Protein 4XYM (pdb70)

Structure (mmCIF, N/CA/C/O backbone):
data_4XYM
#
_entry.id   4XYM
#
_cell.length_a   99.560
_cell.length_b   114.416
_cell.length_c   127.040
_cell.angle_alpha   90.00
_cell.angle_beta   90.00
_cell.angle_gamma   90.00
#
_symmetry.space_group_name_H-M   'P 21 21 21'
#
loop_
_entity.id
_entity.type
_entity.pdbx_description
1 polymer 'alpha subunit of Acyl-CoA synthetase (NDP forming)'
2 polymer 'beta subunit of Acyl-CoA synthetase (NDP forming)'
3 non-polymer 'CHLORIDE ION'
4 non-polymer 'MERCURY (II) ION'
5 non-polymer 'COENZYME A'
6 non-polymer 'PHOSPHOMETHYLPHOSPHONIC ACID ADENOSYL ESTER'
7 non-polymer 'CALCIUM ION'
8 non-polymer 'SODIUM ION'
9 water water
#
loop_
_atom_site.group_PDB
_atom_site.id
_atom_site.type_symbol
_atom_site.label_atom_id
_atom_site.label_alt_id
_atom_site.label_comp_id
_atom_site.label_asym_id
_atom_site.label_entity_id
_atom_site.label_seq_id
_atom_site.pdbx_PDB_ins_code
_atom_site.Cartn_x
_atom_site.Cartn_y
_atom_site.Cartn_z
_atom_site.occupancy
_atom_site.B_iso_or_equiv
_atom_site.auth_seq_id
_atom_site.auth_comp_id
_atom_site.auth_asym_id
_atom_site.auth_atom_id
_atom_site.pdbx_PDB_model_num
ATOM 1 N N . MET A 1 1 ? 49.677 15.066 110.231 1.00 71.20 1 MET A N 1
ATOM 2 C CA . MET A 1 1 ? 50.944 14.455 110.739 1.00 89.12 1 MET A CA 1
ATOM 3 C C . MET A 1 1 ? 51.660 13.677 109.610 1.00 77.15 1 MET A C 1
ATOM 4 O O . MET A 1 1 ? 51.107 13.494 108.516 1.00 66.09 1 MET A O 1
ATOM 20 N N . ASN A 1 2 ? 52.893 13.246 109.882 1.00 76.20 2 ASN A N 1
ATOM 21 C CA . ASN A 1 2 ? 53.730 12.562 108.898 1.00 74.25 2 ASN A CA 1
ATOM 22 C C . ASN A 1 2 ? 53.797 11.041 109.082 1.00 64.40 2 ASN A C 1
ATOM 23 O O . ASN A 1 2 ? 54.610 10.379 108.425 1.00 63.00 2 ASN A O 1
ATOM 34 N N . ASP A 1 3 ? 52.941 10.498 109.946 1.00 57.48 3 ASP A N 1
ATOM 35 C CA . ASP A 1 3 ? 52.901 9.062 110.191 1.00 47.67 3 ASP A CA 1
ATOM 36 C C . ASP A 1 3 ? 51.885 8.436 109.245 1.00 42.86 3 ASP A C 1
ATOM 37 O O . ASP A 1 3 ? 50.696 8.761 109.270 1.00 37.05 3 ASP A O 1
ATOM 46 N N . LEU A 1 4 ? 52.360 7.526 108.405 1.00 37.29 4 LEU A N 1
ATOM 47 C CA . LEU A 1 4 ? 51.529 6.944 107.355 1.00 34.49 4 LEU A CA 1
ATOM 48 C C . LEU A 1 4 ? 51.024 5.538 107.701 1.00 31.78 4 LEU A C 1
ATOM 49 O O . LEU A 1 4 ? 50.509 4.830 106.828 1.00 31.38 4 LEU A O 1
ATOM 65 N N . GLU A 1 5 ? 51.175 5.142 108.963 1.00 33.48 5 GLU A N 1
ATOM 66 C CA . GLU A 1 5 ? 50.798 3.796 109.392 1.00 31.78 5 GLU A CA 1
ATOM 67 C C . GLU A 1 5 ? 49.349 3.485 109.015 1.00 30.01 5 GLU A C 1
ATOM 68 O O . GLU A 1 5 ? 49.051 2.416 108.501 1.00 28.28 5 GLU A O 1
ATOM 80 N N . ARG A 1 6 ? 48.458 4.443 109.224 1.00 30.52 6 ARG A N 1
ATOM 81 C CA . ARG A 1 6 ? 47.042 4.208 108.983 1.00 33.75 6 ARG A CA 1
ATOM 82 C C . ARG A 1 6 ? 46.626 4.549 107.543 1.00 29.28 6 ARG A C 1
ATOM 83 O O . ARG A 1 6 ? 45.461 4.367 107.160 1.00 31.31 6 ARG A O 1
ATOM 104 N N . LEU A 1 7 ? 47.580 4.992 106.730 1.00 32.81 7 LEU A N 1
ATOM 105 C CA . LEU A 1 7 ? 47.344 5.069 105.293 1.00 30.50 7 LEU A CA 1
ATOM 106 C C . LEU A 1 7 ? 47.473 3.667 104.729 1.00 28.25 7 LEU A C 1
ATOM 107 O O . LEU A 1 7 ? 46.588 3.190 104.013 1.00 27.46 7 LEU A O 1
ATOM 123 N N . PHE A 1 8 ? 48.565 3.003 105.087 1.00 26.89 8 PHE A N 1
ATOM 124 C CA . PHE A 1 8 ? 48.887 1.688 104.542 1.00 28.74 8 PHE A CA 1
ATOM 125 C C . PHE A 1 8 ? 48.175 0.562 105.274 1.00 26.56 8 PHE A C 1
ATOM 126 O O . PHE A 1 8 ? 47.958 -0.510 104.690 1.00 23.97 8 PHE A O 1
ATOM 143 N N . ASN A 1 9 ? 47.803 0.818 106.529 1.00 25.62 9 ASN A N 1
ATOM 144 C CA . ASN A 1 9 ? 47.081 -0.149 107.362 1.00 30.68 9 ASN A CA 1
ATOM 145 C C . ASN A 1 9 ? 45.826 0.450 108.006 1.00 31.55 9 ASN A C 1
ATOM 146 O O . ASN A 1 9 ? 45.742 0.533 109.224 1.00 29.43 9 ASN A O 1
ATOM 157 N N . PRO A 1 10 ? 44.860 0.871 107.185 1.00 29.34 10 PRO A N 1
ATOM 158 C CA . PRO A 1 10 ? 43.622 1.477 107.677 1.00 30.11 10 PRO A CA 1
ATOM 159 C C . PRO A 1 10 ? 42.656 0.436 108.232 1.00 34.53 10 PRO A C 1
ATOM 160 O O . PRO A 1 10 ? 42.716 -0.724 107.817 1.00 33.52 10 PRO A O 1
ATOM 171 N N . SER A 1 11 ? 41.816 0.829 109.185 1.00 31.26 11 SER A N 1
ATOM 172 C CA . SER A 1 11 ? 40.732 -0.033 109.652 1.00 33.34 11 SER A CA 1
ATOM 173 C C . SER A 1 11 ? 39.497 0.158 108.779 1.00 33.35 11 SER A C 1
ATOM 174 O O . SER A 1 11 ? 38.676 -0.745 108.654 1.00 34.06 11 SER A O 1
ATOM 182 N N . ALA A 1 12 ? 39.391 1.334 108.165 1.00 33.72 12 ALA A N 1
ATOM 183 C CA . ALA A 1 12 ? 38.217 1.696 107.375 1.00 30.50 12 ALA A CA 1
ATOM 184 C C . ALA A 1 12 ? 38.586 2.560 106.182 1.00 28.76 12 ALA A C 1
ATOM 185 O O . ALA A 1 12 ? 39.221 3.601 106.328 1.00 25.94 12 ALA A O 1
ATOM 192 N N . ILE A 1 13 ? 38.129 2.137 105.012 1.00 30.35 13 ILE A N 1
ATOM 193 C CA . ILE A 1 13 ? 38.373 2.860 103.772 1.00 32.12 13 ILE A CA 1
ATOM 194 C C . ILE A 1 13 ? 37.043 3.180 103.122 1.00 28.08 13 ILE A C 1
ATOM 195 O O . ILE A 1 13 ? 36.167 2.326 103.054 1.00 30.20 13 ILE A O 1
ATOM 211 N N . ALA A 1 14 ? 36.900 4.418 102.661 1.00 30.58 14 ALA A N 1
ATOM 212 C CA . ALA A 1 14 ? 35.740 4.828 101.890 1.00 27.26 14 ALA A CA 1
ATOM 213 C C . ALA A 1 14 ? 36.154 4.948 100.420 1.00 35.72 14 ALA A C 1
ATOM 214 O O . ALA A 1 14 ? 37.291 5.319 100.119 1.00 31.21 14 ALA A O 1
ATOM 221 N N . VAL A 1 15 ? 35.252 4.579 99.517 1.00 32.56 15 VAL A N 1
ATOM 222 C CA . VAL A 1 15 ? 35.455 4.787 98.088 1.00 29.16 15 VAL A CA 1
ATOM 223 C C . VAL A 1 15 ? 34.372 5.733 97.592 1.00 35.81 15 VAL A C 1
ATOM 224 O O . VAL A 1 15 ? 33.211 5.352 97.484 1.00 31.85 15 VAL A O 1
ATOM 237 N N . VAL A 1 16 ? 34.752 6.976 97.334 1.00 35.30 16 VAL A N 1
ATOM 238 C CA . VAL A 1 16 ? 33.808 7.996 96.894 1.00 36.09 16 VAL A CA 1
ATOM 239 C C . VAL A 1 16 ? 33.797 8.028 95.364 1.00 33.85 16 VAL A C 1
ATOM 240 O O . VAL A 1 16 ? 34.811 8.285 94.739 1.00 35.84 16 VAL A O 1
ATOM 253 N N . GLY A 1 17 ? 32.666 7.701 94.758 1.00 32.63 17 GLY A N 1
ATOM 254 C CA . GLY A 1 17 ? 32.557 7.704 93.308 1.00 35.59 17 GLY A CA 1
ATOM 255 C C . GLY A 1 17 ? 32.346 6.331 92.690 1.00 33.93 17 GLY A C 1
ATOM 256 O O . GLY A 1 17 ? 32.286 6.192 91.468 1.00 33.16 17 GLY A O 1
ATOM 260 N N . ALA A 1 18 ? 32.228 5.307 93.526 1.00 29.10 18 ALA A N 1
ATOM 261 C CA . ALA A 1 18 ? 31.777 4.005 93.047 1.00 32.31 18 ALA A CA 1
ATOM 262 C C . ALA A 1 18 ? 30.334 4.159 92.563 1.00 32.25 18 ALA A C 1
ATOM 263 O O . ALA A 1 18 ? 29.638 5.081 92.978 1.00 36.54 18 ALA A O 1
ATOM 270 N N . SER A 1 19 ? 29.888 3.259 91.690 1.00 34.52 19 SER A N 1
ATOM 271 C CA . SER A 1 19 ? 28.585 3.397 91.031 1.00 37.36 19 SER A CA 1
ATOM 272 C C . SER A 1 19 ? 27.982 2.037 90.733 1.00 36.28 19 SER A C 1
ATOM 273 O O . SER A 1 19 ? 28.693 1.034 90.707 1.00 37.64 19 SER A O 1
ATOM 281 N N . LYS A 1 20 ? 26.669 2.007 90.501 1.00 37.43 20 LYS A N 1
ATOM 282 C CA . LYS A 1 20 ? 26.006 0.801 90.027 1.00 40.81 20 LYS A CA 1
ATOM 283 C C . LYS A 1 20 ? 26.583 0.440 88.660 1.00 40.00 20 LYS A C 1
ATOM 284 O O . LYS A 1 20 ? 26.568 -0.718 88.236 1.00 40.91 20 LYS A O 1
ATOM 303 N N . ASP A 1 21 ? 27.100 1.448 87.966 1.00 40.81 21 ASP A N 1
ATOM 304 C CA . ASP A 1 21 ? 27.763 1.242 86.688 1.00 37.69 21 ASP A CA 1
ATOM 305 C C . ASP A 1 21 ? 29.148 0.671 86.975 1.00 41.90 21 ASP A C 1
ATOM 306 O O . ASP A 1 21 ? 29.987 1.365 87.548 1.00 36.07 21 ASP A O 1
ATOM 315 N N . PRO A 1 22 ? 29.392 -0.596 86.595 1.00 42.77 22 PRO A N 1
ATOM 316 C CA . PRO A 1 22 ? 30.672 -1.204 86.977 1.00 43.90 22 PRO A CA 1
ATOM 317 C C . PRO A 1 22 ? 31.864 -0.749 86.121 1.00 42.57 22 PRO A C 1
ATOM 318 O O . PRO A 1 22 ? 33.001 -1.054 86.451 1.00 42.00 22 PRO A O 1
ATOM 329 N N . SER A 1 23 ? 31.622 -0.022 85.037 1.00 40.47 23 SER A N 1
ATOM 330 C CA . SER A 1 23 ? 32.724 0.378 84.173 1.00 42.28 23 SER A CA 1
ATOM 331 C C . SER A 1 23 ? 33.455 1.574 84.768 1.00 36.51 23 SER A C 1
ATOM 332 O O . SER A 1 23 ? 34.547 1.917 84.330 1.00 36.35 23 SER A O 1
ATOM 340 N N . LYS A 1 24 ? 32.833 2.249 85.728 1.00 38.92 24 LYS A N 1
ATOM 341 C CA . LYS A 1 24 ? 33.438 3.451 86.300 1.00 30.55 24 LYS A CA 1
ATOM 342 C C . LYS A 1 24 ? 34.614 3.128 87.236 1.00 37.60 24 LYS A C 1
ATOM 343 O O . LYS A 1 24 ? 34.687 2.053 87.850 1.00 31.36 24 LYS A O 1
ATOM 362 N N . ILE A 1 25 ? 35.540 4.070 87.319 1.00 28.28 25 ILE A N 1
ATOM 363 C CA . ILE A 1 25 ? 36.800 3.844 88.017 1.00 34.81 25 ILE A CA 1
ATOM 364 C C . ILE A 1 25 ? 36.571 3.604 89.512 1.00 30.90 25 ILE A C 1
ATOM 365 O O . ILE A 1 25 ? 37.221 2.742 90.094 1.00 31.66 25 ILE A O 1
ATOM 381 N N . GLY A 1 26 ? 35.658 4.359 90.117 1.00 31.94 26 GLY A N 1
ATOM 382 C CA . GLY A 1 26 ? 35.272 4.144 91.503 1.00 31.94 26 GLY A CA 1
ATOM 383 C C . GLY A 1 26 ? 34.831 2.707 91.737 1.00 31.34 26 GLY A C 1
ATOM 384 O O . GLY A 1 26 ? 35.162 2.094 92.747 1.00 32.51 26 GLY A O 1
ATOM 388 N N . SER A 1 27 ? 34.099 2.163 90.778 1.00 29.43 27 SER A N 1
ATOM 389 C CA . SER A 1 27 ? 33.614 0.796 90.861 1.00 33.80 27 SER A CA 1
ATOM 390 C C . SER A 1 27 ? 34.747 -0.210 90.691 1.00 32.15 27 SER A C 1
ATOM 391 O O . SER A 1 27 ? 34.783 -1.234 91.375 1.00 31.10 27 SER A O 1
ATOM 399 N N . GLN A 1 28 ? 35.672 0.084 89.782 1.00 30.56 28 GLN A N 1
ATOM 400 C CA . GLN A 1 28 ? 36.828 -0.779 89.569 1.00 33.50 28 GLN A CA 1
ATOM 401 C C . GLN A 1 28 ? 37.696 -0.855 90.830 1.00 32.94 28 GLN A C 1
ATOM 402 O O . GLN A 1 28 ? 38.216 -1.924 91.160 1.00 30.97 28 GLN A O 1
ATOM 416 N N . ILE A 1 29 ? 37.858 0.283 91.510 1.00 26.56 29 ILE A N 1
ATOM 417 C CA . ILE A 1 29 ? 38.646 0.334 92.745 1.00 30.45 29 ILE A CA 1
ATOM 418 C C . ILE A 1 29 ? 37.957 -0.465 93.841 1.00 27.66 29 ILE A C 1
ATOM 419 O O . ILE A 1 29 ? 38.607 -1.235 94.553 1.00 31.66 29 ILE A O 1
ATOM 435 N N . LEU A 1 30 ? 36.643 -0.286 93.973 1.00 32.47 30 LEU A N 1
ATOM 436 C CA . LEU A 1 30 ? 35.878 -1.042 94.963 1.00 30.29 30 LEU A CA 1
ATOM 437 C C . LEU A 1 30 ? 35.991 -2.549 94.721 1.00 31.42 30 LEU A C 1
ATOM 438 O O . LEU A 1 30 ? 36.133 -3.345 95.658 1.00 28.59 30 LEU A O 1
ATOM 454 N N . ARG A 1 31 ? 35.940 -2.936 93.453 1.00 29.13 31 ARG A N 1
ATOM 455 C CA . ARG A 1 31 ? 36.041 -4.340 93.091 1.00 32.81 31 ARG A CA 1
ATOM 456 C C . ARG A 1 31 ? 37.413 -4.905 93.500 1.00 33.12 31 ARG A C 1
ATOM 457 O O . ARG A 1 31 ? 37.511 -6.002 94.070 1.00 28.70 31 ARG A O 1
ATOM 478 N N . ASN A 1 32 ? 38.477 -4.163 93.206 1.00 30.61 32 ASN A N 1
ATOM 479 C CA . ASN A 1 32 ? 39.824 -4.594 93.579 1.00 25.91 32 ASN A CA 1
ATOM 480 C C . ASN A 1 32 ? 40.008 -4.710 95.099 1.00 30.18 32 ASN A C 1
ATOM 481 O O . ASN A 1 32 ? 40.633 -5.650 95.601 1.00 29.68 32 ASN A O 1
ATOM 492 N N . LEU A 1 33 ? 39.466 -3.754 95.835 1.00 30.76 33 LEU A N 1
ATOM 493 C CA . LEU A 1 33 ? 39.546 -3.793 97.290 1.00 31.19 33 LEU A CA 1
ATOM 494 C C . LEU A 1 33 ? 38.948 -5.083 97.835 1.00 31.00 33 LEU A C 1
ATOM 495 O O . LEU A 1 33 ? 39.548 -5.740 98.670 1.00 29.51 33 LEU A O 1
ATOM 511 N N . LEU A 1 34 ? 37.779 -5.460 97.332 1.00 29.57 34 LEU A N 1
ATOM 512 C CA . LEU A 1 34 ? 37.128 -6.690 97.777 1.00 31.46 34 LEU A CA 1
ATOM 513 C C . LEU A 1 34 ? 37.847 -7.939 97.260 1.00 32.04 34 LEU A C 1
ATOM 514 O O . LEU A 1 34 ? 38.062 -8.901 97.995 1.00 29.92 34 LEU A O 1
ATOM 530 N N . SER A 1 35 ? 38.235 -7.917 95.994 1.00 31.18 35 SER A N 1
ATOM 531 C CA . SER A 1 35 ? 38.863 -9.071 95.377 1.00 28.69 35 SER A CA 1
ATOM 532 C C . SER A 1 35 ? 40.183 -9.425 96.059 1.00 33.08 35 SER A C 1
ATOM 533 O O . SER A 1 35 ? 40.500 -10.592 96.263 1.00 28.63 35 SER A O 1
ATOM 541 N N . TYR A 1 36 ? 40.931 -8.399 96.444 1.00 28.65 36 TYR A N 1
ATOM 542 C CA . TYR A 1 36 ? 42.263 -8.605 96.977 1.00 28.73 36 TYR A CA 1
ATOM 543 C C . TYR A 1 36 ? 42.237 -8.987 98.463 1.00 30.60 36 TYR A C 1
ATOM 544 O O . TYR A 1 36 ? 43.248 -9.431 98.988 1.00 32.36 36 TYR A O 1
ATOM 562 N N . GLY A 1 37 ? 41.087 -8.835 99.122 1.00 33.02 37 GLY A N 1
ATOM 563 C CA . GLY A 1 37 ? 40.857 -9.452 100.424 1.00 31.30 37 GLY A CA 1
ATOM 564 C C . GLY A 1 37 ? 41.053 -8.549 101.619 1.00 29.75 37 GLY A C 1
ATOM 565 O O . GLY A 1 37 ? 41.474 -8.990 102.689 1.00 28.47 37 GLY A O 1
ATOM 569 N N . PHE A 1 38 ? 40.721 -7.275 101.462 1.00 27.66 38 PHE A N 1
ATOM 570 C CA . PHE A 1 38 ? 40.847 -6.336 102.568 1.00 27.81 38 PHE A CA 1
ATOM 571 C C . PHE A 1 38 ? 39.988 -6.800 103.763 1.00 33.39 38 PHE A C 1
ATOM 572 O O . PHE A 1 38 ? 38.840 -7.212 103.595 1.00 29.52 38 PHE A O 1
ATOM 589 N N . LYS A 1 39 ? 40.568 -6.752 104.961 1.00 31.79 39 LYS A N 1
ATOM 590 C CA . LYS A 1 39 ? 39.935 -7.327 106.156 1.00 35.94 39 LYS A CA 1
ATOM 591 C C . LYS A 1 39 ? 39.236 -6.304 107.028 1.00 32.88 39 LYS A C 1
ATOM 592 O O . LYS A 1 39 ? 38.474 -6.660 107.915 1.00 34.60 39 LYS A O 1
ATOM 611 N N . GLY A 1 40 ? 39.551 -5.035 106.809 1.00 34.70 40 GLY A N 1
ATOM 612 C CA . GLY A 1 40 ? 38.892 -3.946 107.498 1.00 31.04 40 GLY A CA 1
ATOM 613 C C . GLY A 1 40 ? 37.519 -3.684 106.899 1.00 29.14 40 GLY A C 1
ATOM 614 O O . GLY A 1 40 ? 36.949 -4.538 106.228 1.00 32.08 40 GLY A O 1
ATOM 618 N N . LYS A 1 41 ? 36.979 -2.506 107.179 1.00 29.14 41 LYS A N 1
ATOM 619 C CA . LYS A 1 41 ? 35.682 -2.115 106.675 1.00 33.78 41 LYS A CA 1
ATOM 620 C C . LYS A 1 41 ? 35.808 -1.233 105.441 1.00 34.05 41 LYS A C 1
ATOM 621 O O . LYS A 1 41 ? 36.679 -0.367 105.356 1.00 33.72 41 LYS A O 1
ATOM 640 N N . VAL A 1 42 ? 34.931 -1.483 104.480 1.00 29.62 42 VAL A N 1
ATOM 641 C CA . VAL A 1 42 ? 34.911 -0.755 103.219 1.00 33.54 42 VAL A CA 1
ATOM 642 C C . VAL A 1 42 ? 33.562 -0.061 103.113 1.00 33.49 42 VAL A C 1
ATOM 643 O O . VAL A 1 42 ? 32.532 -0.680 103.343 1.00 36.33 42 VAL A O 1
ATOM 656 N N . TYR A 1 43 ? 33.573 1.238 102.822 1.00 32.25 43 TYR A N 1
ATOM 657 C CA . TYR A 1 43 ? 32.345 2.026 102.747 1.00 31.57 43 TYR A CA 1
ATOM 658 C C . TYR A 1 43 ? 32.187 2.673 101.369 1.00 32.23 43 TYR A C 1
ATOM 659 O O . TYR A 1 43 ? 32.747 3.731 101.097 1.00 35.12 43 TYR A O 1
ATOM 677 N N . PRO A 1 44 ? 31.410 2.036 100.483 1.00 30.93 44 PRO A N 1
ATOM 678 C CA . PRO A 1 44 ? 31.103 2.730 99.233 1.00 32.43 44 PRO A CA 1
ATOM 679 C C . PRO A 1 44 ? 30.357 4.031 99.504 1.00 33.66 44 PRO A C 1
ATOM 680 O O . PRO A 1 44 ? 29.460 4.051 100.351 1.00 31.87 44 PRO A O 1
ATOM 691 N N . ILE A 1 45 ? 30.726 5.092 98.794 1.00 33.74 45 ILE A N 1
ATOM 692 C CA . ILE A 1 45 ? 30.045 6.376 98.915 1.00 33.54 45 ILE A CA 1
ATOM 693 C C . ILE A 1 45 ? 29.527 6.806 97.553 1.00 38.55 45 ILE A C 1
ATOM 694 O O . ILE A 1 45 ? 30.303 7.049 96.617 1.00 37.57 45 ILE A O 1
ATOM 710 N N . ASN A 1 46 ? 28.207 6.912 97.469 1.00 37.57 46 ASN A N 1
ATOM 711 C CA . ASN A 1 46 ? 27.510 7.227 96.234 1.00 39.79 46 ASN A CA 1
ATOM 712 C C . ASN A 1 46 ? 26.219 7.995 96.564 1.00 40.69 46 ASN A C 1
ATOM 713 O O . ASN A 1 46 ? 25.629 7.774 97.610 1.00 41.30 46 ASN A O 1
ATOM 724 N N . PRO A 1 47 ? 25.766 8.889 95.673 1.00 43.16 47 PRO A N 1
ATOM 725 C CA . PRO A 1 47 ? 24.632 9.731 96.081 1.00 42.46 47 PRO A CA 1
ATOM 726 C C . PRO A 1 47 ? 23.285 9.005 96.256 1.00 44.01 47 PRO A C 1
ATOM 727 O O . PRO A 1 47 ? 22.452 9.514 97.001 1.00 46.75 47 PRO A O 1
ATOM 738 N N . THR A 1 48 ? 23.076 7.855 95.614 1.00 44.64 48 THR A N 1
ATOM 739 C CA . THR A 1 48 ? 21.761 7.201 95.634 1.00 44.16 48 THR A CA 1
ATOM 740 C C . THR A 1 48 ? 21.772 5.714 95.975 1.00 49.04 48 THR A C 1
ATOM 741 O O . THR A 1 48 ? 20.800 5.186 96.520 1.00 46.91 48 THR A O 1
ATOM 752 N N . ALA A 1 49 ? 22.866 5.032 95.655 1.00 48.51 49 ALA A N 1
ATOM 753 C CA . ALA A 1 49 ? 22.933 3.585 95.835 1.00 43.38 49 ALA A CA 1
ATOM 754 C C . ALA A 1 49 ? 22.600 3.146 97.269 1.00 47.92 49 ALA A C 1
ATOM 755 O O . ALA A 1 49 ? 23.121 3.681 98.237 1.00 49.07 49 ALA A O 1
ATOM 762 N N . ASP A 1 50 ? 21.710 2.173 97.391 1.00 50.51 50 ASP A N 1
ATOM 763 C CA . ASP A 1 50 ? 21.427 1.562 98.681 1.00 52.92 50 ASP A CA 1
ATOM 764 C C . ASP A 1 50 ? 22.619 0.714 99.142 1.00 52.37 50 ASP A C 1
ATOM 765 O O . ASP A 1 50 ? 23.008 0.739 100.315 1.00 52.50 50 ASP A O 1
ATOM 774 N N . GLU A 1 51 ? 23.182 -0.030 98.200 1.00 48.09 51 GLU A N 1
ATOM 775 C CA . GLU A 1 51 ? 24.351 -0.860 98.438 1.00 44.08 51 GLU A CA 1
ATOM 776 C C . GLU A 1 51 ? 25.157 -0.983 97.155 1.00 45.77 51 GLU A C 1
ATOM 777 O O . GLU A 1 51 ? 24.614 -0.872 96.048 1.00 42.14 51 GLU A O 1
ATOM 789 N N . LEU A 1 52 ? 26.451 -1.234 97.314 1.00 44.31 52 LEU A N 1
ATOM 790 C CA . LEU A 1 52 ? 27.342 -1.489 96.190 1.00 37.75 52 LEU A CA 1
ATOM 791 C C . LEU A 1 52 ? 28.244 -2.657 96.539 1.00 36.02 52 LEU A C 1
ATOM 792 O O . LEU A 1 52 ? 28.851 -2.674 97.606 1.00 37.14 52 LEU A O 1
ATOM 808 N N . MET A 1 53 ? 28.316 -3.626 95.632 1.00 31.93 53 MET A N 1
ATOM 809 C CA . MET A 1 53 ? 29.073 -4.854 95.843 1.00 35.18 53 MET A CA 1
ATOM 810 C C . MET A 1 53 ? 28.726 -5.507 97.182 1.00 39.09 53 MET A C 1
ATOM 811 O O . MET A 1 53 ? 29.598 -6.002 97.905 1.00 37.58 53 MET A O 1
ATOM 825 N N . GLY A 1 54 ? 27.441 -5.486 97.509 1.00 40.47 54 GLY A N 1
ATOM 826 C CA . GLY A 1 54 ? 26.940 -6.167 98.685 1.00 44.92 54 GLY A CA 1
ATOM 827 C C . GLY A 1 54 ? 27.272 -5.449 99.973 1.00 40.12 54 GLY A C 1
ATOM 828 O O . GLY A 1 54 ? 27.145 -6.023 101.053 1.00 47.29 54 GLY A O 1
ATOM 832 N N . LEU A 1 55 ? 27.699 -4.195 99.863 1.00 37.05 55 LEU A N 1
ATOM 833 C CA . LEU A 1 55 ? 28.083 -3.420 101.038 1.00 39.37 55 LEU A CA 1
ATOM 834 C C . LEU A 1 55 ? 27.215 -2.186 101.148 1.00 39.52 55 LEU A C 1
ATOM 835 O O . LEU A 1 55 ? 26.996 -1.476 100.160 1.00 41.19 55 LEU A O 1
ATOM 851 N N . LYS A 1 56 ? 26.766 -1.902 102.367 1.00 39.61 56 LYS A N 1
ATOM 852 C CA . LYS A 1 56 ? 25.928 -0.741 102.623 1.00 38.27 56 LYS A CA 1
ATOM 853 C C . LYS A 1 56 ? 26.625 0.506 102.136 1.00 39.88 56 LYS A C 1
ATOM 854 O O . LYS A 1 56 ? 27.780 0.752 102.496 1.00 34.99 56 LYS A O 1
ATOM 873 N N . CYS A 1 57 ? 25.916 1.266 101.309 1.00 41.39 57 CYS A N 1
ATOM 874 C CA . CYS A 1 57 ? 26.434 2.499 100.740 1.00 43.80 57 CYS A CA 1
ATOM 875 C C . CYS A 1 57 ? 25.867 3.718 101.480 1.00 42.20 57 CYS A C 1
ATOM 876 O O . CYS A 1 57 ? 24.738 3.676 101.954 1.00 42.89 57 CYS A O 1
ATOM 884 N N . TYR A 1 58 ? 26.668 4.778 101.603 1.00 38.34 58 TYR A N 1
ATOM 885 C CA . TYR A 1 58 ? 26.246 6.031 102.250 1.00 40.57 58 TYR A CA 1
ATOM 886 C C . TYR A 1 58 ? 26.368 7.203 101.274 1.00 43.96 58 TYR A C 1
ATOM 887 O O . TYR A 1 58 ? 27.185 7.161 100.355 1.00 44.87 58 TYR A O 1
ATOM 905 N N . PRO A 1 59 ? 25.566 8.257 101.463 1.00 45.17 59 PRO A N 1
ATOM 906 C CA . PRO A 1 59 ? 25.666 9.403 100.550 1.00 43.88 59 PRO A CA 1
ATOM 907 C C . PRO A 1 59 ? 26.886 10.283 100.820 1.00 43.24 59 PRO A C 1
ATOM 908 O O . PRO A 1 59 ? 27.385 10.958 99.914 1.00 42.87 59 PRO A O 1
ATOM 919 N N . LYS A 1 60 ? 27.378 10.287 102.050 1.00 43.22 60 LYS A N 1
ATOM 920 C CA . LYS A 1 60 ? 28.605 11.024 102.345 1.00 39.59 60 LYS A CA 1
ATOM 921 C C . LYS A 1 60 ? 29.418 10.316 103.419 1.00 43.34 60 LYS A C 1
ATOM 922 O O . LYS A 1 60 ? 28.878 9.554 104.223 1.00 37.32 60 LYS A O 1
ATOM 941 N N . VAL A 1 61 ? 30.728 10.559 103.403 1.00 35.64 61 VAL A N 1
ATOM 942 C CA . VAL A 1 61 ? 31.621 9.911 104.353 1.00 37.47 61 VAL A CA 1
ATOM 943 C C . VAL A 1 61 ? 31.235 10.267 105.783 1.00 40.01 61 VAL A C 1
ATOM 944 O O . VAL A 1 61 ? 31.339 9.428 106.678 1.00 43.29 61 VAL A O 1
ATOM 957 N N . SER A 1 62 ? 30.761 11.489 106.004 1.00 42.77 62 SER A N 1
ATOM 958 C CA . SER A 1 62 ? 30.416 11.939 107.363 1.00 38.33 62 SER A CA 1
ATOM 959 C C . SER A 1 62 ? 29.212 11.198 107.954 1.00 39.67 62 SER A C 1
ATOM 960 O O . SER A 1 62 ? 28.978 11.270 109.156 1.00 39.56 62 SER A O 1
ATOM 968 N N . ASP A 1 63 ? 28.449 10.493 107.120 1.00 42.90 63 ASP A N 1
ATOM 969 C CA . ASP A 1 63 ? 27.320 9.710 107.621 1.00 42.77 63 ASP A CA 1
ATOM 970 C C . ASP A 1 63 ? 27.743 8.324 108.075 1.00 41.78 63 ASP A C 1
ATOM 971 O O . ASP A 1 63 ? 26.999 7.633 108.760 1.00 36.88 63 ASP A O 1
ATOM 980 N N . VAL A 1 64 ? 28.949 7.914 107.708 1.00 40.85 64 VAL A N 1
ATOM 981 C CA . VAL A 1 64 ? 29.416 6.587 108.078 1.00 37.55 64 VAL A CA 1
ATOM 982 C C . VAL A 1 64 ? 29.564 6.504 109.612 1.00 36.29 64 VAL A C 1
ATOM 983 O O . VAL A 1 64 ? 30.242 7.321 110.228 1.00 37.21 64 VAL A O 1
ATOM 996 N N . PRO A 1 65 ? 28.903 5.518 110.245 1.00 37.82 65 PRO A N 1
ATOM 997 C CA . PRO A 1 65 ? 29.042 5.363 111.693 1.00 38.82 65 PRO A CA 1
ATOM 998 C C . PRO A 1 65 ? 30.350 4.661 112.064 1.00 37.96 65 PRO A C 1
ATOM 999 O O . PRO A 1 65 ? 30.350 3.582 112.665 1.00 39.06 65 PRO A O 1
ATOM 1010 N N . ASP A 1 66 ? 31.465 5.277 111.693 1.00 40.21 66 ASP A N 1
ATOM 1011 C CA . ASP A 1 66 ? 32.773 4.671 111.898 1.00 38.71 66 ASP A CA 1
ATOM 1012 C C . ASP A 1 66 ? 33.791 5.776 111.685 1.00 33.84 66 ASP A C 1
ATOM 1013 O O . ASP A 1 66 ? 33.455 6.827 111.135 1.00 35.44 66 ASP A O 1
ATOM 1022 N N . LYS A 1 67 ? 35.025 5.562 112.135 1.00 32.49 67 LYS A N 1
ATOM 1023 C CA . LYS A 1 67 ? 36.106 6.497 111.855 1.00 34.58 67 LYS A CA 1
ATOM 1024 C C . LYS A 1 67 ? 36.761 5.991 110.590 1.00 35.46 67 LYS A C 1
ATOM 1025 O O . LYS A 1 67 ? 37.334 4.906 110.594 1.00 33.55 67 LYS A O 1
ATOM 1044 N N . VAL A 1 68 ? 36.671 6.773 109.521 1.00 34.73 68 VAL A N 1
ATOM 1045 C CA . VAL A 1 68 ? 37.271 6.414 108.244 1.00 31.67 68 VAL A CA 1
ATOM 1046 C C . VAL A 1 68 ? 38.704 6.924 108.187 1.00 32.50 68 VAL A C 1
ATOM 1047 O O . VAL A 1 68 ? 38.932 8.116 108.330 1.00 30.99 68 VAL A O 1
ATOM 1060 N N . ASP A 1 69 ? 39.665 6.025 107.965 1.00 31.12 69 ASP A N 1
ATOM 1061 C CA . ASP A 1 69 ? 41.072 6.415 107.903 1.00 35.14 69 ASP A CA 1
ATOM 1062 C C . ASP A 1 69 ? 41.429 7.075 106.578 1.00 32.64 69 ASP A C 1
ATOM 1063 O O . ASP A 1 69 ? 42.081 8.130 106.548 1.00 29.77 69 ASP A O 1
ATOM 1072 N N . VAL A 1 70 ? 40.988 6.428 105.503 1.00 30.48 70 VAL A N 1
ATOM 1073 C CA . VAL A 1 70 ? 41.348 6.779 104.143 1.00 29.08 70 VAL A CA 1
ATOM 1074 C C . VAL A 1 70 ? 40.093 6.911 103.285 1.00 29.79 70 VAL A C 1
ATOM 1075 O O . VAL A 1 70 ? 39.225 6.038 103.323 1.00 30.68 70 VAL A O 1
ATOM 1088 N N . ALA A 1 71 ? 39.995 8.004 102.536 1.00 28.58 71 ALA A N 1
ATOM 1089 C CA . ALA A 1 71 ? 38.954 8.161 101.522 1.00 28.07 71 ALA A CA 1
ATOM 1090 C C . ALA A 1 71 ? 39.595 8.174 100.146 1.00 29.29 71 ALA A C 1
ATOM 1091 O O . ALA A 1 71 ? 40.356 9.078 99.809 1.00 30.90 71 ALA A O 1
ATOM 1098 N N . VAL A 1 72 ? 39.285 7.155 99.359 1.00 30.97 72 VAL A N 1
ATOM 1099 C CA . VAL A 1 72 ? 39.707 7.101 97.968 1.00 32.65 72 VAL A CA 1
ATOM 1100 C C . VAL A 1 72 ? 38.678 7.845 97.146 1.00 30.06 72 VAL A C 1
ATOM 1101 O O . VAL A 1 72 ? 37.519 7.440 97.082 1.00 34.61 72 VAL A O 1
ATOM 1114 N N . ILE A 1 73 ? 39.104 8.941 96.534 1.00 33.41 73 ILE A N 1
ATOM 1115 C CA . ILE A 1 73 ? 38.184 9.858 95.869 1.00 33.70 73 ILE A CA 1
ATOM 1116 C C . ILE A 1 73 ? 38.261 9.750 94.354 1.00 31.48 73 ILE A C 1
ATOM 1117 O O . ILE A 1 73 ? 39.289 10.055 93.741 1.00 37.59 73 ILE A O 1
ATOM 1133 N N . SER A 1 74 ? 37.156 9.301 93.769 1.00 37.42 74 SER A N 1
ATOM 1134 C CA . SER A 1 74 ? 37.016 9.105 92.325 1.00 34.72 74 SER A CA 1
ATOM 1135 C C . SER A 1 74 ? 35.767 9.820 91.785 1.00 33.99 74 SER A C 1
ATOM 1136 O O . SER A 1 74 ? 34.868 9.176 91.243 1.00 38.43 74 SER A O 1
ATOM 1144 N N . VAL A 1 75 ? 35.729 11.141 91.943 1.00 36.24 75 VAL A N 1
ATOM 1145 C CA . VAL A 1 75 ? 34.680 11.980 91.360 1.00 37.58 75 VAL A CA 1
ATOM 1146 C C . VAL A 1 75 ? 35.343 13.056 90.494 1.00 39.64 75 VAL A C 1
ATOM 1147 O O . VAL A 1 75 ? 36.533 13.323 90.652 1.00 39.79 75 VAL A O 1
ATOM 1160 N N . PRO A 1 76 ? 34.586 13.678 89.574 1.00 39.58 76 PRO A N 1
ATOM 1161 C CA . PRO A 1 76 ? 35.194 14.719 88.737 1.00 39.03 76 PRO A CA 1
ATOM 1162 C C . PRO A 1 76 ? 35.777 15.874 89.556 1.00 37.74 76 PRO A C 1
ATOM 1163 O O . PRO A 1 76 ? 35.368 16.099 90.692 1.00 41.22 76 PRO A O 1
ATOM 1174 N N . SER A 1 77 ? 36.753 16.572 88.986 1.00 41.77 77 SER A N 1
ATOM 1175 C CA . SER A 1 77 ? 37.502 17.596 89.712 1.00 44.11 77 SER A CA 1
ATOM 1176 C C . SER A 1 77 ? 36.616 18.698 90.304 1.00 44.81 77 SER A C 1
ATOM 1177 O O . SER A 1 77 ? 36.981 19.282 91.327 1.00 44.76 77 SER A O 1
ATOM 1185 N N . ASP A 1 78 ? 35.506 19.004 89.630 1.00 41.78 78 ASP A N 1
ATOM 1186 C CA . ASP A 1 78 ? 34.550 20.011 90.096 1.00 46.19 78 ASP A CA 1
ATOM 1187 C C . ASP A 1 78 ? 33.710 19.510 91.278 1.00 46.65 78 ASP A C 1
ATOM 1188 O O . ASP A 1 78 ? 32.917 20.262 91.842 1.00 49.95 78 ASP A O 1
ATOM 1197 N N . LYS A 1 79 ? 33.879 18.239 91.638 1.00 45.46 79 LYS A N 1
ATOM 1198 C CA . LYS A 1 79 ? 33.194 17.661 92.794 1.00 40.69 79 LYS A CA 1
ATOM 1199 C C . LYS A 1 79 ? 34.162 17.344 93.927 1.00 42.79 79 LYS A C 1
ATOM 1200 O O . LYS A 1 79 ? 33.738 17.040 95.036 1.00 37.86 79 LYS A O 1
ATOM 1219 N N . VAL A 1 80 ? 35.463 17.448 93.670 1.00 43.04 80 VAL A N 1
ATOM 1220 C CA . VAL A 1 80 ? 36.450 17.016 94.655 1.00 41.11 80 VAL A CA 1
ATOM 1221 C C . VAL A 1 80 ? 36.473 17.862 95.935 1.00 43.51 80 VAL A C 1
ATOM 1222 O O . VAL A 1 80 ? 36.497 17.296 97.030 1.00 41.54 80 VAL A O 1
ATOM 1235 N N . LEU A 1 81 ? 36.493 19.189 95.815 1.00 42.49 81 LEU A N 1
ATOM 1236 C CA . LEU A 1 81 ? 36.635 20.048 97.001 1.00 39.48 81 LEU A CA 1
ATOM 1237 C C . LEU A 1 81 ? 35.509 19.851 98.013 1.00 44.73 81 LEU A C 1
ATOM 1238 O O . LEU A 1 81 ? 35.740 19.880 99.231 1.00 41.32 81 LEU A O 1
ATOM 1254 N N . GLY A 1 82 ? 34.297 19.633 97.507 1.00 42.58 82 GLY A N 1
ATOM 1255 C CA . GLY A 1 82 ? 33.156 19.369 98.362 1.00 42.77 82 GLY A CA 1
ATOM 1256 C C . GLY A 1 82 ? 33.372 18.093 99.151 1.00 42.43 82 GLY A C 1
ATOM 1257 O O . GLY A 1 82 ? 33.146 18.048 100.372 1.00 42.27 82 GLY A O 1
ATOM 1261 N N . VAL A 1 83 ? 33.819 17.051 98.451 1.00 41.94 83 VAL A N 1
ATOM 1262 C CA . VAL A 1 83 ? 34.081 15.776 99.097 1.00 42.02 83 VAL A CA 1
ATOM 1263 C C . VAL A 1 83 ? 35.168 15.927 100.150 1.00 37.94 83 VAL A C 1
ATOM 1264 O O . VAL A 1 83 ? 35.090 15.293 101.197 1.00 39.93 83 VAL A O 1
ATOM 1277 N N . ILE A 1 84 ? 36.175 16.751 99.869 1.00 39.21 84 ILE A N 1
ATOM 1278 C CA . ILE A 1 84 ? 37.257 17.003 100.828 1.00 37.24 84 ILE A CA 1
ATOM 1279 C C . ILE A 1 84 ? 36.702 17.602 102.110 1.00 42.68 84 ILE A C 1
ATOM 1280 O O . ILE A 1 84 ? 37.117 17.234 103.214 1.00 41.13 84 ILE A O 1
ATOM 1296 N N . ASP A 1 85 ? 35.768 18.538 101.960 1.00 44.43 85 ASP A N 1
ATOM 1297 C CA . ASP A 1 85 ? 35.159 19.199 103.113 1.00 45.30 85 ASP A CA 1
ATOM 1298 C C . ASP A 1 85 ? 34.381 18.202 103.976 1.00 38.67 85 ASP A C 1
ATOM 1299 O O . ASP A 1 85 ? 34.501 18.211 105.202 1.00 38.70 85 ASP A O 1
ATOM 1308 N N . ASP A 1 86 ? 33.593 17.338 103.345 1.00 37.02 86 ASP A N 1
ATOM 1309 C CA . ASP A 1 86 ? 32.850 16.334 104.098 1.00 42.26 86 ASP A CA 1
ATOM 1310 C C . ASP A 1 86 ? 33.810 15.363 104.790 1.00 43.23 86 ASP A C 1
ATOM 1311 O O . ASP A 1 86 ? 33.612 14.995 105.956 1.00 42.67 86 ASP A O 1
ATOM 1320 N N . CYS A 1 87 ? 34.839 14.936 104.063 1.00 41.55 87 CYS A N 1
ATOM 1321 C CA . CYS A 1 87 ? 35.872 14.075 104.636 1.00 39.24 87 CYS A CA 1
ATOM 1322 C C . CYS A 1 87 ? 36.506 14.743 105.857 1.00 39.39 87 CYS A C 1
ATOM 1323 O O . CYS A 1 87 ? 36.785 14.091 106.869 1.00 39.31 87 CYS A O 1
ATOM 1331 N N . GLY A 1 88 ? 36.733 16.045 105.758 1.00 37.64 88 GLY A N 1
ATOM 1332 C CA . GLY A 1 88 ? 37.234 16.806 106.881 1.00 38.79 88 GLY A CA 1
ATOM 1333 C C . GLY A 1 88 ? 36.310 16.720 108.081 1.00 39.36 88 GLY A C 1
ATOM 1334 O O . GLY A 1 88 ? 36.752 16.424 109.189 1.00 42.59 88 GLY A O 1
ATOM 1338 N N . LYS A 1 89 ? 35.022 16.975 107.867 1.00 43.67 89 LYS A N 1
ATOM 1339 C CA . LYS A 1 89 ? 34.038 16.865 108.944 1.00 42.70 89 LYS A CA 1
ATOM 1340 C C . LYS A 1 89 ? 34.074 15.482 109.602 1.00 39.47 89 LYS A C 1
ATOM 1341 O O . LYS A 1 89 ? 33.887 15.343 110.820 1.00 37.88 89 LYS A O 1
ATOM 1360 N N . ALA A 1 90 ? 34.282 14.461 108.778 1.00 34.71 90 ALA A N 1
ATOM 1361 C CA . ALA A 1 90 ? 34.280 13.083 109.239 1.00 37.39 90 ALA A CA 1
ATOM 1362 C C . ALA A 1 90 ? 35.597 12.697 109.903 1.00 38.58 90 ALA A C 1
ATOM 1363 O O . ALA A 1 90 ? 35.701 11.617 110.486 1.00 39.37 90 ALA A O 1
ATOM 1370 N N . GLY A 1 91 ? 36.592 13.578 109.814 1.00 39.99 91 GLY A N 1
ATOM 1371 C CA . GLY A 1 91 ? 37.891 13.340 110.421 1.00 37.66 91 GLY A CA 1
ATOM 1372 C C . GLY A 1 91 ? 38.795 12.393 109.637 1.00 36.78 91 GLY A C 1
ATOM 1373 O O . GLY A 1 91 ? 39.698 11.780 110.206 1.00 36.32 91 GLY A O 1
ATOM 1377 N N . VAL A 1 92 ? 38.602 12.263 108.330 1.00 34.40 92 VAL A N 1
ATOM 1378 C CA . VAL A 1 92 ? 39.434 11.303 107.609 1.00 35.97 92 VAL A CA 1
ATOM 1379 C C . VAL A 1 92 ? 40.857 11.844 107.569 1.00 34.30 92 VAL A C 1
ATOM 1380 O O . VAL A 1 92 ? 41.088 13.028 107.348 1.00 36.09 92 VAL A O 1
ATOM 1393 N N . LYS A 1 93 ? 41.813 10.960 107.777 1.00 33.00 93 LYS A N 1
ATOM 1394 C CA . LYS A 1 93 ? 43.204 11.390 107.848 1.00 37.10 93 LYS A CA 1
ATOM 1395 C C . LYS A 1 93 ? 43.879 11.476 106.486 1.00 26.57 93 LYS A C 1
ATOM 1396 O O . LYS A 1 93 ? 44.809 12.261 106.314 1.00 34.51 93 LYS A O 1
ATOM 1415 N N . PHE A 1 94 ? 43.419 10.687 105.518 1.00 29.50 94 PHE A N 1
ATOM 1416 C CA . PHE A 1 94 ? 44.052 10.660 104.190 1.00 33.77 94 PHE A CA 1
ATOM 1417 C C . PHE A 1 94 ? 43.054 10.694 103.042 1.00 34.06 94 PHE A C 1
ATOM 1418 O O . PHE A 1 94 ? 42.094 9.904 103.013 1.00 28.05 94 PHE A O 1
ATOM 1435 N N . ALA A 1 95 ? 43.275 11.631 102.120 1.00 31.99 95 ALA A N 1
ATOM 1436 C CA . ALA A 1 95 ? 42.534 11.695 100.863 1.00 29.70 95 ALA A CA 1
ATOM 1437 C C . ALA A 1 95 ? 43.398 11.183 99.714 1.00 30.43 95 ALA A C 1
ATOM 1438 O O . ALA A 1 95 ? 44.399 11.799 99.347 1.00 30.45 95 ALA A O 1
ATOM 1445 N N . VAL A 1 96 ? 43.004 10.046 99.161 1.00 27.01 96 VAL A N 1
ATOM 1446 C CA . VAL A 1 96 ? 43.671 9.460 98.014 1.00 30.34 96 VAL A CA 1
ATOM 1447 C C . VAL A 1 96 ? 42.885 9.893 96.776 1.00 29.18 96 VAL A C 1
ATOM 1448 O O . VAL A 1 96 ? 41.860 9.320 96.426 1.00 28.76 96 VAL A O 1
ATOM 1461 N N . VAL A 1 97 ? 43.359 10.940 96.121 1.00 33.56 97 VAL A N 1
ATOM 1462 C CA . VAL A 1 97 ? 42.574 11.586 95.069 1.00 32.20 97 VAL A CA 1
ATOM 1463 C C . VAL A 1 97 ? 42.933 11.060 93.682 1.00 31.91 97 VAL A C 1
ATOM 1464 O O . VAL A 1 97 ? 43.918 11.480 93.075 1.00 34.12 97 VAL A O 1
ATOM 1477 N N . ILE A 1 98 ? 42.124 10.128 93.190 1.00 31.08 98 ILE A N 1
ATOM 1478 C CA . ILE A 1 98 ? 42.336 9.559 91.858 1.00 31.16 98 ILE A CA 1
ATOM 1479 C C . ILE A 1 98 ? 42.275 10.643 90.803 1.00 35.61 98 ILE A C 1
ATOM 1480 O O . ILE A 1 98 ? 43.074 10.672 89.864 1.00 34.56 98 ILE A O 1
ATOM 1496 N N . THR A 1 99 ? 41.315 11.540 90.995 1.00 32.56 99 THR A N 1
ATOM 1497 C CA . THR A 1 99 ? 40.913 12.543 90.014 1.00 33.31 99 THR A CA 1
ATOM 1498 C C . THR A 1 99 ? 42.025 13.322 89.309 1.00 35.18 99 THR A C 1
ATOM 1499 O O . THR A 1 99 ? 42.902 13.899 89.956 1.00 33.76 99 THR A O 1
ATOM 1510 N N . SER A 1 100 ? 41.927 13.382 87.977 1.00 35.39 100 SER A N 1
ATOM 1511 C CA . SER A 1 100 ? 42.806 14.215 87.153 1.00 37.29 100 SER A CA 1
ATOM 1512 C C . SER A 1 100 ? 42.145 15.548 86.867 1.00 39.50 100 SER A C 1
ATOM 1513 O O . SER A 1 100 ? 40.952 15.709 87.103 1.00 40.23 100 SER A O 1
ATOM 1521 N N . GLY A 1 101 ? 42.915 16.497 86.342 1.00 39.11 101 GLY A N 1
ATOM 1522 C CA . GLY A 1 101 ? 42.363 17.777 85.938 1.00 44.89 101 GLY A CA 1
ATOM 1523 C C . GLY A 1 101 ? 42.817 18.889 86.857 1.00 44.82 101 GLY A C 1
ATOM 1524 O O . GLY A 1 101 ? 42.071 19.833 87.109 1.00 47.62 101 GLY A O 1
ATOM 1528 N N . PHE A 1 102 ? 44.032 18.752 87.380 1.00 42.12 102 PHE A N 1
ATOM 1529 C CA . PHE A 1 102 ? 44.619 19.748 88.268 1.00 44.37 102 PHE A CA 1
ATOM 1530 C C . PHE A 1 102 ? 45.857 20.376 87.615 1.00 47.20 102 PHE A C 1
ATOM 1531 O O . PHE A 1 102 ? 45.786 20.813 86.469 1.00 49.74 102 PHE A O 1
ATOM 1548 N N . LYS A 1 103 ? 46.983 20.412 88.323 1.00 46.21 103 LYS A N 1
ATOM 1549 C CA . LYS A 1 103 ? 48.162 21.133 87.847 1.00 51.05 103 LYS A CA 1
ATOM 1550 C C . LYS A 1 103 ? 48.680 20.591 86.522 1.00 48.61 103 LYS A C 1
ATOM 1551 O O . LYS A 1 103 ? 49.222 21.338 85.717 1.00 55.35 103 LYS A O 1
ATOM 1570 N N . GLU A 1 104 ? 48.497 19.295 86.287 1.00 50.04 104 GLU A N 1
ATOM 1571 C CA . GLU A 1 104 ? 49.080 18.661 85.107 1.00 54.17 104 GLU A CA 1
ATOM 1572 C C . GLU A 1 104 ? 48.438 19.179 83.825 1.00 50.16 104 GLU A C 1
ATOM 1573 O O . GLU A 1 104 ? 48.997 19.005 82.742 1.00 53.10 104 GLU A O 1
ATOM 1585 N N . VAL A 1 105 ? 47.268 19.799 83.956 1.00 48.42 105 VAL A N 1
ATOM 1586 C CA . VAL A 1 105 ? 46.586 20.434 82.827 1.00 50.68 105 VAL A CA 1
ATOM 1587 C C . VAL A 1 105 ? 46.473 21.959 83.017 1.00 51.43 105 VAL A C 1
ATOM 1588 O O . VAL A 1 105 ? 45.698 22.622 82.335 1.00 52.31 105 VAL A O 1
ATOM 1601 N N . GLY A 1 106 ? 47.243 22.511 83.948 1.00 49.71 106 GLY A N 1
ATOM 1602 C CA . GLY A 1 106 ? 47.349 23.953 84.080 1.00 52.51 106 GLY A CA 1
ATOM 1603 C C . GLY A 1 106 ? 46.536 24.568 85.199 1.00 55.86 106 GLY A C 1
ATOM 1604 O O . GLY A 1 106 ? 46.640 25.778 85.430 1.00 55.20 106 GLY A O 1
ATOM 1608 N N . ASN A 1 107 ? 45.744 23.759 85.908 1.00 56.12 107 ASN A N 1
ATOM 1609 C CA . ASN A 1 107 ? 44.939 24.284 87.006 1.00 50.34 107 ASN A CA 1
ATOM 1610 C C . ASN A 1 107 ? 45.662 24.183 88.346 1.00 54.95 107 ASN A C 1
ATOM 1611 O O . ASN A 1 107 ? 45.236 23.472 89.267 1.00 50.06 107 ASN A O 1
ATOM 1622 N N . GLU A 1 108 ? 46.745 24.939 88.449 1.00 59.10 108 GLU A N 1
ATOM 1623 C CA . GLU A 1 108 ? 47.558 24.977 89.655 1.00 60.14 108 GLU A CA 1
ATOM 1624 C C . GLU A 1 108 ? 46.733 25.444 90.846 1.00 56.14 108 GLU A C 1
ATOM 1625 O O . GLU A 1 108 ? 46.938 24.988 91.969 1.00 57.11 108 GLU A O 1
ATOM 1637 N N . GLU A 1 109 ? 45.804 26.358 90.592 1.00 58.49 109 GLU A N 1
ATOM 1638 C CA . GLU A 1 109 ? 45.037 26.989 91.658 1.00 61.30 109 GLU A CA 1
ATOM 1639 C C . GLU A 1 109 ? 44.103 26.000 92.330 1.00 53.89 109 GLU A C 1
ATOM 1640 O O . GLU A 1 109 ? 43.981 25.980 93.557 1.00 48.60 109 GLU A O 1
ATOM 1652 N N . LEU A 1 110 ? 43.451 25.169 91.524 1.00 50.88 110 LEU A N 1
ATOM 1653 C CA . LEU A 1 110 ? 42.533 24.178 92.064 1.00 49.15 110 LEU A CA 1
ATOM 1654 C C . LEU A 1 110 ? 43.306 23.181 92.929 1.00 50.88 110 LEU A C 1
ATOM 1655 O O . LEU A 1 110 ? 42.855 22.802 94.011 1.00 47.39 110 LEU A O 1
ATOM 1671 N N . GLU A 1 111 ? 44.484 22.783 92.449 1.00 50.72 111 GLU A N 1
ATOM 1672 C CA . GLU A 1 111 ? 45.348 21.855 93.178 1.00 48.58 111 GLU A CA 1
ATOM 1673 C C . GLU A 1 111 ? 45.851 22.428 94.510 1.00 46.71 111 GLU A C 1
ATOM 1674 O O . GLU A 1 111 ? 45.910 21.719 95.515 1.00 41.81 111 GLU A O 1
ATOM 1686 N N . GLU A 1 112 ? 46.230 23.700 94.522 1.00 47.72 112 GLU A N 1
ATOM 1687 C CA . GLU A 1 112 ? 46.714 24.321 95.755 1.00 48.57 112 GLU A CA 1
ATOM 1688 C C . GLU A 1 112 ? 45.577 24.484 96.760 1.00 49.75 112 GLU A C 1
ATOM 1689 O O . GLU A 1 112 ? 45.778 24.332 97.966 1.00 53.94 112 GLU A O 1
ATOM 1701 N N . GLU A 1 113 ? 44.377 24.763 96.262 1.00 46.75 113 GLU A N 1
ATOM 1702 C CA . GLU A 1 113 ? 43.207 24.876 97.125 1.00 50.29 113 GLU A CA 1
ATOM 1703 C C . GLU A 1 113 ? 42.873 23.525 97.755 1.00 48.30 113 GLU A C 1
ATOM 1704 O O . GLU A 1 113 ? 42.527 23.442 98.939 1.00 47.07 113 GLU A O 1
ATOM 1716 N N . LEU A 1 114 ? 42.969 22.478 96.943 1.00 46.97 114 LEU A N 1
ATOM 1717 C CA . LEU A 1 114 ? 42.763 21.113 97.402 1.00 43.20 114 LEU A CA 1
ATOM 1718 C C . LEU A 1 114 ? 43.592 20.824 98.639 1.00 42.41 114 LEU A C 1
ATOM 1719 O O . LEU A 1 114 ? 43.078 20.363 99.654 1.00 45.57 114 LEU A O 1
ATOM 1735 N N . VAL A 1 115 ? 44.886 21.108 98.546 1.00 44.62 115 VAL A N 1
ATOM 1736 C CA . VAL A 1 115 ? 45.802 20.809 99.633 1.00 43.18 115 VAL A CA 1
ATOM 1737 C C . VAL A 1 115 ? 45.519 21.690 100.851 1.00 46.84 115 VAL A C 1
ATOM 1738 O O . VAL A 1 115 ? 45.588 21.210 101.988 1.00 44.74 115 VAL A O 1
ATOM 1751 N N . ARG A 1 116 ? 45.222 22.970 100.618 1.00 49.37 116 ARG A N 1
ATOM 1752 C CA . ARG A 1 116 ? 44.945 23.908 101.714 1.00 48.04 116 ARG A CA 1
ATOM 1753 C C . ARG A 1 116 ? 43.766 23.458 102.559 1.00 42.48 116 ARG A C 1
ATOM 1754 O O . ARG A 1 116 ? 43.834 23.398 103.789 1.00 44.90 116 ARG A O 1
ATOM 1775 N N . ARG A 1 117 ? 42.685 23.114 101.874 1.00 45.29 117 ARG A N 1
ATOM 1776 C CA . ARG A 1 117 ? 41.486 22.640 102.534 1.00 45.91 117 ARG A CA 1
ATOM 1777 C C . ARG A 1 117 ? 41.751 21.349 103.288 1.00 43.55 117 ARG A C 1
ATOM 1778 O O . ARG A 1 117 ? 41.249 21.156 104.386 1.00 41.90 117 ARG A O 1
ATOM 1799 N N . ALA A 1 118 ? 42.501 20.437 102.680 1.00 42.63 118 ALA A N 1
ATOM 1800 C CA . ALA A 1 118 ? 42.800 19.175 103.347 1.00 45.22 118 ALA A CA 1
ATOM 1801 C C . ALA A 1 118 ? 43.598 19.416 104.620 1.00 38.71 118 ALA A C 1
ATOM 1802 O O . ALA A 1 118 ? 43.312 18.844 105.662 1.00 38.14 118 ALA A O 1
ATOM 1809 N N . HIS A 1 119 ? 44.623 20.252 104.522 1.00 44.86 119 HIS A N 1
ATOM 1810 C CA . HIS A 1 119 ? 45.476 20.544 105.662 1.00 38.55 119 HIS A CA 1
ATOM 1811 C C . HIS A 1 119 ? 44.694 21.237 106.769 1.00 43.44 119 HIS A C 1
ATOM 1812 O O . HIS A 1 119 ? 44.990 21.071 107.949 1.00 40.58 119 HIS A O 1
ATOM 1825 N N . SER A 1 120 ? 43.695 22.018 106.385 1.00 45.37 120 SER A N 1
ATOM 1826 C CA . SER A 1 120 ? 42.893 22.734 107.360 1.00 47.33 120 SER A CA 1
ATOM 1827 C C . SER A 1 120 ? 42.126 21.754 108.257 1.00 46.78 120 SER A C 1
ATOM 1828 O O . SER A 1 120 ? 41.680 22.134 109.333 1.00 45.45 120 SER A O 1
ATOM 1836 N N . TYR A 1 121 ? 41.967 20.504 107.819 1.00 47.34 121 TYR A N 1
ATOM 1837 C CA . TYR A 1 121 ? 41.317 19.480 108.648 1.00 43.10 121 TYR A CA 1
ATOM 1838 C C . TYR A 1 121 ? 42.296 18.444 109.219 1.00 40.27 121 TYR A C 1
ATOM 1839 O O . TYR A 1 121 ? 41.872 17.414 109.738 1.00 40.03 121 TYR A O 1
ATOM 1857 N N . GLY A 1 122 ? 43.596 18.700 109.125 1.00 44.18 122 GLY A N 1
ATOM 1858 C CA . GLY A 1 122 ? 44.579 17.728 109.579 1.00 40.18 122 GLY A CA 1
ATOM 1859 C C . GLY A 1 122 ? 44.626 16.502 108.675 1.00 41.08 122 GLY A C 1
ATOM 1860 O O . GLY A 1 122 ? 45.083 15.433 109.081 1.00 38.12 122 GLY A O 1
ATOM 1864 N N . MET A 1 123 ? 44.167 16.670 107.435 1.00 38.83 123 MET A N 1
ATOM 1865 C CA . MET A 1 123 ? 44.094 15.587 106.445 1.00 39.68 123 MET A CA 1
ATOM 1866 C C . MET A 1 123 ? 45.224 15.702 105.402 1.00 38.04 123 MET A C 1
ATOM 1867 O O . MET A 1 123 ? 45.515 16.799 104.931 1.00 42.32 123 MET A O 1
ATOM 1881 N N . ARG A 1 124 ? 45.867 14.588 105.048 1.00 36.70 124 ARG A N 1
ATOM 1882 C CA . ARG A 1 124 ? 46.931 14.607 104.038 1.00 32.97 124 ARG A CA 1
ATOM 1883 C C . ARG A 1 124 ? 46.399 14.148 102.686 1.00 33.15 124 ARG A C 1
ATOM 1884 O O . ARG A 1 124 ? 45.474 13.347 102.621 1.00 34.70 124 ARG A O 1
ATOM 1905 N N . VAL A 1 125 ? 47.021 14.633 101.611 1.00 36.30 125 VAL A N 1
ATOM 1906 C CA . VAL A 1 125 ? 46.621 14.277 100.254 1.00 35.48 125 VAL A CA 1
ATOM 1907 C C . VAL A 1 125 ? 47.674 13.421 99.552 1.00 33.59 125 VAL A C 1
ATOM 1908 O O . VAL A 1 125 ? 48.865 13.743 99.556 1.00 35.86 125 VAL A O 1
ATOM 1921 N N . LEU A 1 126 ? 47.221 12.315 98.974 1.00 26.63 126 LEU A N 1
ATOM 1922 C CA . LEU A 1 126 ? 48.025 11.560 98.020 1.00 31.25 126 LEU A CA 1
ATOM 1923 C C . LEU A 1 126 ? 47.490 11.891 96.627 1.00 29.96 126 LEU A C 1
ATOM 1924 O O . LEU A 1 126 ? 46.280 11.808 96.379 1.00 29.38 126 LEU A O 1
ATOM 1940 N N . GLY A 1 127 ? 48.387 12.276 95.731 1.00 33.19 127 GLY A N 1
ATOM 1941 C CA . GLY A 1 127 ? 48.001 12.691 94.398 1.00 29.76 127 GLY A CA 1
ATOM 1942 C C . GLY A 1 127 ? 47.964 14.210 94.265 1.00 30.83 127 GLY A C 1
ATOM 1943 O O . GLY A 1 127 ? 48.828 14.904 94.798 1.00 33.05 127 GLY A O 1
ATOM 1947 N N . PRO A 1 128 ? 46.977 14.748 93.525 1.00 30.16 128 PRO A N 1
ATOM 1948 C CA . PRO A 1 128 ? 45.929 14.031 92.793 1.00 32.31 128 PRO A CA 1
ATOM 1949 C C . PRO A 1 128 ? 46.469 13.417 91.489 1.00 29.76 128 PRO A C 1
ATOM 1950 O O . PRO A 1 128 ? 47.686 13.305 91.352 1.00 32.83 128 PRO A O 1
ATOM 1961 N N . ASN A 1 129 ? 45.586 12.978 90.596 1.00 30.51 129 ASN A N 1
ATOM 1962 C CA . ASN A 1 129 ? 45.975 12.421 89.291 1.00 31.25 129 ASN A CA 1
ATOM 1963 C C . ASN A 1 129 ? 46.804 11.142 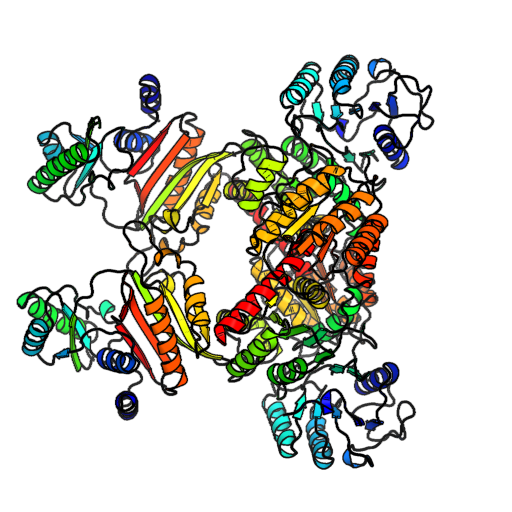89.483 1.00 34.21 129 ASN A C 1
ATOM 1964 O O . ASN A 1 129 ? 47.943 11.056 89.037 1.00 31.36 129 ASN A O 1
ATOM 1975 N N . ILE A 1 130 ? 46.217 10.151 90.155 1.00 29.55 130 ILE A N 1
ATOM 1976 C CA . ILE A 1 130 ? 46.912 8.906 90.479 1.00 31.66 130 ILE A CA 1
ATOM 1977 C C . ILE A 1 130 ? 46.015 7.707 90.212 1.00 31.46 130 ILE A C 1
ATOM 1978 O O . ILE A 1 130 ? 44.816 7.874 90.024 1.00 31.24 130 ILE A O 1
ATOM 1994 N N . PHE A 1 131 ? 46.578 6.500 90.232 1.00 27.62 131 PHE A N 1
ATOM 1995 C CA . PHE A 1 131 ? 45.758 5.304 90.059 1.00 29.28 131 PHE A CA 1
ATOM 1996 C C . PHE A 1 131 ? 45.534 4.538 91.370 1.00 28.66 131 PHE A C 1
ATOM 1997 O O . PHE A 1 131 ? 44.997 3.422 91.362 1.00 27.42 131 PHE A O 1
ATOM 2014 N N . GLY A 1 132 ? 45.934 5.155 92.481 1.00 26.72 132 GLY A N 1
ATOM 2015 C CA . GLY A 1 132 ? 45.673 4.623 93.812 1.00 24.02 132 GLY A CA 1
ATOM 2016 C C . GLY A 1 132 ? 46.918 4.019 94.432 1.00 27.48 132 GLY A C 1
ATOM 2017 O O . GLY A 1 132 ? 48.035 4.416 94.071 1.00 26.88 132 GLY A O 1
ATOM 2021 N N . TYR A 1 133 ? 46.731 3.040 95.319 1.00 22.31 133 TYR A N 1
ATOM 2022 C CA . TYR A 1 133 ? 47.861 2.407 95.974 1.00 24.99 133 TYR A CA 1
ATOM 2023 C C . TYR A 1 133 ? 47.495 1.008 96.457 1.00 28.75 133 TYR A C 1
ATOM 2024 O O . TYR A 1 133 ? 46.320 0.676 96.658 1.00 28.22 133 TYR A O 1
ATOM 2042 N N . LEU A 1 134 ? 48.527 0.206 96.658 1.00 25.73 134 LEU A N 1
ATOM 2043 C CA . LEU A 1 134 ? 48.374 -1.154 97.122 1.00 24.09 134 LEU A CA 1
ATOM 2044 C C . LEU A 1 134 ? 49.372 -1.408 98.230 1.00 25.72 134 LEU A C 1
ATOM 2045 O O . LEU A 1 134 ? 50.498 -0.902 98.222 1.00 29.34 134 LEU A O 1
ATOM 2061 N N . TYR A 1 135 ? 48.920 -2.156 99.227 1.00 25.64 135 TYR A N 1
ATOM 2062 C CA . TYR A 1 135 ? 49.774 -2.575 100.312 1.00 25.45 135 TYR A CA 1
ATOM 2063 C C . TYR A 1 135 ? 49.458 -4.017 100.651 1.00 25.26 135 TYR A C 1
ATOM 2064 O O . TYR A 1 135 ? 48.406 -4.327 101.226 1.00 28.09 135 TYR A O 1
ATOM 2082 N N . ALA A 1 136 ? 50.376 -4.896 100.265 1.00 27.29 136 ALA A N 1
ATOM 2083 C CA . ALA A 1 136 ? 50.160 -6.325 100.336 1.00 22.59 136 ALA A CA 1
ATOM 2084 C C . ALA A 1 136 ? 49.984 -6.831 101.767 1.00 27.62 136 ALA A C 1
ATOM 2085 O O . ALA A 1 136 ? 49.100 -7.658 102.007 1.00 28.30 136 ALA A O 1
ATOM 2092 N N . PRO A 1 137 ? 50.811 -6.351 102.723 1.00 27.51 137 PRO A N 1
ATOM 2093 C CA . PRO A 1 137 ? 50.654 -6.844 104.111 1.00 30.47 137 PRO A CA 1
ATOM 2094 C C . PRO A 1 137 ? 49.261 -6.594 104.690 1.00 32.49 137 PRO A C 1
ATOM 2095 O O . PRO A 1 137 ? 48.825 -7.323 105.575 1.00 26.86 137 PRO A O 1
ATOM 2106 N N . ALA A 1 138 ? 48.573 -5.580 104.179 1.00 30.54 138 ALA A N 1
ATOM 2107 C CA . ALA A 1 138 ? 47.226 -5.243 104.628 1.00 29.46 138 ALA A CA 1
ATOM 2108 C C . ALA A 1 138 ? 46.142 -5.757 103.674 1.00 30.91 138 ALA A C 1
ATOM 2109 O O . ALA A 1 138 ? 44.983 -5.368 103.795 1.00 30.55 138 ALA A O 1
ATOM 2116 N N . ARG A 1 139 ? 46.537 -6.595 102.713 1.00 22.43 139 ARG A N 1
ATOM 2117 C CA . ARG A 1 139 ? 45.648 -7.105 101.675 1.00 30.61 139 ARG A CA 1
ATOM 2118 C C . ARG A 1 139 ? 44.797 -5.969 101.132 1.00 27.99 139 ARG A C 1
ATOM 2119 O O . ARG A 1 139 ? 43.580 -6.067 101.056 1.00 26.52 139 ARG A O 1
ATOM 2140 N N . LEU A 1 140 ? 45.478 -4.882 100.795 1.00 28.26 140 LEU A N 1
ATOM 2141 C CA . LEU A 1 140 ? 44.850 -3.631 100.409 1.00 25.61 140 LEU A CA 1
ATOM 2142 C C . LEU A 1 140 ? 45.194 -3.267 98.966 1.00 27.78 140 LEU A C 1
ATOM 2143 O O . LEU A 1 140 ? 46.333 -2.853 98.689 1.00 27.47 140 LEU A O 1
ATOM 2159 N N . ASN A 1 141 ? 44.239 -3.459 98.058 1.00 26.91 141 ASN A N 1
ATOM 2160 C CA . ASN A 1 141 ? 44.380 -3.054 96.649 1.00 28.54 141 ASN A CA 1
ATOM 2161 C C . ASN A 1 141 ? 43.396 -1.929 96.318 1.00 26.89 141 ASN A C 1
ATOM 2162 O O . ASN A 1 141 ? 42.295 -2.169 95.825 1.00 28.87 141 ASN A O 1
ATOM 2173 N N . ALA A 1 142 ? 43.810 -0.700 96.592 1.00 27.06 142 ALA A N 1
ATOM 2174 C CA . ALA A 1 142 ? 43.005 0.473 96.310 1.00 26.70 142 ALA A CA 1
ATOM 2175 C C . ALA A 1 142 ? 43.473 1.119 95.010 1.00 26.28 142 ALA A C 1
ATOM 2176 O O . ALA A 1 142 ? 43.799 2.297 94.984 1.00 27.25 142 ALA A O 1
ATOM 2183 N N . THR A 1 143 ? 43.520 0.333 93.937 1.00 29.53 143 THR A N 1
ATOM 2184 C CA . THR A 1 143 ? 43.868 0.850 92.615 1.00 29.91 143 THR A CA 1
ATOM 2185 C C . THR A 1 143 ? 42.829 0.419 91.616 1.00 31.04 143 THR A C 1
ATOM 2186 O O . THR A 1 143 ? 41.969 -0.400 91.942 1.00 30.29 143 THR A O 1
ATOM 2197 N N . PHE A 1 144 ? 42.884 0.969 90.402 1.00 33.26 144 PHE A N 1
ATOM 2198 C CA . PHE A 1 144 ? 42.091 0.393 89.322 1.00 30.81 144 PHE A CA 1
ATOM 2199 C C . PHE A 1 144 ? 43.005 -0.321 88.324 1.00 37.47 144 PHE A C 1
ATOM 2200 O O . PHE A 1 144 ? 42.664 -0.481 87.144 1.00 31.71 144 PHE A O 1
ATOM 2217 N N . GLY A 1 145 ? 44.126 -0.811 88.848 1.00 30.36 145 GLY A N 1
ATOM 2218 C CA . GLY A 1 145 ? 45.068 -1.600 88.084 1.00 34.55 145 GLY A CA 1
ATOM 2219 C C . GLY A 1 145 ? 44.743 -3.077 88.188 1.00 27.59 145 GLY A C 1
ATOM 2220 O O . GLY A 1 145 ? 43.629 -3.451 88.535 1.00 31.69 145 GLY A O 1
ATOM 2224 N N . PRO A 1 146 ? 45.721 -3.927 87.888 1.00 31.10 146 PRO A N 1
ATOM 2225 C CA . PRO A 1 146 ? 45.487 -5.365 88.014 1.00 28.53 146 PRO A CA 1
ATOM 2226 C C . PRO A 1 146 ? 44.957 -5.714 89.412 1.00 29.35 146 PRO A C 1
ATOM 2227 O O . PRO A 1 146 ? 45.192 -4.971 90.361 1.00 32.56 146 PRO A O 1
ATOM 2238 N N . LYS A 1 147 ? 44.259 -6.832 89.526 1.00 28.55 147 LYS A N 1
ATOM 2239 C CA . LYS A 1 147 ? 43.585 -7.189 90.760 1.00 32.28 147 LYS A CA 1
ATOM 2240 C C . LYS A 1 147 ? 44.569 -7.772 91.776 1.00 33.88 147 LYS A C 1
ATOM 2241 O O . LYS A 1 147 ? 44.309 -7.773 92.971 1.00 29.10 147 LYS A O 1
ATOM 2260 N N . ASP A 1 148 ? 45.711 -8.249 91.300 1.00 29.62 148 ASP A N 1
ATOM 2261 C CA . ASP A 1 148 ? 46.623 -9.000 92.150 1.00 31.67 148 ASP A CA 1
ATOM 2262 C C . ASP A 1 148 ? 48.088 -8.694 91.820 1.00 37.23 148 ASP A C 1
ATOM 2263 O O . ASP A 1 148 ? 48.404 -8.269 90.707 1.00 34.27 148 ASP A O 1
ATOM 2272 N N . VAL A 1 149 ? 48.962 -8.897 92.804 1.00 32.87 149 VAL A N 1
ATOM 2273 C CA . VAL A 1 149 ? 50.399 -8.901 92.592 1.00 32.62 149 VAL A CA 1
ATOM 2274 C C . VAL A 1 149 ? 50.984 -10.078 93.347 1.00 33.49 149 VAL A C 1
ATOM 2275 O O . VAL A 1 149 ? 50.313 -10.701 94.173 1.00 30.17 149 VAL A O 1
ATOM 2288 N N . LEU A 1 150 ? 52.229 -10.405 93.031 1.00 28.68 150 LEU A N 1
ATOM 2289 C CA . LEU A 1 150 ? 52.962 -11.393 93.784 1.00 29.58 150 LEU A CA 1
ATOM 2290 C C . LEU A 1 150 ? 53.356 -10.708 95.076 1.00 29.81 150 LEU A C 1
ATOM 2291 O O . LEU A 1 150 ? 53.752 -9.548 95.066 1.00 26.98 150 LEU A O 1
ATOM 2307 N N . SER A 1 151 ? 53.265 -11.418 96.186 1.00 27.07 151 SER A N 1
ATOM 2308 C CA . SER A 1 151 ? 53.633 -10.835 97.473 1.00 31.08 151 SER A CA 1
ATOM 2309 C C . SER A 1 151 ? 55.139 -10.935 97.687 1.00 26.59 151 SER A C 1
ATOM 2310 O O . SER A 1 151 ? 55.760 -11.926 97.315 1.00 33.26 151 SER A O 1
ATOM 2318 N N . GLY A 1 152 ? 55.728 -9.898 98.271 1.00 28.43 152 GLY A N 1
ATOM 2319 C CA . GLY A 1 152 ? 57.153 -9.894 98.539 1.00 23.40 152 GLY A CA 1
ATOM 2320 C C . GLY A 1 152 ? 57.541 -8.622 99.251 1.00 25.59 152 GLY A C 1
ATOM 2321 O O . GLY A 1 152 ? 56.703 -8.032 99.912 1.00 28.02 152 GLY A O 1
ATOM 2325 N N . ASN A 1 153 ? 58.800 -8.203 99.119 1.00 25.91 153 ASN A N 1
ATOM 2326 C CA . ASN A 1 153 ? 59.335 -7.117 99.940 1.00 26.86 153 ASN A CA 1
ATOM 2327 C C . ASN A 1 153 ? 59.695 -5.855 99.163 1.00 26.78 153 ASN A C 1
ATOM 2328 O O . ASN A 1 153 ? 60.415 -5.005 99.676 1.00 25.81 153 ASN A O 1
ATOM 2339 N N . VAL A 1 154 ? 59.221 -5.741 97.921 1.00 26.87 154 VAL A N 1
ATOM 2340 C CA . VAL A 1 154 ? 59.544 -4.575 97.098 1.00 25.91 154 VAL A CA 1
ATOM 2341 C C . VAL A 1 154 ? 58.419 -3.547 97.100 1.00 20.70 154 VAL A C 1
ATOM 2342 O O . VAL A 1 154 ? 57.261 -3.858 96.760 1.00 25.02 154 VAL A O 1
ATOM 2355 N N . ALA A 1 155 ? 58.785 -2.322 97.453 1.00 21.95 155 ALA A N 1
ATOM 2356 C CA . ALA A 1 155 ? 57.892 -1.174 97.355 1.00 24.22 155 ALA A CA 1
ATOM 2357 C C . ALA A 1 155 ? 58.192 -0.372 96.083 1.00 24.33 155 ALA A C 1
ATOM 2358 O O . ALA A 1 155 ? 59.327 0.052 95.901 1.00 24.84 155 ALA A O 1
ATOM 2365 N N . PHE A 1 156 ? 57.170 -0.155 95.250 1.00 22.65 156 PHE A N 1
ATOM 2366 C CA . PHE A 1 156 ? 57.281 0.591 93.993 1.00 25.08 156 PHE A CA 1
ATOM 2367 C C . PHE A 1 156 ? 56.438 1.865 94.057 1.00 25.93 156 PHE A C 1
ATOM 2368 O O . PHE A 1 156 ? 55.215 1.824 94.219 1.00 29.05 156 PHE A O 1
ATOM 2385 N N . ILE A 1 157 ? 57.125 2.994 93.954 1.00 25.38 157 ILE A N 1
ATOM 2386 C CA . ILE A 1 157 ? 56.526 4.322 93.911 1.00 28.90 157 ILE A CA 1
ATOM 2387 C C . ILE A 1 157 ? 56.648 4.862 92.491 1.00 26.73 157 ILE A C 1
ATOM 2388 O O . ILE A 1 157 ? 57.736 4.785 91.911 1.00 25.06 157 ILE A O 1
ATOM 2404 N N . SER A 1 158 ? 55.557 5.376 91.926 1.00 26.70 158 SER A N 1
ATOM 2405 C CA . SER A 1 158 ? 55.571 5.880 90.543 1.00 23.46 158 SER A CA 1
ATOM 2406 C C . SER A 1 158 ? 54.944 7.258 90.386 1.00 26.37 158 SER A C 1
ATOM 2407 O O . SER A 1 158 ? 53.757 7.457 90.655 1.00 26.76 158 SER A O 1
ATOM 2415 N N . GLN A 1 159 ? 55.734 8.197 89.880 1.00 29.81 159 GLN A N 1
ATOM 2416 C CA . GLN A 1 159 ? 55.220 9.509 89.531 1.00 28.43 159 GLN A CA 1
ATOM 2417 C C . GLN A 1 159 ? 54.428 9.461 88.224 1.00 31.79 159 GLN A C 1
ATOM 2418 O O . GLN A 1 159 ? 53.637 10.357 87.960 1.00 31.34 159 GLN A O 1
ATOM 2432 N N . SER A 1 160 ? 54.630 8.412 87.428 1.00 27.61 160 SER A N 1
ATOM 2433 C CA . SER A 1 160 ? 53.913 8.245 86.164 1.00 30.65 160 SER A CA 1
ATOM 2434 C C . SER A 1 160 ? 52.674 7.364 86.310 1.00 29.72 160 SER A C 1
ATOM 2435 O O . SER A 1 160 ? 52.726 6.301 86.923 1.00 29.98 160 SER A O 1
ATOM 2443 N N . GLY A 1 161 ? 51.581 7.787 85.683 1.00 28.03 161 GLY A N 1
ATOM 2444 C CA . GLY A 1 161 ? 50.315 7.078 85.766 1.00 32.88 161 GLY A CA 1
ATOM 2445 C C . GLY A 1 161 ? 50.272 5.815 84.916 1.00 31.56 161 GLY A C 1
ATOM 2446 O O . GLY A 1 161 ? 50.257 4.710 85.464 1.00 26.88 161 GLY A O 1
ATOM 2450 N N . ALA A 1 162 ? 50.250 5.969 83.592 1.00 26.26 162 ALA A N 1
ATOM 2451 C CA . ALA A 1 162 ? 50.137 4.824 82.689 1.00 26.43 162 ALA A CA 1
ATOM 2452 C C . ALA A 1 162 ? 51.339 3.881 82.801 1.00 29.52 162 ALA A C 1
ATOM 2453 O O . ALA A 1 162 ? 51.178 2.662 82.884 1.00 29.56 162 ALA A O 1
ATOM 2460 N N . LEU A 1 163 ? 52.550 4.420 82.824 1.00 31.48 163 LEU A N 1
ATOM 2461 C CA . LEU A 1 163 ? 53.702 3.541 82.975 1.00 30.85 163 LEU A CA 1
ATOM 2462 C C . LEU A 1 163 ? 53.669 2.848 84.345 1.00 25.83 163 LEU A C 1
ATOM 2463 O O . LEU A 1 163 ? 53.923 1.651 84.436 1.00 24.10 163 LEU A O 1
ATOM 2479 N N . GLY A 1 164 ? 53.303 3.577 85.390 1.00 25.71 164 GLY A N 1
ATOM 2480 C CA . GLY A 1 164 ? 53.189 2.986 86.718 1.00 29.15 164 GLY A CA 1
ATOM 2481 C C . GLY A 1 164 ? 52.208 1.820 86.786 1.00 27.29 164 GLY A C 1
ATOM 2482 O O . GLY A 1 164 ? 52.518 0.740 87.309 1.00 24.13 164 GLY A O 1
ATOM 2486 N N . ILE A 1 165 ? 51.021 2.013 86.232 1.00 23.35 165 ILE A N 1
ATOM 2487 C CA . ILE A 1 165 ? 50.004 0.999 86.357 1.00 27.82 165 ILE A CA 1
ATOM 2488 C C . ILE A 1 165 ? 50.382 -0.191 85.474 1.00 27.07 165 ILE A C 1
ATOM 2489 O O . ILE A 1 165 ? 50.138 -1.327 85.835 1.00 26.68 165 ILE A O 1
ATOM 2505 N N . ALA A 1 166 ? 51.024 0.073 84.340 1.00 26.51 166 ALA A N 1
ATOM 2506 C CA . ALA A 1 166 ? 51.541 -0.997 83.483 1.00 25.90 166 ALA A CA 1
ATOM 2507 C C . ALA A 1 166 ? 52.666 -1.792 84.172 1.00 27.84 166 ALA A C 1
ATOM 2508 O O . ALA A 1 166 ? 52.731 -3.020 84.083 1.00 24.56 166 ALA A O 1
ATOM 2515 N N . LEU A 1 167 ? 53.550 -1.091 84.865 1.00 24.20 167 LEU A N 1
ATOM 2516 C CA . LEU A 1 167 ? 54.679 -1.757 85.511 1.00 29.46 167 LEU A CA 1
ATOM 2517 C C . LEU A 1 167 ? 54.178 -2.619 86.657 1.00 30.70 167 LEU A C 1
ATOM 2518 O O . LEU A 1 167 ? 54.769 -3.673 86.955 1.00 28.24 167 LEU A O 1
ATOM 2534 N N . MET A 1 168 ? 53.068 -2.193 87.264 1.00 26.94 168 MET A N 1
ATOM 2535 C CA . MET A 1 168 ? 52.402 -3.000 88.284 1.00 27.82 168 MET A CA 1
ATOM 2536 C C . MET A 1 168 ? 52.097 -4.392 87.715 1.00 28.75 168 MET A C 1
ATOM 2537 O O . MET A 1 168 ? 52.355 -5.420 88.348 1.00 23.76 168 MET A O 1
ATOM 2551 N N . GLY A 1 169 ? 51.577 -4.431 86.498 1.00 27.31 169 GLY A N 1
ATOM 2552 C CA . GLY A 1 169 ? 51.323 -5.699 85.842 1.00 28.69 169 GLY A CA 1
ATOM 2553 C C . GLY A 1 169 ? 52.605 -6.440 85.511 1.00 26.76 169 GLY A C 1
ATOM 2554 O O . GLY A 1 169 ? 52.678 -7.667 85.616 1.00 28.68 169 GLY A O 1
ATOM 2558 N N . TYR A 1 170 ? 53.613 -5.694 85.087 1.00 25.67 170 TYR A N 1
ATOM 2559 C CA . TYR A 1 170 ? 54.874 -6.285 84.660 1.00 24.97 170 TYR A CA 1
ATOM 2560 C C . TYR A 1 170 ? 55.615 -6.976 85.809 1.00 27.19 170 TYR A C 1
ATOM 2561 O O . TYR A 1 170 ? 56.402 -7.896 85.559 1.00 22.50 170 TYR A O 1
ATOM 2579 N N . THR A 1 171 ? 55.369 -6.546 87.052 1.00 26.86 171 THR A N 1
ATOM 2580 C CA . THR A 1 171 ? 56.029 -7.189 88.194 1.00 27.46 171 THR A CA 1
ATOM 2581 C C . THR A 1 171 ? 55.668 -8.669 88.224 1.00 27.80 171 THR A C 1
ATOM 2582 O O . THR A 1 171 ? 56.506 -9.498 88.558 1.00 26.16 171 THR A O 1
ATOM 2593 N N . VAL A 1 172 ? 54.442 -9.004 87.820 1.00 27.96 172 VAL A N 1
ATOM 2594 C CA . VAL A 1 172 ? 54.005 -10.398 87.835 1.00 29.45 172 VAL A CA 1
ATOM 2595 C C . VAL A 1 172 ? 54.786 -11.221 86.823 1.00 28.17 172 VAL A C 1
ATOM 2596 O O . VAL A 1 172 ? 55.274 -12.300 87.133 1.00 29.45 172 VAL A O 1
ATOM 2609 N N . VAL A 1 173 ? 54.926 -10.690 85.618 1.00 29.04 173 VAL A N 1
ATOM 2610 C CA . VAL A 1 173 ? 55.646 -11.377 84.554 1.00 29.15 173 VAL A CA 1
ATOM 2611 C C . VAL A 1 173 ? 57.114 -11.566 84.920 1.00 29.18 173 VAL A C 1
ATOM 2612 O O . VAL A 1 173 ? 57.696 -12.594 84.595 1.00 27.03 173 VAL A O 1
ATOM 2625 N N . GLU A 1 174 ? 57.689 -10.594 85.617 1.00 26.47 174 GLU A N 1
ATOM 2626 C CA . GLU A 1 174 ? 59.087 -10.676 86.020 1.00 29.40 174 GLU A CA 1
ATOM 2627 C C . GLU A 1 174 ? 59.292 -11.318 87.406 1.00 30.15 174 GLU A C 1
ATOM 2628 O O . GLU A 1 174 ? 60.404 -11.314 87.929 1.00 29.68 174 GLU A O 1
ATOM 2640 N N . ASN A 1 175 ? 58.226 -11.879 87.968 1.00 25.66 175 ASN A N 1
ATOM 2641 C CA . ASN A 1 175 ? 58.266 -12.609 89.239 1.00 30.62 175 ASN A CA 1
ATOM 2642 C C . ASN A 1 175 ? 58.755 -11.770 90.419 1.00 27.31 175 ASN A C 1
ATOM 2643 O O . ASN A 1 175 ? 59.377 -12.278 91.349 1.00 30.20 175 ASN A O 1
ATOM 2654 N N . ILE A 1 176 ? 58.471 -10.473 90.387 1.00 28.53 176 ILE A N 1
ATOM 2655 C CA . ILE A 1 176 ? 58.906 -9.595 91.458 1.00 26.78 176 ILE A CA 1
ATOM 2656 C C . ILE A 1 176 ? 57.839 -9.489 92.556 1.00 27.38 176 ILE A C 1
ATOM 2657 O O . ILE A 1 176 ? 56.716 -9.049 92.319 1.00 29.17 176 ILE A O 1
ATOM 2673 N N . GLY A 1 177 ? 58.216 -9.915 93.759 1.00 27.26 177 GLY A N 1
ATOM 2674 C CA . GLY A 1 177 ? 57.330 -9.884 94.900 1.00 26.95 177 GLY A CA 1
ATOM 2675 C C . GLY A 1 177 ? 57.249 -8.486 95.466 1.00 27.72 177 GLY A C 1
ATOM 2676 O O . GLY A 1 177 ? 58.259 -7.864 95.784 1.00 28.43 177 GLY A O 1
ATOM 2680 N N . ILE A 1 178 ? 56.018 -8.029 95.637 1.00 29.13 178 ILE A N 1
ATOM 2681 C CA . ILE A 1 178 ? 55.702 -6.646 95.945 1.00 26.14 178 ILE A CA 1
ATOM 2682 C C . ILE A 1 178 ? 55.121 -6.518 97.341 1.00 30.71 178 ILE A C 1
ATOM 2683 O O . ILE A 1 178 ? 54.256 -7.303 97.728 1.00 29.38 178 ILE A O 1
ATOM 2699 N N . SER A 1 179 ? 55.607 -5.535 98.093 1.00 26.65 179 SER A N 1
ATOM 2700 C CA . SER A 1 179 ? 54.972 -5.148 99.334 1.00 28.54 179 SER A CA 1
ATOM 2701 C C . SER A 1 179 ? 54.026 -3.976 99.090 1.00 27.52 179 SER A C 1
ATOM 2702 O O . SER A 1 179 ? 52.999 -3.873 99.749 1.00 23.61 179 SER A O 1
ATOM 2710 N N . SER A 1 180 ? 54.371 -3.087 98.152 1.00 24.51 180 SER A N 1
ATOM 2711 C CA . SER A 1 180 ? 53.536 -1.921 97.905 1.00 25.51 180 SER A CA 1
ATOM 2712 C C . SER A 1 180 ? 53.636 -1.347 96.492 1.00 25.41 180 SER A C 1
ATOM 2713 O O . SER A 1 180 ? 54.693 -1.382 95.867 1.00 25.53 180 SER A O 1
ATOM 2721 N N . ILE A 1 181 ? 52.514 -0.823 96.004 1.00 25.09 181 ILE A N 1
ATOM 2722 C CA . ILE A 1 181 ? 52.482 -0.001 94.789 1.00 23.38 181 ILE A CA 1
ATOM 2723 C C . ILE A 1 181 ? 51.928 1.340 95.216 1.00 24.42 181 ILE A C 1
ATOM 2724 O O . ILE A 1 181 ? 50.839 1.387 95.788 1.00 26.06 181 ILE A O 1
ATOM 2740 N N . VAL A 1 182 ? 52.642 2.430 94.954 1.00 23.75 182 VAL A N 1
ATOM 2741 C CA . VAL A 1 182 ? 52.104 3.751 95.262 1.00 23.30 182 VAL A CA 1
ATOM 2742 C C . VAL A 1 182 ? 52.208 4.688 94.069 1.00 28.23 182 VAL A C 1
ATOM 2743 O O . VAL A 1 182 ? 53.301 5.054 93.633 1.00 24.50 182 VAL A O 1
ATOM 2756 N N . SER A 1 183 ? 51.044 5.055 93.539 1.00 25.64 183 SER A N 1
ATOM 2757 C CA . SER A 1 183 ? 50.935 6.103 92.541 1.00 25.78 183 SER A CA 1
ATOM 2758 C C . SER A 1 183 ? 50.949 7.470 93.233 1.00 27.62 183 SER A C 1
ATOM 2759 O O . SER A 1 183 ? 50.115 7.726 94.091 1.00 29.42 183 SER A O 1
ATOM 2767 N N . VAL A 1 184 ? 51.908 8.330 92.895 1.00 24.08 184 VAL A N 1
ATOM 2768 C CA . VAL A 1 184 ? 52.040 9.616 93.580 1.00 28.18 184 VAL A CA 1
ATOM 2769 C C . VAL A 1 184 ? 51.676 10.786 92.677 1.00 26.81 184 VAL A C 1
ATOM 2770 O O . VAL A 1 184 ? 51.486 11.892 93.169 1.00 29.14 184 VAL A O 1
ATOM 2783 N N . GLY A 1 185 ? 51.568 10.536 91.369 1.00 30.35 185 GLY A N 1
ATOM 2784 C CA . GLY A 1 185 ? 51.039 11.515 90.428 1.00 30.87 185 GLY A CA 1
ATOM 2785 C C . GLY A 1 185 ? 51.616 12.914 90.574 1.00 29.94 185 GLY A C 1
ATOM 2786 O O . GLY A 1 185 ? 52.831 13.102 90.507 1.00 29.85 185 GLY A O 1
ATOM 2790 N N . ASN A 1 186 ? 50.743 13.891 90.810 1.00 31.72 186 ASN A N 1
ATOM 2791 C CA . ASN A 1 186 ? 51.153 15.291 90.887 1.00 35.14 186 ASN A CA 1
ATOM 2792 C C . ASN A 1 186 ? 51.934 15.667 92.145 1.00 32.87 186 ASN A C 1
ATOM 2793 O O . ASN A 1 186 ? 52.558 16.722 92.190 1.00 37.12 186 ASN A O 1
ATOM 2804 N N . LYS A 1 187 ? 51.961 14.794 93.149 1.00 36.66 187 LYS A N 1
ATOM 2805 C CA . LYS A 1 187 ? 52.747 15.063 94.369 1.00 35.04 187 LYS A CA 1
ATOM 2806 C C . LYS A 1 187 ? 52.461 16.428 94.992 1.00 39.33 187 LYS A C 1
ATOM 2807 O O . LYS A 1 187 ? 53.389 17.154 95.382 1.00 38.84 187 LYS A O 1
ATOM 2826 N N . ALA A 1 188 ? 51.187 16.774 95.113 1.00 35.10 188 ALA A N 1
ATOM 2827 C CA . ALA A 1 188 ? 50.811 18.077 95.645 1.00 33.99 188 ALA A CA 1
ATOM 2828 C C . ALA A 1 188 ? 51.049 18.179 97.160 1.00 38.56 188 ALA A C 1
ATOM 2829 O O . ALA A 1 188 ? 51.242 19.276 97.679 1.00 39.52 188 ALA A O 1
ATOM 2836 N N . ASP A 1 189 ? 51.044 17.039 97.855 1.00 36.74 189 ASP A N 1
ATOM 2837 C CA . ASP A 1 189 ? 51.246 16.996 99.307 1.00 36.71 189 ASP A CA 1
ATOM 2838 C C . ASP A 1 189 ? 52.212 15.852 99.654 1.00 35.15 189 ASP A C 1
ATOM 2839 O O . ASP A 1 189 ? 53.431 16.038 99.629 1.00 36.18 189 ASP A O 1
ATOM 2848 N N . LEU A 1 190 ? 51.697 14.662 99.955 1.00 30.95 190 LEU A N 1
ATOM 2849 C CA . LEU A 1 190 ? 52.582 13.528 100.225 1.00 30.26 190 LEU A CA 1
ATOM 2850 C C . LEU A 1 190 ? 53.508 13.264 99.031 1.00 32.01 190 LEU A C 1
ATOM 2851 O O . LEU A 1 190 ? 53.045 13.208 97.894 1.00 31.62 190 LEU A O 1
ATOM 2867 N N . ASP A 1 191 ? 54.804 13.084 99.292 1.00 31.72 191 ASP A N 1
ATOM 2868 C CA . ASP A 1 191 ? 55.764 12.846 98.206 1.00 34.85 191 ASP A CA 1
ATOM 2869 C C . ASP A 1 191 ? 56.741 11.707 98.517 1.00 32.64 191 ASP A C 1
ATOM 2870 O O . ASP A 1 191 ? 56.538 10.942 99.455 1.00 29.17 191 ASP A O 1
ATOM 2879 N N . ASP A 1 192 ? 57.794 11.596 97.713 1.00 28.24 192 ASP A N 1
ATOM 2880 C CA . ASP A 1 192 ? 58.762 10.515 97.860 1.00 31.06 192 ASP A CA 1
ATOM 2881 C C . ASP A 1 192 ? 59.414 10.483 99.237 1.00 30.97 192 ASP A C 1
ATOM 2882 O O . ASP A 1 192 ? 59.734 9.417 99.754 1.00 29.31 192 ASP A O 1
ATOM 2891 N N . VAL A 1 193 ? 59.636 11.655 99.808 1.00 29.47 193 VAL A N 1
ATOM 2892 C CA . VAL A 1 193 ? 60.300 11.753 101.099 1.00 33.38 193 VAL A CA 1
ATOM 2893 C C . VAL A 1 193 ? 59.428 11.151 102.204 1.00 28.70 193 VAL A C 1
ATOM 2894 O O . VAL A 1 193 ? 59.914 10.379 103.030 1.00 34.43 193 VAL A O 1
ATOM 2907 N N . ASP A 1 194 ? 58.142 11.492 102.198 1.00 28.56 194 ASP A N 1
ATOM 2908 C CA . ASP A 1 194 ? 57.197 10.956 103.177 1.00 30.93 194 ASP A CA 1
ATOM 2909 C C . ASP A 1 194 ? 57.141 9.450 103.045 1.00 31.45 194 ASP A C 1
ATOM 2910 O O . ASP A 1 194 ? 57.184 8.728 104.036 1.00 26.56 194 ASP A O 1
ATOM 2919 N N . LEU A 1 195 ? 57.085 8.977 101.804 1.00 29.24 195 LEU A N 1
ATOM 2920 C CA . LEU A 1 195 ? 56.968 7.547 101.565 1.00 30.03 195 LEU A CA 1
ATOM 2921 C C . LEU A 1 195 ? 58.256 6.803 101.942 1.00 28.22 195 LEU A C 1
ATOM 2922 O O . LEU A 1 195 ? 58.200 5.691 102.465 1.00 28.08 195 LEU A O 1
ATOM 2938 N N . LEU A 1 196 ? 59.413 7.404 101.691 1.00 26.61 196 LEU A N 1
ATOM 2939 C CA . LEU A 1 196 ? 60.667 6.771 102.076 1.00 30.22 196 LEU A CA 1
ATOM 2940 C C . LEU A 1 196 ? 60.751 6.625 103.607 1.00 29.62 196 LEU A C 1
ATOM 2941 O O . LEU A 1 196 ? 61.220 5.611 104.117 1.00 26.95 196 LEU A O 1
ATOM 2957 N N . ASP A 1 197 ? 60.280 7.632 104.335 1.00 32.01 197 ASP A N 1
ATOM 2958 C CA . ASP A 1 197 ? 60.236 7.550 105.800 1.00 33.22 197 ASP A CA 1
ATOM 2959 C C . ASP A 1 197 ? 59.382 6.366 106.276 1.00 34.36 197 ASP A C 1
ATOM 2960 O O . ASP A 1 197 ? 59.753 5.680 107.224 1.00 37.21 197 ASP A O 1
ATOM 2969 N N . PHE A 1 198 ? 58.247 6.116 105.616 1.00 29.01 198 PHE A N 1
ATOM 2970 C CA . PHE A 1 198 ? 57.414 4.982 105.993 1.00 27.12 198 PHE A CA 1
ATOM 2971 C C . PHE A 1 198 ? 58.045 3.632 105.651 1.00 29.17 198 PHE A C 1
ATOM 2972 O O . PHE A 1 198 ? 57.980 2.708 106.461 1.00 25.09 198 PHE A O 1
ATOM 2989 N N . PHE A 1 199 ? 58.605 3.496 104.449 1.00 25.23 199 PHE A N 1
ATOM 2990 C CA . PHE A 1 199 ? 59.134 2.199 104.018 1.00 23.17 199 PHE A CA 1
ATOM 2991 C C . PHE A 1 199 ? 60.428 1.872 104.765 1.00 24.10 199 PHE A C 1
ATOM 2992 O O . PHE A 1 199 ? 60.767 0.709 104.940 1.00 26.69 199 PHE A O 1
ATOM 3009 N N . ASP A 1 200 ? 61.110 2.904 105.243 1.00 25.62 200 ASP A N 1
ATOM 3010 C CA . ASP A 1 200 ? 62.265 2.754 106.141 1.00 31.99 200 ASP A CA 1
ATOM 3011 C C . ASP A 1 200 ? 61.900 1.940 107.387 1.00 30.26 200 ASP A C 1
ATOM 3012 O O . ASP A 1 200 ? 62.598 0.991 107.756 1.00 34.79 200 ASP A O 1
ATOM 3021 N N . LYS A 1 201 ? 60.791 2.314 108.016 1.00 32.39 201 LYS A N 1
ATOM 3022 C CA . LYS A 1 201 ? 60.291 1.656 109.229 1.00 32.15 201 LYS A CA 1
ATOM 3023 C C . LYS A 1 201 ? 59.564 0.340 108.939 1.00 34.91 201 LYS A C 1
ATOM 3024 O O . LYS A 1 201 ? 59.351 -0.472 109.835 1.00 34.36 201 LYS A O 1
ATOM 3043 N N . ASP A 1 202 ? 59.110 0.160 107.703 1.00 32.21 202 ASP A N 1
ATOM 3044 C CA . ASP A 1 202 ? 58.296 -0.991 107.351 1.00 28.09 202 ASP A CA 1
ATOM 3045 C C . ASP A 1 202 ? 59.105 -2.293 107.257 1.00 28.29 202 ASP A C 1
ATOM 3046 O O . ASP A 1 202 ? 59.841 -2.476 106.289 1.00 27.87 202 ASP A O 1
ATOM 3055 N N . PRO A 1 203 ? 58.931 -3.224 108.220 1.00 26.64 203 PRO A N 1
ATOM 3056 C CA . PRO A 1 203 ? 59.638 -4.510 108.146 1.00 29.17 203 PRO A CA 1
ATOM 3057 C C . PRO A 1 203 ? 59.262 -5.380 106.951 1.00 27.59 203 PRO A C 1
ATOM 3058 O O . PRO A 1 203 ? 60.015 -6.287 106.608 1.00 23.57 203 PRO A O 1
ATOM 3069 N N . ASN A 1 204 ? 58.116 -5.110 106.334 1.00 23.00 204 ASN A N 1
ATOM 3070 C CA . ASN A 1 204 ? 57.679 -5.870 105.161 1.00 28.24 204 ASN A CA 1
ATOM 3071 C C . ASN A 1 204 ? 58.395 -5.432 103.877 1.00 26.79 204 ASN A C 1
ATOM 3072 O O . ASN A 1 204 ? 58.336 -6.110 102.859 1.00 27.97 204 ASN A O 1
ATOM 3083 N N . THR A 1 205 ? 59.073 -4.293 103.920 1.00 27.88 205 THR A N 1
ATOM 3084 C CA . THR A 1 205 ? 59.674 -3.728 102.707 1.00 25.15 205 THR A CA 1
ATOM 3085 C C . THR A 1 205 ? 61.187 -3.803 102.801 1.00 22.74 205 THR A C 1
ATOM 3086 O O . THR A 1 205 ? 61.775 -3.302 103.746 1.00 24.03 205 THR A O 1
ATOM 3097 N N . GLY A 1 206 ? 61.815 -4.430 101.811 1.00 25.77 206 GLY A N 1
ATOM 3098 C CA . GLY A 1 206 ? 63.271 -4.569 101.806 1.00 29.95 206 GLY A CA 1
ATOM 3099 C C . GLY A 1 206 ? 63.952 -3.808 100.674 1.00 28.99 206 GLY A C 1
ATOM 3100 O O . GLY A 1 206 ? 65.151 -3.534 100.740 1.00 25.80 206 GLY A O 1
ATOM 3104 N N . VAL A 1 207 ? 63.185 -3.430 99.658 1.00 24.57 207 VAL A N 1
ATOM 3105 C CA . VAL A 1 207 ? 63.727 -2.707 98.524 1.00 23.24 207 VAL A CA 1
ATOM 3106 C C . VAL A 1 207 ? 62.719 -1.676 98.073 1.00 25.34 207 VAL A C 1
ATOM 3107 O O . VAL A 1 207 ? 61.514 -1.946 98.055 1.00 24.24 207 VAL A O 1
ATOM 3120 N N . ILE A 1 208 ? 63.205 -0.487 97.739 1.00 25.33 208 ILE A N 1
ATOM 3121 C CA . ILE A 1 208 ? 62.337 0.560 97.212 1.00 24.12 208 ILE A CA 1
ATOM 3122 C C . ILE A 1 208 ? 62.797 0.968 95.821 1.00 25.95 208 ILE A C 1
ATOM 3123 O O . ILE A 1 208 ? 63.966 1.288 95.611 1.00 25.25 208 ILE A O 1
ATOM 3139 N N . MET A 1 209 ? 61.857 0.922 94.882 1.00 24.13 209 MET A N 1
ATOM 3140 C CA . MET A 1 209 ? 62.083 1.333 93.503 1.00 28.04 209 MET A CA 1
ATOM 3141 C C . MET A 1 209 ? 61.155 2.487 93.192 1.00 29.44 209 MET A C 1
ATOM 3142 O O . MET A 1 209 ? 59.963 2.435 93.504 1.00 30.44 209 MET A O 1
ATOM 3156 N N . ILE A 1 210 ? 61.700 3.536 92.590 1.00 27.52 210 ILE A N 1
ATOM 3157 C CA . ILE A 1 210 ? 60.946 4.760 92.329 1.00 25.45 210 ILE A CA 1
ATOM 3158 C C . ILE A 1 210 ? 61.061 5.178 90.864 1.00 28.69 210 ILE A C 1
ATOM 3159 O O . ILE A 1 210 ? 62.166 5.336 90.353 1.00 24.46 210 ILE A O 1
ATOM 3175 N N . TYR A 1 211 ? 59.927 5.366 90.202 1.00 26.13 211 TYR A N 1
ATOM 3176 C CA . TYR A 1 211 ? 59.914 6.068 88.922 1.00 26.60 211 TYR A CA 1
ATOM 3177 C C . TYR A 1 211 ? 59.717 7.551 89.220 1.00 28.08 211 TYR A C 1
ATOM 3178 O O . TYR A 1 211 ? 58.643 7.973 89.673 1.00 30.02 211 TYR A O 1
ATOM 3196 N N . LEU A 1 212 ? 60.761 8.330 88.954 1.00 28.45 212 LEU A N 1
ATOM 3197 C CA . LEU A 1 212 ? 60.839 9.722 89.373 1.00 29.74 212 LEU A CA 1
ATOM 3198 C C . LEU A 1 212 ? 61.052 10.664 88.201 1.00 33.02 212 LEU A C 1
ATOM 3199 O O . LEU A 1 212 ? 62.062 10.556 87.496 1.00 34.54 212 LEU A O 1
ATOM 3215 N N . GLU A 1 213 ? 60.116 11.595 88.014 1.00 33.72 213 GLU A N 1
ATOM 3216 C CA . GLU A 1 213 ? 60.252 12.650 87.005 1.00 38.98 213 GLU A CA 1
ATOM 3217 C C . GLU A 1 213 ? 60.979 13.836 87.636 1.00 37.02 213 GLU A C 1
ATOM 3218 O O . GLU A 1 213 ? 61.969 14.324 87.099 1.00 41.83 213 GLU A O 1
ATOM 3230 N N . GLY A 1 214 ? 60.537 14.238 88.819 1.00 38.51 214 GLY A N 1
ATOM 3231 C CA . GLY A 1 214 ? 61.219 15.287 89.557 1.00 37.80 214 GLY A CA 1
ATOM 3232 C C . GLY A 1 214 ? 60.640 15.455 90.947 1.00 36.27 214 GLY A C 1
ATOM 3233 O O . GLY A 1 214 ? 59.599 14.890 91.264 1.00 33.18 214 GLY A O 1
ATOM 3237 N N . ILE A 1 215 ? 61.337 16.213 91.782 1.00 35.12 215 ILE A N 1
ATOM 3238 C CA . ILE A 1 215 ? 60.826 16.570 93.092 1.00 38.74 215 ILE A CA 1
ATOM 3239 C C . ILE A 1 215 ? 60.578 18.070 93.141 1.00 37.20 215 ILE A C 1
ATOM 3240 O O . ILE A 1 215 ? 61.042 18.813 92.280 1.00 37.51 215 ILE A O 1
ATOM 3256 N N . ALA A 1 216 ? 59.873 18.509 94.174 1.00 35.44 216 ALA A N 1
ATOM 3257 C CA . ALA A 1 216 ? 59.460 19.896 94.287 1.00 37.24 216 ALA A CA 1
ATOM 3258 C C . ALA A 1 216 ? 60.610 20.827 94.666 1.00 39.47 216 ALA A C 1
ATOM 3259 O O . ALA A 1 216 ? 61.514 20.434 95.411 1.00 42.45 216 ALA A O 1
ATOM 3266 N N . PRO A 1 217 ? 60.559 22.085 94.199 1.00 42.12 217 PRO A N 1
ATOM 3267 C CA . PRO A 1 217 ? 61.532 23.074 94.680 1.00 40.08 217 PRO A CA 1
ATOM 3268 C C . PRO A 1 217 ? 61.630 23.095 96.208 1.00 39.39 217 PRO A C 1
ATOM 3269 O O . PRO A 1 217 ? 60.610 23.017 96.891 1.00 37.14 217 PRO A O 1
ATOM 3280 N N . GLY A 1 218 ? 62.847 23.188 96.728 1.00 33.21 218 GLY A N 1
ATOM 3281 C CA . GLY A 1 218 ? 63.068 23.269 98.162 1.00 40.55 218 GLY A CA 1
ATOM 3282 C C . GLY A 1 218 ? 62.976 21.948 98.910 1.00 41.81 218 GLY A C 1
ATOM 3283 O O . GLY A 1 218 ? 63.116 21.924 100.138 1.00 39.54 218 GLY A O 1
ATOM 3287 N N . ARG A 1 219 ? 62.752 20.859 98.178 1.00 37.30 219 ARG A N 1
ATOM 3288 C CA . ARG A 1 219 ? 62.510 19.557 98.787 1.00 33.51 219 ARG A CA 1
ATOM 3289 C C . ARG A 1 219 ? 63.710 18.624 98.713 1.00 35.64 219 ARG A C 1
ATOM 3290 O O . ARG A 1 219 ? 63.754 17.611 99.410 1.00 33.71 219 ARG A O 1
ATOM 3311 N N . GLY A 1 220 ? 64.687 18.981 97.886 1.00 34.84 220 GLY A N 1
ATOM 3312 C CA . GLY A 1 220 ? 65.834 18.129 97.611 1.00 34.71 220 GLY A CA 1
ATOM 3313 C C . GLY A 1 220 ? 66.769 17.858 98.762 1.00 31.33 220 GLY A C 1
ATOM 3314 O O . GLY A 1 220 ? 67.304 16.757 98.873 1.00 30.67 220 GLY A O 1
ATOM 3318 N N . ARG A 1 221 ? 66.977 18.850 99.615 1.00 33.27 221 ARG A N 1
ATOM 3319 C CA . ARG A 1 221 ? 67.887 18.690 100.726 1.00 35.47 221 ARG A CA 1
ATOM 3320 C C . ARG A 1 221 ? 67.341 17.630 101.673 1.00 35.63 221 ARG A C 1
ATOM 3321 O O . ARG A 1 221 ? 68.059 16.736 102.107 1.00 32.68 221 ARG A O 1
ATOM 3342 N N . MET A 1 222 ? 66.055 17.725 101.974 1.00 33.40 222 MET A N 1
ATOM 3343 C CA . MET A 1 222 ? 65.409 16.742 102.826 1.00 33.63 222 MET A CA 1
ATOM 3344 C C . MET A 1 222 ? 65.363 15.370 102.142 1.00 37.19 222 MET A C 1
ATOM 3345 O O . MET A 1 222 ? 65.476 14.333 102.809 1.00 31.27 222 MET A O 1
ATOM 3359 N N . PHE A 1 223 ? 65.186 15.361 100.821 1.00 29.14 223 PHE A N 1
ATOM 3360 C CA . PHE A 1 223 ? 65.219 14.109 100.064 1.00 30.32 223 PHE A CA 1
ATOM 3361 C C . PHE A 1 223 ? 66.539 13.394 100.301 1.00 35.14 223 PHE A C 1
ATOM 3362 O O . PHE A 1 223 ? 66.565 12.187 100.598 1.00 30.67 223 PHE A O 1
ATOM 3379 N N . ILE A 1 224 ? 67.640 14.133 100.173 1.00 32.65 224 ILE A N 1
ATOM 3380 C CA . ILE A 1 224 ? 68.954 13.548 100.411 1.00 32.82 224 ILE A CA 1
ATOM 3381 C C . ILE A 1 224 ? 69.094 13.088 101.874 1.00 31.38 224 ILE A C 1
ATOM 3382 O O . ILE A 1 224 ? 69.642 12.026 102.128 1.00 29.67 224 ILE A O 1
ATOM 3398 N N . ASP A 1 225 ? 68.639 13.885 102.836 1.00 34.16 225 ASP A N 1
ATOM 3399 C CA . ASP A 1 225 ? 68.800 13.506 104.258 1.00 34.57 225 ASP A CA 1
ATOM 3400 C C . ASP A 1 225 ? 68.077 12.193 104.593 1.00 34.92 225 ASP A C 1
ATOM 3401 O O . ASP A 1 225 ? 68.587 11.375 105.369 1.00 40.21 225 ASP A O 1
ATOM 3410 N N . VAL A 1 226 ? 66.859 12.035 104.080 1.00 28.20 226 VAL A N 1
ATOM 3411 C CA . VAL A 1 226 ? 66.078 10.833 104.343 1.00 35.00 226 VAL A CA 1
ATOM 3412 C C . VAL A 1 226 ? 66.587 9.633 103.539 1.00 29.65 226 VAL A C 1
ATOM 3413 O O . VAL A 1 226 ? 66.854 8.572 104.104 1.00 32.06 226 VAL A O 1
ATOM 3426 N N . ALA A 1 227 ? 66.748 9.818 102.235 1.00 29.45 227 ALA A N 1
ATOM 3427 C CA . ALA A 1 227 ? 67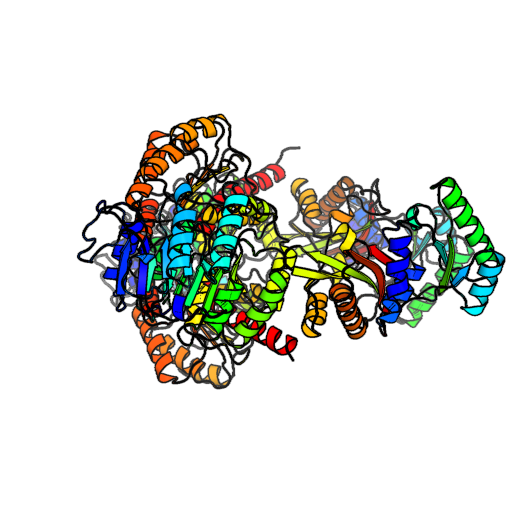.186 8.741 101.352 1.00 31.51 227 ALA A CA 1
ATOM 3428 C C . ALA A 1 227 ? 68.532 8.156 101.776 1.00 28.36 227 ALA A C 1
ATOM 3429 O O . ALA A 1 227 ? 68.724 6.944 101.719 1.00 27.23 227 ALA A O 1
ATOM 3436 N N . SER A 1 228 ? 69.473 9.013 102.162 1.00 26.26 228 SER A N 1
ATOM 3437 C CA . SER A 1 228 ? 70.803 8.537 102.515 1.00 27.91 228 SER A CA 1
ATOM 3438 C C . SER A 1 228 ? 70.732 7.623 103.735 1.00 29.91 228 SER A C 1
ATOM 3439 O O . SER A 1 228 ? 71.352 6.559 103.767 1.00 30.66 228 SER A O 1
ATOM 3447 N N . ARG A 1 229 ? 69.922 7.987 104.719 1.00 32.59 229 ARG A N 1
ATOM 3448 C CA . ARG A 1 229 ? 69.826 7.122 105.884 1.00 35.92 229 ARG A CA 1
ATOM 3449 C C . ARG A 1 229 ? 69.022 5.848 105.585 1.00 29.56 229 ARG A C 1
ATOM 3450 O O . ARG A 1 229 ? 69.402 4.774 106.056 1.00 26.94 229 ARG A O 1
ATOM 3471 N N . VAL A 1 230 ? 67.957 5.939 104.785 1.00 27.87 230 VAL A N 1
ATOM 3472 C CA . VAL A 1 230 ? 67.270 4.722 104.349 1.00 28.41 230 VAL A CA 1
ATOM 3473 C C . VAL A 1 230 ? 68.242 3.755 103.672 1.00 28.12 230 VAL A C 1
ATOM 3474 O O . VAL A 1 230 ? 68.207 2.545 103.916 1.00 26.26 230 VAL A O 1
ATOM 3487 N N . SER A 1 231 ? 69.104 4.302 102.825 1.00 25.93 231 SER A N 1
ATOM 3488 C CA . SER A 1 231 ? 70.045 3.522 102.038 1.00 30.19 231 SER A CA 1
ATOM 3489 C C . SER A 1 231 ? 71.032 2.751 102.873 1.00 28.15 231 SER A C 1
ATOM 3490 O O . SER A 1 231 ? 71.569 1.752 102.413 1.00 24.15 231 SER A O 1
ATOM 3498 N N . LEU A 1 232 ? 71.263 3.190 104.111 1.00 28.33 232 LEU A N 1
ATOM 3499 C CA . LEU A 1 232 ? 72.124 2.422 104.991 1.00 27.07 232 LEU A CA 1
ATOM 3500 C C . LEU A 1 232 ? 71.554 1.018 105.227 1.00 28.18 232 LEU A C 1
ATOM 3501 O O . LEU A 1 232 ? 72.309 0.071 105.469 1.00 27.87 232 LEU A O 1
ATOM 3517 N N . ARG A 1 233 ? 70.233 0.874 105.137 1.00 27.05 233 ARG A N 1
ATOM 3518 C CA . ARG A 1 233 ? 69.602 -0.408 105.436 1.00 29.66 233 ARG A CA 1
ATOM 3519 C C . ARG A 1 233 ? 68.819 -1.026 104.272 1.00 30.59 233 ARG A C 1
ATOM 3520 O O . ARG A 1 233 ? 68.723 -2.250 104.171 1.00 28.89 233 ARG A O 1
ATOM 3541 N N . LYS A 1 234 ? 68.282 -0.201 103.381 1.00 25.77 234 LYS A N 1
ATOM 3542 C CA . LYS A 1 234 ? 67.498 -0.726 102.262 1.00 23.79 234 LYS A CA 1
ATOM 3543 C C . LYS A 1 234 ? 67.883 -0.046 100.956 1.00 25.39 234 LYS A C 1
ATOM 3544 O O . LYS A 1 234 ? 67.929 1.181 100.894 1.00 21.88 234 LYS A O 1
ATOM 3563 N N . PRO A 1 235 ? 68.149 -0.837 99.909 1.00 22.60 235 PRO A N 1
ATOM 3564 C CA . PRO A 1 235 ? 68.506 -0.222 98.624 1.00 25.37 235 PRO A CA 1
ATOM 3565 C C . PRO A 1 235 ? 67.345 0.531 97.974 1.00 24.95 235 PRO A C 1
ATOM 3566 O O . PRO A 1 235 ? 66.195 0.098 98.016 1.00 25.97 235 PRO A O 1
ATOM 3577 N N . ILE A 1 236 ? 67.665 1.694 97.429 1.00 28.71 236 ILE A N 1
ATOM 3578 C CA . ILE A 1 236 ? 66.726 2.488 96.666 1.00 26.32 236 ILE A CA 1
ATOM 3579 C C . ILE A 1 236 ? 67.221 2.540 95.212 1.00 26.51 236 ILE A C 1
ATOM 3580 O O . ILE A 1 236 ? 68.362 2.926 94.958 1.00 25.95 236 ILE A O 1
ATOM 3596 N N . ILE A 1 237 ? 66.352 2.138 94.294 1.00 24.83 237 ILE A N 1
ATOM 3597 C CA . ILE A 1 237 ? 66.591 2.198 92.852 1.00 25.10 237 ILE A CA 1
ATOM 3598 C C . ILE A 1 237 ? 65.686 3.257 92.244 1.00 28.56 237 ILE A C 1
ATOM 3599 O O . ILE A 1 237 ? 64.473 3.204 92.421 1.00 30.21 237 ILE A O 1
ATOM 3615 N N . VAL A 1 238 ? 66.265 4.236 91.557 1.00 25.37 238 VAL A N 1
ATOM 3616 C CA . VAL A 1 238 ? 65.468 5.257 90.880 1.00 25.91 238 VAL A CA 1
ATOM 3617 C C . VAL A 1 238 ? 65.554 5.105 89.365 1.00 30.19 238 VAL A C 1
ATOM 3618 O O . VAL A 1 238 ? 66.638 5.032 88.794 1.00 28.15 238 VAL A O 1
ATOM 3631 N N . ILE A 1 239 ? 64.398 5.007 88.722 1.00 31.28 239 ILE A N 1
ATOM 3632 C CA . ILE A 1 239 ? 64.305 5.201 87.287 1.00 29.12 239 ILE A CA 1
ATOM 3633 C C . ILE A 1 239 ? 64.106 6.695 87.094 1.00 31.68 239 ILE A C 1
ATOM 3634 O O . ILE A 1 239 ? 63.052 7.239 87.436 1.00 27.54 239 ILE A O 1
ATOM 3650 N N . LYS A 1 240 ? 65.149 7.379 86.630 1.00 28.22 240 LYS A N 1
ATOM 3651 C CA . LYS A 1 240 ? 65.065 8.820 86.439 1.00 29.42 240 LYS A CA 1
ATOM 3652 C C . LYS A 1 240 ? 64.531 9.147 85.052 1.00 31.19 240 LYS A C 1
ATOM 3653 O O . LYS A 1 240 ? 65.108 8.758 84.018 1.00 36.03 240 LYS A O 1
ATOM 3672 N N . ALA A 1 241 ? 63.428 9.879 85.041 1.00 32.48 241 ALA A N 1
ATOM 3673 C CA . ALA A 1 241 ? 62.814 10.340 83.803 1.00 35.63 241 ALA A CA 1
ATOM 3674 C C . ALA A 1 241 ? 63.406 11.696 83.453 1.00 36.59 241 ALA A C 1
ATOM 3675 O O . ALA A 1 241 ? 63.433 12.600 84.292 1.00 32.54 241 ALA A O 1
ATOM 3682 N N . GLY A 1 242 ? 63.946 11.809 82.246 1.00 32.81 242 GLY A N 1
ATOM 3683 C CA . GLY A 1 242 ? 64.594 13.028 81.808 1.00 30.48 242 GLY A CA 1
ATOM 3684 C C . GLY A 1 242 ? 66.023 13.023 82.281 1.00 37.22 242 GLY A C 1
ATOM 3685 O O . GLY A 1 242 ? 66.527 14.016 82.807 1.00 38.70 242 GLY A O 1
ATOM 3689 N N . ARG A 1 243 ? 66.689 11.897 82.083 1.00 36.00 243 ARG A N 1
ATOM 3690 C CA . ARG A 1 243 ? 68.080 11.767 82.496 1.00 36.32 243 ARG A CA 1
ATOM 3691 C C . ARG A 1 243 ? 69.039 12.345 81.448 1.00 37.73 243 ARG A C 1
ATOM 3692 O O . ARG A 1 243 ? 70.251 12.394 81.672 1.00 40.40 243 ARG A O 1
ATOM 3713 N N . THR A 1 244 ? 68.498 12.779 80.313 1.00 36.07 244 THR A N 1
ATOM 3714 C CA . THR A 1 244 ? 69.301 13.440 79.279 1.00 38.96 244 THR A CA 1
ATOM 3715 C C . THR A 1 244 ? 68.806 14.866 79.181 1.00 39.32 244 THR A C 1
ATOM 3716 O O . THR A 1 244 ? 67.704 15.167 79.632 1.00 41.59 244 THR A O 1
ATOM 3727 N N . GLU A 1 245 ? 69.611 15.748 78.603 1.00 46.08 245 GLU A N 1
ATOM 3728 C CA . GLU A 1 245 ? 69.193 17.133 78.426 1.00 45.68 245 GLU A CA 1
ATOM 3729 C C . GLU A 1 245 ? 67.905 17.216 77.630 1.00 44.77 245 GLU A C 1
ATOM 3730 O O . GLU A 1 245 ? 66.990 17.937 78.015 1.00 50.05 245 GLU A O 1
ATOM 3742 N N . VAL A 1 246 ? 67.820 16.470 76.532 1.00 48.64 246 VAL A N 1
ATOM 3743 C CA . VAL A 1 246 ? 66.629 16.516 75.686 1.00 45.81 246 VAL A CA 1
ATOM 3744 C C . VAL A 1 246 ? 65.432 15.869 76.389 1.00 47.93 246 VAL A C 1
ATOM 3745 O O . VAL A 1 246 ? 64.302 16.317 76.237 1.00 48.41 246 VAL A O 1
ATOM 3758 N N . GLY A 1 247 ? 65.676 14.821 77.169 1.00 42.24 247 GLY A N 1
ATOM 3759 C CA . GLY A 1 247 ? 64.598 14.203 77.911 1.00 41.66 247 GLY A CA 1
ATOM 3760 C C . GLY A 1 247 ? 64.078 15.125 78.992 1.00 48.06 247 GLY A C 1
ATOM 3761 O O . GLY A 1 247 ? 62.877 15.185 79.234 1.00 47.31 247 GLY A O 1
ATOM 3765 N N . ALA A 1 248 ? 64.985 15.845 79.649 1.00 48.39 248 ALA A N 1
ATOM 3766 C CA . ALA A 1 248 ? 64.602 16.765 80.714 1.00 51.76 248 ALA A CA 1
ATOM 3767 C C . ALA A 1 248 ? 63.850 17.962 80.133 1.00 60.57 248 ALA A C 1
ATOM 3768 O O . ALA A 1 248 ? 62.854 18.390 80.701 1.00 66.10 248 ALA A O 1
ATOM 3775 N N . ARG A 1 249 ? 64.323 18.491 79.003 1.00 58.58 249 ARG A N 1
ATOM 3776 C CA . ARG A 1 249 ? 63.615 19.572 78.310 1.00 65.21 249 ARG A CA 1
ATOM 3777 C C . ARG A 1 249 ? 62.202 19.118 77.932 1.00 67.12 249 ARG A C 1
ATOM 3778 O O . ARG A 1 249 ? 61.219 19.764 78.287 1.00 71.78 249 ARG A O 1
ATOM 3799 N N . ALA A 1 250 ? 62.105 17.984 77.244 1.00 60.55 250 ALA A N 1
ATOM 3800 C CA . ALA A 1 250 ? 60.812 17.423 76.862 1.00 66.91 250 ALA A CA 1
ATOM 3801 C C . ALA A 1 250 ? 59.915 17.213 78.086 1.00 70.89 250 ALA A C 1
ATOM 3802 O O . ALA A 1 250 ? 58.823 17.777 78.181 1.00 76.29 250 ALA A O 1
ATOM 3809 N N . ALA A 1 251 ? 60.385 16.384 79.016 1.00 72.06 251 ALA A N 1
ATOM 3810 C CA . ALA A 1 251 ? 59.659 16.080 80.255 1.00 76.07 251 ALA A CA 1
ATOM 3811 C C . ALA A 1 251 ? 59.210 17.342 80.989 1.00 83.66 251 ALA A C 1
ATOM 3812 O O . ALA A 1 251 ? 58.205 17.319 81.699 1.00 89.65 251 ALA A O 1
ATOM 3819 N N . ALA A 1 252 ? 59.954 18.436 80.830 1.00 81.32 252 ALA A N 1
ATOM 3820 C CA . ALA A 1 252 ? 59.579 19.694 81.466 1.00 86.24 252 ALA A CA 1
ATOM 3821 C C . ALA A 1 252 ? 58.169 20.063 81.021 1.00 96.29 252 ALA A C 1
ATOM 3822 O O . ALA A 1 252 ? 57.386 20.595 81.795 1.00 103.57 252 ALA A O 1
ATOM 3829 N N . SER A 1 253 ? 57.855 19.761 79.766 1.00 99.06 253 SER A N 1
ATOM 3830 C CA . SER A 1 253 ? 56.559 20.088 79.175 1.00 99.81 253 SER A CA 1
ATOM 3831 C C . SER A 1 253 ? 55.482 19.042 79.500 1.00 101.34 253 SER A C 1
ATOM 3832 O O . SER A 1 253 ? 54.298 19.271 79.256 1.00 103.48 253 SER A O 1
ATOM 3840 N N . HIS A 1 254 ? 55.896 17.894 80.033 1.00 102.21 254 HIS A N 1
ATOM 3841 C CA . HIS A 1 254 ? 54.960 16.829 80.404 1.00 105.65 254 HIS A CA 1
ATOM 3842 C C . HIS A 1 254 ? 53.977 17.286 81.492 1.00 115.49 254 HIS A C 1
ATOM 3843 O O . HIS A 1 254 ? 52.805 16.899 81.478 1.00 115.78 254 HIS A O 1
ATOM 3856 N N . THR A 1 255 ? 54.464 18.102 82.428 1.00 117.43 255 THR A N 1
ATOM 3857 C CA . THR A 1 255 ? 53.625 18.730 83.460 1.00 117.03 255 THR A CA 1
ATOM 3858 C C . THR A 1 255 ? 53.761 20.263 83.464 1.00 114.79 255 THR A C 1
ATOM 3859 O O . THR A 1 255 ? 53.128 20.939 84.277 1.00 104.64 255 THR A O 1
ATOM 3870 N N . GLY A 1 256 ? 54.604 20.800 82.581 1.00 114.43 256 GLY A N 1
ATOM 3871 C CA . GLY A 1 256 ? 54.754 22.242 82.443 1.00 107.91 256 GLY A CA 1
ATOM 3872 C C . GLY A 1 256 ? 55.580 22.905 83.533 1.00 114.76 256 GLY A C 1
ATOM 3873 O O . GLY A 1 256 ? 55.151 23.890 84.132 1.00 114.50 256 GLY A O 1
ATOM 3877 N N . SER A 1 257 ? 56.773 22.365 83.773 1.00 115.98 257 SER A N 1
ATOM 3878 C CA . SER A 1 257 ? 57.686 22.848 84.809 1.00 111.76 257 SER A CA 1
ATOM 3879 C C . SER A 1 257 ? 59.002 23.340 84.202 1.00 107.78 257 SER A C 1
ATOM 3880 O O . SER A 1 257 ? 59.165 23.358 82.979 1.00 110.11 257 SER A O 1
ATOM 3888 N N . ILE A 1 258 ? 59.930 23.759 85.060 1.00 103.69 258 ILE A N 1
ATOM 3889 C CA . ILE A 1 258 ? 61.286 24.081 84.620 1.00 102.92 258 ILE A CA 1
ATOM 3890 C C . ILE A 1 258 ? 62.096 22.790 84.588 1.00 96.98 258 ILE A C 1
ATOM 3891 O O . ILE A 1 258 ? 61.954 21.925 85.456 1.00 90.55 258 ILE A O 1
ATOM 3907 N N . ALA A 1 259 ? 62.972 22.662 83.599 1.00 91.96 259 ALA A N 1
ATOM 3908 C CA . ALA A 1 259 ? 63.775 21.455 83.489 1.00 83.29 259 ALA A CA 1
ATOM 3909 C C . ALA A 1 259 ? 64.719 21.368 84.681 1.00 75.84 259 ALA A C 1
ATOM 3910 O O . ALA A 1 259 ? 65.429 22.329 84.980 1.00 74.07 259 ALA A O 1
ATOM 3917 N N . GLY A 1 260 ? 64.712 20.228 85.371 1.00 69.49 260 GLY A N 1
ATOM 3918 C CA . GLY A 1 260 ? 65.629 20.022 86.482 1.00 60.23 260 GLY A CA 1
ATOM 3919 C C . GLY A 1 260 ? 67.025 19.688 85.982 1.00 53.48 260 GLY A C 1
ATOM 3920 O O . GLY A 1 260 ? 67.203 19.063 84.935 1.00 53.74 260 GLY A O 1
ATOM 3924 N N . SER A 1 261 ? 68.037 20.066 86.753 1.00 46.29 261 SER A N 1
ATOM 3925 C CA . SER A 1 261 ? 69.413 19.814 86.341 1.00 44.77 261 SER A CA 1
ATOM 3926 C C . SER A 1 261 ? 69.737 18.330 86.343 1.00 38.05 261 SER A C 1
ATOM 3927 O O . SER A 1 261 ? 69.710 17.681 87.388 1.00 36.39 261 SER A O 1
ATOM 3935 N N . VAL A 1 262 ? 70.048 17.805 85.163 1.00 38.82 262 VAL A N 1
ATOM 3936 C CA . VAL A 1 262 ? 70.444 16.415 85.028 1.00 35.67 262 VAL A CA 1
ATOM 3937 C C . VAL A 1 262 ? 71.606 16.087 85.950 1.00 36.48 262 VAL A C 1
ATOM 3938 O O . VAL A 1 262 ? 71.541 15.142 86.729 1.00 35.09 262 VAL A O 1
ATOM 3951 N N . ALA A 1 263 ? 72.671 16.867 85.854 1.00 35.50 263 ALA A N 1
ATOM 3952 C CA . ALA A 1 263 ? 73.894 16.561 86.571 1.00 32.45 263 ALA A CA 1
ATOM 3953 C C . ALA A 1 263 ? 73.708 16.642 88.091 1.00 28.47 263 ALA A C 1
ATOM 3954 O O . ALA A 1 263 ? 74.267 15.839 88.828 1.00 30.28 263 ALA A O 1
ATOM 3961 N N . ILE A 1 264 ? 72.910 17.588 88.563 1.00 29.56 264 ILE A N 1
ATOM 3962 C CA . ILE A 1 264 ? 72.737 17.765 90.006 1.00 31.29 264 ILE A CA 1
ATOM 3963 C C . ILE A 1 264 ? 71.827 16.688 90.600 1.00 34.33 264 ILE A C 1
ATOM 3964 O O . ILE A 1 264 ? 72.069 16.236 91.725 1.00 29.99 264 ILE A O 1
ATOM 3980 N N . TYR A 1 265 ? 70.810 16.245 89.857 1.00 33.57 265 TYR A N 1
ATOM 3981 C CA . TYR A 1 265 ? 70.037 15.088 90.300 1.00 32.11 265 TYR A CA 1
ATOM 3982 C C . TYR A 1 265 ? 70.940 13.872 90.481 1.00 32.38 265 TYR A C 1
ATOM 3983 O O . TYR A 1 265 ? 70.824 13.159 91.487 1.00 30.20 265 TYR A O 1
ATOM 4001 N N . GLU A 1 266 ? 71.843 13.644 89.528 1.00 26.16 266 GLU A N 1
ATOM 4002 C CA . GLU A 1 266 ? 72.726 12.481 89.588 1.00 28.72 266 GLU A CA 1
ATOM 4003 C C . GLU A 1 266 ? 73.641 12.523 90.821 1.00 29.45 266 GLU A C 1
ATOM 4004 O O . GLU A 1 266 ? 73.854 11.513 91.490 1.00 32.02 266 GLU A O 1
ATOM 4016 N N . SER A 1 267 ? 74.165 13.703 91.133 1.00 25.86 267 SER A N 1
ATOM 4017 C CA . SER A 1 267 ? 74.966 13.884 92.336 1.00 30.95 267 SER A CA 1
ATOM 4018 C C . SER A 1 267 ? 74.143 13.682 93.591 1.00 27.29 267 SER A C 1
ATOM 4019 O O . SER A 1 267 ? 74.619 13.074 94.552 1.00 29.77 267 SER A O 1
ATOM 4027 N N . ALA A 1 268 ? 72.921 14.200 93.601 1.00 24.89 268 ALA A N 1
ATOM 4028 C CA . ALA A 1 268 ? 72.045 14.017 94.757 1.00 28.60 268 ALA A CA 1
ATOM 4029 C C . ALA A 1 268 ? 71.795 12.533 95.003 1.00 26.78 268 ALA A C 1
ATOM 4030 O O . ALA A 1 268 ? 71.783 12.083 96.145 1.00 26.42 268 ALA A O 1
ATOM 4037 N N . PHE A 1 269 ? 71.606 11.769 93.928 1.00 25.66 269 PHE A N 1
ATOM 4038 C CA . PHE A 1 269 ? 71.386 10.334 94.055 1.00 29.19 269 PHE A CA 1
ATOM 4039 C C . PHE A 1 269 ? 72.639 9.655 94.595 1.00 28.28 269 PHE A C 1
ATOM 4040 O O . PHE A 1 269 ? 72.551 8.747 95.423 1.00 30.63 269 PHE A O 1
ATOM 4057 N N . LYS A 1 270 ? 73.804 10.082 94.118 1.00 28.45 270 LYS A N 1
ATOM 4058 C CA . LYS A 1 270 ? 75.061 9.531 94.607 1.00 29.45 270 LYS A CA 1
ATOM 4059 C C . LYS A 1 270 ? 75.246 9.834 96.112 1.00 26.61 270 LYS A C 1
ATOM 4060 O O . LYS A 1 270 ? 75.583 8.947 96.904 1.00 27.90 270 LYS A O 1
ATOM 4079 N N . GLN A 1 271 ? 74.995 11.076 96.514 1.00 30.91 271 GLN A N 1
ATOM 4080 C CA . GLN A 1 271 ? 75.090 11.464 97.929 1.00 34.27 271 GLN A CA 1
ATOM 4081 C C . GLN A 1 271 ? 74.023 10.769 98.788 1.00 32.66 271 GLN A C 1
ATOM 4082 O O . GLN A 1 271 ? 74.142 10.733 100.011 1.00 31.57 271 GLN A O 1
ATOM 4096 N N . SER A 1 272 ? 72.975 10.247 98.144 1.00 29.66 272 SER A N 1
ATOM 4097 C CA . SER A 1 272 ? 71.890 9.531 98.826 1.00 30.94 272 SER A CA 1
ATOM 4098 C C . SER A 1 272 ? 72.084 8.010 98.844 1.00 28.98 272 SER A C 1
ATOM 4099 O O . SER A 1 272 ? 71.271 7.298 99.426 1.00 28.29 272 SER A O 1
ATOM 4107 N N . GLY A 1 273 ? 73.131 7.512 98.186 1.00 26.60 273 GLY A N 1
ATOM 4108 C CA . GLY A 1 273 ? 73.341 6.080 98.077 1.00 27.46 273 GLY A CA 1
ATOM 4109 C C . GLY A 1 273 ? 72.389 5.371 97.114 1.00 29.62 273 GLY A C 1
ATOM 4110 O O . GLY A 1 273 ? 72.311 4.142 97.093 1.00 26.34 273 GLY A O 1
ATOM 4114 N N . ILE A 1 274 ? 71.678 6.150 96.306 1.00 23.47 274 ILE A N 1
ATOM 4115 C CA . ILE A 1 274 ? 70.675 5.633 95.375 1.00 24.45 274 ILE A CA 1
ATOM 4116 C C . ILE A 1 274 ? 71.285 5.079 94.093 1.00 24.74 274 ILE A C 1
ATOM 4117 O O . ILE A 1 274 ? 72.231 5.652 93.542 1.00 25.82 274 ILE A O 1
ATOM 4133 N N . LEU A 1 275 ? 70.741 3.966 93.617 1.00 25.86 275 LEU A N 1
ATOM 4134 C CA . LEU A 1 275 ? 71.134 3.413 92.327 1.00 26.17 275 LEU A CA 1
ATOM 4135 C C . LEU A 1 275 ? 70.219 3.954 91.247 1.00 27.30 275 LEU A C 1
ATOM 4136 O O . LEU A 1 275 ? 69.003 3.810 91.322 1.00 30.27 275 LEU A O 1
ATOM 4152 N N . MET A 1 276 ? 70.800 4.595 90.249 1.00 27.02 276 MET A N 1
ATOM 4153 C CA . MET A 1 276 ? 70.014 5.111 89.141 1.00 28.71 276 MET A CA 1
ATOM 4154 C C . MET A 1 276 ? 69.974 4.130 87.982 1.00 28.45 276 MET A C 1
ATOM 4155 O O . MET A 1 276 ? 71.010 3.760 87.433 1.00 27.91 276 MET A O 1
ATOM 4169 N N . ALA A 1 277 ? 68.765 3.706 87.630 1.00 25.12 277 ALA A N 1
ATOM 4170 C CA . ALA A 1 277 ? 68.537 2.831 86.494 1.00 25.91 277 ALA A CA 1
ATOM 4171 C C . ALA A 1 277 ? 68.152 3.656 85.264 1.00 28.37 277 ALA A C 1
ATOM 4172 O O . ALA A 1 277 ? 67.352 4.587 85.362 1.00 25.83 277 ALA A O 1
ATOM 4179 N N . LYS A 1 278 ? 68.749 3.309 84.128 1.00 26.42 278 LYS A N 1
ATOM 4180 C CA . LYS A 1 278 ? 68.520 4.012 82.866 1.00 31.72 278 LYS A CA 1
ATOM 4181 C C . LYS A 1 278 ? 67.419 3.360 82.041 1.00 30.58 278 LYS A C 1
ATOM 4182 O O . LYS A 1 278 ? 67.061 3.848 80.977 1.00 31.44 278 LYS A O 1
ATOM 4201 N N . SER A 1 279 ? 66.891 2.250 82.539 1.00 27.89 279 SER A N 1
ATOM 4202 C CA . SER A 1 279 ? 65.816 1.546 81.858 1.00 28.99 279 SER A CA 1
ATOM 4203 C C . SER A 1 279 ? 64.980 0.731 82.831 1.00 27.72 279 SER A C 1
ATOM 4204 O O . SER A 1 279 ? 65.436 0.351 83.930 1.00 29.33 279 SER A O 1
ATOM 4212 N N . VAL A 1 280 ? 63.761 0.442 82.401 1.00 23.65 280 VAL A N 1
ATOM 4213 C CA . VAL A 1 280 ? 62.868 -0.428 83.129 1.00 27.73 280 VAL A CA 1
ATOM 4214 C C . VAL A 1 280 ? 63.503 -1.778 83.377 1.00 26.50 280 VAL A C 1
ATOM 4215 O O . VAL A 1 280 ? 63.422 -2.312 84.473 1.00 24.97 280 VAL A O 1
ATOM 4228 N N . GLU A 1 281 ? 64.112 -2.338 82.349 1.00 22.01 281 GLU A N 1
ATOM 4229 C CA . GLU A 1 281 ? 64.648 -3.683 82.449 1.00 23.93 281 GLU A CA 1
ATOM 4230 C C . GLU A 1 281 ? 65.784 -3.788 83.478 1.00 26.08 281 GLU A C 1
ATOM 4231 O O . GLU A 1 281 ? 65.863 -4.779 84.222 1.00 26.17 281 GLU A O 1
ATOM 4243 N N . ASP A 1 282 ? 66.692 -2.815 83.463 1.00 22.96 282 ASP A N 1
ATOM 4244 C CA . ASP A 1 282 ? 67.747 -2.738 84.462 1.00 24.77 282 ASP A CA 1
ATOM 4245 C C . ASP A 1 282 ? 67.135 -2.599 85.864 1.00 25.86 282 ASP A C 1
ATOM 4246 O O . ASP A 1 282 ? 67.546 -3.284 86.798 1.00 26.19 282 ASP A O 1
ATOM 4255 N N . ALA A 1 283 ? 66.183 -1.684 86.015 1.00 26.27 283 ALA A N 1
ATOM 4256 C CA . ALA A 1 283 ? 65.563 -1.474 87.315 1.00 24.45 283 ALA A CA 1
ATOM 4257 C C . ALA A 1 283 ? 64.991 -2.781 87.826 1.00 24.85 283 ALA A C 1
ATOM 4258 O O . ALA A 1 283 ? 65.164 -3.108 88.982 1.00 21.67 283 ALA A O 1
ATOM 4265 N N . PHE A 1 284 ? 64.307 -3.524 86.964 1.00 27.74 284 PHE A N 1
ATOM 4266 C CA . PHE A 1 284 ? 63.673 -4.755 87.400 1.00 27.56 284 PHE A CA 1
ATOM 4267 C C . PHE A 1 284 ? 64.709 -5.842 87.647 1.00 24.68 284 PHE A C 1
ATOM 4268 O O . PHE A 1 284 ? 64.594 -6.575 88.623 1.00 30.06 284 PHE A O 1
ATOM 4285 N N . ASP A 1 285 ? 65.719 -5.939 86.778 1.00 25.30 285 ASP A N 1
ATOM 4286 C CA . ASP A 1 285 ? 66.784 -6.923 86.949 1.00 25.15 285 ASP A CA 1
ATOM 4287 C C . ASP A 1 285 ? 67.527 -6.710 88.268 1.00 24.97 285 ASP A C 1
ATOM 4288 O O . ASP A 1 285 ? 67.836 -7.677 88.964 1.00 23.27 285 ASP A O 1
ATOM 4297 N N . TRP A 1 286 ? 67.833 -5.454 88.594 1.00 22.70 286 TRP A N 1
ATOM 4298 C CA . TRP A 1 286 ? 68.537 -5.155 89.829 1.00 25.95 286 TRP A CA 1
ATOM 4299 C C . TRP A 1 286 ? 67.638 -5.405 91.038 1.00 25.37 286 TRP A C 1
ATOM 4300 O O . TRP A 1 286 ? 68.076 -5.972 92.035 1.00 26.52 286 TRP A O 1
ATOM 4321 N N . THR A 1 287 ? 66.382 -4.970 90.936 1.00 25.34 287 THR A N 1
ATOM 4322 C CA . THR A 1 287 ? 65.434 -5.072 92.041 1.00 28.84 287 THR A CA 1
ATOM 4323 C C . THR A 1 287 ? 65.314 -6.516 92.479 1.00 28.17 287 THR A C 1
ATOM 4324 O O . THR A 1 287 ? 65.333 -6.822 93.671 1.00 25.90 287 THR A O 1
ATOM 4335 N N . LYS A 1 288 ? 65.208 -7.393 91.492 1.00 26.85 288 LYS A N 1
ATOM 4336 C CA . LYS A 1 288 ? 65.128 -8.822 91.715 1.00 26.24 288 LYS A CA 1
ATOM 4337 C C . LYS A 1 288 ? 66.340 -9.342 92.502 1.00 28.23 288 LYS A C 1
ATOM 4338 O O . LYS A 1 288 ? 66.193 -10.065 93.504 1.00 23.79 288 LYS A O 1
ATOM 4357 N N . ALA A 1 289 ? 67.541 -8.987 92.051 1.00 23.78 289 ALA A N 1
ATOM 4358 C CA . ALA A 1 289 ? 68.759 -9.448 92.720 1.00 26.84 289 ALA A CA 1
ATOM 4359 C C . ALA A 1 289 ? 68.854 -8.912 94.166 1.00 25.85 289 ALA A C 1
ATOM 4360 O O . ALA A 1 289 ? 69.199 -9.641 95.091 1.00 26.45 289 ALA A O 1
ATOM 4367 N N . LEU A 1 290 ? 68.525 -7.639 94.354 1.00 27.21 290 LEU A N 1
ATOM 4368 C CA . LEU A 1 290 ? 68.616 -6.990 95.664 1.00 26.58 290 LEU A CA 1
ATOM 4369 C C . LEU A 1 290 ? 67.515 -7.473 96.596 1.00 28.75 290 LEU A C 1
ATOM 4370 O O . LEU A 1 290 ? 67.629 -7.415 97.817 1.00 25.71 290 LEU A O 1
ATOM 4386 N N . SER A 1 291 ? 66.420 -7.925 96.009 1.00 27.34 291 SER A N 1
ATOM 4387 C CA . SER A 1 291 ? 65.283 -8.368 96.780 1.00 26.96 291 SER A CA 1
ATOM 4388 C C . SER A 1 291 ? 65.537 -9.738 97.389 1.00 31.20 291 SER A C 1
ATOM 4389 O O . SER A 1 291 ? 65.092 -10.013 98.514 1.00 26.30 291 SER A O 1
ATOM 4397 N N . TRP A 1 292 ? 66.297 -10.560 96.663 1.00 25.62 292 TRP A N 1
ATOM 4398 C CA . TRP A 1 292 ? 66.437 -11.977 96.975 1.00 28.04 292 TRP A CA 1
ATOM 4399 C C . TRP A 1 292 ? 67.823 -12.390 97.484 1.00 26.73 292 TRP A C 1
ATOM 4400 O O . TRP A 1 292 ? 68.086 -13.580 97.638 1.00 30.66 292 TRP A O 1
ATOM 4421 N N . ASN A 1 293 ? 68.701 -11.424 97.713 1.00 27.26 293 ASN A N 1
ATOM 4422 C CA . ASN A 1 293 ? 70.081 -11.724 98.114 1.00 28.58 293 ASN A CA 1
ATOM 4423 C C . ASN A 1 293 ? 70.575 -10.768 99.164 1.00 28.98 293 ASN A C 1
ATOM 4424 O O . ASN A 1 293 ? 70.220 -9.591 99.139 1.00 31.46 293 ASN A O 1
ATOM 4435 N N . PRO A 1 294 ? 71.420 -11.265 100.078 1.00 29.58 294 PRO A N 1
ATOM 4436 C CA . PRO A 1 294 ? 72.136 -10.348 100.953 1.00 31.01 294 PRO A CA 1
ATOM 4437 C C . PRO A 1 294 ? 73.231 -9.663 100.161 1.00 32.35 294 PRO A C 1
ATOM 4438 O O . PRO A 1 294 ? 73.576 -10.122 99.058 1.00 27.92 294 PRO A O 1
ATOM 4449 N N . ILE A 1 295 ? 73.778 -8.592 100.715 1.00 31.44 295 ILE A N 1
ATOM 4450 C CA . ILE A 1 295 ? 74.864 -7.876 100.073 1.00 39.04 295 ILE A CA 1
ATOM 4451 C C . ILE A 1 295 ? 76.146 -8.687 100.253 1.00 36.56 295 ILE A C 1
ATOM 4452 O O . ILE A 1 295 ? 76.371 -9.267 101.327 1.00 34.73 295 ILE A O 1
ATOM 4468 N N . PRO A 1 296 ? 77.000 -8.711 99.223 1.00 31.18 296 PRO A N 1
ATOM 4469 C CA . PRO A 1 296 ? 78.247 -9.461 99.381 1.00 29.83 296 PRO A CA 1
ATOM 4470 C C . PRO A 1 296 ? 79.114 -8.905 100.508 1.00 33.68 296 PRO A C 1
ATOM 4471 O O . PRO A 1 296 ? 79.217 -7.684 100.691 1.00 22.99 296 PRO A O 1
ATOM 4482 N N . GLU A 1 297 ? 79.751 -9.813 101.234 1.00 30.74 297 GLU A N 1
ATOM 4483 C CA . GLU A 1 297 ? 80.560 -9.435 102.384 1.00 34.72 297 GLU A CA 1
ATOM 4484 C C . GLU A 1 297 ? 81.977 -9.054 101.973 1.00 35.51 297 GLU A C 1
ATOM 4485 O O . GLU A 1 297 ? 82.732 -8.516 102.775 1.00 35.43 297 GLU A O 1
ATOM 4497 N N . GLY A 1 298 ? 82.336 -9.338 100.727 1.00 31.33 298 GLY A N 1
ATOM 4498 C CA . GLY A 1 298 ? 83.627 -8.929 100.206 1.00 28.84 298 GLY A CA 1
ATOM 4499 C C . GLY A 1 298 ? 83.650 -8.956 98.694 1.00 32.30 298 GLY A C 1
ATOM 4500 O O . GLY A 1 298 ? 82.614 -9.111 98.049 1.00 26.10 298 GLY A O 1
ATOM 4504 N N . GLU A 1 299 ? 84.846 -8.848 98.138 1.00 27.69 299 GLU A N 1
ATOM 4505 C CA . GLU A 1 299 ? 85.041 -8.693 96.708 1.00 31.12 299 GLU A CA 1
ATOM 4506 C C . GLU A 1 299 ? 85.367 -10.018 96.020 1.00 30.28 299 GLU A C 1
ATOM 4507 O O . GLU A 1 299 ? 85.621 -10.043 94.828 1.00 28.39 299 GLU A O 1
ATOM 4519 N N . ARG A 1 300 ? 85.337 -11.133 96.743 1.00 28.30 300 ARG A N 1
ATOM 4520 C CA . ARG A 1 300 ? 85.671 -12.422 96.126 1.00 28.76 300 ARG A CA 1
ATOM 4521 C C . ARG A 1 300 ? 84.509 -13.007 95.312 1.00 27.19 300 ARG A C 1
ATOM 4522 O O . ARG A 1 300 ? 83.839 -13.971 95.726 1.00 26.63 300 ARG A O 1
ATOM 4543 N N . LEU A 1 301 ? 84.305 -12.427 94.127 1.00 28.13 301 LEU A N 1
ATOM 4544 C CA . LEU A 1 301 ? 83.257 -12.855 93.219 1.00 24.16 301 LEU A CA 1
ATOM 4545 C C . LEU A 1 301 ? 83.766 -13.938 92.264 1.00 27.04 301 LEU A C 1
ATOM 4546 O O . LEU A 1 301 ? 84.794 -13.783 91.592 1.00 23.86 301 LEU A O 1
ATOM 4562 N N . ILE A 1 302 ? 83.042 -15.049 92.220 1.00 27.73 302 ILE A N 1
ATOM 4563 C CA . ILE A 1 302 ? 83.354 -16.159 91.321 1.00 25.46 302 ILE A CA 1
ATOM 4564 C C . ILE A 1 302 ? 82.293 -16.272 90.234 1.00 30.16 302 ILE A C 1
ATOM 4565 O O . ILE A 1 302 ? 81.088 -16.195 90.521 1.00 27.20 302 ILE A O 1
ATOM 4581 N N . VAL A 1 303 ? 82.751 -16.472 89.000 1.00 27.71 303 VAL A N 1
ATOM 4582 C CA . VAL A 1 303 ? 81.868 -16.781 87.882 1.00 30.39 303 VAL A CA 1
ATOM 4583 C C . VAL A 1 303 ? 82.133 -18.219 87.446 1.00 28.24 303 VAL A C 1
ATOM 4584 O O . VAL A 1 303 ? 83.274 -18.623 87.264 1.00 29.54 303 VAL A O 1
ATOM 4597 N N . LEU A 1 304 ? 81.062 -18.988 87.324 1.00 25.66 304 LEU A N 1
ATOM 4598 C CA . LEU A 1 304 ? 81.126 -20.387 86.923 1.00 26.85 304 LEU A CA 1
ATOM 4599 C C . LEU A 1 304 ? 80.443 -20.525 85.573 1.00 27.90 304 LEU A C 1
ATOM 4600 O O . LEU A 1 304 ? 79.344 -20.012 85.403 1.00 30.01 304 LEU A O 1
ATOM 4616 N N . THR A 1 305 ? 81.109 -21.142 84.600 1.00 30.12 305 THR A N 1
ATOM 4617 C CA . THR A 1 305 ? 80.569 -21.182 83.236 1.00 33.29 305 THR A CA 1
ATOM 4618 C C . THR A 1 305 ? 80.941 -22.441 82.457 1.00 31.36 305 THR A C 1
ATOM 4619 O O . THR A 1 305 ? 82.032 -22.979 82.651 1.00 31.54 305 THR A O 1
ATOM 4630 N N . ASN A 1 306 ? 80.052 -22.904 81.568 1.00 29.44 306 ASN A N 1
ATOM 4631 C CA . ASN A 1 306 ? 80.434 -23.953 80.618 1.00 35.08 306 ASN A CA 1
ATOM 4632 C C . ASN A 1 306 ? 80.841 -23.277 79.289 1.00 34.80 306 ASN A C 1
ATOM 4633 O O . ASN A 1 306 ? 80.043 -22.624 78.635 1.00 40.35 306 ASN A O 1
ATOM 4644 N N . GLY A 1 307 ? 82.112 -23.369 78.925 1.00 39.04 307 GLY A N 1
ATOM 4645 C CA . GLY A 1 307 ? 82.589 -22.703 77.717 1.00 38.60 307 GLY A CA 1
ATOM 4646 C C . GLY A 1 307 ? 82.901 -21.226 77.956 1.00 39.64 307 GLY A C 1
ATOM 4647 O O . GLY A 1 307 ? 82.178 -20.530 78.676 1.00 43.83 307 GLY A O 1
ATOM 4651 N N . GLY A 1 308 ? 83.966 -20.747 77.322 1.00 38.06 308 GLY A N 1
ATOM 4652 C CA . GLY A 1 308 ? 84.481 -19.402 77.522 1.00 39.51 308 GLY A CA 1
ATOM 4653 C C . GLY A 1 308 ? 83.651 -18.215 77.068 1.00 36.87 308 GLY A C 1
ATOM 4654 O O . GLY A 1 308 ? 83.747 -17.129 77.650 1.00 32.62 308 GLY A O 1
ATOM 4658 N N . GLY A 1 309 ? 82.852 -18.395 76.023 1.00 31.34 309 GLY A N 1
ATOM 4659 C CA . GLY A 1 309 ? 82.107 -17.292 75.443 1.00 32.64 309 GLY A CA 1
ATOM 4660 C C . GLY A 1 309 ? 81.227 -16.510 76.405 1.00 32.48 309 GLY A C 1
ATOM 4661 O O . GLY A 1 309 ? 81.347 -15.282 76.500 1.00 31.32 309 GLY A O 1
ATOM 4665 N N . ALA A 1 310 ? 80.337 -17.211 77.101 1.00 30.07 310 ALA A N 1
ATOM 4666 C CA . ALA A 1 310 ? 79.475 -16.588 78.093 1.00 32.76 310 ALA A CA 1
ATOM 4667 C C . ALA A 1 310 ? 80.334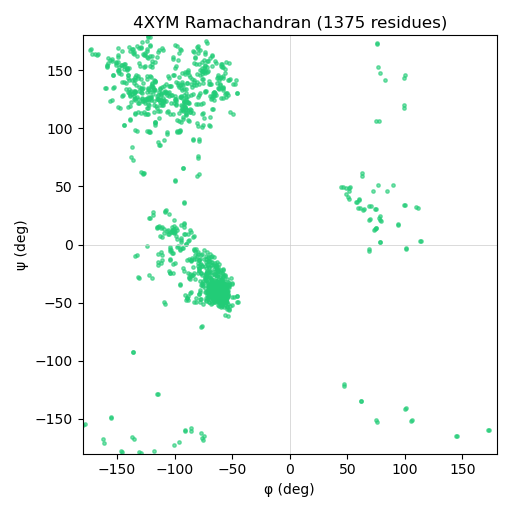 -15.924 79.173 1.00 26.47 310 ALA A C 1
ATOM 4668 O O . ALA A 1 310 ? 80.015 -14.834 79.654 1.00 28.50 310 ALA A O 1
ATOM 4675 N N . GLY A 1 311 ? 81.434 -16.580 79.531 1.00 30.33 311 GLY A N 1
ATOM 4676 C CA . GLY A 1 311 ? 82.361 -16.062 80.526 1.00 28.53 311 GLY A CA 1
ATOM 4677 C C . GLY A 1 311 ? 82.997 -14.735 80.130 1.00 30.49 311 GLY A C 1
ATOM 4678 O O . GLY A 1 311 ? 83.218 -13.863 80.977 1.00 27.15 311 GLY A O 1
ATOM 4682 N N . VAL A 1 312 ? 83.329 -14.590 78.848 1.00 29.04 312 VAL A N 1
ATOM 4683 C CA . VAL A 1 312 ? 83.926 -13.352 78.332 1.00 26.28 312 VAL A CA 1
ATOM 4684 C C . VAL A 1 312 ? 82.892 -12.228 78.325 1.00 24.26 312 VAL A C 1
ATOM 4685 O O . VAL A 1 312 ? 83.198 -11.077 78.676 1.00 26.71 312 VAL A O 1
ATOM 4698 N N . GLN A 1 313 ? 81.673 -12.553 77.905 1.00 26.16 313 GLN A N 1
ATOM 4699 C CA . GLN A 1 313 ? 80.573 -11.590 77.953 1.00 27.43 313 GLN A CA 1
ATOM 4700 C C . GLN A 1 313 ? 80.382 -11.101 79.396 1.00 27.35 313 GLN A C 1
ATOM 4701 O O . GLN A 1 313 ? 80.165 -9.910 79.637 1.00 23.18 313 GLN A O 1
ATOM 4715 N N . SER A 1 314 ? 80.486 -12.032 80.342 1.00 24.18 314 SER A N 1
ATOM 4716 C CA . SER A 1 314 ? 80.345 -11.711 81.766 1.00 26.48 314 SER A CA 1
ATOM 4717 C C . SER A 1 314 ? 81.464 -10.787 82.220 1.00 25.35 314 SER A C 1
ATOM 4718 O O . SER A 1 314 ? 81.209 -9.787 82.884 1.00 24.49 314 SER A O 1
ATOM 4726 N N . THR A 1 315 ? 82.699 -11.125 81.845 1.00 26.93 315 THR A N 1
ATOM 4727 C CA . THR A 1 315 ? 83.868 -10.354 82.239 1.00 26.60 315 THR A CA 1
ATOM 4728 C C . THR A 1 315 ? 83.791 -8.919 81.737 1.00 30.15 315 THR A C 1
ATOM 4729 O O . THR A 1 315 ? 83.986 -7.967 82.505 1.00 24.85 315 THR A O 1
ATOM 4740 N N . ASP A 1 316 ? 83.465 -8.765 80.455 1.00 26.49 316 ASP A N 1
ATOM 4741 C CA . ASP A 1 316 ? 83.284 -7.450 79.842 1.00 27.83 316 ASP A CA 1
ATOM 4742 C C . ASP A 1 316 ? 82.181 -6.659 80.552 1.00 27.68 316 ASP A C 1
ATOM 4743 O O . ASP A 1 316 ? 82.338 -5.472 80.832 1.00 26.44 316 ASP A O 1
ATOM 4752 N N . THR A 1 317 ? 81.048 -7.301 80.809 1.00 23.29 317 THR A N 1
ATOM 4753 C CA . THR A 1 317 ? 79.946 -6.619 81.461 1.00 27.95 317 THR A CA 1
ATOM 4754 C C . THR A 1 317 ? 80.345 -6.201 82.899 1.00 26.00 317 THR A C 1
ATOM 4755 O O . THR A 1 317 ? 80.061 -5.086 83.312 1.00 28.42 317 THR A O 1
ATOM 4766 N N . PHE A 1 318 ? 80.985 -7.083 83.657 1.00 26.44 318 PHE A N 1
ATOM 4767 C CA . PHE A 1 318 ? 81.419 -6.725 85.017 1.00 27.41 318 PHE A CA 1
ATOM 4768 C C . PHE A 1 318 ? 82.390 -5.548 84.957 1.00 28.86 318 PHE A C 1
ATOM 4769 O O . PHE A 1 318 ? 82.248 -4.590 85.723 1.00 28.60 318 PHE A O 1
ATOM 4786 N N . ALA A 1 319 ? 83.344 -5.604 84.020 1.00 26.20 319 ALA A N 1
ATOM 4787 C CA . ALA A 1 319 ? 84.303 -4.513 83.836 1.00 29.45 319 ALA A CA 1
ATOM 4788 C C . ALA A 1 319 ? 83.624 -3.164 83.555 1.00 25.47 319 ALA A C 1
ATOM 4789 O O . ALA A 1 319 ? 84.045 -2.149 84.091 1.00 29.17 319 ALA A O 1
ATOM 4796 N N . ASP A 1 320 ? 82.596 -3.151 82.707 1.00 23.16 320 ASP A N 1
ATOM 4797 C CA . ASP A 1 320 ? 81.826 -1.935 82.428 1.00 26.93 320 ASP A CA 1
ATOM 4798 C C . ASP A 1 320 ? 81.194 -1.377 83.708 1.00 30.68 320 ASP A C 1
ATOM 4799 O O . ASP A 1 320 ? 80.858 -0.203 83.776 1.00 31.57 320 ASP A O 1
ATOM 4808 N N . ASN A 1 321 ? 81.029 -2.233 84.710 1.00 28.68 321 ASN A N 1
ATOM 4809 C CA . ASN A 1 321 ? 80.465 -1.827 85.988 1.00 30.80 321 ASN A CA 1
ATOM 4810 C C . ASN A 1 321 ? 81.554 -1.663 87.046 1.00 29.92 321 ASN A C 1
ATOM 4811 O O . ASN A 1 321 ? 81.269 -1.551 88.237 1.00 36.04 321 ASN A O 1
ATOM 4822 N N . GLY A 1 322 ? 82.807 -1.667 86.603 1.00 27.59 322 GLY A N 1
ATOM 4823 C CA . GLY A 1 322 ? 83.938 -1.462 87.482 1.00 35.55 322 GLY A CA 1
ATOM 4824 C C . GLY A 1 322 ? 84.142 -2.614 88.440 1.00 30.41 322 GLY A C 1
ATOM 4825 O O . GLY A 1 322 ? 84.547 -2.417 89.575 1.00 33.88 322 GLY A O 1
ATOM 4829 N N . ILE A 1 323 ? 83.832 -3.818 87.983 1.00 32.74 323 ILE A N 1
ATOM 4830 C CA . ILE A 1 323 ? 84.032 -5.024 88.776 1.00 31.57 323 ILE A CA 1
ATOM 4831 C C . ILE A 1 323 ? 85.020 -5.900 88.041 1.00 34.49 323 ILE A C 1
ATOM 4832 O O . ILE A 1 323 ? 84.823 -6.231 86.865 1.00 27.23 323 ILE A O 1
ATOM 4848 N N . TYR A 1 324 ? 86.102 -6.250 88.725 1.00 28.20 324 TYR A N 1
ATOM 4849 C CA . TYR A 1 324 ? 87.166 -7.030 88.124 1.00 31.54 324 TYR A CA 1
ATOM 4850 C C . TYR A 1 324 ? 87.347 -8.351 88.853 1.00 38.68 324 TYR A C 1
ATOM 4851 O O . TYR A 1 324 ? 87.311 -8.412 90.085 1.00 34.91 324 TYR A O 1
ATOM 4869 N N . LEU A 1 325 ? 87.492 -9.425 88.084 1.00 29.82 325 LEU A N 1
ATOM 4870 C CA . LEU A 1 325 ? 87.576 -10.748 88.681 1.00 31.52 325 LEU A CA 1
ATOM 4871 C C . LEU A 1 325 ? 89.016 -11.073 89.039 1.00 36.21 325 LEU A C 1
ATOM 4872 O O . LEU A 1 325 ? 89.942 -10.651 88.337 1.00 37.90 325 LEU A O 1
ATOM 4888 N N . SER A 1 326 ? 89.197 -11.818 90.130 1.00 33.95 326 SER A N 1
ATOM 4889 C CA . SER A 1 326 ? 90.517 -12.267 90.550 1.00 31.68 326 SER A CA 1
ATOM 4890 C C . SER A 1 326 ? 90.550 -13.770 90.509 1.00 35.64 326 SER A C 1
ATOM 4891 O O . SER A 1 326 ? 89.499 -14.412 90.570 1.00 30.00 326 SER A O 1
ATOM 4899 N N . LYS A 1 327 ? 91.754 -14.323 90.388 1.00 28.71 327 LYS A N 1
ATOM 4900 C CA . LYS A 1 327 ? 91.928 -15.759 90.336 1.00 31.09 327 LYS A CA 1
ATOM 4901 C C . LYS A 1 327 ? 91.224 -16.374 91.567 1.00 29.10 327 LYS A C 1
ATOM 4902 O O . LYS A 1 327 ? 91.280 -15.805 92.656 1.00 25.93 327 LYS A O 1
ATOM 4921 N N . PRO A 1 328 ? 90.567 -17.531 91.398 1.00 28.51 328 PRO A N 1
ATOM 4922 C CA . PRO A 1 328 ? 89.874 -18.152 92.529 1.00 26.61 328 PRO A CA 1
ATOM 4923 C C . PRO A 1 328 ? 90.840 -18.687 93.570 1.00 33.10 328 PRO A C 1
ATOM 4924 O O . PRO A 1 328 ? 92.007 -18.907 93.263 1.00 25.68 328 PRO A O 1
ATOM 4935 N N . PRO A 1 329 ? 90.362 -18.903 94.799 1.00 30.76 329 PRO A N 1
ATOM 4936 C CA . PRO A 1 329 ? 91.254 -19.490 95.810 1.00 30.86 329 PRO A CA 1
ATOM 4937 C C . PRO A 1 329 ? 91.724 -20.898 95.392 1.00 32.09 329 PRO A C 1
ATOM 4938 O O . PRO A 1 329 ? 91.006 -21.624 94.689 1.00 28.35 329 PRO A O 1
ATOM 4949 N N . GLU A 1 330 ? 92.954 -21.251 95.751 1.00 32.31 330 GLU A N 1
ATOM 4950 C CA . GLU A 1 330 ? 93.496 -22.558 95.382 1.00 32.08 330 GLU A CA 1
ATOM 4951 C C . GLU A 1 330 ? 92.658 -23.701 95.957 1.00 31.09 330 GLU A C 1
ATOM 4952 O O . GLU A 1 330 ? 92.544 -24.756 95.338 1.00 34.15 330 GLU A O 1
ATOM 4964 N N . SER A 1 331 ? 92.062 -23.483 97.124 1.00 27.97 331 SER A N 1
ATOM 4965 C CA . SER A 1 331 ? 91.240 -24.515 97.765 1.00 33.47 331 SER A CA 1
ATOM 4966 C C . SER A 1 331 ? 90.034 -24.850 96.896 1.00 35.69 331 SER A C 1
ATOM 4967 O O . SER A 1 331 ? 89.676 -26.022 96.741 1.00 32.91 331 SER A O 1
ATOM 4975 N N . LEU A 1 332 ? 89.446 -23.825 96.278 1.00 35.27 332 LEU A N 1
ATOM 4976 C CA . LEU A 1 332 ? 88.330 -24.035 95.362 1.00 34.17 332 LEU A CA 1
ATOM 4977 C C . LEU A 1 332 ? 88.780 -24.731 94.083 1.00 33.30 332 LEU A C 1
ATOM 4978 O O . LEU A 1 332 ? 88.073 -25.588 93.548 1.00 32.72 332 LEU A O 1
ATOM 4994 N N . ILE A 1 333 ? 89.931 -24.317 93.566 1.00 34.15 333 ILE A N 1
ATOM 4995 C CA . ILE A 1 333 ? 90.457 -24.916 92.356 1.00 35.03 333 ILE A CA 1
ATOM 4996 C C . ILE A 1 333 ? 90.668 -26.413 92.556 1.00 34.15 333 ILE A C 1
ATOM 4997 O O . ILE A 1 333 ? 90.277 -27.212 91.708 1.00 38.63 333 ILE A O 1
ATOM 5013 N N . GLN A 1 334 ? 91.271 -26.802 93.671 1.00 35.17 334 GLN A N 1
ATOM 5014 C CA . GLN A 1 334 ? 91.517 -28.224 93.918 1.00 40.67 334 GLN A CA 1
ATOM 5015 C C . GLN A 1 334 ? 90.221 -29.002 94.059 1.00 39.79 334 GLN A C 1
ATOM 5016 O O . GLN A 1 334 ? 90.090 -30.110 93.530 1.00 41.79 334 GLN A O 1
ATOM 5030 N N . GLU A 1 335 ? 89.265 -28.428 94.779 1.00 38.90 335 GLU A N 1
ATOM 5031 C CA . GLU A 1 335 ? 87.967 -29.067 94.932 1.00 39.69 335 GLU A CA 1
ATOM 5032 C C . GLU A 1 335 ? 87.340 -29.334 93.549 1.00 40.86 335 GLU A C 1
ATOM 5033 O O . GLU A 1 335 ? 86.897 -30.446 93.260 1.00 41.34 335 GLU A O 1
ATOM 5045 N N . ILE A 1 336 ? 87.350 -28.338 92.669 1.00 36.74 336 ILE A N 1
ATOM 5046 C CA . ILE A 1 336 ? 86.699 -28.498 91.370 1.00 38.17 336 ILE A CA 1
ATOM 5047 C C . ILE A 1 336 ? 87.499 -29.405 90.428 1.00 37.25 336 ILE A C 1
ATOM 5048 O O . ILE A 1 336 ? 86.929 -30.079 89.560 1.00 36.83 336 ILE A O 1
ATOM 5064 N N . LYS A 1 337 ? 88.810 -29.441 90.618 1.00 38.86 337 LYS A N 1
ATOM 5065 C CA . LYS A 1 337 ? 89.664 -30.294 89.812 1.00 47.36 337 LYS A CA 1
ATOM 5066 C C . LYS A 1 337 ? 89.424 -31.768 90.138 1.00 46.52 337 LYS A C 1
ATOM 5067 O O . LYS A 1 337 ? 89.913 -32.641 89.426 1.00 45.59 337 LYS A O 1
ATOM 5086 N N . LYS A 1 338 ? 88.641 -32.044 91.182 1.00 44.73 338 LYS A N 1
ATOM 5087 C CA . LYS A 1 338 ? 88.284 -33.426 91.492 1.00 44.05 338 LYS A CA 1
ATOM 5088 C C . LYS A 1 338 ? 87.327 -34.039 90.461 1.00 47.19 338 LYS A C 1
ATOM 5089 O O . LYS A 1 338 ? 87.209 -35.260 90.399 1.00 50.43 338 LYS A O 1
ATOM 5108 N N . PHE A 1 339 ? 86.637 -33.212 89.674 1.00 44.81 339 PHE A N 1
ATOM 5109 C CA . PHE A 1 339 ? 85.710 -33.727 88.653 1.00 44.61 339 PHE A CA 1
ATOM 5110 C C . PHE A 1 339 ? 85.832 -33.042 87.299 1.00 45.36 339 PHE A C 1
ATOM 5111 O O . PHE A 1 339 ? 85.236 -33.493 86.324 1.00 51.99 339 PHE A O 1
ATOM 5128 N N . VAL A 1 340 ? 86.588 -31.954 87.231 1.00 44.50 340 VAL A N 1
ATOM 5129 C CA . VAL A 1 340 ? 86.735 -31.213 85.982 1.00 46.31 340 VAL A CA 1
ATOM 5130 C C . VAL A 1 340 ? 88.014 -31.645 85.245 1.00 50.41 340 VAL A C 1
ATOM 5131 O O . VAL A 1 340 ? 89.028 -31.915 85.888 1.00 53.15 340 VAL A O 1
ATOM 5144 N N . PRO A 1 341 ? 87.986 -31.686 83.895 1.00 53.84 341 PRO A N 1
ATOM 5145 C CA . PRO A 1 341 ? 89.199 -32.057 83.159 1.00 58.40 341 PRO A CA 1
ATOM 5146 C C . PRO A 1 341 ? 90.310 -31.009 83.274 1.00 63.93 341 PRO A C 1
ATOM 5147 O O . PRO A 1 341 ? 90.042 -29.859 83.624 1.00 60.77 341 PRO A O 1
ATOM 5158 N N . PRO A 1 342 ? 91.551 -31.401 82.955 1.00 74.60 342 PRO A N 1
ATOM 5159 C CA . PRO A 1 342 ? 92.716 -30.517 83.078 1.00 72.09 342 PRO A CA 1
ATOM 5160 C C . PRO A 1 342 ? 92.708 -29.393 82.041 1.00 70.96 342 PRO A C 1
ATOM 5161 O O . PRO A 1 342 ? 93.465 -28.433 82.182 1.00 66.94 342 PRO A O 1
ATOM 5172 N N . PHE A 1 343 ? 91.857 -29.518 81.021 1.00 75.23 343 PHE A N 1
ATOM 5173 C CA . PHE A 1 343 ? 91.761 -28.516 79.961 1.00 76.91 343 PHE A CA 1
ATOM 5174 C C . PHE A 1 343 ? 90.760 -27.423 80.330 1.00 68.24 343 PHE A C 1
ATOM 5175 O O . PHE A 1 343 ? 90.410 -26.581 79.505 1.00 72.84 343 PHE A O 1
ATOM 5192 N N . ALA A 1 344 ? 90.305 -27.440 81.575 1.00 65.81 344 ALA A N 1
ATOM 5193 C CA . ALA A 1 344 ? 89.428 -26.400 82.089 1.00 57.22 344 ALA A CA 1
ATOM 5194 C C . ALA A 1 344 ? 90.236 -25.169 82.499 1.00 51.58 344 ALA A C 1
ATOM 5195 O O . ALA A 1 344 ? 91.379 -25.296 82.943 1.00 57.97 344 ALA A O 1
ATOM 5202 N N . SER A 1 345 ? 89.648 -23.986 82.330 1.00 47.17 345 SER A N 1
ATOM 5203 C CA . SER A 1 345 ? 90.286 -22.735 82.745 1.00 40.91 345 SER A CA 1
ATOM 5204 C C . SER A 1 345 ? 89.826 -22.362 84.144 1.00 39.19 345 SER A C 1
ATOM 5205 O O . SER A 1 345 ? 88.628 -22.375 84.425 1.00 37.04 345 SER A O 1
ATOM 5213 N N . PHE A 1 346 ? 90.777 -22.003 85.002 1.00 39.01 346 PHE A N 1
ATOM 5214 C CA . PHE A 1 346 ? 90.485 -21.598 86.373 1.00 37.69 346 PHE A CA 1
ATOM 5215 C C . PHE A 1 346 ? 90.927 -20.167 86.617 1.00 40.44 346 PHE A C 1
ATOM 5216 O O . PHE A 1 346 ? 91.283 -19.813 87.739 1.00 39.80 346 PHE A O 1
ATOM 5233 N N . ALA A 1 347 ? 90.939 -19.351 85.569 1.00 34.57 347 ALA A N 1
ATOM 5234 C CA . ALA A 1 347 ? 91.378 -17.964 85.693 1.00 33.49 347 ALA A CA 1
ATOM 5235 C C . ALA A 1 347 ? 90.366 -17.089 86.442 1.00 37.51 347 ALA A C 1
ATOM 5236 O O . ALA A 1 347 ? 90.742 -16.060 87.034 1.00 34.69 347 ALA A O 1
ATOM 5243 N N . ASN A 1 348 ? 89.110 -17.547 86.448 1.00 29.24 348 ASN A N 1
ATOM 5244 C CA . ASN A 1 348 ? 87.923 -16.776 86.835 1.00 29.75 348 ASN A CA 1
ATOM 5245 C C . ASN A 1 348 ? 87.532 -15.832 85.678 1.00 31.31 348 ASN A C 1
ATOM 5246 O O . ASN A 1 348 ? 88.156 -14.794 85.469 1.00 34.87 348 ASN A O 1
ATOM 5257 N N . PRO A 1 349 ? 86.454 -16.152 84.960 1.00 21.35 349 PRO A N 1
ATOM 5258 C CA . PRO A 1 349 ? 85.508 -17.246 85.219 1.00 29.53 349 PRO A CA 1
ATOM 5259 C C . PRO A 1 349 ? 86.140 -18.643 85.248 1.00 28.21 349 PRO A C 1
ATOM 5260 O O . PRO A 1 349 ? 87.186 -18.885 84.652 1.00 29.12 349 PRO A O 1
ATOM 5271 N N . ILE A 1 350 ? 85.508 -19.541 85.993 1.00 26.47 350 ILE A N 1
ATOM 5272 C CA . ILE A 1 350 ? 85.897 -20.943 86.019 1.00 27.93 350 ILE A CA 1
ATOM 5273 C C . ILE A 1 350 ? 85.111 -21.652 84.924 1.00 32.37 350 ILE A C 1
ATOM 5274 O O . ILE A 1 350 ? 83.871 -21.685 84.937 1.00 28.85 350 ILE A O 1
ATOM 5290 N N . ASP A 1 351 ? 85.845 -22.173 83.949 1.00 33.06 351 ASP A N 1
ATOM 5291 C CA . ASP A 1 351 ? 85.249 -22.825 82.787 1.00 30.29 351 ASP A CA 1
ATOM 5292 C C . ASP A 1 351 ? 85.230 -24.314 83.053 1.00 31.01 351 ASP A C 1
ATOM 5293 O O . ASP A 1 351 ? 86.267 -24.950 83.020 1.00 36.09 351 ASP A O 1
ATOM 5302 N N . ILE A 1 352 ? 84.056 -24.870 83.329 1.00 33.80 352 ILE A N 1
ATOM 5303 C CA . ILE A 1 352 ? 83.946 -26.300 83.567 1.00 30.64 352 ILE A CA 1
ATOM 5304 C C . ILE A 1 352 ? 83.766 -27.088 82.269 1.00 37.34 352 ILE A C 1
ATOM 5305 O O . ILE A 1 352 ? 83.471 -28.277 82.319 1.00 37.14 352 ILE A O 1
ATOM 5321 N N . THR A 1 353 ? 83.989 -26.404 81.142 1.00 34.36 353 THR A N 1
ATOM 5322 C CA . THR A 1 353 ? 83.942 -26.918 79.758 1.00 37.17 353 THR A CA 1
ATOM 5323 C C . THR A 1 353 ? 82.516 -27.062 79.247 1.00 39.42 353 THR A C 1
ATOM 5324 O O . THR A 1 353 ? 81.576 -27.348 79.999 1.00 32.47 353 THR A O 1
ATOM 5335 N N . GLY A 1 354 ? 82.378 -26.857 77.940 1.00 35.00 354 GLY A N 1
ATOM 5336 C CA . GLY A 1 354 ? 81.080 -26.716 77.330 1.00 35.97 354 GLY A CA 1
ATOM 5337 C C . GLY A 1 354 ? 80.211 -27.940 77.404 1.00 41.32 354 GLY A C 1
ATOM 5338 O O . GLY A 1 354 ? 78.994 -27.823 77.346 1.00 45.74 354 GLY A O 1
ATOM 5342 N N . MET A 1 355 ? 80.833 -29.105 77.503 1.00 38.85 355 MET A N 1
ATOM 5343 C CA . MET A 1 355 ? 80.107 -30.362 77.537 1.00 46.04 355 MET A CA 1
ATOM 5344 C C . MET A 1 355 ? 79.979 -30.903 78.961 1.00 41.62 355 MET A C 1
ATOM 5345 O O . MET A 1 355 ? 79.745 -32.087 79.166 1.00 46.82 355 MET A O 1
ATOM 5359 N N . ALA A 1 356 ? 80.113 -30.036 79.956 1.00 39.88 356 ALA A N 1
ATOM 5360 C CA . ALA A 1 356 ? 79.924 -30.466 81.335 1.00 38.78 356 ALA A CA 1
ATOM 5361 C C . ALA A 1 356 ? 78.507 -31.055 81.524 1.00 37.62 356 ALA A C 1
ATOM 5362 O O . ALA A 1 356 ? 77.535 -30.530 81.001 1.00 37.63 356 ALA A O 1
ATOM 5369 N N . PRO A 1 357 ? 78.385 -32.192 82.228 1.00 36.56 357 PRO A N 1
ATOM 5370 C CA . PRO A 1 357 ? 77.030 -32.691 82.520 1.00 35.63 357 PRO A CA 1
ATOM 5371 C C . PRO A 1 357 ? 76.320 -31.948 83.666 1.00 36.68 357 PRO A C 1
ATOM 5372 O O . PRO A 1 357 ? 76.964 -31.162 84.379 1.00 34.08 357 PRO A O 1
ATOM 5383 N N . ASP A 1 358 ? 75.011 -32.180 83.809 1.00 30.92 358 ASP A N 1
ATOM 5384 C CA . ASP A 1 358 ? 74.206 -31.526 84.847 1.00 34.34 358 ASP A CA 1
ATOM 5385 C C . ASP A 1 358 ? 74.900 -31.543 86.199 1.00 37.21 358 ASP A C 1
ATOM 5386 O O . ASP A 1 358 ? 74.917 -30.540 86.919 1.00 34.96 358 ASP A O 1
ATOM 5395 N N . ASP A 1 359 ? 75.451 -32.703 86.534 1.00 35.84 359 ASP A N 1
ATOM 5396 C CA . ASP A 1 359 ? 75.997 -32.963 87.859 1.00 40.93 359 ASP A CA 1
ATOM 5397 C C . ASP A 1 359 ? 77.085 -31.960 88.255 1.00 40.51 359 ASP A C 1
ATOM 5398 O O . ASP A 1 359 ? 77.196 -31.576 89.428 1.00 36.09 359 ASP A O 1
ATOM 5407 N N . TRP A 1 360 ? 77.875 -31.521 87.285 1.00 32.91 360 TRP A N 1
ATOM 5408 C CA . TRP A 1 360 ? 78.994 -30.636 87.598 1.00 33.96 360 TRP A CA 1
ATOM 5409 C C . TRP A 1 360 ? 78.491 -29.260 88.007 1.00 36.30 360 TRP A C 1
ATOM 5410 O O . TRP A 1 360 ? 79.186 -28.545 88.711 1.00 32.70 360 TRP A O 1
ATOM 5431 N N . TYR A 1 361 ? 77.285 -28.893 87.581 1.00 37.10 361 TYR A N 1
ATOM 5432 C CA . TYR A 1 361 ? 76.712 -27.616 87.996 1.00 37.73 361 TYR A CA 1
ATOM 5433 C C . TYR A 1 361 ? 76.364 -27.635 89.464 1.00 37.64 361 TYR A C 1
ATOM 5434 O O . TYR A 1 361 ? 76.609 -26.659 90.177 1.00 34.03 361 TYR A O 1
ATOM 5452 N N . TYR A 1 362 ? 75.808 -28.754 89.917 1.00 40.79 362 TYR A N 1
ATOM 5453 C CA . TYR A 1 362 ? 75.549 -28.965 91.337 1.00 29.47 362 TYR A CA 1
ATOM 5454 C C . TYR A 1 362 ? 76.842 -28.903 92.153 1.00 35.27 362 TYR A C 1
ATOM 5455 O O . TYR A 1 362 ? 76.943 -28.131 93.110 1.00 32.94 362 TYR A O 1
ATOM 5473 N N . MET A 1 363 ? 77.827 -29.707 91.760 1.00 36.01 363 MET A N 1
ATOM 5474 C CA . MET A 1 363 ? 79.098 -29.805 92.486 1.00 36.27 363 MET A CA 1
ATOM 5475 C C . MET A 1 363 ? 79.932 -28.516 92.463 1.00 34.12 363 MET A C 1
ATOM 5476 O O . MET A 1 363 ? 80.570 -28.162 93.457 1.00 34.98 363 MET A O 1
ATOM 5490 N N . GLY A 1 364 ? 79.973 -27.839 91.319 1.00 33.41 364 GLY A N 1
ATOM 5491 C CA . GLY A 1 364 ? 80.718 -26.597 91.209 1.00 32.97 364 GLY A CA 1
ATOM 5492 C C . GLY A 1 364 ? 80.090 -25.492 92.043 1.00 30.92 364 GLY A C 1
ATOM 5493 O O . GLY A 1 364 ? 80.776 -24.763 92.766 1.00 30.99 364 GLY A O 1
ATOM 5497 N N . THR A 1 365 ? 78.773 -25.369 91.951 1.00 29.18 365 THR A N 1
ATOM 5498 C CA . THR A 1 365 ? 78.069 -24.345 92.703 1.00 31.87 365 THR A CA 1
ATOM 5499 C C . THR A 1 365 ? 78.237 -24.577 94.204 1.00 29.65 365 THR A C 1
ATOM 5500 O O . THR A 1 365 ? 78.505 -23.641 94.950 1.00 30.10 365 THR A O 1
ATOM 5511 N N . LEU A 1 366 ? 78.115 -25.830 94.626 1.00 29.70 366 LEU A N 1
ATOM 5512 C CA . LEU A 1 366 ? 78.230 -26.187 96.036 1.00 32.62 366 LEU A CA 1
ATOM 5513 C C . LEU A 1 366 ? 79.637 -25.896 96.557 1.00 31.90 366 LEU A C 1
ATOM 5514 O O . LEU A 1 366 ? 79.805 -25.323 97.635 1.00 28.76 366 LEU A O 1
ATOM 5530 N N . ALA A 1 367 ? 80.643 -26.302 95.788 1.00 30.94 367 ALA A N 1
ATOM 5531 C CA . ALA A 1 367 ? 82.028 -26.073 96.169 1.00 28.20 367 ALA A CA 1
ATOM 5532 C C . ALA A 1 367 ? 82.293 -24.571 96.322 1.00 28.70 367 ALA A C 1
ATOM 5533 O O . ALA A 1 367 ? 82.855 -24.131 97.322 1.00 28.38 367 ALA A O 1
ATOM 5540 N N . ALA A 1 368 ? 81.843 -23.779 95.351 1.00 31.20 368 ALA A N 1
ATOM 5541 C CA . ALA A 1 368 ? 82.023 -22.329 95.416 1.00 28.07 368 ALA A CA 1
ATOM 5542 C C . ALA A 1 368 ? 81.329 -21.718 96.639 1.00 26.92 368 ALA A C 1
ATOM 5543 O O . ALA A 1 368 ? 81.953 -20.991 97.416 1.00 29.02 368 ALA A O 1
ATOM 5550 N N . LEU A 1 369 ? 80.049 -22.027 96.832 1.00 28.45 369 LEU A N 1
ATOM 5551 C CA . LEU A 1 369 ? 79.296 -21.407 97.918 1.00 30.01 369 LEU A CA 1
ATOM 5552 C C . LEU A 1 369 ? 79.857 -21.783 99.285 1.00 31.65 369 LEU A C 1
ATOM 5553 O O . LEU A 1 369 ? 79.851 -20.967 100.199 1.00 28.81 369 LEU A O 1
ATOM 5569 N N . LYS A 1 370 ? 80.367 -23.004 99.407 1.00 32.06 370 LYS A N 1
ATOM 5570 C CA . LYS A 1 370 ? 80.885 -23.489 100.686 1.00 37.01 370 LYS A CA 1
ATOM 5571 C C . LYS A 1 370 ? 82.275 -22.937 100.981 1.00 35.17 370 LYS A C 1
ATOM 5572 O O . LYS A 1 370 ? 82.709 -22.897 102.128 1.00 34.97 370 LYS A O 1
ATOM 5591 N N . ASN A 1 371 ? 82.991 -22.523 99.947 1.00 32.29 371 ASN A N 1
ATOM 5592 C CA . ASN A 1 371 ? 84.345 -22.025 100.156 1.00 32.86 371 ASN A CA 1
ATOM 5593 C C . ASN A 1 371 ? 84.358 -20.714 100.967 1.00 34.11 371 ASN A C 1
ATOM 5594 O O . ASN A 1 371 ? 83.588 -19.798 100.689 1.00 27.78 371 ASN A O 1
ATOM 5605 N N . PRO A 1 372 ? 85.205 -20.634 102.014 1.00 33.61 372 PRO A N 1
ATOM 5606 C CA . PRO A 1 372 ? 85.221 -19.438 102.870 1.00 33.01 372 PRO A CA 1
ATOM 5607 C C . PRO A 1 372 ? 85.805 -18.171 102.234 1.00 29.35 372 PRO A C 1
ATOM 5608 O O . PRO A 1 372 ? 85.619 -17.083 102.783 1.00 29.34 372 PRO A O 1
ATOM 5619 N N . ASP A 1 373 ? 86.502 -18.306 101.114 1.00 31.23 373 ASP A N 1
ATOM 5620 C CA . ASP A 1 373 ? 87.092 -17.166 100.419 1.00 30.22 373 ASP A CA 1
ATOM 5621 C C . ASP A 1 373 ? 86.342 -16.861 99.127 1.00 31.80 373 ASP A C 1
ATOM 5622 O O . ASP A 1 373 ? 86.927 -16.372 98.159 1.00 32.06 373 ASP A O 1
ATOM 5631 N N . VAL A 1 374 ? 85.059 -17.210 99.111 1.00 29.17 374 VAL A N 1
ATOM 5632 C CA . VAL A 1 374 ? 84.153 -16.860 98.030 1.00 29.92 374 VAL A CA 1
ATOM 5633 C C . VAL A 1 374 ? 83.002 -16.073 98.632 1.00 28.50 374 VAL A C 1
ATOM 5634 O O . VAL A 1 374 ? 82.323 -16.562 99.522 1.00 29.57 374 VAL A O 1
ATOM 5647 N N . ASP A 1 375 ? 82.755 -14.872 98.125 1.00 30.03 375 ASP A N 1
ATOM 5648 C CA . ASP A 1 375 ? 81.718 -14.000 98.694 1.00 26.40 375 ASP A CA 1
ATOM 5649 C C . ASP A 1 375 ? 80.428 -13.996 97.885 1.00 27.02 375 ASP A C 1
ATOM 5650 O O . ASP A 1 375 ? 79.343 -13.706 98.406 1.00 28.09 375 ASP A O 1
ATOM 5659 N N . ALA A 1 376 ? 80.545 -14.317 96.606 1.00 25.64 376 ALA A N 1
ATOM 5660 C CA . ALA A 1 376 ? 79.413 -14.210 95.690 1.00 24.19 376 ALA A CA 1
ATOM 5661 C C . ALA A 1 376 ? 79.648 -15.092 94.474 1.00 24.71 376 ALA A C 1
ATOM 5662 O O . ALA A 1 376 ? 80.797 -15.349 94.096 1.00 23.73 376 ALA A O 1
ATOM 5669 N N . LEU A 1 377 ? 78.562 -15.525 93.846 1.00 28.77 377 LEU A N 1
ATOM 5670 C CA . LEU A 1 377 ? 78.634 -16.449 92.717 1.00 26.37 377 LEU A CA 1
ATOM 5671 C C . LEU A 1 377 ? 77.662 -16.084 91.596 1.00 28.49 377 LEU A C 1
ATOM 5672 O O . LEU A 1 377 ? 76.473 -15.883 91.828 1.00 25.65 377 LEU A O 1
ATOM 5688 N N . THR A 1 378 ? 78.183 -15.991 90.380 1.00 28.06 378 THR A N 1
ATOM 5689 C CA . THR A 1 378 ? 77.340 -15.899 89.198 1.00 26.47 378 THR A CA 1
ATOM 5690 C C . THR A 1 378 ? 77.531 -17.190 88.407 1.00 23.72 378 THR A C 1
ATOM 5691 O O . THR A 1 378 ? 78.647 -17.577 88.096 1.00 24.49 378 THR A O 1
ATOM 5702 N N . VAL A 1 379 ? 76.436 -17.889 88.161 1.00 23.57 379 VAL A N 1
ATOM 5703 C CA . VAL A 1 379 ? 76.476 -19.134 87.423 1.00 20.30 379 VAL A CA 1
ATOM 5704 C C . VAL A 1 379 ? 75.900 -18.923 86.025 1.00 25.90 379 VAL A C 1
ATOM 5705 O O . VAL A 1 379 ? 74.799 -18.397 85.882 1.00 25.51 379 VAL A O 1
ATOM 5718 N N . LEU A 1 380 ? 76.656 -19.349 85.020 1.00 26.87 380 LEU A N 1
ATOM 5719 C CA . LEU A 1 380 ? 76.290 -19.181 83.622 1.00 23.98 380 LEU A CA 1
ATOM 5720 C C . LEU A 1 380 ? 76.196 -20.549 82.971 1.00 29.64 380 LEU A C 1
ATOM 5721 O O . LEU A 1 380 ? 77.071 -21.406 83.153 1.00 34.14 380 LEU A O 1
ATOM 5737 N N . TYR A 1 381 ? 75.156 -20.737 82.177 1.00 29.83 381 TYR A N 1
ATOM 5738 C CA . TYR A 1 381 ? 74.856 -22.027 81.593 1.00 27.01 381 TYR A CA 1
ATOM 5739 C C . TYR A 1 381 ? 74.431 -21.861 80.167 1.00 29.03 381 TYR A C 1
ATOM 5740 O O . TYR A 1 381 ? 73.430 -21.194 79.916 1.00 26.86 381 TYR A O 1
ATOM 5758 N N . CYS A 1 382 ? 75.196 -22.473 79.260 1.00 27.88 382 CYS A N 1
ATOM 5759 C CA . CYS A 1 382 ? 74.824 -22.600 77.857 1.00 25.20 382 CYS A CA 1
ATOM 5760 C C . CYS A 1 382 ? 74.237 -23.962 77.549 1.00 28.63 382 CYS A C 1
ATOM 5761 O O . CYS A 1 382 ? 74.901 -24.973 77.717 1.00 28.66 382 CYS A O 1
ATOM 5769 N N . GLN A 1 383 ? 72.999 -23.984 77.057 1.00 28.87 383 GLN A N 1
ATOM 5770 C CA . GLN A 1 383 ? 72.326 -25.239 76.774 1.00 32.34 383 GLN A CA 1
ATOM 5771 C C . GLN A 1 383 ? 72.993 -25.962 75.617 1.00 31.90 383 GLN A C 1
ATOM 5772 O O . GLN A 1 383 ? 73.211 -25.384 74.550 1.00 31.66 383 GLN A O 1
ATOM 5786 N N . THR A 1 384 ? 73.360 -27.214 75.865 1.00 32.59 384 THR A N 1
ATOM 5787 C CA . THR A 1 384 ? 73.774 -28.137 74.816 1.00 36.36 384 THR A CA 1
ATOM 5788 C C . THR A 1 384 ? 73.000 -29.429 75.014 1.00 39.43 384 THR A C 1
ATOM 5789 O O . THR A 1 384 ? 72.154 -29.526 75.922 1.00 39.31 384 THR A O 1
ATOM 5800 N N . ALA A 1 385 ? 73.277 -30.415 74.161 1.00 35.50 385 ALA A N 1
ATOM 5801 C CA . ALA A 1 385 ? 72.531 -31.671 74.174 1.00 39.86 385 ALA A CA 1
ATOM 5802 C C . ALA A 1 385 ? 72.944 -32.613 75.311 1.00 34.44 385 ALA A C 1
ATOM 5803 O O . ALA A 1 385 ? 72.193 -33.529 75.648 1.00 39.92 385 ALA A O 1
ATOM 5810 N N . VAL A 1 386 ? 74.108 -32.382 75.917 1.00 36.11 386 VAL A N 1
ATOM 5811 C CA . VAL A 1 386 ? 74.572 -33.254 77.004 1.00 36.94 386 VAL A CA 1
ATOM 5812 C C . VAL A 1 386 ? 73.953 -32.898 78.357 1.00 37.68 386 VAL A C 1
ATOM 5813 O O . VAL A 1 386 ? 74.119 -33.640 79.321 1.00 41.76 386 VAL A O 1
ATOM 5826 N N . THR A 1 387 ? 73.240 -31.776 78.429 1.00 35.63 387 THR A N 1
ATOM 5827 C CA . THR A 1 387 ? 72.585 -31.356 79.670 1.00 36.23 387 THR A CA 1
ATOM 5828 C C . THR A 1 387 ? 71.087 -31.208 79.513 1.00 35.18 387 THR A C 1
ATOM 5829 O O . THR A 1 387 ? 70.560 -31.216 78.409 1.00 33.96 387 THR A O 1
ATOM 5840 N N . THR A 1 388 ? 70.418 -31.017 80.639 1.00 32.91 388 THR A N 1
ATOM 5841 C CA . THR A 1 388 ? 69.041 -30.574 80.646 1.00 35.88 388 THR A CA 1
ATOM 5842 C C . THR A 1 388 ? 69.001 -29.274 81.440 1.00 35.22 388 THR A C 1
ATOM 5843 O O . THR A 1 388 ? 69.601 -29.193 82.522 1.00 31.42 388 THR A O 1
ATOM 5854 N N . PRO A 1 389 ? 68.352 -28.237 80.881 1.00 34.16 389 PRO A N 1
ATOM 5855 C CA . PRO A 1 389 ? 68.266 -26.970 81.611 1.00 32.75 389 PRO A CA 1
ATOM 5856 C C . PRO A 1 389 ? 67.620 -27.131 82.996 1.00 39.45 389 PRO A C 1
ATOM 5857 O O . PRO A 1 389 ? 68.091 -26.525 83.964 1.00 30.34 389 PRO A O 1
ATOM 5868 N N . ILE A 1 390 ? 66.558 -27.930 83.093 1.00 37.60 390 ILE A N 1
ATOM 5869 C CA . ILE A 1 390 ? 65.861 -28.064 84.363 1.00 36.32 390 ILE A CA 1
ATOM 5870 C C . ILE A 1 390 ? 66.729 -28.823 85.360 1.00 36.03 390 ILE A C 1
ATOM 5871 O O . ILE A 1 390 ? 66.741 -28.494 86.548 1.00 40.02 390 ILE A O 1
ATOM 5887 N N . GLY A 1 391 ? 67.484 -29.803 84.869 1.00 38.00 391 GLY A N 1
ATOM 5888 C CA . GLY A 1 391 ? 68.427 -30.534 85.701 1.00 39.95 391 GLY A CA 1
ATOM 5889 C C . GLY A 1 391 ? 69.505 -29.619 86.268 1.00 40.89 391 GLY A C 1
ATOM 5890 O O . GLY A 1 391 ? 69.845 -29.685 87.454 1.00 34.36 391 GLY A O 1
ATOM 5894 N N . VAL A 1 392 ? 70.047 -28.753 85.419 1.00 36.36 392 VAL A N 1
ATOM 5895 C CA . VAL A 1 392 ? 71.015 -27.766 85.876 1.00 33.21 392 VAL A CA 1
ATOM 5896 C C . VAL A 1 392 ? 70.407 -26.820 86.913 1.00 32.14 392 VAL A C 1
ATOM 5897 O O . VAL A 1 392 ? 71.027 -26.518 87.937 1.00 31.07 392 VAL A O 1
ATOM 5910 N N . ALA A 1 393 ? 69.192 -26.354 86.640 1.00 31.38 393 ALA A N 1
ATOM 5911 C CA . ALA A 1 393 ? 68.517 -25.425 87.537 1.00 34.38 393 ALA A CA 1
ATOM 5912 C C . ALA A 1 393 ? 68.318 -26.037 88.926 1.00 35.23 393 ALA A C 1
ATOM 5913 O O . ALA A 1 393 ? 68.565 -25.395 89.944 1.00 34.59 393 ALA A O 1
ATOM 5920 N N . LYS A 1 394 ? 67.881 -27.291 88.950 1.00 36.39 394 LYS A N 1
ATOM 5921 C CA . LYS A 1 394 ? 67.650 -28.006 90.197 1.00 38.32 394 LYS A CA 1
ATOM 5922 C C . LYS A 1 394 ? 68.962 -28.286 90.914 1.00 33.31 394 LYS A C 1
ATOM 5923 O O . LYS A 1 394 ? 69.012 -28.290 92.138 1.00 34.74 394 LYS A O 1
ATOM 5942 N N . GLY A 1 395 ? 70.031 -28.514 90.152 1.00 31.88 395 GLY A N 1
ATOM 5943 C CA . GLY A 1 395 ? 71.358 -28.679 90.734 1.00 32.75 395 GLY A CA 1
ATOM 5944 C C . GLY A 1 395 ? 71.808 -27.434 91.492 1.00 33.03 395 GLY A C 1
ATOM 5945 O O . GLY A 1 395 ? 72.426 -27.507 92.576 1.00 30.31 395 GLY A O 1
ATOM 5949 N N . ILE A 1 396 ? 71.456 -26.280 90.941 1.00 29.68 396 ILE A N 1
ATOM 5950 C CA . ILE A 1 396 ? 71.801 -25.004 91.558 1.00 28.48 396 ILE A CA 1
ATOM 5951 C C . ILE A 1 396 ? 70.984 -24.790 92.832 1.00 31.56 396 ILE A C 1
ATOM 5952 O O . ILE A 1 396 ? 71.534 -24.392 93.866 1.00 31.46 396 ILE A O 1
ATOM 5968 N N . VAL A 1 397 ? 69.679 -25.054 92.750 1.00 32.52 397 VAL A N 1
ATOM 5969 C CA . VAL A 1 397 ? 68.794 -24.982 93.915 1.00 35.11 397 VAL A CA 1
ATOM 5970 C C . VAL A 1 397 ? 69.337 -25.846 95.050 1.00 36.50 397 VAL A C 1
ATOM 5971 O O . VAL A 1 397 ? 69.497 -25.390 96.184 1.00 35.24 397 VAL A O 1
ATOM 5984 N N . ASP A 1 398 ? 69.649 -27.096 94.732 1.00 32.08 398 ASP A N 1
ATOM 5985 C CA . ASP A 1 398 ? 70.119 -28.036 95.743 1.00 37.23 398 ASP A CA 1
ATOM 5986 C C . ASP A 1 398 ? 71.451 -27.605 96.339 1.00 38.30 398 ASP A C 1
ATOM 5987 O O . ASP A 1 398 ? 71.662 -27.740 97.537 1.00 34.53 398 ASP A O 1
ATOM 5996 N N . ALA A 1 399 ? 72.334 -27.068 95.507 1.00 31.05 399 ALA A N 1
ATOM 5997 C CA . ALA A 1 399 ? 73.620 -26.590 95.972 1.00 35.07 399 ALA A CA 1
ATOM 5998 C C . ALA A 1 399 ? 73.449 -25.433 96.956 1.00 36.59 399 ALA A C 1
ATOM 5999 O O . ALA A 1 399 ? 74.125 -25.380 97.984 1.00 30.28 399 ALA A O 1
ATOM 6006 N N . ILE A 1 400 ? 72.535 -24.517 96.641 1.00 32.54 400 ILE A N 1
ATOM 6007 C CA . ILE A 1 400 ? 72.297 -23.350 97.484 1.00 34.85 400 ILE A CA 1
ATOM 6008 C C . ILE A 1 400 ? 71.737 -23.775 98.847 1.00 35.51 400 ILE A C 1
ATOM 6009 O O . ILE A 1 400 ? 72.037 -23.155 99.870 1.00 36.97 400 ILE A O 1
ATOM 6025 N N . LYS A 1 401 ? 70.901 -24.808 98.829 1.00 35.02 401 LYS A N 1
ATOM 6026 C CA . LYS A 1 401 ? 70.271 -25.344 100.032 1.00 38.50 401 LYS A CA 1
ATOM 6027 C C . LYS A 1 401 ? 71.311 -26.047 100.908 1.00 39.79 401 LYS A C 1
ATOM 6028 O O . LYS A 1 401 ? 71.424 -25.784 102.100 1.00 40.63 401 LYS A O 1
ATOM 6047 N N . GLU A 1 402 ? 72.098 -26.921 100.293 1.00 39.45 402 GLU A N 1
ATOM 6048 C CA . GLU A 1 402 ? 73.076 -27.702 101.032 1.00 44.04 402 GLU A CA 1
ATOM 6049 C C . GLU A 1 402 ? 74.213 -26.843 101.570 1.00 49.00 402 GLU A C 1
ATOM 6050 O O . GLU A 1 402 ? 74.752 -27.131 102.645 1.00 45.98 402 GLU A O 1
ATOM 6062 N N . ALA A 1 403 ? 74.586 -25.797 100.832 1.00 41.65 403 ALA A N 1
ATOM 6063 C CA . ALA A 1 403 ? 75.601 -24.868 101.319 1.00 40.39 403 ALA A CA 1
ATOM 6064 C C . ALA A 1 403 ? 75.089 -24.246 102.605 1.00 46.92 403 ALA A C 1
ATOM 6065 O O . ALA A 1 403 ? 75.863 -23.941 103.511 1.00 45.80 403 ALA A O 1
ATOM 6072 N N . GLY A 1 404 ? 73.770 -24.066 102.670 1.00 46.76 404 GLY A N 1
ATOM 6073 C CA . GLY A 1 404 ? 73.119 -23.657 103.902 1.00 56.59 404 GLY A CA 1
ATOM 6074 C C . GLY A 1 404 ? 73.423 -22.238 104.346 1.00 56.52 404 GLY A C 1
ATOM 6075 O O . GLY A 1 404 ? 72.867 -21.764 105.338 1.00 58.37 404 GLY A O 1
ATOM 6079 N N . ASN A 1 405 ? 74.300 -21.555 103.618 1.00 48.59 405 ASN A N 1
ATOM 6080 C CA . ASN A 1 405 ? 74.653 -20.187 103.962 1.00 44.27 405 ASN A CA 1
ATOM 6081 C C . ASN A 1 405 ? 73.817 -19.231 103.128 1.00 45.60 405 ASN A C 1
ATOM 6082 O O . ASN A 1 405 ? 72.860 -19.632 102.449 1.00 43.87 405 ASN A O 1
ATOM 6093 N N . SER A 1 406 ? 74.175 -17.960 103.189 1.00 37.04 406 SER A N 1
ATOM 6094 C CA . SER A 1 406 ? 73.507 -16.973 102.388 1.00 45.79 406 SER A CA 1
ATOM 6095 C C . SER A 1 406 ? 74.574 -16.117 101.724 1.00 46.50 406 SER A C 1
ATOM 6096 O O . SER A 1 406 ? 75.157 -15.194 102.325 1.00 48.67 406 SER A O 1
ATOM 6104 N N . LYS A 1 407 ? 74.852 -16.468 100.478 1.00 31.35 407 LYS A N 1
ATOM 6105 C CA . LYS A 1 407 ? 75.786 -15.712 99.670 1.00 31.32 407 LYS A CA 1
ATOM 6106 C C . LYS A 1 407 ? 75.029 -15.313 98.426 1.00 26.29 407 LYS A C 1
ATOM 6107 O O . LYS A 1 407 ? 74.217 -16.096 97.924 1.00 28.54 407 LYS A O 1
ATOM 6126 N N . PRO A 1 408 ? 75.279 -14.098 97.928 1.00 26.02 408 PRO A N 1
ATOM 6127 C CA . PRO A 1 408 ? 74.561 -13.683 96.721 1.00 29.40 408 PRO A CA 1
ATOM 6128 C C . PRO A 1 408 ? 74.857 -14.584 95.526 1.00 29.40 408 PRO A C 1
ATOM 6129 O O . PRO A 1 408 ? 76.007 -14.974 95.276 1.00 27.29 408 PRO A O 1
ATOM 6140 N N . VAL A 1 409 ? 73.796 -14.955 94.821 1.00 25.93 409 VAL A N 1
ATOM 6141 C CA . VAL A 1 409 ? 73.947 -15.714 93.594 1.00 24.45 409 VAL A CA 1
ATOM 6142 C C . VAL A 1 409 ? 73.065 -15.126 92.498 1.00 27.42 409 VAL A C 1
ATOM 6143 O O . VAL A 1 409 ? 71.922 -14.729 92.751 1.00 24.12 409 VAL A O 1
ATOM 6156 N N . THR A 1 410 ? 73.608 -15.031 91.285 1.00 24.09 410 THR A N 1
ATOM 6157 C CA . THR A 1 410 ? 72.781 -14.754 90.121 1.00 22.97 410 THR A CA 1
ATOM 6158 C C . THR A 1 410 ? 73.042 -15.839 89.093 1.00 28.03 410 THR A C 1
ATOM 6159 O O . THR A 1 410 ? 74.100 -16.472 89.099 1.00 24.77 410 THR A O 1
ATOM 6170 N N . VAL A 1 411 ? 72.048 -16.081 88.243 1.00 22.73 411 VAL A N 1
ATOM 6171 C CA . VAL A 1 411 ? 72.135 -17.137 87.256 1.00 23.60 411 VAL A CA 1
ATOM 6172 C C . VAL A 1 411 ? 71.791 -16.618 85.854 1.00 24.51 411 VAL A C 1
ATOM 6173 O O . VAL A 1 411 ? 70.850 -15.864 85.664 1.00 25.25 411 VAL A O 1
ATOM 6186 N N . GLY A 1 412 ? 72.609 -17.004 84.889 1.00 23.16 412 GLY A N 1
ATOM 6187 C CA . GLY A 1 412 ? 72.345 -16.735 83.493 1.00 27.96 412 GLY A CA 1
ATOM 6188 C C . GLY A 1 412 ? 72.212 -18.053 82.774 1.00 22.42 412 GLY A C 1
ATOM 6189 O O . GLY A 1 412 ? 73.032 -18.954 82.975 1.00 27.60 412 GLY A O 1
ATOM 6193 N N . MET A 1 413 ? 71.175 -18.157 81.946 1.00 27.31 413 MET A N 1
ATOM 6194 C CA . MET A 1 413 ? 70.930 -19.331 81.129 1.00 28.00 413 MET A CA 1
ATOM 6195 C C . MET A 1 413 ? 70.580 -18.920 79.697 1.00 28.07 413 MET A C 1
ATOM 6196 O O . MET A 1 413 ? 69.693 -18.093 79.490 1.00 28.79 413 MET A O 1
ATOM 6210 N N . VAL A 1 414 ? 71.311 -19.473 78.740 1.00 26.35 414 VAL A N 1
ATOM 6211 C CA . VAL A 1 414 ? 71.066 -19.222 77.322 1.00 25.28 414 VAL A CA 1
ATOM 6212 C C . VAL A 1 414 ? 70.609 -20.499 76.640 1.00 28.26 414 VAL A C 1
ATOM 6213 O O . VAL A 1 414 ? 71.286 -21.522 76.721 1.00 23.43 414 VAL A O 1
ATOM 6226 N N . GLY A 1 415 ? 69.457 -20.442 75.978 1.00 29.07 415 GLY A N 1
ATOM 6227 C CA . GLY A 1 415 ? 69.013 -21.556 75.165 1.00 27.19 415 GLY A CA 1
ATOM 6228 C C . GLY A 1 415 ? 67.604 -21.404 74.644 1.00 26.32 415 GLY A C 1
ATOM 6229 O O . GLY A 1 415 ? 67.075 -20.295 74.554 1.00 25.48 415 GLY A O 1
ATOM 6233 N N . GLY A 1 416 ? 67.011 -22.533 74.271 1.00 30.34 416 GLY A N 1
ATOM 6234 C CA . GLY A 1 416 ? 65.694 -22.563 73.660 1.00 26.07 416 GLY A CA 1
ATOM 6235 C C . GLY A 1 416 ? 64.574 -22.577 74.701 1.00 31.56 416 GLY A C 1
ATOM 6236 O O . GLY A 1 416 ? 64.790 -22.155 75.843 1.00 28.67 416 GLY A O 1
ATOM 6240 N N . PRO A 1 417 ? 63.374 -23.056 74.307 1.00 32.98 417 PRO A N 1
ATOM 6241 C CA . PRO A 1 417 ? 62.190 -23.065 75.179 1.00 28.58 417 PRO A CA 1
ATOM 6242 C C . PRO A 1 417 ? 62.424 -23.725 76.544 1.00 34.67 417 PRO A C 1
ATOM 6243 O O . PRO A 1 417 ? 61.861 -23.251 77.542 1.00 30.36 417 PRO A O 1
ATOM 6254 N N . GLU A 1 418 ? 63.249 -24.769 76.592 1.00 35.04 418 GLU A N 1
ATOM 6255 C CA . GLU A 1 418 ? 63.551 -25.443 77.857 1.00 35.58 418 GLU A CA 1
ATOM 6256 C C . GLU A 1 418 ? 64.321 -24.521 78.809 1.00 34.74 418 GLU A C 1
ATOM 6257 O O . GLU A 1 418 ? 64.099 -24.544 80.016 1.00 37.33 418 GLU A O 1
ATOM 6269 N N . VAL A 1 419 ? 65.211 -23.690 78.274 1.00 35.44 419 VAL A N 1
ATOM 6270 C CA . VAL A 1 419 ? 65.899 -22.717 79.111 1.00 33.95 419 VAL A CA 1
ATOM 6271 C C . VAL A 1 419 ? 64.929 -21.640 79.611 1.00 32.22 419 VAL A C 1
ATOM 6272 O O . VAL A 1 419 ? 65.024 -21.194 80.759 1.00 29.27 419 VAL A O 1
ATOM 6285 N N . ALA A 1 420 ? 64.022 -21.190 78.756 1.00 31.63 420 ALA A N 1
ATOM 6286 C CA . ALA A 1 420 ? 63.039 -20.209 79.194 1.00 31.54 420 ALA A CA 1
ATOM 6287 C C . ALA A 1 420 ? 62.275 -20.764 80.407 1.00 35.71 420 ALA A C 1
ATOM 6288 O O . ALA A 1 420 ? 61.983 -20.049 81.387 1.00 29.95 420 ALA A O 1
ATOM 6295 N N . GLU A 1 421 ? 61.980 -22.061 80.349 1.00 31.77 421 GLU A N 1
ATOM 6296 C CA . GLU A 1 421 ? 61.268 -22.745 81.426 1.00 35.26 421 GLU A CA 1
ATOM 6297 C C . GLU A 1 421 ? 62.108 -22.848 82.707 1.00 30.88 421 GLU A C 1
ATOM 6298 O O . GLU A 1 421 ? 61.611 -22.639 83.807 1.00 30.61 421 GLU A O 1
ATOM 6310 N N . ALA A 1 422 ? 63.389 -23.156 82.545 1.00 28.12 422 ALA A N 1
ATOM 6311 C CA . ALA A 1 422 ? 64.286 -23.320 83.680 1.00 30.11 422 ALA A CA 1
ATOM 6312 C C . ALA A 1 422 ? 64.510 -21.995 84.399 1.00 29.86 422 ALA A C 1
ATOM 6313 O O . ALA A 1 422 ? 64.524 -21.946 85.627 1.00 30.41 422 ALA A O 1
ATOM 6320 N N . VAL A 1 423 ? 64.659 -20.926 83.623 1.00 27.48 423 VAL A N 1
ATOM 6321 C CA . VAL A 1 423 ? 64.820 -19.586 84.167 1.00 30.06 423 VAL A CA 1
ATOM 6322 C C . VAL A 1 423 ? 63.576 -19.168 84.954 1.00 29.59 423 VAL A C 1
ATOM 6323 O O . VAL A 1 423 ? 63.696 -18.602 86.048 1.00 26.32 423 VAL A O 1
ATOM 6336 N N . SER A 1 424 ? 62.393 -19.468 84.413 1.00 25.60 424 SER A N 1
ATOM 6337 C CA . SER A 1 424 ? 61.127 -19.194 85.104 1.00 29.17 424 SER A CA 1
ATOM 6338 C C . SER A 1 424 ? 61.043 -19.956 86.432 1.00 29.82 424 SER A C 1
ATOM 6339 O O . SER A 1 424 ? 60.652 -19.406 87.467 1.00 31.50 424 SER A O 1
ATOM 6347 N N . PHE A 1 425 ? 61.422 -21.225 86.373 1.00 29.81 425 PHE A N 1
ATOM 6348 C CA . PHE A 1 425 ? 61.477 -22.100 87.537 1.00 30.59 425 PHE A CA 1
ATOM 6349 C C . PHE A 1 425 ? 62.378 -21.506 88.627 1.00 34.02 425 PHE A C 1
ATOM 6350 O O . PHE A 1 425 ? 61.999 -21.418 89.797 1.00 32.55 425 PHE A O 1
ATOM 6367 N N . LEU A 1 426 ? 63.572 -21.073 88.236 1.00 32.60 426 LEU A N 1
ATOM 6368 C CA . LEU A 1 426 ? 64.490 -20.475 89.192 1.00 28.57 426 LEU A CA 1
ATOM 6369 C C . LEU A 1 426 ? 63.921 -19.194 89.797 1.00 27.55 426 LEU A C 1
ATOM 6370 O O . LEU A 1 426 ? 64.003 -18.986 91.005 1.00 26.57 426 LEU A O 1
ATOM 6386 N N . ASN A 1 427 ? 63.340 -18.333 88.970 1.00 28.01 427 ASN A N 1
ATOM 6387 C CA . ASN A 1 427 ? 62.824 -17.065 89.471 1.00 27.53 427 ASN A CA 1
ATOM 6388 C C . ASN A 1 427 ? 61.627 -17.282 90.403 1.00 30.29 427 ASN A C 1
ATOM 6389 O O . ASN A 1 427 ? 61.407 -16.517 91.325 1.00 31.01 427 ASN A O 1
ATOM 6400 N N . LYS A 1 428 ? 60.862 -18.332 90.166 1.00 29.79 428 LYS A N 1
ATOM 6401 C CA . LYS A 1 428 ? 59.729 -18.625 91.018 1.00 34.87 428 LYS A CA 1
ATOM 6402 C C . LYS A 1 428 ? 60.194 -19.167 92.370 1.00 30.27 428 LYS A C 1
ATOM 6403 O O . LYS A 1 428 ? 59.428 -19.189 93.318 1.00 34.25 428 LYS A O 1
ATOM 6422 N N . GLN A 1 429 ? 61.456 -19.572 92.461 1.00 31.81 429 GLN A N 1
ATOM 6423 C CA . GLN A 1 429 ? 62.041 -19.934 93.750 1.00 31.71 429 GLN A CA 1
ATOM 6424 C C . GLN A 1 429 ? 62.912 -18.827 94.350 1.00 30.41 429 GLN A C 1
ATOM 6425 O O . GLN A 1 429 ? 63.677 -19.078 95.272 1.00 31.34 429 GLN A O 1
ATOM 6439 N N . ARG A 1 430 ? 62.770 -17.614 93.821 1.00 26.62 430 ARG A N 1
ATOM 6440 C CA . ARG A 1 430 ? 63.481 -16.425 94.297 1.00 27.66 430 ARG A CA 1
ATOM 6441 C C . ARG A 1 430 ? 64.972 -16.626 94.171 1.00 27.44 430 ARG A C 1
ATOM 6442 O O . ARG A 1 430 ? 65.753 -16.212 95.033 1.00 29.01 430 ARG A O 1
ATOM 6463 N N . ILE A 1 431 ? 65.358 -17.264 93.075 1.00 27.24 431 ILE A N 1
ATOM 6464 C CA . ILE A 1 431 ? 66.743 -17.272 92.637 1.00 28.54 431 ILE A CA 1
ATOM 6465 C C . ILE A 1 431 ? 66.825 -16.424 91.370 1.00 28.38 431 ILE A C 1
ATOM 6466 O O . ILE A 1 431 ? 66.162 -16.696 90.359 1.00 28.37 431 ILE A O 1
ATOM 6482 N N . ALA A 1 432 ? 67.633 -15.374 91.440 1.00 31.40 432 ALA A N 1
ATOM 6483 C CA . ALA A 1 432 ? 67.672 -14.366 90.384 1.00 30.32 432 ALA A CA 1
ATOM 6484 C C . ALA A 1 432 ? 68.278 -14.938 89.109 1.00 29.30 432 ALA A C 1
ATOM 6485 O O . ALA A 1 432 ? 69.512 -15.090 89.004 1.00 28.02 432 ALA A O 1
ATOM 6492 N N . ALA A 1 433 ? 67.404 -15.260 88.151 1.00 23.26 433 ALA A N 1
ATOM 6493 C CA . ALA A 1 433 ? 67.823 -15.883 86.902 1.00 26.23 433 ALA A CA 1
ATOM 6494 C C . ALA A 1 433 ? 67.423 -15.047 85.681 1.00 27.62 433 ALA A C 1
ATOM 6495 O O . ALA A 1 433 ? 66.376 -14.417 85.654 1.00 22.41 433 ALA A O 1
ATOM 6502 N N . TYR A 1 434 ? 68.285 -15.059 84.664 1.00 24.87 434 TYR A N 1
ATOM 6503 C CA . TYR A 1 434 ? 68.154 -14.197 83.495 1.00 26.09 434 TYR A CA 1
ATOM 6504 C C . TYR A 1 434 ? 68.558 -14.964 82.242 1.00 25.45 434 TYR A C 1
ATOM 6505 O O . TYR A 1 434 ? 69.387 -15.879 82.316 1.00 23.81 434 TYR A O 1
ATOM 6523 N N . PRO A 1 435 ? 67.993 -14.586 81.079 1.00 25.09 435 PRO A N 1
ATOM 6524 C CA . PRO A 1 435 ? 68.219 -15.323 79.834 1.00 29.61 435 PRO A CA 1
ATOM 6525 C C . PRO A 1 435 ? 69.483 -14.957 79.068 1.00 26.25 435 PRO A C 1
ATOM 6526 O O . PRO A 1 435 ? 69.660 -15.436 77.951 1.00 27.51 435 PRO A O 1
ATOM 6537 N N . THR A 1 436 ? 70.339 -14.117 79.638 1.00 28.97 436 THR A N 1
ATOM 6538 C CA . THR A 1 436 ? 71.641 -13.854 79.041 1.00 26.62 436 THR A CA 1
ATOM 6539 C C . THR A 1 436 ? 72.693 -13.658 80.130 1.00 27.78 436 THR A C 1
ATOM 6540 O O . THR A 1 436 ? 72.367 -13.237 81.256 1.00 24.08 436 THR A O 1
ATOM 6551 N N . PRO A 1 437 ? 73.961 -13.945 79.794 1.00 25.26 437 PRO A N 1
ATOM 6552 C CA . PRO A 1 437 ? 75.047 -13.805 80.763 1.00 25.27 437 PRO A CA 1
ATOM 6553 C C . PRO A 1 437 ? 75.273 -12.356 81.189 1.00 27.62 437 PRO A C 1
ATOM 6554 O O . PRO A 1 437 ? 75.642 -12.132 82.335 1.00 24.06 437 PRO A O 1
ATOM 6565 N N . GLU A 1 438 ? 75.064 -11.397 80.290 1.00 23.61 438 GLU A N 1
ATOM 6566 C CA . GLU A 1 438 ? 75.235 -9.986 80.616 1.00 24.27 438 GLU A CA 1
ATOM 6567 C C . GLU A 1 438 ? 74.197 -9.483 81.629 1.00 23.27 438 GLU A C 1
ATOM 6568 O O . GLU A 1 438 ? 74.502 -8.644 82.483 1.00 24.59 438 GLU A O 1
ATOM 6580 N N . ARG A 1 439 ? 72.960 -9.948 81.507 1.00 18.40 439 ARG A N 1
ATOM 6581 C CA . ARG A 1 439 ? 71.927 -9.537 82.447 1.00 28.62 439 ARG A CA 1
ATOM 6582 C C . ARG A 1 439 ? 72.169 -10.178 83.828 1.00 24.98 439 ARG A C 1
ATOM 6583 O O . ARG A 1 439 ? 71.928 -9.548 84.855 1.00 29.42 439 ARG A O 1
ATOM 6604 N N . ALA A 1 440 ? 72.661 -11.412 83.849 1.00 24.80 440 ALA A N 1
ATOM 6605 C CA . ALA A 1 440 ? 73.004 -12.064 85.106 1.00 26.92 440 ALA A CA 1
ATOM 6606 C C . ALA A 1 440 ? 74.149 -11.320 85.758 1.00 26.32 440 ALA A C 1
ATOM 6607 O O . ALA A 1 440 ? 74.168 -11.124 86.981 1.00 22.71 440 ALA A O 1
ATOM 6614 N N . SER A 1 441 ? 75.091 -10.864 84.942 1.00 22.14 441 SER A N 1
ATOM 6615 C CA . SER A 1 441 ? 76.249 -10.150 85.465 1.00 24.53 441 SER A CA 1
ATOM 6616 C C . SER A 1 441 ? 75.893 -8.729 85.879 1.00 24.96 441 SER A C 1
ATOM 6617 O O . SER A 1 441 ? 76.432 -8.213 86.853 1.00 27.97 441 SER A O 1
ATOM 6625 N N . SER A 1 442 ? 74.994 -8.076 85.155 1.00 23.04 442 SER A N 1
ATOM 6626 C CA . SER A 1 442 ? 74.580 -6.737 85.561 1.00 25.39 442 SER A CA 1
ATOM 6627 C C . SER A 1 442 ? 73.800 -6.787 86.854 1.00 23.99 442 SER A C 1
ATOM 6628 O O . SER A 1 442 ? 73.876 -5.863 87.651 1.00 23.84 442 SER A O 1
ATOM 6636 N N . ALA A 1 443 ? 73.046 -7.860 87.038 1.00 25.63 443 ALA A N 1
ATOM 6637 C CA . ALA A 1 443 ? 72.251 -8.027 88.248 1.00 26.97 443 ALA A CA 1
ATOM 6638 C C . ALA A 1 443 ? 73.163 -8.224 89.450 1.00 23.16 443 ALA A C 1
ATOM 6639 O O . ALA A 1 443 ? 72.950 -7.590 90.475 1.00 22.29 443 ALA A O 1
ATOM 6646 N N . MET A 1 444 ? 74.186 -9.075 89.317 1.00 23.66 444 MET A N 1
ATOM 6647 C CA . MET A 1 444 ? 75.198 -9.216 90.369 1.00 23.70 444 MET A CA 1
ATOM 6648 C C . MET A 1 444 ? 75.933 -7.899 90.604 1.00 29.22 444 MET A C 1
ATOM 6649 O O . MET A 1 444 ? 76.246 -7.557 91.757 1.00 23.17 444 MET A O 1
ATOM 6663 N N . SER A 1 445 ? 76.209 -7.160 89.529 1.00 25.19 445 SER A N 1
ATOM 6664 C CA . SER A 1 445 ? 76.851 -5.852 89.655 1.00 22.28 445 SER A CA 1
ATOM 6665 C C . SER A 1 445 ? 76.011 -4.902 90.503 1.00 26.68 445 SER A C 1
ATOM 6666 O O . SER A 1 445 ? 76.576 -4.052 91.179 1.00 23.76 445 SER A O 1
ATOM 6674 N N . ALA A 1 446 ? 74.678 -5.002 90.451 1.00 20.13 446 ALA A N 1
ATOM 6675 C CA . ALA A 1 446 ? 73.852 -4.109 91.278 1.00 26.58 446 ALA A CA 1
ATOM 6676 C C . ALA A 1 446 ? 74.058 -4.385 92.758 1.00 23.87 446 ALA A C 1
ATOM 6677 O O . ALA A 1 446 ? 74.002 -3.480 93.563 1.00 23.12 446 ALA A O 1
ATOM 6684 N N . LEU A 1 447 ? 74.302 -5.635 93.123 1.00 24.26 447 LEU A N 1
ATOM 6685 C CA . LEU A 1 447 ? 74.568 -5.939 94.527 1.00 25.82 447 LEU A CA 1
ATOM 6686 C C . LEU A 1 447 ? 75.830 -5.212 94.982 1.00 23.76 447 LEU A C 1
ATOM 6687 O O . LEU A 1 447 ? 75.844 -4.557 96.037 1.00 23.99 447 LEU A O 1
ATOM 6703 N N . TYR A 1 448 ? 76.874 -5.258 94.154 1.00 22.02 448 TYR A N 1
ATOM 6704 C CA . TYR A 1 448 ? 78.122 -4.576 94.484 1.00 20.20 448 TYR A CA 1
ATOM 6705 C C . TYR A 1 448 ? 77.970 -3.056 94.418 1.00 26.94 448 TYR A C 1
ATOM 6706 O O . TYR A 1 448 ? 78.538 -2.330 95.248 1.00 24.13 448 TYR A O 1
ATOM 6724 N N . ALA A 1 449 ? 77.190 -2.572 93.452 1.00 22.16 449 ALA A N 1
ATOM 6725 C CA . ALA A 1 449 ? 76.941 -1.139 93.324 1.00 23.27 449 ALA A CA 1
ATOM 6726 C C . ALA A 1 449 ? 76.216 -0.611 94.576 1.00 26.89 449 ALA A C 1
ATOM 6727 O O . ALA A 1 449 ? 76.447 0.507 95.025 1.00 26.54 449 ALA A O 1
ATOM 6734 N N . TYR A 1 450 ? 75.320 -1.412 95.134 1.00 27.26 450 TYR A N 1
ATOM 6735 C CA . TYR A 1 450 ? 74.626 -0.981 96.344 1.00 27.75 450 TYR A CA 1
ATOM 6736 C C . TYR A 1 450 ? 75.585 -0.962 97.532 1.00 28.34 450 TYR A C 1
ATOM 6737 O O . TYR A 1 450 ? 75.556 -0.016 98.319 1.00 28.43 450 TYR A O 1
ATOM 6755 N N . ALA A 1 451 ? 76.447 -1.975 97.650 1.00 25.39 451 ALA A N 1
ATOM 6756 C CA . ALA A 1 451 ? 77.484 -1.981 98.697 1.00 29.74 451 ALA A CA 1
ATOM 6757 C C . ALA A 1 451 ? 78.348 -0.724 98.608 1.00 28.49 451 ALA A C 1
ATOM 6758 O O . ALA A 1 451 ? 78.624 -0.071 99.616 1.00 25.05 451 ALA A O 1
ATOM 6765 N N . ARG A 1 452 ? 78.735 -0.355 97.390 1.00 26.43 452 ARG A N 1
ATOM 6766 C CA . ARG A 1 452 ? 79.563 0.825 97.183 1.00 29.51 452 ARG A CA 1
ATOM 6767 C C . ARG A 1 452 ? 78.809 2.116 97.461 1.00 31.08 452 ARG A C 1
ATOM 6768 O O . ARG A 1 452 ? 79.365 3.063 98.031 1.00 31.30 452 ARG A O 1
ATOM 6789 N N . ALA A 1 453 ? 77.530 2.145 97.108 1.00 28.86 453 ALA A N 1
ATOM 6790 C CA . ALA A 1 453 ? 76.719 3.320 97.358 1.00 30.98 453 ALA A CA 1
ATOM 6791 C C . ALA A 1 453 ? 76.588 3.554 98.866 1.00 29.59 453 ALA A C 1
ATOM 6792 O O . ALA A 1 453 ? 76.711 4.690 99.348 1.00 27.73 453 ALA A O 1
ATOM 6799 N N . ARG A 1 454 ? 76.360 2.465 99.596 1.00 26.85 454 ARG A N 1
ATOM 6800 C CA . ARG A 1 454 ? 76.237 2.504 101.045 1.00 30.84 454 ARG A CA 1
ATOM 6801 C C . ARG A 1 454 ? 77.543 2.992 101.680 1.00 36.88 454 ARG A C 1
ATOM 6802 O O . ARG A 1 454 ? 77.529 3.811 102.607 1.00 33.07 454 ARG A O 1
ATOM 6823 N N . SER A 1 455 ? 78.667 2.517 101.149 1.00 30.85 455 SER A N 1
ATOM 6824 C CA . SER A 1 455 ? 79.981 2.920 101.638 1.00 31.28 455 SER A CA 1
ATOM 6825 C C . SER A 1 455 ? 80.209 4.427 101.425 1.00 33.80 455 SER A C 1
ATOM 6826 O O . SER A 1 455 ? 80.788 5.103 102.280 1.00 30.24 455 SER A O 1
ATOM 6834 N N . TYR A 1 456 ? 79.739 4.956 100.298 1.00 30.56 456 TYR A N 1
ATOM 6835 C CA . TYR A 1 456 ? 79.809 6.396 100.043 1.00 28.80 456 TYR A CA 1
ATOM 6836 C C . TYR A 1 456 ? 79.100 7.195 101.150 1.00 29.39 456 TYR A C 1
ATOM 6837 O O . TYR A 1 456 ? 79.627 8.199 101.662 1.00 27.14 456 TYR A O 1
ATOM 6855 N N . VAL A 1 457 ? 77.892 6.765 101.494 1.00 25.03 457 VAL A N 1
ATOM 6856 C CA . VAL A 1 457 ? 77.092 7.473 102.477 1.00 28.81 457 VAL A CA 1
ATOM 6857 C C . VAL A 1 457 ? 77.740 7.359 103.856 1.00 26.64 457 VAL A C 1
ATOM 6858 O O . VAL A 1 457 ? 77.810 8.344 104.585 1.00 27.52 457 VAL A O 1
ATOM 6871 N N . MET A 1 458 ? 78.229 6.166 104.191 1.00 27.85 458 MET A N 1
ATOM 6872 C CA . MET A 1 458 ? 78.904 5.939 105.474 1.00 32.41 458 MET A CA 1
ATOM 6873 C C . MET A 1 458 ? 80.143 6.817 105.594 1.00 35.19 458 MET A C 1
ATOM 6874 O O . MET A 1 458 ? 80.370 7.442 106.634 1.00 31.87 458 MET A O 1
ATOM 6888 N N . LYS A 1 459 ? 80.936 6.885 104.524 1.00 25.89 459 LYS A N 1
ATOM 6889 C CA . LYS A 1 459 ? 82.124 7.726 104.519 1.00 30.66 459 LYS A CA 1
ATOM 6890 C C . LYS A 1 459 ? 81.689 9.165 104.720 1.00 29.52 459 LYS A C 1
ATOM 6891 O O . LYS A 1 459 ? 82.295 9.906 105.475 1.00 32.97 459 LYS A O 1
ATOM 6910 N N . SER A 1 460 ? 80.605 9.537 104.060 1.00 26.84 460 SER A N 1
ATOM 6911 C CA . SER A 1 460 ? 80.068 10.883 104.174 1.00 28.98 460 SER A CA 1
ATOM 6912 C C . SER A 1 460 ? 79.603 11.181 105.613 1.00 32.59 460 SER A C 1
ATOM 6913 O O . SER A 1 460 ? 79.646 12.321 106.055 1.00 30.86 460 SER A O 1
ATOM 6921 N N . LEU A 1 461 ? 79.142 10.154 106.326 1.00 32.01 461 LEU A N 1
ATOM 6922 C CA . LEU A 1 461 ? 78.638 10.320 107.699 1.00 33.70 461 LEU A CA 1
ATOM 6923 C C . LEU A 1 461 ? 79.682 10.048 108.786 1.00 38.97 461 LEU A C 1
ATOM 6924 O O . LEU A 1 461 ? 79.361 10.147 109.980 1.00 41.01 461 LEU A O 1
ATOM 6940 N N . ALA A 1 462 ? 80.914 9.744 108.377 1.00 36.20 462 ALA A N 1
ATOM 6941 C CA . ALA A 1 462 ? 81.973 9.355 109.311 1.00 39.79 462 ALA A CA 1
ATOM 6942 C C . ALA A 1 462 ? 82.256 10.436 110.340 1.00 45.57 462 ALA A C 1
ATOM 6943 O O . ALA A 1 462 ? 82.543 11.587 110.000 1.00 48.70 462 ALA A O 1
ATOM 6950 N N . VAL A 1 463 ? 82.189 10.043 111.609 1.00 45.93 463 VAL A N 1
ATOM 6951 C CA . VAL A 1 463 ? 82.440 10.955 112.717 1.00 50.82 463 VAL A CA 1
ATOM 6952 C C . VAL A 1 463 ? 83.889 11.436 112.748 1.00 54.12 463 VAL A C 1
ATOM 6953 O O . VAL A 1 463 ? 84.820 10.634 112.677 1.00 56.31 463 VAL A O 1
ATOM 6966 N N . ARG A 1 464 ? 84.059 12.749 112.883 1.00 57.29 464 ARG A N 1
ATOM 6967 C CA . ARG A 1 464 ? 85.379 13.380 112.962 1.00 66.39 464 ARG A CA 1
ATOM 6968 C C . ARG A 1 464 ? 85.883 13.515 114.400 1.00 67.87 464 ARG A C 1
ATOM 6969 O O . ARG A 1 464 ? 87.059 13.807 114.631 1.00 72.40 464 ARG A O 1
ATOM 6991 N N . SER B 2 2 ? 80.644 35.300 108.435 1.00 60.35 2 SER B N 1
ATOM 6992 C CA . SER B 2 2 ? 81.917 36.010 108.380 1.00 71.48 2 SER B CA 1
ATOM 6993 C C . SER B 2 2 ? 81.802 37.273 107.519 1.00 78.55 2 SER B C 1
ATOM 6994 O O . SER B 2 2 ? 81.842 37.183 106.293 1.00 72.82 2 SER B O 1
ATOM 7001 N N . SER B 2 3 ? 81.793 38.444 108.159 1.00 70.05 3 SER B N 1
ATOM 7002 C CA . SER B 2 3 ? 81.649 39.725 107.453 1.00 71.63 3 SER B CA 1
ATOM 7003 C C . SER B 2 3 ? 80.428 39.714 106.543 1.00 60.49 3 SER B C 1
ATOM 7004 O O . SER B 2 3 ? 80.516 40.070 105.365 1.00 53.80 3 SER B O 1
ATOM 7012 N N . ARG B 2 4 ? 79.297 39.298 107.106 1.00 61.06 4 ARG B N 1
ATOM 7013 C CA . ARG B 2 4 ? 78.015 39.374 106.421 1.00 58.24 4 ARG B CA 1
ATOM 7014 C C . ARG B 2 4 ? 77.720 40.815 106.031 1.00 55.02 4 ARG B C 1
ATOM 7015 O O . ARG B 2 4 ? 76.941 41.069 105.106 1.00 50.11 4 ARG B O 1
ATOM 7036 N N . ASP B 2 5 ? 78.377 41.746 106.721 1.00 53.10 5 ASP B N 1
ATOM 7037 C CA . ASP B 2 5 ? 78.182 43.169 106.505 1.00 52.12 5 ASP B CA 1
ATOM 7038 C C . ASP B 2 5 ? 78.339 43.567 105.042 1.00 49.55 5 ASP B C 1
ATOM 7039 O O . ASP B 2 5 ? 77.598 44.425 104.572 1.00 49.36 5 ASP B O 1
ATOM 7048 N N . LEU B 2 6 ? 79.267 42.947 104.313 1.00 49.62 6 LEU B N 1
ATOM 7049 C CA . LEU B 2 6 ? 79.416 43.262 102.886 1.00 50.69 6 LEU B CA 1
ATOM 7050 C C . LEU B 2 6 ? 78.160 42.919 102.105 1.00 44.06 6 LEU B C 1
ATOM 7051 O O . LEU B 2 6 ? 77.710 43.709 101.276 1.00 42.23 6 LEU B O 1
ATOM 7067 N N . LEU B 2 7 ? 77.572 41.759 102.391 1.00 47.20 7 LEU B N 1
ATOM 7068 C CA . LEU B 2 7 ? 76.328 41.358 101.730 1.00 48.03 7 LEU B CA 1
ATOM 7069 C C . LEU B 2 7 ? 75.176 42.289 102.098 1.00 42.42 7 LEU B C 1
ATOM 7070 O O . LEU B 2 7 ? 74.400 42.701 101.232 1.00 44.35 7 LEU B O 1
ATOM 7086 N N . LEU B 2 8 ? 75.070 42.622 103.380 1.00 44.26 8 LEU B N 1
ATOM 7087 C CA . LEU B 2 8 ? 74.021 43.528 103.828 1.00 47.68 8 LEU B CA 1
ATOM 7088 C C . LEU B 2 8 ? 74.177 44.909 103.182 1.00 45.01 8 LEU B C 1
ATOM 7089 O O . LEU B 2 8 ? 73.192 45.489 102.744 1.00 45.28 8 LEU B O 1
ATOM 7105 N N . LYS B 2 9 ? 75.407 45.418 103.110 1.00 47.13 9 LYS B N 1
ATOM 7106 C CA . LYS B 2 9 ? 75.673 46.726 102.505 1.00 49.57 9 LYS B CA 1
ATOM 7107 C C . LYS B 2 9 ? 75.309 46.736 101.018 1.00 47.36 9 LYS B C 1
ATOM 7108 O O . LYS B 2 9 ? 74.706 47.696 100.520 1.00 44.86 9 LYS B O 1
ATOM 7112 N N . ALA B 2 10 ? 75.666 45.667 100.311 1.00 40.34 10 ALA B N 1
ATOM 7113 C CA . ALA B 2 10 ? 75.345 45.563 98.895 1.00 37.68 10 ALA B CA 1
ATOM 7114 C C . ALA B 2 10 ? 73.830 45.588 98.675 1.00 45.57 10 ALA B C 1
ATOM 7115 O O . ALA B 2 10 ? 73.345 46.250 97.763 1.00 40.96 10 ALA B O 1
ATOM 7122 N N . LYS B 2 11 ? 73.083 44.867 99.504 1.00 45.88 11 LYS B N 1
ATOM 7123 C CA . LYS B 2 11 ? 71.623 44.867 99.377 1.00 54.96 11 LYS B CA 1
ATOM 7124 C C . LYS B 2 11 ? 71.043 46.234 99.690 1.00 49.27 11 LYS B C 1
ATOM 7125 O O . LYS B 2 11 ? 70.236 46.763 98.932 1.00 51.29 11 LYS B O 1
ATOM 7144 N N . GLU B 2 12 ? 71.480 46.806 100.804 1.00 49.61 12 GLU B N 1
ATOM 7145 C CA . GLU B 2 12 ? 71.045 48.132 101.221 1.00 60.38 12 GLU B CA 1
ATOM 7146 C C . GLU B 2 12 ? 71.254 49.169 100.119 1.00 55.81 12 GLU B C 1
ATOM 7147 O O . GLU B 2 12 ? 70.495 50.133 100.019 1.00 57.77 12 GLU B O 1
ATOM 7159 N N . ASN B 2 13 ? 72.295 48.976 99.311 1.00 52.50 13 ASN B N 1
ATOM 7160 C CA . ASN B 2 13 ? 72.632 49.912 98.240 1.00 47.38 13 ASN B CA 1
ATOM 7161 C C . ASN B 2 13 ? 72.156 49.456 96.862 1.00 42.77 13 ASN B C 1
ATOM 7162 O O . ASN B 2 13 ? 72.518 50.046 95.843 1.00 41.62 13 ASN B O 1
ATOM 7173 N N . GLY B 2 14 ? 71.333 48.416 96.835 1.00 43.07 14 GLY B N 1
ATOM 7174 C CA . GLY B 2 14 ? 70.725 47.966 95.600 1.00 40.12 14 GLY B CA 1
ATOM 7175 C C . GLY B 2 14 ? 71.704 47.442 94.560 1.00 43.06 14 GLY B C 1
ATOM 7176 O O . GLY B 2 14 ? 71.476 47.585 93.372 1.00 41.11 14 GLY B O 1
ATOM 7180 N N . ARG B 2 15 ? 72.810 46.863 95.014 1.00 44.49 15 ARG B N 1
ATOM 7181 C CA . ARG B 2 15 ? 73.727 46.153 94.129 1.00 50.14 15 ARG B CA 1
ATOM 7182 C C . ARG B 2 15 ? 73.330 44.683 94.076 1.00 46.52 15 ARG B C 1
ATOM 7183 O O . ARG B 2 15 ? 72.833 44.140 95.063 1.00 49.79 15 ARG B O 1
ATOM 7204 N N . LYS B 2 16 ? 73.536 44.048 92.927 1.00 50.17 16 LYS B N 1
ATOM 7205 C CA . LYS B 2 16 ? 73.185 42.637 92.749 1.00 51.37 16 LYS B CA 1
ATOM 7206 C C . LYS B 2 16 ? 74.411 41.749 92.657 1.00 48.25 16 LYS B C 1
ATOM 7207 O O . LYS B 2 16 ? 74.318 40.590 92.241 1.00 47.69 16 LYS B O 1
ATOM 7226 N N . SER B 2 17 ? 75.561 42.307 93.019 1.00 46.26 17 SER B N 1
ATOM 7227 C CA . SER B 2 17 ? 76.806 41.555 93.035 1.00 45.58 17 SER B CA 1
ATOM 7228 C C . SER B 2 17 ? 77.858 42.197 93.934 1.00 48.34 17 SER B C 1
ATOM 7229 O O . SER B 2 17 ? 77.858 43.416 94.152 1.00 47.65 17 SER B O 1
ATOM 7237 N N . LEU B 2 18 ? 78.756 41.361 94.443 1.00 40.88 18 LEU B N 1
ATOM 7238 C CA . LEU B 2 18 ? 79.988 41.832 95.045 1.00 39.73 18 LEU B CA 1
ATOM 7239 C C . LEU B 2 18 ? 81.048 41.935 93.954 1.00 41.38 18 LEU B C 1
ATOM 7240 O O . LEU B 2 18 ? 81.136 41.074 93.079 1.00 42.74 18 LEU B O 1
ATOM 7256 N N . LEU B 2 19 ? 81.835 43.003 94.007 1.00 42.42 19 LEU B N 1
ATOM 7257 C CA . LEU B 2 19 ? 82.928 43.206 93.070 1.00 45.37 19 LEU B CA 1
ATOM 7258 C C . LEU B 2 19 ? 84.152 42.457 93.545 1.00 39.21 19 LEU B C 1
ATOM 7259 O O . LEU B 2 19 ? 84.200 42.023 94.695 1.00 38.32 19 LEU B O 1
ATOM 7275 N N . GLU B 2 20 ? 85.136 42.321 92.659 1.00 40.79 20 GLU B N 1
ATOM 7276 C CA . GLU B 2 20 ? 86.280 41.445 92.907 1.00 39.90 20 GLU B CA 1
ATOM 7277 C C . GLU B 2 20 ? 86.879 41.601 94.310 1.00 36.93 20 GLU B C 1
ATOM 7278 O O . GLU B 2 20 ? 87.106 40.602 94.995 1.00 34.90 20 GLU B O 1
ATOM 7290 N N . HIS B 2 21 ? 87.150 42.833 94.741 1.00 39.40 21 HIS B N 1
ATOM 7291 C CA . HIS B 2 21 ? 87.784 43.023 96.055 1.00 41.32 21 HIS B CA 1
ATOM 7292 C C . HIS B 2 21 ? 86.849 42.654 97.210 1.00 35.16 21 HIS B C 1
ATOM 7293 O O . HIS B 2 21 ? 87.262 42.007 98.166 1.00 37.37 21 HIS B O 1
ATOM 7306 N N . GLU B 2 22 ? 85.575 43.005 97.102 1.00 40.12 22 GLU B N 1
ATOM 7307 C CA . GLU B 2 22 ? 84.612 42.609 98.131 1.00 42.90 22 GLU B CA 1
ATOM 7308 C C . GLU B 2 22 ? 84.418 41.085 98.149 1.00 37.02 22 GLU B C 1
ATOM 7309 O O . GLU B 2 22 ? 84.370 40.478 99.210 1.00 35.19 22 GLU B O 1
ATOM 7321 N N . ALA B 2 23 ? 84.322 40.469 96.972 1.00 33.70 23 ALA B N 1
ATOM 7322 C CA . ALA B 2 23 ? 84.147 39.029 96.882 1.00 30.90 23 ALA B CA 1
ATOM 7323 C C . ALA B 2 23 ? 85.340 38.303 97.483 1.00 32.62 23 ALA B C 1
ATOM 7324 O O . ALA B 2 23 ? 85.174 37.338 98.233 1.00 29.70 23 ALA B O 1
ATOM 7331 N N . LYS B 2 24 ? 86.546 38.756 97.138 1.00 31.86 24 LYS B N 1
ATOM 7332 C CA . LYS B 2 24 ? 87.752 38.156 97.688 1.00 37.36 24 LYS B CA 1
ATOM 7333 C C . LYS B 2 24 ? 87.818 38.339 99.204 1.00 33.12 24 LYS B C 1
ATOM 7334 O O . LYS B 2 24 ? 88.116 37.383 99.925 1.00 30.36 24 LYS B O 1
ATOM 7353 N N . TYR B 2 25 ? 87.506 39.537 99.695 1.00 34.62 25 TYR B N 1
ATOM 7354 C CA . TYR B 2 25 ? 87.481 39.744 101.146 1.00 40.90 25 TYR B CA 1
ATOM 7355 C C . TYR B 2 25 ? 86.483 38.777 101.788 1.00 37.90 25 TYR B C 1
ATOM 7356 O O . TYR B 2 25 ? 86.782 38.106 102.780 1.00 37.92 25 TYR B O 1
ATOM 7374 N N . PHE B 2 26 ? 85.298 38.689 101.191 1.00 42.31 26 PHE B N 1
ATOM 7375 C CA . PHE B 2 26 ? 84.246 37.848 101.737 1.00 34.12 26 PHE B CA 1
ATOM 7376 C C . PHE B 2 26 ? 84.665 36.392 101.828 1.00 36.65 26 PHE B C 1
ATOM 7377 O O . PHE B 2 26 ? 84.516 35.795 102.879 1.00 32.79 26 PHE B O 1
ATOM 7394 N N . ILE B 2 27 ? 85.177 35.803 100.747 1.00 36.44 27 ILE B N 1
ATOM 7395 C CA . ILE B 2 27 ? 85.529 34.381 100.806 1.00 32.90 27 ILE B CA 1
ATOM 7396 C C . ILE B 2 27 ? 86.789 34.164 101.655 1.00 35.79 27 ILE B C 1
ATOM 7397 O O . ILE B 2 27 ? 86.985 33.097 102.261 1.00 30.21 27 ILE B O 1
ATOM 7413 N N . SER B 2 28 ? 87.650 35.173 101.703 1.00 33.64 28 SER B N 1
ATOM 7414 C CA . SER B 2 28 ? 88.828 35.101 102.554 1.00 36.82 28 SER B CA 1
ATOM 7415 C C . SER B 2 28 ? 88.424 34.941 104.019 1.00 40.99 28 SER B C 1
ATOM 7416 O O . SER B 2 28 ? 89.066 34.213 104.763 1.00 37.62 28 SER B O 1
ATOM 7424 N N . SER B 2 29 ? 87.333 35.592 104.415 1.00 38.81 29 SER B N 1
ATOM 7425 C CA . SER B 2 29 ? 86.878 35.501 105.798 1.00 42.76 29 SER B CA 1
ATOM 7426 C C . SER B 2 29 ? 86.327 34.114 106.087 1.00 47.11 29 SER B C 1
ATOM 7427 O O . SER B 2 29 ? 86.135 33.751 107.248 1.00 45.16 29 SER B O 1
ATOM 7435 N N . TYR B 2 30 ? 86.121 33.321 105.034 1.00 38.90 30 TYR B N 1
ATOM 7436 C CA . TYR B 2 30 ? 85.693 31.938 105.194 1.00 33.83 30 TYR B CA 1
ATOM 7437 C C . TYR B 2 30 ? 86.872 30.976 105.124 1.00 39.02 30 TYR B C 1
ATOM 7438 O O . TYR B 2 30 ? 86.707 29.777 105.304 1.00 41.18 30 TYR B O 1
ATOM 7456 N N . GLY B 2 31 ? 88.075 31.506 104.914 1.00 37.23 31 GLY B N 1
ATOM 7457 C CA . GLY B 2 31 ? 89.275 30.688 104.945 1.00 38.50 31 GLY B CA 1
ATOM 7458 C C . GLY B 2 31 ? 89.713 30.179 103.582 1.00 32.15 31 GLY B C 1
ATOM 7459 O O . GLY B 2 31 ? 90.497 29.242 103.487 1.00 35.47 31 GLY B O 1
ATOM 7463 N N . ILE B 2 32 ? 89.198 30.796 102.527 1.00 35.77 32 ILE B N 1
ATOM 7464 C CA . ILE B 2 32 ? 89.661 30.495 101.182 1.00 35.57 32 ILE B CA 1
ATOM 7465 C C . ILE B 2 32 ? 90.793 31.467 100.817 1.00 32.21 32 ILE B C 1
ATOM 7466 O O . ILE B 2 32 ? 90.599 32.683 100.835 1.00 33.54 32 ILE B O 1
ATOM 7482 N N . PRO B 2 33 ? 91.982 30.945 100.472 1.00 31.49 33 PRO B N 1
ATOM 7483 C CA . PRO B 2 33 ? 93.088 31.874 100.194 1.00 31.22 33 PRO B CA 1
ATOM 7484 C C . PRO B 2 33 ? 92.852 32.719 98.960 1.00 32.46 33 PRO B C 1
ATOM 7485 O O . PRO B 2 33 ? 92.566 32.181 97.890 1.00 35.64 33 PRO B O 1
ATOM 7496 N N . VAL B 2 34 ? 93.000 34.030 99.093 1.00 32.16 34 VAL B N 1
ATOM 7497 C CA . VAL B 2 34 ? 92.847 34.940 97.958 1.00 34.84 34 VAL B CA 1
ATOM 7498 C C . VAL B 2 34 ? 94.130 35.739 97.749 1.00 36.92 34 VAL B C 1
ATOM 7499 O O . VAL B 2 34 ? 95.064 35.608 98.519 1.00 35.70 34 VAL B O 1
ATOM 7512 N N . THR B 2 35 ? 94.158 36.594 96.733 1.00 36.78 35 THR B N 1
ATOM 7513 C CA . THR B 2 35 ? 95.289 37.487 96.541 1.00 40.69 35 THR B CA 1
ATOM 7514 C C . THR B 2 35 ? 95.234 38.649 97.535 1.00 46.27 35 THR B C 1
ATOM 7515 O O . THR B 2 35 ? 94.160 39.139 97.882 1.00 46.16 35 THR B O 1
ATOM 7526 N N . ASN B 2 36 ? 96.395 39.156 97.934 1.00 44.50 36 ASN B N 1
ATOM 7527 C CA . ASN B 2 36 ? 96.437 40.426 98.642 1.00 44.01 36 ASN B CA 1
ATOM 7528 C C . ASN B 2 36 ? 95.922 41.496 97.692 1.00 43.03 36 ASN B C 1
ATOM 7529 O O . ASN B 2 36 ? 96.273 41.466 96.510 1.00 40.33 36 ASN B O 1
ATOM 7540 N N . ILE B 2 37 ? 95.116 42.437 98.190 1.00 43.49 37 ILE B N 1
ATOM 7541 C CA . ILE B 2 37 ? 94.554 43.483 97.326 1.00 41.72 37 ILE B CA 1
ATOM 7542 C C . ILE B 2 37 ? 94.466 44.897 97.924 1.00 43.14 37 ILE B C 1
ATOM 7543 O O . ILE B 2 37 ? 94.370 45.085 99.137 1.00 46.16 37 ILE B O 1
ATOM 7559 N N . ARG B 2 38 ? 94.533 45.878 97.031 1.00 42.65 38 ARG B N 1
ATOM 7560 C CA . ARG B 2 38 ? 94.423 47.305 97.345 1.00 48.08 38 ARG B CA 1
ATOM 7561 C C . ARG B 2 38 ? 93.592 48.033 96.291 1.00 43.43 38 ARG B C 1
ATOM 7562 O O . ARG B 2 38 ? 93.839 47.870 95.099 1.00 44.64 38 ARG B O 1
ATOM 7583 N N . LEU B 2 39 ? 92.607 48.819 96.711 1.00 42.82 39 LEU B N 1
ATOM 7584 C CA . LEU B 2 39 ? 91.818 49.599 95.753 1.00 44.52 39 LEU B CA 1
ATOM 7585 C C . LEU B 2 39 ? 92.422 50.997 95.574 1.00 46.42 39 LEU B C 1
ATOM 7586 O O . LEU B 2 39 ? 92.354 51.841 96.475 1.00 50.19 39 LEU B O 1
ATOM 7602 N N . ALA B 2 40 ? 93.037 51.224 94.417 1.00 43.50 40 ALA B N 1
ATOM 7603 C CA . ALA B 2 40 ? 93.676 52.503 94.117 1.00 48.75 40 ALA B CA 1
ATOM 7604 C C . ALA B 2 40 ? 92.718 53.452 93.398 1.00 52.02 40 ALA B C 1
ATOM 7605 O O . ALA B 2 40 ? 92.117 53.100 92.380 1.00 52.38 40 ALA B O 1
ATOM 7612 N N . LYS B 2 41 ? 92.611 54.665 93.928 1.00 53.86 41 LYS B N 1
ATOM 7613 C CA . LYS B 2 41 ? 91.743 55.701 93.377 1.00 53.60 41 LYS B CA 1
ATOM 7614 C C . LYS B 2 41 ? 92.491 56.579 92.393 1.00 52.89 41 LYS B C 1
ATOM 7615 O O . LYS B 2 41 ? 91.884 57.271 91.577 1.00 57.20 41 LYS B O 1
ATOM 7634 N N . SER B 2 42 ? 93.814 56.564 92.503 1.00 52.30 42 SER B N 1
ATOM 7635 C CA . SER B 2 42 ? 94.685 57.362 91.653 1.00 53.71 42 SER B CA 1
ATOM 7636 C C . SER B 2 42 ? 95.857 56.524 91.163 1.00 53.61 42 SER B C 1
ATOM 7637 O O . SER B 2 42 ? 96.158 55.461 91.715 1.00 53.19 42 SER B O 1
ATOM 7645 N N . GLU B 2 43 ? 96.526 57.016 90.132 1.00 51.26 43 GLU B N 1
ATOM 7646 C CA . GLU B 2 43 ? 97.744 56.390 89.647 1.00 50.64 43 GLU B CA 1
ATOM 7647 C C . GLU B 2 43 ? 98.805 56.349 90.740 1.00 51.70 43 GLU B C 1
ATOM 7648 O O . GLU B 2 43 ? 99.600 55.412 90.814 1.00 51.83 43 GLU B O 1
ATOM 7660 N N . GLU B 2 44 ? 98.807 57.362 91.600 1.00 53.56 44 GLU B N 1
ATOM 7661 C CA . GLU B 2 44 ? 99.789 57.438 92.679 1.00 51.38 44 GLU B CA 1
ATOM 7662 C C . GLU B 2 44 ? 99.539 56.377 93.739 1.00 52.20 44 GLU B C 1
ATOM 7663 O O . GLU B 2 44 ? 100.479 55.737 94.228 1.00 47.77 44 GLU B O 1
ATOM 7675 N N . GLU B 2 45 ? 98.275 56.203 94.113 1.00 46.79 45 GLU B N 1
ATOM 7676 C CA . GLU B 2 45 ? 97.920 55.154 95.054 1.00 47.63 45 GLU B CA 1
ATOM 7677 C C . GLU B 2 45 ? 98.259 53.784 94.466 1.00 43.66 45 GLU B C 1
ATOM 7678 O O . GLU B 2 45 ? 98.693 52.892 95.183 1.00 45.74 45 GLU B O 1
ATOM 7690 N N . ALA B 2 46 ? 98.047 53.615 93.163 1.00 46.19 46 ALA B N 1
ATOM 7691 C CA . ALA B 2 46 ? 98.387 52.363 92.497 1.00 47.19 46 ALA B CA 1
ATOM 7692 C C . ALA B 2 46 ? 99.878 52.067 92.653 1.00 46.95 46 ALA B C 1
ATOM 7693 O O . ALA B 2 46 ? 100.259 50.960 93.011 1.00 40.58 46 ALA B O 1
ATOM 7700 N N . VAL B 2 47 ? 100.721 53.055 92.373 1.00 46.40 47 VAL B N 1
ATOM 7701 C CA . VAL B 2 47 ? 102.158 52.879 92.556 1.00 45.89 47 VAL B CA 1
ATOM 7702 C C . VAL B 2 47 ? 102.508 52.502 93.999 1.00 47.98 47 VAL B C 1
ATOM 7703 O O . VAL B 2 47 ? 103.240 51.534 94.241 1.00 50.67 47 VAL B O 1
ATOM 7716 N N . ASN B 2 48 ? 101.972 53.254 94.955 1.00 50.71 48 ASN B N 1
ATOM 7717 C CA . ASN B 2 48 ? 102.291 53.037 96.364 1.00 51.44 48 ASN B CA 1
ATOM 7718 C C . ASN B 2 48 ? 101.804 51.667 96.840 1.00 51.89 48 ASN B C 1
ATOM 7719 O O . ASN B 2 48 ? 102.523 50.932 97.532 1.00 47.16 48 ASN B O 1
ATOM 7730 N N . PHE B 2 49 ? 100.581 51.323 96.458 1.00 48.92 49 PHE B N 1
ATOM 7731 C CA . PHE B 2 49 ? 100.019 50.024 96.799 1.00 48.97 49 PHE B CA 1
ATOM 7732 C C . PHE B 2 49 ? 100.849 48.900 96.194 1.00 43.20 49 PHE B C 1
ATOM 7733 O O . PHE B 2 49 ? 101.011 47.847 96.811 1.00 44.18 49 PHE B O 1
ATOM 7750 N N . SER B 2 50 ? 101.362 49.116 94.987 1.00 43.03 50 SER B N 1
ATOM 7751 C CA . SER B 2 50 ? 102.193 48.106 94.336 1.00 43.96 50 SER B CA 1
ATOM 7752 C C . SER B 2 50 ? 103.454 47.821 95.161 1.00 46.83 50 SER B C 1
ATOM 7753 O O . SER B 2 50 ? 103.838 46.661 95.324 1.00 41.50 50 SER B O 1
ATOM 7761 N N . ARG B 2 51 ? 104.081 48.866 95.699 1.00 49.13 51 ARG B N 1
ATOM 7762 C CA . ARG B 2 51 ? 105.266 48.675 96.543 1.00 48.93 51 ARG B CA 1
ATOM 7763 C C . ARG B 2 51 ? 104.903 47.934 97.815 1.00 45.15 51 ARG B C 1
ATOM 7764 O O . ARG B 2 51 ? 105.625 47.046 98.264 1.00 47.53 51 ARG B O 1
ATOM 7785 N N . GLU B 2 52 ? 103.744 48.262 98.366 1.00 44.39 52 GLU B N 1
ATOM 7786 C CA . GLU B 2 52 ? 103.287 47.626 99.585 1.00 49.25 52 GLU B CA 1
ATOM 7787 C C . GLU B 2 52 ? 103.081 46.120 99.340 1.00 48.40 52 GLU B C 1
ATOM 7788 O O . GLU B 2 52 ? 103.517 45.275 100.126 1.00 43.38 52 GLU B O 1
ATOM 7800 N N . ILE B 2 53 ? 102.427 45.794 98.231 1.00 45.65 53 ILE B N 1
ATOM 7801 C CA . ILE B 2 53 ? 102.165 44.407 97.864 1.00 41.02 53 ILE B CA 1
ATOM 7802 C C . ILE B 2 53 ? 103.448 43.653 97.498 1.00 38.71 53 ILE B C 1
ATOM 7803 O O . ILE B 2 53 ? 103.601 42.483 97.852 1.00 39.33 53 ILE B O 1
ATOM 7819 N N . GLY B 2 54 ? 104.357 44.331 96.794 1.00 37.39 54 GLY B N 1
ATOM 7820 C CA . GLY B 2 54 ? 105.581 43.725 96.292 1.00 40.02 54 GLY B CA 1
ATOM 7821 C C . GLY B 2 54 ? 105.444 43.353 94.825 1.00 36.17 54 GLY B C 1
ATOM 7822 O O . GLY B 2 54 ? 104.379 42.919 94.393 1.00 32.54 54 GLY B O 1
ATOM 7826 N N . PHE B 2 55 ? 106.523 43.514 94.065 1.00 36.12 55 PHE B N 1
ATOM 7827 C CA . PHE B 2 55 ? 106.506 43.236 92.631 1.00 34.57 55 PHE B CA 1
ATOM 7828 C C . PHE B 2 55 ? 106.840 41.771 92.333 1.00 33.66 55 PHE B C 1
ATOM 7829 O O . PHE B 2 55 ? 107.571 41.137 93.087 1.00 35.84 55 PHE B O 1
ATOM 7846 N N . PRO B 2 56 ? 106.300 41.223 91.226 1.00 29.05 56 PRO B N 1
ATOM 7847 C CA . PRO B 2 56 ? 105.449 41.892 90.243 1.00 33.92 56 PRO B CA 1
ATOM 7848 C C . PRO B 2 56 ? 103.991 41.945 90.710 1.00 32.67 56 PRO B C 1
ATOM 7849 O O . PRO B 2 56 ? 103.605 41.162 91.573 1.00 30.72 56 PRO B O 1
ATOM 7860 N N . VAL B 2 57 ? 103.194 42.840 90.139 1.00 29.74 57 VAL B N 1
ATOM 7861 C CA . VAL B 2 57 ? 101.800 42.970 90.531 1.00 31.92 57 VAL B CA 1
ATOM 7862 C C . VAL B 2 57 ? 100.871 42.815 89.341 1.00 31.37 57 VAL B C 1
ATOM 7863 O O . VAL B 2 57 ? 101.311 42.654 88.202 1.00 30.41 57 VAL B O 1
ATOM 7876 N N . VAL B 2 58 ? 99.580 42.830 89.644 1.00 32.84 58 VAL B N 1
ATOM 7877 C CA . VAL B 2 58 ? 98.532 42.801 88.640 1.00 30.80 58 VAL B CA 1
ATOM 7878 C C . VAL B 2 58 ? 97.587 43.958 88.920 1.00 32.08 58 VAL B C 1
ATOM 7879 O O . VAL B 2 58 ? 97.260 44.220 90.087 1.00 34.42 58 VAL B O 1
ATOM 7892 N N . LEU B 2 59 ? 97.146 44.631 87.857 1.00 34.75 59 LEU B N 1
ATOM 7893 C CA . LEU B 2 59 ? 96.145 45.702 87.954 1.00 36.35 59 LEU B CA 1
ATOM 7894 C C . LEU B 2 59 ? 94.884 45.317 87.182 1.00 36.32 59 LEU B C 1
ATOM 7895 O O . LEU B 2 59 ? 94.957 44.759 86.079 1.00 34.31 59 LEU B O 1
ATOM 7911 N N . LYS B 2 60 ? 93.728 45.632 87.761 1.00 33.37 60 LYS B N 1
ATOM 7912 C CA . LYS B 2 60 ? 92.435 45.323 87.160 1.00 36.92 60 LYS B CA 1
ATOM 7913 C C . LYS B 2 60 ? 91.444 46.462 87.369 1.00 38.18 60 LYS B C 1
ATOM 7914 O O . LYS B 2 60 ? 91.422 47.104 88.418 1.00 37.38 60 LYS B O 1
ATOM 7933 N N . ILE B 2 61 ? 90.614 46.705 86.366 1.00 41.50 61 ILE B N 1
ATOM 7934 C CA . ILE B 2 61 ? 89.489 47.622 86.513 1.00 42.45 61 ILE B CA 1
ATOM 7935 C C . ILE B 2 61 ? 88.512 47.123 87.581 1.00 40.51 61 ILE B C 1
ATOM 7936 O O . ILE B 2 61 ? 88.307 45.917 87.734 1.00 42.47 61 ILE B O 1
ATOM 7952 N N . VAL B 2 62 ? 87.922 48.057 88.325 1.00 39.36 62 VAL B N 1
ATOM 7953 C CA . VAL B 2 62 ? 86.833 47.747 89.253 1.00 45.14 62 VAL B CA 1
ATOM 7954 C C . VAL B 2 62 ? 85.642 48.616 88.857 1.00 51.19 62 VAL B C 1
ATOM 7955 O O . VAL B 2 62 ? 85.690 49.847 88.966 1.00 48.98 62 VAL B O 1
ATOM 7968 N N . SER B 2 63 ? 84.595 47.967 88.355 1.00 52.53 63 SER B N 1
ATOM 7969 C CA . SER B 2 63 ? 83.420 48.665 87.856 1.00 51.96 63 SER B CA 1
ATOM 7970 C C . SER B 2 63 ? 82.221 47.724 87.802 1.00 53.19 63 SER B C 1
ATOM 7971 O O . SER B 2 63 ? 82.352 46.582 87.341 1.00 50.03 63 SER B O 1
ATOM 7979 N N . PRO B 2 64 ? 81.049 48.188 88.282 1.00 57.40 64 PRO B N 1
ATOM 7980 C CA . PRO B 2 64 ? 79.813 47.404 88.159 1.00 57.08 64 PRO B CA 1
ATOM 7981 C C . PRO B 2 64 ? 79.460 47.051 86.712 1.00 49.50 64 PRO B C 1
ATOM 7982 O O . PRO B 2 64 ? 78.912 45.984 86.467 1.00 51.67 64 PRO B O 1
ATOM 7993 N N . GLN B 2 65 ? 79.805 47.916 85.764 1.00 55.13 65 GLN B N 1
ATOM 7994 C CA . GLN B 2 65 ? 79.428 47.701 84.365 1.00 55.68 65 GLN B CA 1
ATOM 7995 C C . GLN B 2 65 ? 80.443 46.843 83.604 1.00 56.75 65 GLN B C 1
ATOM 7996 O O . GLN B 2 65 ? 80.317 46.643 82.393 1.00 54.75 65 GLN B O 1
ATOM 8010 N N . VAL B 2 66 ? 81.460 46.360 84.310 1.00 52.11 66 VAL B N 1
ATOM 8011 C CA . VAL B 2 66 ? 82.477 45.515 83.704 1.00 50.90 66 VAL B CA 1
ATOM 8012 C C . VAL B 2 66 ? 82.563 44.198 84.455 1.00 51.51 66 VAL B C 1
ATOM 8013 O O . VAL B 2 66 ? 83.222 44.118 85.490 1.00 43.80 66 VAL B O 1
ATOM 8026 N N . VAL B 2 67 ? 81.898 43.174 83.934 1.00 47.22 67 VAL B N 1
ATOM 8027 C CA . VAL B 2 67 ? 81.959 41.848 84.530 1.00 49.78 67 VAL B CA 1
ATOM 8028 C C . VAL B 2 67 ? 83.108 41.060 83.900 1.00 45.71 67 VAL B C 1
ATOM 8029 O O . VAL B 2 67 ? 83.855 40.383 84.605 1.00 47.73 67 VAL B O 1
ATOM 8042 N N . HIS B 2 68 ? 83.243 41.155 82.579 1.00 44.91 68 HIS B N 1
ATOM 8043 C CA . HIS B 2 68 ? 84.328 40.493 81.857 1.00 46.47 68 HIS B CA 1
ATOM 8044 C C . HIS B 2 68 ? 85.452 41.498 81.597 1.00 40.75 68 HIS B C 1
ATOM 8045 O O . HIS B 2 68 ? 85.417 42.265 80.639 1.00 39.80 68 HIS B O 1
ATOM 8058 N N . LYS B 2 69 ? 86.459 41.477 82.460 1.00 39.67 69 LYS B N 1
ATOM 8059 C CA . LYS B 2 69 ? 87.470 42.526 82.476 1.00 40.02 69 LYS B CA 1
ATOM 8060 C C . LYS B 2 69 ? 88.502 42.375 81.365 1.00 38.44 69 LYS B C 1
ATOM 8061 O O . LYS B 2 69 ? 88.895 43.363 80.759 1.00 38.00 69 LYS B O 1
ATOM 8080 N N . SER B 2 70 ? 88.940 41.151 81.092 1.00 39.54 70 SER B N 1
ATOM 8081 C CA . SER B 2 70 ? 89.907 40.921 80.018 1.00 40.43 70 SER B CA 1
ATOM 8082 C C . SER B 2 70 ? 89.356 41.339 78.653 1.00 38.02 70 SER B C 1
ATOM 8083 O O . SER B 2 70 ? 90.062 41.943 77.850 1.00 41.12 70 SER B O 1
ATOM 8091 N N . ASP B 2 71 ? 88.093 41.017 78.399 1.00 39.31 71 ASP B N 1
ATOM 8092 C CA . ASP B 2 71 ? 87.487 41.270 77.092 1.00 40.95 71 ASP B CA 1
ATOM 8093 C C . ASP B 2 71 ? 87.508 42.746 76.706 1.00 43.66 71 ASP B C 1
ATOM 8094 O O . ASP B 2 71 ? 87.475 43.070 75.521 1.00 46.73 71 ASP B O 1
ATOM 8103 N N . VAL B 2 72 ? 87.570 43.634 77.698 1.00 40.91 72 VAL B N 1
ATOM 8104 C CA . VAL B 2 72 ? 87.581 45.075 77.436 1.00 44.38 72 VAL B CA 1
ATOM 8105 C C . VAL B 2 72 ? 88.922 45.719 77.765 1.00 41.10 72 VAL B C 1
ATOM 8106 O O . VAL B 2 72 ? 89.009 46.936 77.848 1.00 41.54 72 VAL B O 1
ATOM 8119 N N . GLY B 2 73 ? 89.961 44.905 77.938 1.00 41.83 73 GLY B N 1
ATOM 8120 C CA . GLY B 2 73 ? 91.301 45.415 78.183 1.00 40.66 73 GLY B CA 1
ATOM 8121 C C . GLY B 2 73 ? 91.515 45.969 79.582 1.00 38.61 73 GLY B C 1
ATOM 8122 O O . GLY B 2 73 ? 92.330 46.870 79.794 1.00 47.02 73 GLY B O 1
ATOM 8126 N N . GLY B 2 74 ? 90.802 45.409 80.552 1.00 39.93 74 GLY B N 1
ATOM 8127 C CA . GLY B 2 74 ? 90.848 45.896 81.918 1.00 39.20 74 GLY B CA 1
ATOM 8128 C C . GLY B 2 74 ? 91.734 45.101 82.865 1.00 40.52 74 GLY B C 1
ATOM 8129 O O . GLY B 2 74 ? 91.645 45.291 84.077 1.00 35.74 74 GLY B O 1
ATOM 8133 N N . VAL B 2 75 ? 92.580 44.217 82.326 1.00 35.49 75 VAL B N 1
ATOM 8134 C CA . VAL B 2 75 ? 93.484 43.411 83.153 1.00 38.47 75 VAL B CA 1
ATOM 8135 C C . VAL B 2 75 ? 94.917 43.424 82.636 1.00 39.26 75 VAL B C 1
ATOM 8136 O O . VAL B 2 75 ? 95.169 43.064 81.495 1.00 37.42 75 VAL B O 1
ATOM 8149 N N . LYS B 2 76 ? 95.853 43.791 83.512 1.00 40.83 76 LYS B N 1
ATOM 8150 C CA . LYS B 2 76 ? 97.276 43.819 83.181 1.00 35.71 76 LYS B CA 1
ATOM 8151 C C . LYS B 2 76 ? 98.066 43.035 84.210 1.00 36.07 76 LYS B C 1
ATOM 8152 O O . LYS B 2 76 ? 97.991 43.325 85.406 1.00 32.33 76 LYS B O 1
ATOM 8171 N N . VAL B 2 77 ? 98.817 42.037 83.746 1.00 33.60 77 VAL B N 1
ATOM 8172 C CA . VAL B 2 77 ? 99.541 41.153 84.652 1.00 37.13 77 VAL B CA 1
ATOM 8173 C C . VAL B 2 77 ? 101.048 41.370 84.572 1.00 34.34 77 VAL B C 1
ATOM 8174 O O . VAL B 2 77 ? 101.537 42.020 83.656 1.00 30.20 77 VAL B O 1
ATOM 8187 N N . ASN B 2 78 ? 101.758 40.804 85.543 1.00 35.49 78 ASN B N 1
ATOM 8188 C CA . ASN B 2 78 ? 103.218 40.809 85.578 1.00 35.69 78 ASN B CA 1
ATOM 8189 C C . ASN B 2 78 ? 103.846 42.201 85.397 1.00 37.40 78 ASN B C 1
ATOM 8190 O O . ASN B 2 78 ? 104.729 42.406 84.569 1.00 33.00 78 ASN B O 1
ATOM 8201 N N . LEU B 2 79 ? 103.334 43.163 86.149 1.00 39.00 79 LEU B N 1
ATOM 8202 C CA . LEU B 2 79 ? 103.890 44.509 86.170 1.00 37.80 79 LEU B CA 1
ATOM 8203 C C . LEU B 2 79 ? 105.022 44.563 87.205 1.00 37.36 79 LEU B C 1
ATOM 8204 O O . LEU B 2 79 ? 104.794 44.413 88.415 1.00 33.47 79 LEU B O 1
ATOM 8220 N N . ARG B 2 80 ? 106.240 44.769 86.717 1.00 32.35 80 ARG B N 1
ATOM 8221 C CA . ARG B 2 80 ? 107.440 44.486 87.495 1.00 36.59 80 ARG B CA 1
ATOM 8222 C C . ARG B 2 80 ? 108.135 45.708 88.077 1.00 36.21 80 ARG B C 1
ATOM 8223 O O . ARG B 2 80 ? 109.102 45.565 88.827 1.00 38.49 80 ARG B O 1
ATOM 8244 N N . SER B 2 81 ? 107.648 46.897 87.742 1.00 37.87 81 SER B N 1
ATOM 8245 C CA . SER B 2 81 ? 108.264 48.136 88.203 1.00 42.95 81 SER B CA 1
ATOM 8246 C C . SER B 2 81 ? 107.231 49.242 88.375 1.00 42.06 81 SER B C 1
ATOM 8247 O O . SER B 2 81 ? 106.090 49.106 87.928 1.00 40.68 81 SER B O 1
ATOM 8255 N N . GLU B 2 82 ? 107.640 50.341 89.003 1.00 43.84 82 GLU B N 1
ATOM 8256 C CA . GLU B 2 82 ? 106.782 51.517 89.117 1.00 45.79 82 GLU B CA 1
ATOM 8257 C C . GLU B 2 82 ? 106.331 51.988 87.736 1.00 45.73 82 GLU B C 1
ATOM 8258 O O . GLU B 2 82 ? 105.148 52.253 87.524 1.00 38.92 82 GLU B O 1
ATOM 8270 N N . GLU B 2 83 ? 107.271 52.116 86.807 1.00 41.71 83 GLU B N 1
ATOM 8271 C CA . GLU B 2 83 ? 106.931 52.632 85.490 1.00 50.03 83 GLU B CA 1
ATOM 8272 C C . GLU B 2 83 ? 105.952 51.722 84.757 1.00 46.80 83 GLU B C 1
ATOM 8273 O O . GLU B 2 83 ? 105.078 52.206 84.037 1.00 46.95 83 GLU B O 1
ATOM 8285 N N . GLU B 2 84 ? 106.085 50.411 84.934 1.00 43.38 84 GLU B N 1
ATOM 8286 C CA . GLU B 2 84 ? 105.164 49.489 84.274 1.00 47.10 84 GLU B CA 1
ATOM 8287 C C . GLU B 2 84 ? 103.769 49.600 84.889 1.00 37.75 84 GLU B C 1
ATOM 8288 O O . GLU B 2 84 ? 102.770 49.485 84.187 1.00 41.00 84 GLU B O 1
ATOM 8300 N N . VAL B 2 85 ? 103.710 49.834 86.198 1.00 42.00 85 VAL B N 1
ATOM 8301 C CA . VAL B 2 85 ? 102.435 50.039 86.882 1.00 43.79 85 VAL B CA 1
ATOM 8302 C C . VAL B 2 85 ? 101.726 51.283 86.358 1.00 43.44 85 VAL B C 1
ATOM 8303 O O . VAL B 2 85 ? 100.520 51.248 86.093 1.00 44.83 85 VAL B O 1
ATOM 8316 N N . ARG B 2 86 ? 102.465 52.382 86.226 1.00 44.08 86 ARG B N 1
ATOM 8317 C CA . ARG B 2 86 ? 101.893 53.632 85.708 1.00 47.80 86 ARG B CA 1
ATOM 8318 C C . ARG B 2 86 ? 101.368 53.463 84.282 1.00 46.53 86 ARG B C 1
ATOM 8319 O O . ARG B 2 86 ? 100.262 53.912 83.946 1.00 47.59 86 ARG B O 1
ATOM 8340 N N . LYS B 2 87 ? 102.170 52.810 83.451 1.00 40.93 87 LYS B N 1
ATOM 8341 C CA . LYS B 2 87 ? 101.791 52.531 82.074 1.00 46.44 87 LYS B CA 1
ATOM 8342 C C . LYS B 2 87 ? 100.496 51.717 82.034 1.00 44.92 87 LYS B C 1
ATOM 8343 O O . LYS B 2 87 ? 99.545 52.080 81.342 1.00 45.15 87 LYS B O 1
ATOM 8353 N N . ALA B 2 88 ? 100.458 50.634 82.801 1.00 43.63 88 ALA B N 1
ATOM 8354 C CA . ALA B 2 88 ? 99.284 49.758 82.843 1.00 46.85 88 ALA B CA 1
ATOM 8355 C C . ALA B 2 88 ? 98.041 50.486 83.337 1.00 43.32 88 ALA B C 1
ATOM 8356 O O . ALA B 2 88 ? 96.955 50.290 82.804 1.00 42.92 88 ALA B O 1
ATOM 8363 N N . TYR B 2 89 ? 98.215 51.294 84.377 1.00 42.47 89 TYR B N 1
ATOM 8364 C CA . TYR B 2 89 ? 97.126 52.064 84.964 1.00 45.86 89 TYR B CA 1
ATOM 8365 C C . TYR B 2 89 ? 96.415 52.873 83.884 1.00 50.69 89 TYR B C 1
ATOM 8366 O O . TYR B 2 89 ? 95.191 52.761 83.696 1.00 48.32 89 TYR B O 1
ATOM 8384 N N . ARG B 2 90 ? 97.189 53.678 83.165 1.00 46.05 90 ARG B N 1
ATOM 8385 C CA . ARG B 2 90 ? 96.601 54.551 82.165 1.00 49.01 90 ARG B CA 1
ATOM 8386 C C . ARG B 2 90 ? 95.985 53.744 81.029 1.00 46.61 90 ARG B C 1
ATOM 8387 O O . ARG B 2 90 ? 94.932 54.108 80.509 1.00 51.16 90 ARG B O 1
ATOM 8408 N N . GLU B 2 91 ? 96.631 52.645 80.655 1.00 47.39 91 GLU B N 1
ATOM 8409 C CA . GLU B 2 91 ? 96.129 51.793 79.574 1.00 47.48 91 GLU B CA 1
ATOM 8410 C C . GLU B 2 91 ? 94.761 51.203 79.897 1.00 45.17 91 GLU B C 1
ATOM 8411 O O . GLU B 2 91 ? 93.886 51.142 79.034 1.00 44.70 91 GLU B O 1
ATOM 8423 N N . ILE B 2 92 ? 94.584 50.755 81.136 1.00 44.30 92 ILE B N 1
ATOM 8424 C CA . ILE B 2 92 ? 93.309 50.179 81.559 1.00 47.29 92 ILE B CA 1
ATOM 8425 C C . ILE B 2 92 ? 92.207 51.230 81.530 1.00 47.84 92 ILE B C 1
ATOM 8426 O O . ILE B 2 92 ? 91.124 50.980 81.003 1.00 44.09 92 ILE B O 1
ATOM 8442 N N . ILE B 2 93 ? 92.471 52.383 82.137 1.00 45.99 93 ILE B N 1
ATOM 8443 C CA . ILE B 2 93 ? 91.479 53.447 82.188 1.00 48.51 93 ILE B CA 1
ATOM 8444 C C . ILE B 2 93 ? 91.026 53.834 80.778 1.00 51.98 93 ILE B C 1
ATOM 8445 O O . ILE B 2 93 ? 89.831 54.004 80.529 1.00 50.49 93 ILE B O 1
ATOM 8461 N N . GLU B 2 94 ? 91.979 53.987 79.865 1.00 50.58 94 GLU B N 1
ATOM 8462 C CA . GLU B 2 94 ? 91.648 54.338 78.489 1.00 52.35 94 GLU B CA 1
ATOM 8463 C C . GLU B 2 94 ? 90.870 53.232 77.798 1.00 53.03 94 GLU B C 1
ATOM 8464 O O . GLU B 2 94 ? 89.999 53.503 76.979 1.00 56.53 94 GLU B O 1
ATOM 8476 N N . ASN B 2 95 ? 91.234 51.982 78.073 1.00 53.27 95 ASN B N 1
ATOM 8477 C CA . ASN B 2 95 ? 90.548 50.844 77.464 1.00 55.03 95 ASN B CA 1
ATOM 8478 C C . ASN B 2 95 ? 89.091 50.789 77.899 1.00 51.14 95 ASN B C 1
ATOM 8479 O O . ASN B 2 95 ? 88.192 50.554 77.089 1.00 53.19 95 ASN B O 1
ATOM 8490 N N . VAL B 2 96 ? 88.860 51.026 79.185 1.00 48.88 96 VAL B N 1
ATOM 8491 C CA . VAL B 2 96 ? 87.509 50.953 79.717 1.00 56.04 96 VAL B CA 1
ATOM 8492 C C . VAL B 2 96 ? 86.666 52.150 79.258 1.00 55.19 96 VAL B C 1
ATOM 8493 O O . VAL B 2 96 ? 85.541 51.964 78.827 1.00 52.48 96 VAL B O 1
ATOM 8506 N N . LYS B 2 97 ? 87.198 53.366 79.333 1.00 57.27 97 LYS B N 1
ATOM 8507 C CA . LYS B 2 97 ? 86.469 54.535 78.817 1.00 62.73 97 LYS B CA 1
ATOM 8508 C C . LYS B 2 97 ? 86.087 54.380 77.340 1.00 59.86 97 LYS B C 1
ATOM 8509 O O . LYS B 2 97 ? 85.051 54.889 76.909 1.00 61.31 97 LYS B O 1
ATOM 8528 N N . ARG B 2 98 ? 86.938 53.720 76.562 1.00 57.81 98 ARG B N 1
ATOM 8529 C CA . ARG B 2 98 ? 86.673 53.530 75.139 1.00 61.39 98 ARG B CA 1
ATOM 8530 C C . ARG B 2 98 ? 85.675 52.398 74.873 1.00 60.42 98 ARG B C 1
ATOM 8531 O O . ARG B 2 98 ? 84.800 52.527 74.015 1.00 59.10 98 ARG B O 1
ATOM 8552 N N . ASN B 2 99 ? 85.826 51.284 75.586 1.00 55.34 99 ASN B N 1
ATOM 8553 C CA . ASN B 2 99 ? 85.008 50.096 75.334 1.00 57.13 99 ASN B CA 1
ATOM 8554 C C . ASN B 2 99 ? 83.695 50.088 76.112 1.00 56.06 99 ASN B C 1
ATOM 8555 O O . ASN B 2 99 ? 82.710 49.491 75.682 1.00 57.82 99 ASN B O 1
ATOM 8566 N N . VAL B 2 100 ? 83.702 50.749 77.263 1.00 54.38 100 VAL B N 1
ATOM 8567 C CA . VAL B 2 100 ? 82.541 50.848 78.143 1.00 58.56 100 VAL B CA 1
ATOM 8568 C C . VAL B 2 100 ? 82.429 52.299 78.621 1.00 59.58 100 VAL B C 1
ATOM 8569 O O . VAL B 2 100 ? 82.741 52.607 79.781 1.00 56.21 100 VAL B O 1
ATOM 8582 N N . PRO B 2 101 ? 82.014 53.201 77.710 1.00 62.39 101 PRO B N 1
ATOM 8583 C CA . PRO B 2 101 ? 81.927 54.638 77.994 1.00 61.40 101 PRO B CA 1
ATOM 8584 C C . PRO B 2 101 ? 81.176 54.947 79.281 1.00 64.01 101 PRO B C 1
ATOM 8585 O O . PRO B 2 101 ? 81.641 55.750 80.095 1.00 63.83 101 PRO B O 1
ATOM 8596 N N . ASN B 2 102 ? 80.036 54.294 79.469 1.00 62.28 102 ASN B N 1
ATOM 8597 C CA . ASN B 2 102 ? 79.163 54.615 80.586 1.00 68.29 102 ASN B CA 1
ATOM 8598 C C . ASN B 2 102 ? 79.471 53.767 81.814 1.00 66.50 102 ASN B C 1
ATOM 8599 O O . ASN B 2 102 ? 78.562 53.385 82.557 1.00 64.88 102 ASN B O 1
ATOM 8610 N N . ALA B 2 103 ? 80.755 53.482 82.029 1.00 67.05 103 ALA B N 1
ATOM 8611 C CA . ALA B 2 103 ? 81.177 52.652 83.160 1.00 62.28 103 ALA B CA 1
ATOM 8612 C C . ALA B 2 103 ? 81.584 53.488 84.370 1.00 62.94 103 ALA B C 1
ATOM 8613 O O . ALA B 2 103 ? 82.440 54.367 84.285 1.00 60.26 103 ALA B O 1
ATOM 8620 N N . GLU B 2 104 ? 80.984 53.181 85.516 1.00 61.90 104 GLU B N 1
ATOM 8621 C CA . GLU B 2 104 ? 81.355 53.811 86.777 1.00 64.17 104 GLU B CA 1
ATOM 8622 C C . GLU B 2 104 ? 82.666 53.242 87.295 1.00 59.57 104 GLU B C 1
ATOM 8623 O O . GLU B 2 104 ? 82.703 52.147 87.856 1.00 57.95 104 GLU B O 1
ATOM 8635 N N . ILE B 2 105 ? 83.749 53.996 87.138 1.00 56.40 105 ILE B N 1
ATOM 8636 C CA . ILE B 2 105 ? 85.052 53.509 87.572 1.00 55.05 105 ILE B CA 1
ATOM 8637 C C . ILE B 2 105 ? 85.213 53.683 89.089 1.00 54.79 105 ILE B C 1
ATOM 8638 O O . ILE B 2 105 ? 85.494 54.782 89.573 1.00 59.14 105 ILE B O 1
ATOM 8654 N N . GLU B 2 106 ? 85.044 52.598 89.841 1.00 48.36 106 GLU B N 1
ATOM 8655 C CA . GLU B 2 106 ? 85.229 52.656 91.284 1.00 53.06 106 GLU B CA 1
ATOM 8656 C C . GLU B 2 106 ? 86.710 52.746 91.645 1.00 57.94 106 GLU B C 1
ATOM 8657 O O . GLU B 2 106 ? 87.061 53.130 92.764 1.00 55.54 106 GLU B O 1
ATOM 8669 N N . GLY B 2 107 ? 87.574 52.383 90.696 1.00 58.67 107 GLY B N 1
ATOM 8670 C CA . GLY B 2 107 ? 89.011 52.416 90.911 1.00 54.84 107 GLY B CA 1
ATOM 8671 C C . GLY B 2 107 ? 89.742 51.298 90.191 1.00 50.19 107 GLY B C 1
ATOM 8672 O O . GLY B 2 107 ? 89.191 50.658 89.292 1.00 47.99 107 GLY B O 1
ATOM 8676 N N . ILE B 2 108 ? 90.995 51.086 90.586 1.00 50.09 108 ILE B N 1
ATOM 8677 C CA . ILE B 2 108 ? 91.855 50.061 90.002 1.00 46.61 108 ILE B CA 1
ATOM 8678 C C . ILE B 2 108 ? 92.373 49.175 91.120 1.00 42.08 108 ILE B C 1
ATOM 8679 O O . ILE B 2 108 ? 92.971 49.662 92.080 1.00 43.88 108 ILE B O 1
ATOM 8695 N N . LEU B 2 109 ? 92.119 47.879 91.009 1.00 39.48 109 LEU B N 1
ATOM 8696 C CA . LEU B 2 109 ? 92.544 46.930 92.021 1.00 36.16 109 LEU B CA 1
ATOM 8697 C C . LEU B 2 109 ? 93.983 46.484 91.764 1.00 41.56 109 LEU B C 1
ATOM 8698 O O . LEU B 2 109 ? 94.333 46.065 90.658 1.00 40.39 109 LEU B O 1
ATOM 8714 N N . VAL B 2 110 ? 94.805 46.580 92.802 1.00 42.12 110 VAL B N 1
ATOM 8715 C CA . VAL B 2 110 ? 96.198 46.169 92.747 1.00 39.55 110 VAL B CA 1
ATOM 8716 C C . VAL B 2 110 ? 96.311 44.896 93.560 1.00 37.99 110 VAL B C 1
ATOM 8717 O O . VAL B 2 110 ? 95.791 44.823 94.672 1.00 34.92 110 VAL B O 1
ATOM 8730 N N . GLN B 2 111 ? 96.959 43.880 93.001 1.00 31.88 111 GLN B N 1
ATOM 8731 C CA . GLN B 2 111 ? 97.060 42.603 93.681 1.00 32.57 111 GLN B CA 1
ATOM 8732 C C . GLN B 2 111 ? 98.346 41.897 93.320 1.00 32.12 111 GLN B C 1
ATOM 8733 O O . GLN B 2 111 ? 98.930 42.155 92.273 1.00 33.60 111 GLN B O 1
ATOM 8747 N N . GLU B 2 112 ? 98.775 40.993 94.194 1.00 33.83 112 GLU B N 1
ATOM 8748 C CA . GLU B 2 112 ? 99.980 40.222 93.940 1.00 33.93 112 GLU B CA 1
ATOM 8749 C C . GLU B 2 112 ? 99.843 39.455 92.634 1.00 36.46 112 GLU B C 1
ATOM 8750 O O . GLU B 2 112 ? 98.738 39.158 92.190 1.00 33.72 112 GLU B O 1
ATOM 8762 N N . PHE B 2 113 ? 100.973 39.180 92.002 1.00 38.25 113 PHE B N 1
ATOM 8763 C CA . PHE B 2 113 ? 101.008 38.372 90.796 1.00 35.92 113 PHE B CA 1
ATOM 8764 C C . PHE B 2 113 ? 101.185 36.912 91.168 1.00 35.56 113 PHE B C 1
ATOM 8765 O O . PHE B 2 113 ? 102.208 36.549 91.750 1.00 40.55 113 PHE B O 1
ATOM 8782 N N . ALA B 2 114 ? 100.165 36.103 90.920 1.00 31.94 114 ALA B N 1
ATOM 8783 C CA . ALA B 2 114 ? 100.256 34.687 91.213 1.00 32.23 114 ALA B CA 1
ATOM 8784 C C . ALA B 2 114 ? 101.048 33.997 90.090 1.00 34.15 114 ALA B C 1
ATOM 8785 O O . ALA B 2 114 ? 100.728 34.172 88.917 1.00 30.97 114 ALA B O 1
ATOM 8792 N N . PRO B 2 115 ? 102.093 33.234 90.436 1.00 29.65 115 PRO B N 1
ATOM 8793 C CA . PRO B 2 115 ? 102.855 32.566 89.371 1.00 39.22 115 PRO B CA 1
ATOM 8794 C C . PRO B 2 115 ? 102.058 31.418 88.735 1.00 37.49 115 PRO B C 1
ATOM 8795 O O . PRO B 2 115 ? 101.111 30.937 89.356 1.00 33.98 115 PRO B O 1
ATOM 8806 N N . PRO B 2 116 ? 102.411 31.024 87.504 1.00 41.32 116 PRO B N 1
ATOM 8807 C CA . PRO B 2 116 ? 101.714 29.922 86.834 1.00 38.20 116 PRO B CA 1
ATOM 8808 C C . PRO B 2 116 ? 101.643 28.624 87.664 1.00 37.74 116 PRO B C 1
ATOM 8809 O O . PRO B 2 116 ? 102.567 28.231 88.375 1.00 31.43 116 PRO B O 1
ATOM 8820 N N . GLY B 2 117 ? 100.500 27.956 87.567 1.00 34.97 117 GLY B N 1
ATOM 8821 C CA . GLY B 2 117 ? 100.292 26.660 88.199 1.00 34.27 117 GLY B CA 1
ATOM 8822 C C . GLY B 2 117 ? 99.198 25.941 87.427 1.00 36.23 117 GLY B C 1
ATOM 8823 O O . GLY B 2 117 ? 99.038 26.162 86.228 1.00 34.71 117 GLY B O 1
ATOM 8827 N N . VAL B 2 118 ? 98.411 25.121 88.111 1.00 36.28 118 VAL B N 1
ATOM 8828 C CA . VAL B 2 118 ? 97.278 24.466 87.468 1.00 32.98 118 VAL B CA 1
ATOM 8829 C C . VAL B 2 118 ? 96.002 25.226 87.796 1.00 35.22 118 VAL B C 1
ATOM 8830 O O . VAL B 2 118 ? 95.629 25.341 88.963 1.00 30.77 118 VAL B O 1
ATOM 8843 N N . GLU B 2 119 ? 95.326 25.725 86.766 1.00 26.83 119 GLU B N 1
ATOM 8844 C CA . GLU B 2 119 ? 94.130 26.536 86.970 1.00 32.29 119 GLU B CA 1
ATOM 8845 C C . GLU B 2 119 ? 92.895 25.665 87.210 1.00 31.28 119 GLU B C 1
ATOM 8846 O O . GLU B 2 119 ? 92.717 24.628 86.556 1.00 30.05 119 GLU B O 1
ATOM 8858 N N . LEU B 2 120 ? 92.074 26.083 88.178 1.00 31.25 120 LEU B N 1
ATOM 8859 C CA . LEU B 2 120 ? 90.810 25.426 88.504 1.00 31.34 120 LEU B CA 1
ATOM 8860 C C . LEU B 2 120 ? 89.673 26.418 88.509 1.00 26.82 120 LEU B C 1
ATOM 8861 O O . LEU B 2 120 ? 89.881 27.621 88.637 1.00 27.94 120 LEU B O 1
ATOM 8877 N N . ILE B 2 121 ? 88.463 25.881 88.461 1.00 28.23 121 ILE B N 1
ATOM 8878 C CA . ILE B 2 121 ? 87.255 26.654 88.662 1.00 29.51 121 ILE B CA 1
ATOM 8879 C C . ILE B 2 121 ? 86.491 26.042 89.821 1.00 31.00 121 ILE B C 1
ATOM 8880 O O . ILE B 2 121 ? 86.350 24.819 89.902 1.00 31.40 121 ILE B O 1
ATOM 8896 N N . ILE B 2 122 ? 86.049 26.908 90.732 1.00 31.17 122 ILE B N 1
ATOM 8897 C CA . ILE B 2 122 ? 85.180 26.527 91.844 1.00 33.59 122 ILE B CA 1
ATOM 8898 C C . ILE B 2 122 ? 83.949 27.414 91.802 1.00 29.47 122 ILE B C 1
ATOM 8899 O O . ILE B 2 122 ? 84.034 28.639 91.808 1.00 31.86 122 ILE B O 1
ATOM 8915 N N . GLY B 2 123 ? 82.791 26.779 91.766 1.00 28.48 123 GLY B N 1
ATOM 8916 C CA . GLY B 2 123 ? 81.547 27.500 91.622 1.00 32.27 123 GLY B CA 1
ATOM 8917 C C . GLY B 2 123 ? 80.544 27.151 92.696 1.00 29.20 123 GLY B C 1
ATOM 8918 O O . GLY B 2 123 ? 80.657 26.149 93.407 1.00 31.58 123 GLY B O 1
ATOM 8922 N N . LEU B 2 124 ? 79.559 28.023 92.801 1.00 33.77 124 LEU B N 1
ATOM 8923 C CA . LEU B 2 124 ? 78.417 27.842 93.663 1.00 32.10 124 LEU B CA 1
ATOM 8924 C C . LEU B 2 124 ? 77.193 28.311 92.916 1.00 32.53 124 LEU B C 1
ATOM 8925 O O . LEU B 2 124 ? 77.202 29.347 92.255 1.00 31.36 124 LEU B O 1
ATOM 8941 N N . LEU B 2 125 ? 76.149 27.502 92.966 1.00 32.98 125 LEU B N 1
ATOM 8942 C CA . LEU B 2 125 ? 74.874 27.900 92.405 1.00 32.01 125 LEU B CA 1
ATOM 8943 C C . LEU B 2 125 ? 73.762 27.454 93.338 1.00 33.63 125 LEU B C 1
ATOM 8944 O O . LEU B 2 125 ? 73.971 26.648 94.245 1.00 29.94 125 LEU B O 1
ATOM 8960 N N . ARG B 2 126 ? 72.573 27.978 93.109 1.00 32.49 126 ARG B N 1
ATOM 8961 C CA . ARG B 2 126 ? 71.429 27.612 93.923 1.00 35.58 126 ARG B CA 1
ATOM 8962 C C . ARG B 2 126 ? 70.461 26.854 93.033 1.00 35.88 126 ARG B C 1
ATOM 8963 O O . ARG B 2 126 ? 69.836 27.425 92.141 1.00 42.20 126 ARG B O 1
ATOM 8984 N N . ASP B 2 127 ? 70.357 25.554 93.270 1.00 34.68 127 ASP B N 1
ATOM 8985 C CA . ASP B 2 127 ? 69.468 24.715 92.493 1.00 36.65 127 ASP B CA 1
ATOM 8986 C C . ASP B 2 127 ? 68.057 24.772 93.088 1.00 36.16 127 ASP B C 1
ATOM 8987 O O . ASP B 2 127 ? 67.916 24.647 94.297 1.00 37.81 127 ASP B O 1
ATOM 8996 N N . PRO B 2 128 ? 67.019 24.910 92.240 1.00 34.90 128 PRO B N 1
ATOM 8997 C CA . PRO B 2 128 ? 65.640 24.987 92.752 1.00 35.81 128 PRO B CA 1
ATOM 8998 C C . PRO B 2 128 ? 65.273 23.818 93.664 1.00 36.80 128 PRO B C 1
ATOM 8999 O O . PRO B 2 128 ? 64.627 24.025 94.695 1.00 37.49 128 PRO B O 1
ATOM 9010 N N . GLN B 2 129 ? 65.700 22.607 93.315 1.00 36.53 129 GLN B N 1
ATOM 9011 C CA . GLN B 2 129 ? 65.378 21.439 94.127 1.00 36.31 129 GLN B CA 1
ATOM 9012 C C . GLN B 2 129 ? 66.323 21.264 95.312 1.00 36.18 129 GLN B C 1
ATOM 9013 O O . GLN B 2 129 ? 65.883 21.110 96.435 1.00 31.51 129 GLN B O 1
ATOM 9027 N N . PHE B 2 130 ? 67.625 21.320 95.058 1.00 31.95 130 PHE B N 1
ATOM 9028 C CA . PHE B 2 130 ? 68.597 20.833 96.021 1.00 35.85 130 PHE B CA 1
ATOM 9029 C C . PHE B 2 130 ? 69.321 21.932 96.785 1.00 32.97 130 PHE B C 1
ATOM 9030 O O . PHE B 2 130 ? 70.066 21.645 97.710 1.00 32.78 130 PHE B O 1
ATOM 9047 N N . GLY B 2 131 ? 69.047 23.184 96.431 1.00 33.32 131 GLY B N 1
ATOM 9048 C CA . GLY B 2 131 ? 69.625 24.326 97.114 1.00 31.43 131 GLY B CA 1
ATOM 9049 C C . GLY B 2 131 ? 71.085 24.556 96.741 1.00 37.97 131 GLY B C 1
ATOM 9050 O O . GLY B 2 131 ? 71.516 24.162 95.644 1.00 31.70 131 GLY B O 1
ATOM 9054 N N . PRO B 2 132 ? 71.866 25.171 97.655 1.00 33.51 132 PRO B N 1
ATOM 9055 C CA . PRO B 2 132 ? 73.271 25.452 97.346 1.00 32.38 132 PRO B CA 1
ATOM 9056 C C . PRO B 2 132 ? 74.036 24.211 96.896 1.00 31.85 132 PRO B C 1
ATOM 9057 O O . PRO B 2 132 ? 74.012 23.180 97.562 1.00 33.89 132 PRO B O 1
ATOM 9068 N N . THR B 2 133 ? 74.712 24.333 95.758 1.00 28.22 133 THR B N 1
ATOM 9069 C CA . THR B 2 133 ? 75.427 23.230 95.135 1.00 27.61 133 THR B CA 1
ATOM 9070 C C . THR B 2 133 ? 76.801 23.732 94.706 1.00 29.54 133 THR B C 1
ATOM 9071 O O . THR B 2 133 ? 76.921 24.802 94.094 1.00 29.65 133 THR B O 1
ATOM 9082 N N . VAL B 2 134 ? 77.833 22.964 95.043 1.00 28.49 134 VAL B N 1
ATOM 9083 C CA . VAL B 2 134 ? 79.198 23.320 94.714 1.00 29.16 134 VAL B CA 1
ATOM 9084 C C . VAL B 2 134 ? 79.592 22.680 93.382 1.00 31.36 134 VAL B C 1
ATOM 9085 O O . VAL B 2 134 ? 79.272 21.510 93.138 1.00 31.38 134 VAL B O 1
ATOM 9098 N N . MET B 2 135 ? 80.284 23.452 92.540 1.00 26.18 135 MET B N 1
ATOM 9099 C CA . MET B 2 135 ? 80.768 22.983 91.233 1.00 27.94 135 MET B CA 1
ATOM 9100 C C . MET B 2 135 ? 82.299 23.023 91.195 1.00 30.68 135 MET B C 1
ATOM 9101 O O . MET B 2 135 ? 82.920 23.949 91.747 1.00 27.10 135 MET B O 1
ATOM 9115 N N . PHE B 2 136 ? 82.894 22.002 90.573 1.00 29.38 136 PHE B N 1
ATOM 9116 C CA . PHE B 2 136 ? 84.343 21.922 90.384 1.00 29.43 136 PHE B CA 1
ATOM 9117 C C . PHE B 2 136 ? 84.735 21.505 88.971 1.00 34.17 136 PHE B C 1
ATOM 9118 O O . PHE B 2 136 ? 84.097 20.644 88.372 1.00 29.96 136 PHE B O 1
ATOM 9135 N N . GLY B 2 137 ? 85.832 22.072 88.476 1.00 27.42 137 GLY B N 1
ATOM 9136 C CA . GLY B 2 137 ? 86.383 21.674 87.200 1.00 35.27 137 GLY B CA 1
ATOM 9137 C C . GLY B 2 137 ? 87.761 22.263 86.987 1.00 35.01 137 GLY B C 1
ATOM 9138 O O . GLY B 2 137 ? 88.167 23.189 87.687 1.00 32.92 137 GLY B O 1
ATOM 9142 N N . LEU B 2 138 ? 88.494 21.711 86.031 1.00 32.99 138 LEU B N 1
ATOM 9143 C CA . LEU B 2 138 ? 89.754 22.297 85.632 1.00 32.97 138 LEU B CA 1
ATOM 9144 C C . LEU B 2 138 ? 89.477 23.567 84.831 1.00 31.03 138 LEU B C 1
ATOM 9145 O O . LEU B 2 138 ? 88.422 23.710 84.201 1.00 32.57 138 LEU B O 1
ATOM 9161 N N . GLY B 2 139 ? 90.432 24.489 84.864 1.00 31.57 139 GLY B N 1
ATOM 9162 C CA . GLY B 2 139 ? 90.248 25.799 84.278 1.00 31.85 139 GLY B CA 1
ATOM 9163 C C . GLY B 2 139 ? 90.239 25.811 82.765 1.00 34.88 139 GLY B C 1
ATOM 9164 O O . GLY B 2 139 ? 90.494 24.788 82.102 1.00 31.11 139 GLY B O 1
ATOM 9168 N N . GLY B 2 140 ? 89.935 26.989 82.226 1.00 34.27 140 GLY B N 1
ATOM 9169 C CA . GLY B 2 140 ? 89.994 27.236 80.802 1.00 36.12 140 GLY B CA 1
ATOM 9170 C C . GLY B 2 140 ? 89.035 26.369 80.020 1.00 36.83 140 GLY B C 1
ATOM 9171 O O . GLY B 2 140 ? 87.867 26.201 80.397 1.00 33.53 140 GLY B O 1
ATOM 9175 N N . VAL B 2 141 ? 89.546 25.801 78.935 1.00 39.13 141 VAL B N 1
ATOM 9176 C CA . VAL B 2 141 ? 88.719 25.050 77.997 1.00 35.99 141 VAL B CA 1
ATOM 9177 C C . VAL B 2 141 ? 87.996 23.882 78.670 1.00 38.04 141 VAL B C 1
ATOM 9178 O O . VAL B 2 141 ? 86.905 23.501 78.233 1.00 33.35 141 VAL B O 1
ATOM 9191 N N . PHE B 2 142 ? 88.564 23.351 79.755 1.00 35.47 142 PHE B N 1
ATOM 9192 C CA . PHE B 2 142 ? 88.024 22.120 80.321 1.00 34.97 142 PHE B CA 1
ATOM 9193 C C . PHE B 2 142 ? 86.605 22.303 80.858 1.00 32.64 142 PHE B C 1
ATOM 9194 O O . PHE B 2 142 ? 85.753 21.463 80.594 1.00 31.93 142 PHE B O 1
ATOM 9211 N N . VAL B 2 143 ? 86.324 23.414 81.540 1.00 32.34 143 VAL B N 1
ATOM 9212 C CA . VAL B 2 143 ? 84.943 23.746 81.915 1.00 34.71 143 VAL B CA 1
ATOM 9213 C C . VAL B 2 143 ? 84.234 24.545 80.828 1.00 36.49 143 VAL B C 1
ATOM 9214 O O . VAL B 2 143 ? 83.078 24.265 80.500 1.00 36.13 143 VAL B O 1
ATOM 9227 N N . GLU B 2 144 ? 84.915 25.541 80.275 1.00 34.88 144 GLU B N 1
ATOM 9228 C CA . GLU B 2 144 ? 84.263 26.497 79.386 1.00 40.05 144 GLU B CA 1
ATOM 9229 C C . GLU B 2 144 ? 83.906 25.918 78.015 1.00 39.30 144 GLU B C 1
ATOM 9230 O O . GLU B 2 144 ? 82.937 26.357 77.391 1.00 42.03 144 GLU B O 1
ATOM 9242 N N . LEU B 2 145 ? 84.694 24.959 77.538 1.00 36.63 145 LEU B N 1
ATOM 9243 C CA . LEU B 2 145 ? 84.473 24.382 76.218 1.00 33.57 145 LEU B CA 1
ATOM 9244 C C . LEU B 2 145 ? 83.959 22.956 76.315 1.00 35.78 145 LEU B C 1
ATOM 9245 O O . LEU B 2 145 ? 82.980 22.594 75.665 1.00 40.66 145 LEU B O 1
ATOM 9261 N N . PHE B 2 146 ? 84.635 22.136 77.114 1.00 35.61 146 PHE B N 1
ATOM 9262 C CA . PHE B 2 146 ? 84.271 20.728 77.247 1.00 33.04 146 PHE B CA 1
ATOM 9263 C C . PHE B 2 146 ? 83.208 20.474 78.317 1.00 37.86 146 PHE B C 1
ATOM 9264 O O . PHE B 2 146 ? 82.656 19.377 78.386 1.00 35.29 146 PHE B O 1
ATOM 9281 N N . ARG B 2 147 ? 82.940 21.474 79.159 1.00 35.78 147 ARG B N 1
ATOM 9282 C CA . ARG B 2 147 ? 81.912 21.347 80.191 1.00 37.09 147 ARG B CA 1
ATOM 9283 C C . ARG B 2 147 ? 82.186 20.153 81.120 1.00 36.13 147 ARG B C 1
ATOM 9284 O O . ARG B 2 147 ? 81.278 19.472 81.577 1.00 36.20 147 ARG B O 1
ATOM 9305 N N . ASP B 2 148 ? 83.457 19.915 81.415 1.00 34.42 148 ASP B N 1
ATOM 9306 C CA . ASP B 2 148 ? 83.848 18.841 82.313 1.00 30.92 148 ASP B CA 1
ATOM 9307 C C . ASP B 2 148 ? 83.743 19.339 83.759 1.00 35.18 148 ASP B C 1
ATOM 9308 O O . ASP B 2 148 ? 84.706 19.872 84.304 1.00 34.40 148 ASP B O 1
ATOM 9317 N N . VAL B 2 149 ? 82.578 19.168 84.374 1.00 32.95 149 VAL B N 1
ATOM 9318 C CA . VAL B 2 149 ? 82.358 19.667 85.733 1.00 30.54 149 VAL B CA 1
ATOM 9319 C C . VAL B 2 149 ? 81.782 18.578 86.617 1.00 32.48 149 VAL B C 1
ATOM 9320 O O . VAL B 2 149 ? 81.117 17.678 86.127 1.00 29.48 149 VAL B O 1
ATOM 9333 N N . SER B 2 150 ? 82.030 18.676 87.919 1.00 33.34 150 SER B N 1
ATOM 9334 C CA . SER B 2 150 ? 81.356 17.827 88.901 1.00 30.35 150 SER B CA 1
ATOM 9335 C C . SER B 2 150 ? 80.564 18.712 89.870 1.00 31.70 150 SER B C 1
ATOM 9336 O O . SER B 2 150 ? 80.893 19.895 90.045 1.00 30.21 150 SER B O 1
ATOM 9344 N N . PHE B 2 151 ? 79.522 18.135 90.476 1.00 30.57 151 PHE B N 1
ATOM 9345 C CA . PHE B 2 151 ? 78.635 18.836 91.395 1.00 27.35 151 PHE B CA 1
ATOM 9346 C C . PHE B 2 151 ? 78.423 18.033 92.687 1.00 30.36 151 PHE B C 1
ATOM 9347 O O . PHE B 2 151 ? 78.344 16.806 92.678 1.00 23.80 151 PHE B O 1
ATOM 9364 N N . ARG B 2 152 ? 78.326 18.741 93.799 1.00 29.82 152 ARG B N 1
ATOM 9365 C CA . ARG B 2 152 ? 77.885 18.119 95.043 1.00 29.22 152 ARG B CA 1
ATOM 9366 C C . ARG B 2 152 ? 77.016 19.114 95.762 1.00 27.64 152 ARG B C 1
ATOM 9367 O O . ARG B 2 152 ? 77.350 20.296 95.836 1.00 28.74 152 ARG B O 1
ATOM 9388 N N . VAL B 2 153 ? 75.879 18.635 96.247 1.00 26.81 153 VAL B N 1
ATOM 9389 C CA . VAL B 2 153 ? 74.945 19.447 96.991 1.00 29.94 153 VAL B CA 1
ATOM 9390 C C . VAL B 2 153 ? 75.515 19.712 98.385 1.00 27.28 153 VAL B C 1
ATOM 9391 O O . VAL B 2 153 ? 75.968 18.793 99.064 1.00 24.85 153 VAL B O 1
ATOM 9404 N N . ALA B 2 154 ? 75.486 20.976 98.794 1.00 31.61 154 ALA B N 1
ATOM 9405 C CA . ALA B 2 154 ? 76.085 21.406 100.051 1.00 28.03 154 ALA B CA 1
ATOM 9406 C C . ALA B 2 154 ? 75.137 21.168 101.217 1.00 32.01 154 ALA B C 1
ATOM 9407 O O . ALA B 2 154 ? 73.936 21.111 101.013 1.00 30.17 154 ALA B O 1
ATOM 9414 N N . PRO B 2 155 ? 75.672 21.043 102.445 1.00 34.02 155 PRO B N 1
ATOM 9415 C CA . PRO B 2 155 ? 77.101 21.086 102.780 1.00 27.92 155 PRO B CA 1
ATOM 9416 C C . PRO B 2 155 ? 77.852 19.855 102.317 1.00 30.38 155 PRO B C 1
ATOM 9417 O O . PRO B 2 155 ? 77.277 18.772 102.287 1.00 34.45 155 PRO B O 1
ATOM 9428 N N . LEU B 2 156 ? 79.131 20.030 101.984 1.00 34.18 156 LEU B N 1
ATOM 9429 C CA . LEU B 2 156 ? 79.977 18.925 101.547 1.00 30.78 156 LEU B CA 1
ATOM 9430 C C . LEU B 2 156 ? 80.687 18.261 102.712 1.00 34.74 156 LEU B C 1
ATOM 9431 O O . LEU B 2 156 ? 81.269 18.925 103.558 1.00 35.02 156 LEU B O 1
ATOM 9447 N N . SER B 2 157 ? 80.657 16.938 102.721 1.00 35.65 157 SER B N 1
ATOM 9448 C CA . SER B 2 157 ? 81.537 16.152 103.560 1.00 37.05 157 SER B CA 1
ATOM 9449 C C . SER B 2 157 ? 82.906 16.077 102.892 1.00 38.96 157 SER B C 1
ATOM 9450 O O . SER B 2 157 ? 83.055 16.483 101.731 1.00 36.82 157 SER B O 1
ATOM 9458 N N . GLU B 2 158 ? 83.902 15.553 103.605 1.00 33.08 158 GLU B N 1
ATOM 9459 C CA . GLU B 2 158 ? 85.215 15.318 103.012 1.00 41.51 158 GLU B CA 1
ATOM 9460 C C . GLU B 2 158 ? 85.113 14.306 101.872 1.00 37.99 158 GLU B C 1
ATOM 9461 O O . GLU B 2 158 ? 85.815 14.414 100.868 1.00 36.47 158 GLU B O 1
ATOM 9473 N N . GLN B 2 159 ? 84.238 13.321 102.045 1.00 33.42 159 GLN B N 1
ATOM 9474 C CA . GLN B 2 159 ? 83.992 12.319 101.025 1.00 38.15 159 GLN B CA 1
ATOM 9475 C C . GLN B 2 159 ? 83.435 12.946 99.748 1.00 28.86 159 GLN B C 1
ATOM 9476 O O . GLN B 2 159 ? 83.780 12.533 98.661 1.00 33.05 159 GLN B O 1
ATOM 9490 N N . ASP B 2 160 ? 82.525 13.907 99.892 1.00 36.79 160 ASP B N 1
ATOM 9491 C CA . ASP B 2 160 ? 81.967 14.617 98.743 1.00 32.54 160 ASP B CA 1
ATOM 9492 C C . ASP B 2 160 ? 83.050 15.388 97.992 1.00 38.29 160 ASP B C 1
ATOM 9493 O O . ASP B 2 160 ? 83.161 15.299 96.768 1.00 30.62 160 ASP B O 1
ATOM 9502 N N . ALA B 2 161 ? 83.842 16.148 98.742 1.00 36.75 161 ALA B N 1
ATOM 9503 C CA . ALA B 2 161 ? 84.859 16.997 98.148 1.00 35.92 161 ALA B CA 1
ATOM 9504 C C . ALA B 2 161 ? 85.900 16.161 97.409 1.00 37.89 161 ALA B C 1
ATOM 9505 O O . ALA B 2 161 ? 86.208 16.424 96.236 1.00 37.25 161 ALA B O 1
ATOM 9512 N N . GLU B 2 162 ? 86.409 15.127 98.067 1.00 34.81 162 GLU B N 1
ATOM 9513 C CA . GLU B 2 162 ? 87.447 14.309 97.458 1.00 37.10 162 GLU B CA 1
ATOM 9514 C C . GLU B 2 162 ? 86.956 13.598 96.196 1.00 38.39 162 GLU B C 1
ATOM 9515 O O . GLU B 2 162 ? 87.642 13.599 95.168 1.00 33.03 162 GLU B O 1
ATOM 9527 N N . SER B 2 163 ? 85.772 12.993 96.273 1.00 37.54 163 SER B N 1
ATOM 9528 C CA . SER B 2 163 ? 85.238 12.223 95.150 1.00 29.96 163 SER B CA 1
ATOM 9529 C C . SER B 2 163 ? 84.879 13.137 93.974 1.00 33.80 163 SER B C 1
ATOM 9530 O O . SER B 2 163 ? 85.055 12.764 92.808 1.00 37.77 163 SER B O 1
ATOM 9538 N N . MET B 2 164 ? 84.384 14.341 94.253 1.00 31.77 164 MET B N 1
ATOM 9539 C CA . MET B 2 164 ? 84.001 15.226 93.149 1.00 31.80 164 MET B CA 1
ATOM 9540 C C . MET B 2 164 ? 85.241 15.729 92.389 1.00 31.53 164 MET B C 1
ATOM 9541 O O . MET B 2 164 ? 85.172 16.011 91.187 1.00 32.82 164 MET B O 1
ATOM 9555 N N . ILE B 2 165 ? 86.373 15.826 93.072 1.00 27.86 165 ILE B N 1
ATOM 9556 C CA . ILE B 2 165 ? 87.633 16.143 92.388 1.00 34.50 165 ILE B CA 1
ATOM 9557 C C . ILE B 2 165 ? 88.071 14.983 91.488 1.00 34.51 165 ILE B C 1
ATOM 9558 O O . ILE B 2 165 ? 88.376 15.176 90.300 1.00 33.65 165 ILE B O 1
ATOM 9574 N N . LYS B 2 166 ? 88.104 13.783 92.064 1.00 31.05 166 LYS B N 1
ATOM 9575 C CA . LYS B 2 166 ? 88.555 12.595 91.348 1.00 35.21 166 LYS B CA 1
ATOM 9576 C C . LYS B 2 166 ? 87.633 12.261 90.184 1.00 35.37 166 LYS B C 1
ATOM 9577 O O . LYS B 2 166 ? 88.029 11.594 89.230 1.00 37.70 166 LYS B O 1
ATOM 9596 N N . GLU B 2 167 ? 86.422 12.802 90.228 1.00 35.11 167 GLU B N 1
ATOM 9597 C CA . GLU B 2 167 ? 85.382 12.449 89.271 1.00 37.73 167 GLU B CA 1
ATOM 9598 C C . GLU B 2 167 ? 85.568 13.068 87.894 1.00 32.65 167 GLU B C 1
ATOM 9599 O O . GLU B 2 167 ? 85.157 12.468 86.903 1.00 31.48 167 GLU B O 1
ATOM 9611 N N . VAL B 2 168 ? 86.151 14.261 87.817 1.00 33.84 168 VAL B N 1
ATOM 9612 C CA . VAL B 2 168 ? 86.180 14.970 86.533 1.00 29.79 168 VAL B CA 1
ATOM 9613 C C . VAL B 2 168 ? 87.187 14.347 85.582 1.00 36.16 168 VAL B C 1
ATOM 9614 O O . VAL B 2 168 ? 88.217 13.819 86.002 1.00 32.83 168 VAL B O 1
ATOM 9627 N N . LYS B 2 169 ? 86.886 14.430 84.290 1.00 32.04 169 LYS B N 1
ATOM 9628 C CA . LYS B 2 169 ? 87.695 13.772 83.275 1.00 36.69 169 LYS B CA 1
ATOM 9629 C C . LYS B 2 169 ? 89.125 14.316 83.183 1.00 37.03 169 LYS B C 1
ATOM 9630 O O . LYS B 2 169 ? 90.046 13.575 82.856 1.00 39.32 169 LYS B O 1
ATOM 9649 N N . ALA B 2 170 ? 89.321 15.590 83.520 1.00 31.50 170 ALA B N 1
ATOM 9650 C CA . ALA B 2 170 ? 90.653 16.200 83.462 1.00 38.47 170 ALA B CA 1
ATOM 9651 C C . ALA B 2 170 ? 91.412 16.085 84.798 1.00 32.78 170 ALA B C 1
ATOM 9652 O O . ALA B 2 170 ? 92.372 16.829 85.043 1.00 32.94 170 ALA B O 1
ATOM 9659 N N . TYR B 2 171 ? 90.970 15.160 85.649 1.00 34.73 171 TYR B N 1
ATOM 9660 C CA . TYR B 2 171 ? 91.516 15.013 86.997 1.00 35.94 171 TYR B CA 1
ATOM 9661 C C . TYR B 2 171 ? 93.029 14.847 87.004 1.00 35.15 171 TYR B C 1
ATOM 9662 O O . TYR B 2 171 ? 93.689 15.311 87.933 1.00 34.77 171 TYR B O 1
ATOM 9680 N N . LYS B 2 172 ? 93.552 14.144 86.004 1.00 34.88 172 LYS B N 1
ATOM 9681 C CA . LYS B 2 172 ? 94.979 13.814 85.932 1.00 38.02 172 LYS B CA 1
ATOM 9682 C C . LYS B 2 172 ? 95.881 15.040 85.805 1.00 35.90 172 LYS B C 1
ATOM 9683 O O . LYS B 2 172 ? 97.090 14.957 86.007 1.00 35.38 172 LYS B O 1
ATOM 9702 N N . LEU B 2 173 ? 95.309 16.186 85.462 1.00 30.71 173 LEU B N 1
ATOM 9703 C CA . LEU B 2 173 ? 96.086 17.423 85.479 1.00 34.84 173 LEU B CA 1
ATOM 9704 C C . LEU B 2 173 ? 96.484 17.823 86.898 1.00 33.60 173 LEU B C 1
ATOM 9705 O O . LEU B 2 173 ? 97.269 18.742 87.073 1.00 35.02 173 LEU B O 1
ATOM 9721 N N . LEU B 2 174 ? 95.922 17.153 87.902 1.00 34.57 174 LEU B N 1
ATOM 9722 C CA . LEU B 2 174 ? 96.163 17.501 89.297 1.00 33.08 174 LEU B CA 1
ATOM 9723 C C . LEU B 2 174 ? 97.159 16.569 89.977 1.00 35.58 174 LEU B C 1
ATOM 9724 O O . LEU B 2 174 ? 97.523 16.782 91.143 1.00 32.82 174 LEU B O 1
ATOM 9740 N N . THR B 2 175 ? 97.545 15.510 89.277 1.00 33.09 175 THR B N 1
ATOM 9741 C CA . THR B 2 175 ? 98.320 14.428 89.885 1.00 34.24 175 THR B CA 1
ATOM 9742 C C . THR B 2 175 ? 99.658 14.201 89.180 1.00 35.31 175 THR B C 1
ATOM 9743 O O . THR B 2 175 ? 100.251 13.132 89.291 1.00 39.27 175 THR B O 1
ATOM 9754 N N . GLY B 2 176 ? 100.141 15.226 88.485 1.00 34.86 176 GLY B N 1
ATOM 9755 C CA . GLY B 2 176 ? 101.449 15.179 87.870 1.00 34.85 176 GLY B CA 1
ATOM 9756 C C . GLY B 2 176 ? 101.451 14.853 86.386 1.00 38.54 176 GLY B C 1
ATOM 9757 O O . GLY B 2 176 ? 100.997 13.800 85.944 1.00 36.20 176 GLY B O 1
ATOM 9761 N N . PHE B 2 177 ? 101.979 15.777 85.595 1.00 37.53 177 PHE B N 1
ATOM 9762 C CA . PHE B 2 177 ? 102.188 15.511 84.180 1.00 40.39 177 PHE B CA 1
ATOM 9763 C C . PHE B 2 177 ? 103.437 16.228 83.706 1.00 43.55 177 PHE B C 1
ATOM 9764 O O . PHE B 2 177 ? 104.124 16.869 84.495 1.00 42.28 177 PHE B O 1
ATOM 9781 N N . ARG B 2 178 ? 103.733 16.097 82.417 1.00 44.36 178 ARG B N 1
ATOM 9782 C CA . ARG B 2 178 ? 104.964 16.624 81.832 1.00 44.38 178 ARG B CA 1
ATOM 9783 C C . ARG B 2 178 ? 105.152 18.102 82.188 1.00 43.71 178 ARG B C 1
ATOM 9784 O O . ARG B 2 178 ? 104.357 18.957 81.795 1.00 42.41 178 ARG B O 1
ATOM 9805 N N . GLY B 2 179 ? 106.187 18.383 82.973 1.00 45.83 179 GLY B N 1
ATOM 9806 C CA . GLY B 2 179 ? 106.528 19.745 83.356 1.00 45.16 179 GLY B CA 1
ATOM 9807 C C . GLY B 2 179 ? 105.693 20.337 84.483 1.00 46.15 179 GLY B C 1
ATOM 9808 O O . GLY B 2 179 ? 105.645 21.555 84.651 1.00 46.68 179 GLY B O 1
ATOM 9812 N N . MET B 2 180 ? 105.051 19.483 85.275 1.00 43.01 180 MET B N 1
ATOM 9813 C CA . MET B 2 180 ? 104.156 19.946 86.333 1.00 38.87 180 MET B CA 1
ATOM 9814 C C . MET B 2 180 ? 104.010 18.908 87.443 1.00 40.16 180 MET B C 1
ATOM 9815 O O . MET B 2 180 ? 103.625 17.759 87.188 1.00 36.47 180 MET B O 1
ATOM 9829 N N . GLU B 2 181 ? 104.315 19.326 88.671 1.00 39.15 181 GLU B N 1
ATOM 9830 C CA . GLU B 2 181 ? 104.166 18.476 89.850 1.00 41.62 181 GLU B CA 1
ATOM 9831 C C . GLU B 2 181 ? 102.697 18.331 90.237 1.00 40.76 181 GLU B C 1
ATOM 9832 O O . GLU B 2 181 ? 101.862 19.141 89.830 1.00 35.35 181 GLU B O 1
ATOM 9844 N N . PRO B 2 182 ? 102.372 17.271 90.990 1.00 37.30 182 PRO B N 1
ATOM 9845 C CA . PRO B 2 182 ? 101.033 17.155 91.567 1.00 38.69 182 PRO B CA 1
ATOM 9846 C C . PRO B 2 182 ? 100.724 18.358 92.445 1.00 40.18 182 PRO B C 1
ATOM 9847 O O . PRO B 2 182 ? 101.612 18.892 93.119 1.00 43.72 182 PRO B O 1
ATOM 9858 N N . VAL B 2 183 ? 99.476 18.809 92.415 1.00 36.31 183 VAL B N 1
ATOM 9859 C CA . VAL B 2 183 ? 99.087 19.962 93.213 1.00 37.77 183 VAL B CA 1
ATOM 9860 C C . VAL B 2 183 ? 98.422 19.509 94.499 1.00 40.90 183 VAL B C 1
ATOM 9861 O O . VAL B 2 183 ? 98.098 18.335 94.681 1.00 41.72 183 VAL B O 1
ATOM 9874 N N . ASP B 2 184 ? 98.195 20.471 95.380 1.00 37.72 184 ASP B N 1
ATOM 9875 C CA . ASP B 2 184 ? 97.707 20.209 96.723 1.00 37.28 184 ASP B CA 1
ATOM 9876 C C . ASP B 2 184 ? 96.194 19.940 96.754 1.00 34.48 184 ASP B C 1
ATOM 9877 O O . ASP B 2 184 ? 95.383 20.855 96.923 1.00 36.69 184 ASP B O 1
ATOM 9886 N N . ILE B 2 185 ? 95.822 18.671 96.602 1.00 37.81 185 ILE B N 1
ATOM 9887 C CA . ILE B 2 185 ? 94.414 18.273 96.590 1.00 38.53 185 ILE B CA 1
ATOM 9888 C C . ILE B 2 185 ? 93.711 18.573 97.933 1.00 39.50 185 ILE B C 1
ATOM 9889 O O . ILE B 2 185 ? 92.511 18.872 97.961 1.00 35.56 185 ILE B O 1
ATOM 9905 N N . GLU B 2 186 ? 94.438 18.505 99.042 1.00 40.87 186 GLU B N 1
ATOM 9906 C CA . GLU B 2 186 ? 93.828 18.804 100.337 1.00 34.15 186 GLU B CA 1
ATOM 9907 C C . GLU B 2 186 ? 93.366 20.257 100.395 1.00 32.09 186 GLU B C 1
ATOM 9908 O O . GLU B 2 186 ? 92.291 20.557 100.907 1.00 34.98 186 GLU B O 1
ATOM 9920 N N . ALA B 2 187 ? 94.170 21.162 99.860 1.00 32.35 187 ALA B N 1
ATOM 9921 C CA . ALA B 2 187 ? 93.776 22.563 99.819 1.00 33.33 187 ALA B CA 1
ATOM 9922 C C . ALA B 2 187 ? 92.549 22.755 98.924 1.00 28.70 187 ALA B C 1
ATOM 9923 O O . ALA B 2 187 ? 91.680 23.578 99.222 1.00 29.93 187 ALA B O 1
ATOM 9930 N N . ILE B 2 188 ? 92.463 21.991 97.838 1.00 31.21 188 ILE B N 1
ATOM 9931 C CA . ILE B 2 188 ? 91.300 22.090 96.950 1.00 31.26 188 ILE B CA 1
ATOM 9932 C C . ILE B 2 188 ? 90.045 21.609 97.679 1.00 32.09 188 ILE B C 1
ATOM 9933 O O . ILE B 2 188 ? 89.012 22.283 97.646 1.00 30.26 188 ILE B O 1
ATOM 9949 N N . LYS B 2 189 ? 90.142 20.459 98.344 1.00 32.83 189 LYS B N 1
ATOM 9950 C CA . LYS B 2 189 ? 89.015 19.906 99.090 1.00 36.70 189 LYS B CA 1
ATOM 9951 C C . LYS B 2 189 ? 88.508 20.898 100.134 1.00 34.73 189 LYS B C 1
ATOM 9952 O O . LYS B 2 189 ? 87.300 21.104 100.299 1.00 33.37 189 LYS B O 1
ATOM 9971 N N . ASP B 2 190 ? 89.458 21.479 100.857 1.00 35.44 190 ASP B N 1
ATOM 9972 C CA . ASP B 2 190 ? 89.158 22.451 101.890 1.00 38.69 190 ASP B CA 1
ATOM 9973 C C . ASP B 2 190 ? 88.423 23.652 101.292 1.00 36.62 190 ASP B C 1
ATOM 9974 O O . ASP B 2 190 ? 87.444 24.131 101.848 1.00 32.01 190 ASP B O 1
ATOM 9983 N N . ALA B 2 191 ? 88.880 24.125 100.136 1.00 34.28 191 ALA B N 1
ATOM 9984 C CA . ALA B 2 191 ? 88.201 25.231 99.470 1.00 32.76 191 ALA B CA 1
ATOM 9985 C C . ALA B 2 191 ? 86.783 24.849 99.015 1.00 30.37 191 ALA B C 1
ATOM 9986 O O . ALA B 2 191 ? 85.861 25.642 99.126 1.00 30.04 191 ALA B O 1
ATOM 9993 N N . LEU B 2 192 ? 86.611 23.640 98.500 1.00 30.79 192 LEU B N 1
ATOM 9994 C CA . LEU B 2 192 ? 85.291 23.195 98.049 1.00 31.85 192 LEU B CA 1
ATOM 9995 C C . LEU B 2 192 ? 84.291 23.115 99.218 1.00 33.20 192 LEU B C 1
ATOM 9996 O O . LEU B 2 192 ? 83.137 23.538 99.106 1.00 30.40 192 LEU B O 1
ATOM 10012 N N . ILE B 2 193 ? 84.746 22.580 100.346 1.00 34.35 193 ILE B N 1
ATOM 10013 C CA . ILE B 2 193 ? 83.898 22.504 101.528 1.00 35.23 193 ILE B CA 1
ATOM 10014 C C . ILE B 2 193 ? 83.494 23.900 101.975 1.00 35.59 193 ILE B C 1
ATOM 10015 O O . ILE B 2 193 ? 82.312 24.167 102.232 1.00 33.10 193 ILE B O 1
ATOM 10031 N N . ARG B 2 194 ? 84.465 24.806 102.038 1.00 35.66 194 ARG B N 1
ATOM 10032 C CA . ARG B 2 194 ? 84.169 26.163 102.477 1.00 37.17 194 ARG B CA 1
ATOM 10033 C C . ARG B 2 194 ? 83.225 26.862 101.505 1.00 34.19 194 ARG B C 1
ATOM 10034 O O . ARG B 2 194 ? 82.370 27.649 101.917 1.00 36.73 194 ARG B O 1
ATOM 10055 N N . ALA B 2 195 ? 83.378 26.579 100.216 1.00 32.75 195 ALA B N 1
ATOM 10056 C CA . ALA B 2 195 ? 82.467 27.139 99.224 1.00 35.76 195 ALA B CA 1
ATOM 10057 C C . ALA B 2 195 ? 81.039 26.685 99.527 1.00 29.59 195 ALA B C 1
ATOM 10058 O O . ALA B 2 195 ? 80.092 27.473 99.456 1.00 30.88 195 ALA B O 1
ATOM 10065 N N . GLY B 2 196 ? 80.889 25.417 99.901 1.00 32.89 196 GLY B N 1
ATOM 10066 C CA . GLY B 2 196 ? 79.590 24.889 100.293 1.00 32.07 196 GLY B CA 1
ATOM 10067 C C . GLY B 2 196 ? 79.004 25.593 101.513 1.00 34.98 196 GLY B C 1
ATOM 10068 O O . GLY B 2 196 ? 77.797 25.870 101.558 1.00 35.32 196 GLY B O 1
ATOM 10072 N N . ARG B 2 197 ? 79.854 25.880 102.500 1.00 31.37 197 ARG B N 1
ATOM 10073 C CA . ARG B 2 197 ? 79.427 26.596 103.711 1.00 39.32 197 ARG B CA 1
ATOM 10074 C C . ARG B 2 197 ? 78.961 28.007 103.385 1.00 36.99 197 ARG B C 1
ATOM 10075 O O . ARG B 2 197 ? 77.950 28.470 103.914 1.00 38.22 197 ARG B O 1
ATOM 10096 N N . ILE B 2 198 ? 79.706 28.692 102.521 1.00 32.67 198 ILE B N 1
ATOM 10097 C CA . ILE B 2 198 ? 79.303 30.015 102.055 1.00 36.53 198 ILE B CA 1
ATOM 10098 C C . ILE B 2 198 ? 77.880 29.996 101.490 1.00 35.69 198 ILE B C 1
ATOM 10099 O O . ILE B 2 198 ? 77.082 30.910 101.739 1.00 35.70 198 ILE B O 1
ATOM 10115 N N . GLY B 2 199 ? 77.572 28.977 100.689 1.00 33.92 199 GLY B N 1
ATOM 10116 C CA . GLY B 2 199 ? 76.246 28.865 100.109 1.00 36.51 199 GLY B CA 1
ATOM 10117 C C . GLY B 2 199 ? 75.167 28.526 101.131 1.00 35.37 199 GLY B C 1
ATOM 10118 O O . GLY B 2 199 ? 74.088 29.112 101.121 1.00 35.12 199 GLY B O 1
ATOM 10122 N N . VAL B 2 200 ? 75.465 27.589 102.025 1.00 36.26 200 VAL B N 1
ATOM 10123 C CA . VAL B 2 200 ? 74.499 27.167 103.045 1.00 39.53 200 VAL B CA 1
ATOM 10124 C C . VAL B 2 200 ? 74.133 28.332 103.953 1.00 38.49 200 VAL B C 1
ATOM 10125 O O . VAL B 2 200 ? 72.968 28.533 104.285 1.00 41.72 200 VAL B O 1
ATOM 10138 N N . GLU B 2 201 ? 75.145 29.086 104.353 1.00 37.53 201 GLU B N 1
ATOM 10139 C CA . GLU B 2 201 ? 74.999 30.101 105.382 1.00 40.72 201 GLU B CA 1
ATOM 10140 C C . GLU B 2 201 ? 74.501 31.444 104.850 1.00 43.46 201 GLU B C 1
ATOM 10141 O O . GLU B 2 201 ? 73.933 32.222 105.611 1.00 49.22 201 GLU B O 1
ATOM 10153 N N . ASN B 2 202 ? 74.760 31.738 103.575 1.00 36.05 202 ASN B N 1
ATOM 10154 C CA . ASN B 2 202 ? 74.389 33.028 102.979 1.00 40.72 202 ASN B CA 1
ATOM 10155 C C . ASN B 2 202 ? 73.320 32.888 101.893 1.00 45.09 202 ASN B C 1
ATOM 10156 O O . ASN B 2 202 ? 73.624 32.751 100.691 1.00 39.53 202 ASN B O 1
ATOM 10167 N N . GLU B 2 203 ? 72.067 32.929 102.334 1.00 44.21 203 GLU B N 1
ATOM 10168 C CA . GLU B 2 203 ? 70.931 32.657 101.466 1.00 48.20 203 GLU B CA 1
ATOM 10169 C C . GLU B 2 203 ? 70.763 33.684 100.361 1.00 47.39 203 GLU B C 1
ATOM 10170 O O . GLU B 2 203 ? 70.130 33.393 99.355 1.00 48.11 203 GLU B O 1
ATOM 10182 N N . GLU B 2 204 ? 71.304 34.882 100.551 1.00 49.02 204 GLU B N 1
ATOM 10183 C CA . GLU B 2 204 ? 71.155 35.933 99.550 1.00 50.25 204 GLU B CA 1
ATOM 10184 C C . GLU B 2 204 ? 72.166 35.784 98.393 1.00 50.55 204 GLU B C 1
ATOM 10185 O O . GLU B 2 204 ? 72.100 36.527 97.411 1.00 52.58 204 GLU B O 1
ATOM 10197 N N . ILE B 2 205 ? 73.069 34.805 98.492 1.00 43.99 205 ILE B N 1
ATOM 10198 C CA . ILE B 2 205 ? 74.005 34.510 97.400 1.00 41.50 205 ILE B CA 1
ATOM 10199 C C . ILE B 2 205 ? 73.389 33.547 96.387 1.00 41.59 205 ILE B C 1
ATOM 10200 O O . ILE B 2 205 ? 73.086 32.395 96.709 1.00 44.68 205 ILE B O 1
ATOM 10216 N N . ALA B 2 206 ? 73.217 34.023 95.158 1.00 41.22 206 ALA B N 1
ATOM 10217 C CA . ALA B 2 206 ? 72.627 33.218 94.090 1.00 42.28 206 ALA B CA 1
ATOM 10218 C C . ALA B 2 206 ? 73.688 32.380 93.404 1.00 38.39 206 ALA B C 1
ATOM 10219 O O . ALA B 2 206 ? 73.451 31.218 93.070 1.00 39.92 206 ALA B O 1
ATOM 10226 N N . GLU B 2 207 ? 74.850 32.990 93.186 1.00 34.48 207 GLU B N 1
ATOM 10227 C CA . GLU B 2 207 ? 75.959 32.346 92.496 1.00 41.68 207 GLU B CA 1
ATOM 10228 C C . GLU B 2 207 ? 77.291 32.845 93.023 1.00 36.42 207 GLU B C 1
ATOM 10229 O O . GLU B 2 207 ? 77.428 34.007 93.414 1.00 33.36 207 GLU B O 1
ATOM 10241 N N . MET B 2 208 ? 78.283 31.973 92.965 1.00 32.20 208 MET B N 1
ATOM 10242 C CA . MET B 2 208 ? 79.670 32.367 93.183 1.00 28.96 208 MET B CA 1
ATOM 10243 C C . MET B 2 208 ? 80.517 31.714 92.105 1.00 33.68 208 MET B C 1
ATOM 10244 O O . MET B 2 208 ? 80.317 30.552 91.764 1.00 29.26 208 MET B O 1
ATOM 10258 N N . ASP B 2 209 ? 81.471 32.472 91.584 1.00 31.12 209 ASP B N 1
ATOM 10259 C CA . ASP B 2 209 ? 82.337 31.974 90.528 1.00 37.14 209 ASP B CA 1
ATOM 10260 C C . ASP B 2 209 ? 83.773 32.338 90.870 1.00 30.78 209 ASP B C 1
ATOM 10261 O O . ASP B 2 209 ? 84.119 33.520 90.944 1.00 35.20 209 ASP B O 1
ATOM 10270 N N . LEU B 2 210 ? 84.576 31.317 91.152 1.00 31.66 210 LEU B N 1
ATOM 10271 C CA . LEU B 2 210 ? 86.004 31.479 91.387 1.00 27.71 210 LEU B CA 1
ATOM 10272 C C . LEU B 2 210 ? 86.739 30.937 90.178 1.00 28.07 210 LEU B C 1
ATOM 10273 O O . LEU B 2 210 ? 86.994 29.734 90.078 1.00 28.96 210 LEU B O 1
ATOM 10289 N N . ASN B 2 211 ? 87.066 31.835 89.258 1.00 31.22 211 ASN B N 1
ATOM 10290 C CA . ASN B 2 211 ? 87.616 31.452 87.964 1.00 29.74 211 ASN B CA 1
ATOM 10291 C C . ASN B 2 211 ? 88.653 32.460 87.485 1.00 26.47 211 ASN B C 1
ATOM 10292 O O . ASN B 2 211 ? 88.280 33.521 86.994 1.00 29.64 211 ASN B O 1
ATOM 10303 N N . PRO B 2 212 ? 89.950 32.131 87.597 1.00 29.00 212 PRO B N 1
ATOM 10304 C CA . PRO B 2 212 ? 90.548 30.883 88.067 1.00 25.02 212 PRO B CA 1
ATOM 10305 C C . PRO B 2 212 ? 91.068 30.908 89.492 1.00 29.51 212 PRO B C 1
ATOM 10306 O O . PRO B 2 212 ? 91.345 31.960 90.090 1.00 31.11 212 PRO B O 1
ATOM 10317 N N . VAL B 2 213 ? 91.200 29.696 90.003 1.00 28.63 213 VAL B N 1
ATOM 10318 C CA . VAL B 2 213 ? 91.912 29.390 91.215 1.00 29.66 213 VAL B CA 1
ATOM 10319 C C . VAL B 2 213 ? 93.195 28.692 90.787 1.00 31.01 213 VAL B C 1
ATOM 10320 O O . VAL B 2 213 ? 93.146 27.686 90.075 1.00 31.91 213 VAL B O 1
ATOM 10333 N N . ILE B 2 214 ? 94.344 29.221 91.183 1.00 30.96 214 ILE B N 1
ATOM 10334 C CA . ILE B 2 214 ? 95.602 28.598 90.793 1.00 31.05 214 ILE B CA 1
ATOM 10335 C C . ILE B 2 214 ? 96.072 27.624 91.879 1.00 32.55 214 ILE B C 1
ATOM 10336 O O . ILE B 2 214 ? 96.187 27.978 93.055 1.00 32.75 214 ILE B O 1
ATOM 10352 N N . ALA B 2 215 ? 96.330 26.387 91.464 1.00 33.90 215 ALA B N 1
ATOM 10353 C CA . ALA B 2 215 ? 96.720 25.321 92.379 1.00 32.45 215 ALA B CA 1
ATOM 10354 C C . ALA B 2 215 ? 98.208 25.037 92.257 1.00 36.11 215 ALA B C 1
ATOM 10355 O O . ALA B 2 215 ? 98.756 24.966 91.151 1.00 32.16 215 ALA B O 1
ATOM 10362 N N . TYR B 2 216 ? 98.852 24.880 93.411 1.00 32.71 216 TYR B N 1
ATOM 10363 C CA . TYR B 2 216 ? 100.293 24.654 93.497 1.00 40.95 216 TYR B CA 1
ATOM 10364 C C . TYR B 2 216 ? 100.589 23.375 94.275 1.00 38.76 216 TYR B C 1
ATOM 10365 O O . TYR B 2 216 ? 99.705 22.849 94.949 1.00 39.37 216 TYR B O 1
ATOM 10383 N N . PRO B 2 217 ? 101.840 22.884 94.204 1.00 36.19 217 PRO B N 1
ATOM 10384 C CA . PRO B 2 217 ? 102.235 21.733 95.028 1.00 41.88 217 PRO B CA 1
ATOM 10385 C C . PRO B 2 217 ? 101.864 21.931 96.490 1.00 39.37 217 PRO B C 1
ATOM 10386 O O . PRO B 2 217 ? 101.537 20.958 97.157 1.00 39.75 217 PRO B O 1
ATOM 10397 N N . LYS B 2 218 ? 101.912 23.178 96.956 1.00 36.93 218 LYS B N 1
ATOM 10398 C CA . LYS B 2 218 ? 101.454 23.538 98.293 1.00 43.03 218 LYS B CA 1
ATOM 10399 C C . LYS B 2 218 ? 100.434 24.670 98.209 1.00 44.16 218 LYS B C 1
ATOM 10400 O O . LYS B 2 218 ? 100.774 25.806 97.860 1.00 50.83 218 LYS B O 1
ATOM 10419 N N . GLY B 2 219 ? 99.186 24.365 98.541 1.00 45.12 219 GLY B N 1
ATOM 10420 C CA . GLY B 2 219 ? 98.143 25.373 98.601 1.00 36.35 219 GLY B CA 1
ATOM 10421 C C . GLY B 2 219 ? 97.619 25.846 97.255 1.00 37.09 219 GLY B C 1
ATOM 10422 O O . GLY B 2 219 ? 98.158 25.528 96.188 1.00 36.19 219 GLY B O 1
ATOM 10426 N N . ILE B 2 220 ? 96.568 26.653 97.337 1.00 34.18 220 ILE B N 1
ATOM 10427 C CA . ILE B 2 220 ? 95.922 27.244 96.180 1.00 34.54 220 ILE B CA 1
ATOM 10428 C C . ILE B 2 220 ? 95.756 28.731 96.414 1.00 32.20 220 ILE B C 1
ATOM 10429 O O . ILE B 2 220 ? 95.912 29.206 97.543 1.00 32.54 220 ILE B O 1
ATOM 10445 N N . LYS B 2 221 ? 95.379 29.458 95.365 1.00 28.73 221 LYS B N 1
ATOM 10446 C CA . LYS B 2 221 ? 95.151 30.891 95.474 1.00 29.73 221 LYS B CA 1
ATOM 10447 C C . LYS B 2 221 ? 94.074 31.394 94.506 1.00 32.39 221 LYS B C 1
ATOM 10448 O O . LYS B 2 221 ? 94.217 31.334 93.285 1.00 30.97 221 LYS B O 1
ATOM 10467 N N . VAL B 2 222 ? 93.000 31.942 95.062 1.00 28.39 222 VAL B N 1
ATOM 10468 C CA . VAL B 2 222 ? 91.936 32.473 94.236 1.00 29.17 222 VAL B CA 1
ATOM 10469 C C . VAL B 2 222 ? 92.358 33.793 93.632 1.00 31.03 222 VAL B C 1
ATOM 10470 O O . VAL B 2 222 ? 92.674 34.740 94.343 1.00 34.57 222 VAL B O 1
ATOM 10483 N N . VAL B 2 223 ? 92.342 33.842 92.306 1.00 27.39 223 VAL B N 1
ATOM 10484 C CA . VAL B 2 223 ? 92.880 34.966 91.573 1.00 26.40 223 VAL B CA 1
ATOM 10485 C C . VAL B 2 223 ? 91.772 35.880 90.995 1.00 27.97 223 VAL B C 1
ATOM 10486 O O . VAL B 2 223 ? 92.008 37.050 90.687 1.00 32.35 223 VAL B O 1
ATOM 10499 N N . ASP B 2 224 ? 90.573 35.337 90.817 1.00 32.02 224 ASP B N 1
ATOM 10500 C CA . ASP B 2 224 ? 89.403 36.141 90.454 1.00 28.51 224 ASP B CA 1
ATOM 10501 C C . ASP B 2 224 ? 88.183 35.608 91.190 1.00 33.26 224 ASP B C 1
ATOM 10502 O O . ASP B 2 224 ? 88.099 34.416 91.492 1.00 32.50 224 ASP B O 1
ATOM 10511 N N . ALA B 2 225 ? 87.236 36.490 91.485 1.00 34.46 225 ALA B N 1
ATOM 10512 C CA . ALA B 2 225 ? 86.076 36.105 92.272 1.00 36.09 225 ALA B CA 1
ATOM 10513 C C . ALA B 2 225 ? 84.906 36.993 91.933 1.00 38.20 225 ALA B C 1
ATOM 10514 O O . ALA B 2 225 ? 85.041 38.206 91.809 1.00 36.29 225 ALA B O 1
ATOM 10521 N N . ARG B 2 226 ? 83.760 36.353 91.752 1.00 35.79 226 ARG B N 1
ATOM 10522 C CA . ARG B 2 226 ? 82.514 37.031 91.506 1.00 36.36 226 ARG B CA 1
ATOM 10523 C C . ARG B 2 226 ? 81.438 36.417 92.379 1.00 37.63 226 ARG B C 1
ATOM 10524 O O . ARG B 2 226 ? 81.291 35.196 92.415 1.00 35.98 226 ARG B O 1
ATOM 10545 N N . ILE B 2 227 ? 80.686 37.259 93.074 1.00 37.71 227 ILE B N 1
ATOM 10546 C CA . ILE B 2 227 ? 79.527 36.802 93.834 1.00 36.95 227 ILE B CA 1
ATOM 10547 C C . ILE B 2 227 ? 78.299 37.565 93.371 1.00 43.11 227 ILE B C 1
ATOM 10548 O O . ILE B 2 227 ? 78.288 38.795 93.359 1.00 43.05 227 ILE B O 1
ATOM 10564 N N . ILE B 2 228 ? 77.278 36.815 92.971 1.00 36.56 228 ILE B N 1
ATOM 10565 C CA . ILE B 2 228 ? 76.020 37.379 92.512 1.00 36.85 228 ILE B CA 1
ATOM 10566 C C . ILE B 2 228 ? 74.954 37.176 93.588 1.00 43.13 228 ILE B C 1
ATOM 10567 O O . ILE B 2 228 ? 74.773 36.070 94.101 1.00 36.45 228 ILE B O 1
ATOM 10583 N N . LEU B 2 229 ? 74.261 38.260 93.914 1.00 44.46 229 LEU B N 1
ATOM 10584 C CA . LEU B 2 229 ? 73.228 38.270 94.935 1.00 49.82 229 LEU B CA 1
ATOM 10585 C C . LEU B 2 229 ? 71.856 38.100 94.292 1.00 50.20 229 LEU B C 1
ATOM 10586 O O . LEU B 2 229 ? 71.706 38.252 93.081 1.00 54.29 229 LEU B O 1
ATOM 10602 N N . ARG B 2 230 ? 70.859 37.775 95.105 1.00 58.32 230 ARG B N 1
ATOM 10603 C CA . ARG B 2 230 ? 69.473 37.741 94.639 1.00 65.94 230 ARG B CA 1
ATOM 10604 C C . ARG B 2 230 ? 68.567 38.590 95.529 1.00 75.82 230 ARG B C 1
ATOM 10605 O O . ARG B 2 230 ? 68.353 39.769 95.234 1.00 81.01 230 ARG B O 1
ATOM 10627 N N . ASN C 1 2 ? 88.147 -18.386 46.368 1.00 82.91 2 ASN C N 1
ATOM 10628 C CA . ASN C 1 2 ? 87.389 -19.578 46.739 1.00 84.03 2 ASN C CA 1
ATOM 10629 C C . ASN C 1 2 ? 85.887 -19.445 46.482 1.00 78.21 2 ASN C C 1
ATOM 10630 O O . ASN C 1 2 ? 85.373 -18.346 46.242 1.00 73.32 2 ASN C O 1
ATOM 10640 N N . ASP C 1 3 ? 85.201 -20.583 46.519 1.00 69.39 3 ASP C N 1
ATOM 10641 C CA . ASP C 1 3 ? 83.762 -20.642 46.301 1.00 64.71 3 ASP C CA 1
ATOM 10642 C C . ASP C 1 3 ? 83.138 -21.602 47.315 1.00 55.35 3 ASP C C 1
ATOM 10643 O O . ASP C 1 3 ? 83.549 -22.761 47.394 1.00 52.00 3 ASP C O 1
ATOM 10652 N N . LEU C 1 4 ? 82.179 -21.118 48.104 1.00 46.08 4 LEU C N 1
ATOM 10653 C CA . LEU C 1 4 ? 81.575 -21.922 49.170 1.00 44.24 4 LEU C CA 1
ATOM 10654 C C . LEU C 1 4 ? 80.206 -22.496 48.784 1.00 43.08 4 LEU C C 1
ATOM 10655 O O . LEU C 1 4 ? 79.466 -22.987 49.642 1.00 36.67 4 LEU C O 1
ATOM 10671 N N . GLU C 1 5 ? 79.872 -22.425 47.500 1.00 44.04 5 GLU C N 1
ATOM 10672 C CA . GLU C 1 5 ? 78.607 -22.950 47.004 1.00 44.12 5 GLU C CA 1
ATOM 10673 C C . GLU C 1 5 ? 78.386 -24.409 47.397 1.00 34.59 5 GLU C C 1
ATOM 10674 O O . GLU C 1 5 ? 77.288 -24.796 47.776 1.00 35.34 5 GLU C O 1
ATOM 10686 N N . ARG C 1 6 ? 79.428 -25.223 47.297 1.00 33.72 6 ARG C N 1
ATOM 10687 C CA . ARG C 1 6 ? 79.289 -26.647 47.567 1.00 39.98 6 ARG C CA 1
ATOM 10688 C C . ARG C 1 6 ? 79.549 -26.980 49.044 1.00 38.69 6 ARG C C 1
ATOM 10689 O O . ARG C 1 6 ? 79.466 -28.141 49.448 1.00 35.82 6 ARG C O 1
ATOM 10710 N N . LEU C 1 7 ? 79.851 -25.962 49.848 1.00 35.43 7 LEU C N 1
ATOM 10711 C CA . LEU C 1 7 ? 79.824 -26.120 51.304 1.00 35.02 7 LEU C CA 1
ATOM 10712 C C . LEU C 1 7 ? 78.385 -25.994 51.783 1.00 30.47 7 LEU C C 1
ATOM 10713 O O . LEU C 1 7 ? 77.896 -26.826 52.532 1.00 30.05 7 LEU C O 1
ATOM 10729 N N . PHE C 1 8 ? 77.710 -24.947 51.335 1.00 32.16 8 PHE C N 1
ATOM 10730 C CA . PHE C 1 8 ? 76.359 -24.662 51.810 1.00 35.44 8 PHE C CA 1
ATOM 10731 C C . PHE C 1 8 ? 75.272 -25.437 51.060 1.00 35.03 8 PHE C C 1
ATOM 10732 O O . PHE C 1 8 ? 74.204 -25.701 51.617 1.00 29.68 8 PHE C O 1
ATOM 10749 N N . ASN C 1 9 ? 75.558 -25.814 49.811 1.00 39.04 9 ASN C N 1
ATOM 10750 C CA . ASN C 1 9 ? 74.625 -26.587 48.983 1.00 39.09 9 ASN C CA 1
ATOM 10751 C C . ASN C 1 9 ? 75.303 -27.832 48.422 1.00 43.62 9 ASN C C 1
ATOM 10752 O O . ASN C 1 9 ? 75.425 -27.973 47.205 1.00 41.46 9 ASN C O 1
ATOM 10763 N N . PRO C 1 10 ? 75.758 -28.735 49.308 1.00 41.92 10 PRO C N 1
ATOM 10764 C CA . PRO C 1 10 ? 76.443 -29.932 48.829 1.00 39.25 10 PRO C CA 1
ATOM 10765 C C . PRO C 1 10 ? 75.463 -30.950 48.267 1.00 42.44 10 PRO C C 1
ATOM 10766 O O . PRO C 1 10 ? 74.318 -31.013 48.730 1.00 38.27 10 PRO C O 1
ATOM 10777 N N . SER C 1 11 ? 75.914 -31.730 47.288 1.00 44.56 11 SER C N 1
ATOM 10778 C CA . SER C 1 11 ? 75.123 -32.838 46.759 1.00 47.88 11 SER C CA 1
ATOM 10779 C C . SER C 1 11 ? 75.394 -34.104 47.569 1.00 42.26 11 SER C C 1
ATOM 10780 O O . SER C 1 11 ? 74.547 -34.995 47.629 1.00 45.51 11 SER C O 1
ATOM 10788 N N . ALA C 1 12 ? 76.566 -34.169 48.209 1.00 41.58 12 ALA C N 1
ATOM 10789 C CA . ALA C 1 12 ? 76.952 -35.334 49.008 1.00 35.98 12 ALA C CA 1
ATOM 10790 C C . ALA C 1 12 ? 77.768 -34.930 50.243 1.00 40.94 12 ALA C C 1
ATOM 10791 O O . ALA C 1 12 ? 78.756 -34.185 50.146 1.00 36.47 12 ALA C O 1
ATOM 10798 N N . ILE C 1 13 ? 77.336 -35.415 51.403 1.00 34.96 13 ILE C N 1
ATOM 10799 C CA . ILE C 1 13 ? 78.018 -35.123 52.656 1.00 36.34 13 ILE C CA 1
ATOM 10800 C C . ILE C 1 13 ? 78.345 -36.407 53.414 1.00 37.78 13 ILE C C 1
ATOM 10801 O O . ILE C 1 13 ? 77.520 -37.325 53.510 1.00 39.72 13 ILE C O 1
ATOM 10817 N N . ALA C 1 14 ? 79.573 -36.485 53.915 1.00 36.43 14 ALA C N 1
ATOM 10818 C CA . ALA C 1 14 ? 79.997 -37.614 54.733 1.00 36.09 14 ALA C CA 1
ATOM 10819 C C . ALA C 1 14 ? 80.081 -37.193 56.191 1.00 38.44 14 ALA C C 1
ATOM 10820 O O . ALA C 1 14 ? 80.414 -36.046 56.496 1.00 37.50 14 ALA C O 1
ATOM 10827 N N . VAL C 1 15 ? 79.741 -38.123 57.076 1.00 32.39 15 VAL C N 1
ATOM 10828 C CA . VAL C 1 15 ? 79.905 -37.933 58.510 1.00 36.31 15 VAL C CA 1
ATOM 10829 C C . VAL C 1 15 ? 80.885 -38.958 59.046 1.00 35.02 15 VAL C C 1
ATOM 10830 O O . VAL C 1 15 ? 80.560 -40.136 59.160 1.00 34.73 15 VAL C O 1
ATOM 10843 N N . VAL C 1 16 ? 82.093 -38.507 59.349 1.00 32.76 16 VAL C N 1
ATOM 10844 C CA . VAL C 1 16 ? 83.141 -39.381 59.849 1.00 32.08 16 VAL C CA 1
ATOM 10845 C C . VAL C 1 16 ? 83.142 -39.385 61.371 1.00 39.55 16 VAL C C 1
ATOM 10846 O O . VAL C 1 16 ? 83.357 -38.350 62.003 1.00 32.50 16 VAL C O 1
ATOM 10859 N N . GLY C 1 17 ? 82.878 -40.546 61.965 1.00 35.65 17 GLY C N 1
ATOM 10860 C CA . GLY C 1 17 ? 82.853 -40.652 63.412 1.00 37.77 17 GLY C CA 1
ATOM 10861 C C . GLY C 1 17 ? 81.481 -40.952 63.968 1.00 35.75 17 GLY C C 1
ATOM 10862 O O . GLY C 1 17 ? 81.293 -41.020 65.182 1.00 39.47 17 GLY C O 1
ATOM 10866 N N . ALA C 1 18 ? 80.511 -41.144 63.087 1.00 38.77 18 ALA C N 1
ATOM 10867 C CA . ALA C 1 18 ? 79.224 -41.661 63.514 1.00 39.61 18 ALA C CA 1
ATOM 10868 C C . ALA C 1 18 ? 79.424 -43.074 64.043 1.00 39.78 18 ALA C C 1
ATOM 10869 O O . ALA C 1 18 ? 80.382 -43.735 63.681 1.00 36.86 18 ALA C O 1
ATOM 10876 N N . SER C 1 19 ? 78.518 -43.538 64.898 1.00 38.91 19 SER C N 1
ATOM 10877 C CA . SER C 1 19 ? 78.690 -44.819 65.568 1.00 39.97 19 SER C CA 1
ATOM 10878 C C . SER C 1 19 ? 77.341 -45.473 65.848 1.00 41.77 19 SER C C 1
ATOM 10879 O O . SER C 1 19 ? 76.299 -44.817 65.791 1.00 45.11 19 SER C O 1
ATOM 10887 N N . LYS C 1 20 ? 77.366 -46.773 66.124 1.00 41.93 20 LYS C N 1
ATOM 10888 C CA . LYS C 1 20 ? 76.174 -47.479 66.576 1.00 44.02 20 LYS C CA 1
ATOM 10889 C C . LYS C 1 20 ? 75.717 -46.886 67.911 1.00 39.68 20 LYS C C 1
ATOM 10890 O O . LYS C 1 20 ? 74.539 -46.882 68.241 1.00 44.00 20 LYS C O 1
ATOM 10909 N N . ASP C 1 21 ? 76.662 -46.326 68.655 1.00 41.96 21 ASP C N 1
ATOM 10910 C CA . ASP C 1 21 ? 76.342 -45.653 69.908 1.00 41.31 21 ASP C CA 1
ATOM 10911 C C . ASP C 1 21 ? 75.709 -44.302 69.566 1.00 45.04 21 ASP C C 1
ATOM 10912 O O . ASP C 1 21 ? 76.378 -43.438 69.003 1.00 41.78 21 ASP C O 1
ATOM 10921 N N . PRO C 1 22 ? 74.411 -44.117 69.882 1.00 43.39 22 PRO C N 1
ATOM 10922 C CA . PRO C 1 22 ? 73.761 -42.871 69.450 1.00 45.11 22 PRO C CA 1
ATOM 10923 C C . PRO C 1 22 ? 74.140 -41.655 70.305 1.00 44.25 22 PRO C C 1
ATOM 10924 O O . PRO C 1 22 ? 73.810 -40.527 69.954 1.00 44.56 22 PRO C O 1
ATOM 10935 N N . SER C 1 23 ? 74.843 -41.862 71.410 1.00 42.66 23 SER C N 1
ATOM 10936 C CA . SER C 1 23 ? 75.168 -40.736 72.272 1.00 43.28 23 SER C CA 1
ATOM 10937 C C . SER C 1 23 ? 76.353 -39.958 71.723 1.00 41.01 23 SER C C 1
ATOM 10938 O O . SER C 1 23 ? 76.512 -38.783 72.030 1.00 40.97 23 SER C O 1
ATOM 10946 N N . LYS C 1 24 ? 77.134 -40.570 70.840 1.00 38.16 24 LYS C N 1
ATOM 10947 C CA . LYS C 1 24 ? 78.339 -39.914 70.344 1.00 41.45 24 LYS C CA 1
ATOM 10948 C C . LYS C 1 24 ? 78.021 -38.765 69.386 1.00 39.46 24 LYS C C 1
ATOM 10949 O O . LYS C 1 24 ? 76.984 -38.752 68.721 1.00 36.53 24 LYS C O 1
ATOM 10968 N N . ILE C 1 25 ? 78.927 -37.794 69.341 1.00 35.10 25 ILE C N 1
ATOM 10969 C CA . ILE C 1 25 ? 78.682 -36.558 68.616 1.00 38.88 25 ILE C CA 1
ATOM 10970 C C . ILE C 1 25 ? 78.536 -36.783 67.102 1.00 33.92 25 ILE C C 1
ATOM 10971 O O . ILE C 1 25 ? 77.688 -36.166 66.465 1.00 32.58 25 ILE C O 1
ATOM 10987 N N . GLY C 1 26 ? 79.358 -37.654 66.529 1.00 36.30 26 GLY C N 1
ATOM 10988 C CA . GLY C 1 26 ? 79.204 -38.003 65.128 1.00 36.07 26 GLY C CA 1
ATOM 10989 C C . GLY C 1 26 ? 77.788 -38.494 64.850 1.00 38.51 26 GLY C C 1
ATOM 10990 O O . GLY C 1 26 ? 77.174 -38.129 63.841 1.00 35.50 26 GLY C O 1
ATOM 10994 N N . SER C 1 27 ? 77.251 -39.290 65.772 1.00 35.11 27 SER C N 1
ATOM 10995 C CA . SER C 1 27 ? 75.907 -39.846 65.620 1.00 36.45 27 SER C CA 1
ATOM 10996 C C . SER C 1 27 ? 74.840 -38.766 65.757 1.00 32.74 27 SER C C 1
ATOM 10997 O O . SER C 1 27 ? 73.840 -38.773 65.039 1.00 35.46 27 SER C O 1
ATOM 11005 N N . GLN C 1 28 ? 75.051 -37.832 66.677 1.00 34.71 28 GLN C N 1
ATOM 11006 C CA . GLN C 1 28 ? 74.098 -36.729 66.844 1.00 38.74 28 GLN C CA 1
ATOM 11007 C C . GLN C 1 28 ? 73.988 -35.878 65.575 1.00 34.15 28 GLN C C 1
ATOM 11008 O O . GLN C 1 28 ? 72.895 -35.445 65.185 1.00 35.69 28 GLN C O 1
ATOM 11022 N N . ILE C 1 29 ? 75.129 -35.652 64.930 1.00 34.51 29 ILE C N 1
ATOM 11023 C CA . ILE C 1 29 ? 75.171 -34.883 63.694 1.00 35.75 29 ILE C CA 1
ATOM 11024 C C . ILE C 1 29 ? 74.434 -35.622 62.578 1.00 33.27 29 ILE C C 1
ATOM 11025 O O . ILE C 1 29 ? 73.682 -35.017 61.819 1.00 33.92 29 ILE C O 1
ATOM 11041 N N . LEU C 1 30 ? 74.679 -36.923 62.463 1.00 37.38 30 LEU C N 1
ATOM 11042 C CA . LEU C 1 30 ? 74.002 -37.733 61.454 1.00 35.37 30 LEU C CA 1
ATOM 11043 C C . LEU C 1 30 ? 72.489 -37.691 61.655 1.00 34.23 30 LEU C C 1
ATOM 11044 O O . LEU C 1 30 ? 71.714 -37.610 60.694 1.00 36.33 30 LEU C O 1
ATOM 11060 N N . ARG C 1 31 ? 72.072 -37.742 62.915 1.00 38.28 31 ARG C N 1
ATOM 11061 C CA . ARG C 1 31 ? 70.653 -37.673 63.247 1.00 38.28 31 ARG C CA 1
ATOM 11062 C C . ARG C 1 31 ? 70.045 -36.342 62.819 1.00 33.99 31 ARG C C 1
ATOM 11063 O O . ARG C 1 31 ? 68.993 -36.311 62.183 1.00 39.87 31 ARG C O 1
ATOM 11084 N N . ASN C 1 32 ? 70.716 -35.245 63.156 1.00 35.60 32 ASN C N 1
ATOM 11085 C CA . ASN C 1 32 ? 70.230 -33.913 62.799 1.00 39.40 32 ASN C CA 1
ATOM 11086 C C . ASN C 1 32 ? 70.127 -33.735 61.288 1.00 37.54 32 ASN C C 1
ATOM 11087 O O . ASN C 1 32 ? 69.148 -33.180 60.778 1.00 33.23 32 ASN C O 1
ATOM 11098 N N . LEU C 1 33 ? 71.149 -34.220 60.588 1.00 34.88 33 LEU C N 1
ATOM 11099 C CA . LEU C 1 33 ? 71.204 -34.163 59.138 1.00 34.84 33 LEU C CA 1
ATOM 11100 C C . LEU C 1 33 ? 69.978 -34.838 58.539 1.00 39.29 33 LEU C C 1
ATOM 11101 O O . LEU C 1 33 ? 69.327 -34.296 57.643 1.00 35.54 33 LEU C O 1
ATOM 11117 N N . LEU C 1 34 ? 69.634 -36.013 59.052 1.00 36.43 34 LEU C N 1
ATOM 11118 C CA . LEU C 1 34 ? 68.476 -36.713 58.524 1.00 37.80 34 LEU C CA 1
ATOM 11119 C C . LEU C 1 34 ? 67.146 -36.083 58.927 1.00 39.14 34 LEU C C 1
ATOM 11120 O O . LEU C 1 34 ? 66.294 -35.849 58.066 1.00 43.42 34 LEU C O 1
ATOM 11136 N N . SER C 1 35 ? 66.978 -35.763 60.208 1.00 37.57 35 SER C N 1
ATOM 11137 C CA . SER C 1 35 ? 65.701 -35.235 60.701 1.00 40.39 35 SER C CA 1
ATOM 11138 C C . SER C 1 35 ? 65.352 -33.878 60.094 1.00 40.46 35 SER C C 1
ATOM 11139 O O . SER C 1 35 ? 64.178 -33.575 59.887 1.00 41.39 35 SER C O 1
ATOM 11147 N N . TYR C 1 36 ? 66.357 -33.055 59.817 1.00 40.42 36 TYR C N 1
ATOM 11148 C CA . TYR C 1 36 ? 66.092 -31.714 59.302 1.00 41.26 36 TYR C CA 1
ATOM 11149 C C . TYR C 1 36 ? 65.749 -31.764 57.809 1.00 38.20 36 TYR C C 1
ATOM 11150 O O . TYR C 1 36 ? 65.246 -30.782 57.266 1.00 39.82 36 TYR C O 1
ATOM 11168 N N . GLY C 1 37 ? 65.996 -32.908 57.169 1.00 39.79 37 GLY C N 1
ATOM 11169 C CA . GLY C 1 37 ? 65.460 -33.186 55.843 1.00 36.99 37 GLY C CA 1
ATOM 11170 C C . GLY C 1 37 ? 66.409 -32.992 54.674 1.00 41.46 37 GLY C C 1
ATOM 11171 O O . GLY C 1 37 ? 65.994 -32.607 53.571 1.00 43.01 37 GLY C O 1
ATOM 11175 N N . PHE C 1 38 ? 67.691 -33.270 54.883 1.00 39.74 38 PHE C N 1
ATOM 11176 C CA . PHE C 1 38 ? 68.653 -33.137 53.792 1.00 37.33 38 PHE C CA 1
ATOM 11177 C C . PHE C 1 38 ? 68.313 -34.102 52.650 1.00 40.26 38 PHE C C 1
ATOM 11178 O O . PHE C 1 38 ? 68.019 -35.279 52.884 1.00 35.52 38 PHE C O 1
ATOM 11195 N N . LYS C 1 39 ? 68.359 -33.591 51.421 1.00 41.88 39 LYS C N 1
ATOM 11196 C CA . LYS C 1 39 ? 67.907 -34.334 50.239 1.00 43.30 39 LYS C CA 1
ATOM 11197 C C . LYS C 1 39 ? 69.048 -34.941 49.429 1.00 45.03 39 LYS C C 1
ATOM 11198 O O . LYS C 1 39 ? 68.831 -35.836 48.608 1.00 45.08 39 LYS C O 1
ATOM 11217 N N . GLY C 1 40 ? 70.272 -34.473 49.661 1.00 43.86 40 GLY C N 1
ATOM 11218 C CA . GLY C 1 40 ? 71.416 -35.020 48.955 1.00 42.78 40 GLY C CA 1
ATOM 11219 C C . GLY C 1 40 ? 71.766 -36.387 49.512 1.00 44.00 40 GLY C C 1
ATOM 11220 O O . GLY C 1 40 ? 70.980 -36.981 50.249 1.00 38.63 40 GLY C O 1
ATOM 11224 N N . LYS C 1 41 ? 72.956 -36.875 49.188 1.00 38.86 41 LYS C N 1
ATOM 11225 C CA . LYS C 1 41 ? 73.386 -38.186 49.658 1.00 37.65 41 LYS C CA 1
ATOM 11226 C C . LYS C 1 41 ? 74.178 -38.024 50.952 1.00 40.42 41 LYS C C 1
ATOM 11227 O O . LYS C 1 41 ? 74.951 -37.077 51.098 1.00 41.36 41 LYS C O 1
ATOM 11246 N N . VAL C 1 42 ? 73.946 -38.937 51.890 1.00 38.85 42 VAL C N 1
ATOM 11247 C CA . VAL C 1 42 ? 74.595 -38.919 53.196 1.00 39.38 42 VAL C CA 1
ATOM 11248 C C . VAL C 1 42 ? 75.382 -40.214 53.396 1.00 37.44 42 VAL C C 1
ATOM 11249 O O . VAL C 1 42 ? 74.841 -41.304 53.256 1.00 40.64 42 VAL C O 1
ATOM 11262 N N . TYR C 1 43 ? 76.661 -40.093 53.731 1.00 34.34 43 TYR C N 1
ATOM 11263 C CA . TYR C 1 43 ? 77.533 -41.255 53.865 1.00 33.62 43 TYR C CA 1
ATOM 11264 C C . TYR C 1 43 ? 78.146 -41.354 55.258 1.00 38.23 43 TYR C C 1
ATOM 11265 O O . TYR C 1 43 ? 79.168 -40.724 55.549 1.00 36.84 43 TYR C O 1
ATOM 11283 N N . PRO C 1 44 ? 77.530 -42.162 56.135 1.00 32.80 44 PRO C N 1
ATOM 11284 C CA . PRO C 1 44 ? 78.193 -42.433 57.407 1.00 34.11 44 PRO C CA 1
ATOM 11285 C C . PRO C 1 44 ? 79.550 -43.103 57.172 1.00 36.26 44 PRO C C 1
ATOM 11286 O O . PRO C 1 44 ? 79.678 -43.949 56.278 1.00 40.00 44 PRO C O 1
ATOM 11297 N N . ILE C 1 45 ? 80.559 -42.688 57.931 1.00 34.36 45 ILE C N 1
ATOM 11298 C CA . ILE C 1 45 ? 81.880 -43.296 57.848 1.00 33.67 45 ILE C CA 1
ATOM 11299 C C . ILE C 1 45 ? 82.292 -43.801 59.233 1.00 40.69 45 ILE C C 1
ATOM 11300 O O . ILE C 1 45 ? 82.428 -43.018 60.181 1.00 38.80 45 ILE C O 1
ATOM 11316 N N . ASN C 1 46 ? 82.483 -45.115 59.335 1.00 38.29 46 ASN C N 1
ATOM 11317 C CA . ASN C 1 46 ? 82.809 -45.781 60.596 1.00 41.58 46 ASN C CA 1
ATOM 11318 C C . ASN C 1 46 ? 83.669 -47.007 60.275 1.00 45.18 46 ASN C C 1
ATOM 11319 O O . ASN C 1 46 ? 83.568 -47.547 59.185 1.00 45.21 46 ASN C O 1
ATOM 11330 N N . PRO C 1 47 ? 84.560 -47.423 61.185 1.00 43.73 47 PRO C N 1
ATOM 11331 C CA . PRO C 1 47 ? 85.456 -48.522 60.783 1.00 48.02 47 PRO C CA 1
ATOM 11332 C C . PRO C 1 47 ? 84.786 -49.905 60.604 1.00 48.73 47 PRO C C 1
ATOM 11333 O O . PRO C 1 47 ? 85.350 -50.727 59.882 1.00 41.81 47 PRO C O 1
ATOM 11344 N N . THR C 1 48 ? 83.633 -50.159 61.228 1.00 47.69 48 THR C N 1
ATOM 11345 C CA . THR C 1 48 ? 83.037 -51.503 61.209 1.00 47.30 48 THR C CA 1
ATOM 11346 C C . THR C 1 48 ? 81.554 -51.550 60.851 1.00 49.07 48 THR C C 1
ATOM 11347 O O . THR C 1 48 ? 81.063 -52.557 60.340 1.00 53.48 48 THR C O 1
ATOM 11358 N N . ALA C 1 49 ? 80.822 -50.484 61.144 1.00 50.21 49 ALA C N 1
ATOM 11359 C CA . ALA C 1 49 ? 79.373 -50.499 60.944 1.00 48.81 49 ALA C CA 1
ATOM 11360 C C . ALA C 1 49 ? 79.005 -50.854 59.504 1.00 49.25 49 ALA C C 1
ATOM 11361 O O . ALA C 1 49 ? 79.514 -50.265 58.558 1.00 40.54 49 ALA C O 1
ATOM 11368 N N . ASP C 1 50 ? 78.099 -51.813 59.348 1.00 52.15 50 ASP C N 1
ATOM 11369 C CA . ASP C 1 50 ? 77.574 -52.159 58.028 1.00 51.42 50 ASP C CA 1
ATOM 11370 C C . ASP C 1 50 ? 76.679 -51.029 57.506 1.00 53.19 50 ASP C C 1
ATOM 11371 O O . ASP C 1 50 ? 76.709 -50.678 56.311 1.00 46.26 50 ASP C O 1
ATOM 11380 N N . GLU C 1 51 ? 75.877 -50.486 58.419 1.00 49.01 51 GLU C N 1
ATOM 11381 C CA . GLU C 1 51 ? 74.988 -49.365 58.135 1.00 50.00 51 GLU C CA 1
ATOM 11382 C C . GLU C 1 51 ? 74.778 -48.529 59.400 1.00 48.28 51 GLU C C 1
ATOM 11383 O O . GLU C 1 51 ? 74.949 -49.020 60.516 1.00 50.26 51 GLU C O 1
ATOM 11395 N N . LEU C 1 52 ? 74.428 -47.263 59.219 1.00 46.36 52 LEU C N 1
ATOM 11396 C CA . LEU C 1 52 ? 74.081 -46.393 60.339 1.00 48.78 52 LEU C CA 1
ATOM 11397 C C . LEU C 1 52 ? 72.871 -45.565 59.956 1.00 44.96 52 LEU C C 1
ATOM 11398 O O . LEU C 1 52 ? 72.841 -44.983 58.867 1.00 41.59 52 LEU C O 1
ATOM 11414 N N . MET C 1 53 ? 71.876 -45.522 60.845 1.00 42.66 53 MET C N 1
ATOM 11415 C CA . MET C 1 53 ? 70.634 -44.808 60.567 1.00 43.49 53 MET C CA 1
ATOM 11416 C C . MET C 1 53 ? 70.047 -45.243 59.232 1.00 45.44 53 MET C C 1
ATOM 11417 O O . MET C 1 53 ? 69.522 -44.428 58.472 1.00 47.98 53 MET C O 1
ATOM 11431 N N . GLY C 1 54 ? 70.140 -46.538 58.952 1.00 47.04 54 GLY C N 1
ATOM 11432 C CA . GLY C 1 54 ? 69.525 -47.108 57.768 1.00 47.49 54 GLY C CA 1
ATOM 11433 C C . GLY C 1 54 ? 70.264 -46.791 56.483 1.00 48.41 54 GLY C C 1
ATOM 11434 O O . GLY C 1 54 ? 69.724 -46.976 55.396 1.00 45.80 54 GLY C O 1
ATOM 11438 N N . LEU C 1 55 ? 71.500 -46.315 56.605 1.00 46.33 55 LEU C N 1
ATOM 11439 C CA . LEU C 1 55 ? 72.283 -45.919 55.444 1.00 43.68 55 LEU C CA 1
ATOM 11440 C C . LEU C 1 55 ? 73.556 -46.726 55.343 1.00 45.69 55 LEU C C 1
ATOM 11441 O O . LEU C 1 55 ? 74.202 -47.011 56.346 1.00 40.18 55 LEU C O 1
ATOM 11457 N N . LYS C 1 56 ? 73.911 -47.121 54.126 1.00 43.49 56 LYS C N 1
ATOM 11458 C CA . LYS C 1 56 ? 75.131 -47.883 53.938 1.00 45.37 56 LYS C CA 1
ATOM 11459 C C . LYS C 1 56 ? 76.306 -47.089 54.465 1.00 44.76 56 LYS C C 1
ATOM 11460 O O . LYS C 1 56 ? 76.496 -45.945 54.069 1.00 43.33 56 LYS C O 1
ATOM 11479 N N . CYS C 1 57 ? 77.078 -47.713 55.348 1.00 44.96 57 CYS C N 1
ATOM 11480 C CA . CYS C 1 57 ? 78.256 -47.091 55.932 1.00 44.68 57 CYS C CA 1
ATOM 11481 C C . CYS C 1 57 ? 79.523 -47.589 55.248 1.00 48.34 57 CYS C C 1
ATOM 11482 O O . CYS C 1 57 ? 79.597 -48.751 54.836 1.00 49.56 57 CYS C O 1
ATOM 11490 N N . TYR C 1 58 ? 80.513 -46.707 55.131 1.00 41.20 58 TYR C N 1
ATOM 11491 C CA . TYR C 1 58 ? 81.804 -47.058 54.547 1.00 43.26 58 TYR C CA 1
ATOM 11492 C C . TYR C 1 58 ? 82.935 -46.846 55.544 1.00 45.80 58 TYR C C 1
ATOM 11493 O O . TYR C 1 58 ? 82.819 -46.020 56.440 1.00 45.94 58 TYR C O 1
ATOM 11511 N N . PRO C 1 59 ? 84.034 -47.600 55.401 1.00 44.38 59 PRO C N 1
ATOM 11512 C CA . PRO C 1 59 ? 85.165 -47.443 56.325 1.00 45.22 59 PRO C CA 1
ATOM 11513 C C . PRO C 1 59 ? 86.013 -46.197 56.036 1.00 41.01 59 PRO C C 1
ATOM 11514 O O . PRO C 1 59 ? 86.675 -45.662 56.926 1.00 45.97 59 PRO C O 1
ATOM 11525 N N . LYS C 1 60 ? 85.981 -45.731 54.796 1.00 42.93 60 LYS C N 1
ATOM 11526 C CA . LYS C 1 60 ? 86.720 -44.538 54.410 1.00 44.23 60 LYS C CA 1
ATOM 11527 C C . LYS C 1 60 ? 85.941 -43.748 53.386 1.00 44.70 60 LYS C C 1
ATOM 11528 O O . LYS C 1 60 ? 85.193 -44.316 52.585 1.00 42.03 60 LYS C O 1
ATOM 11547 N N . VAL C 1 61 ? 86.144 -42.437 53.380 1.00 40.57 61 VAL C N 1
ATOM 11548 C CA . VAL C 1 61 ? 85.452 -41.597 52.417 1.00 46.05 61 VAL C CA 1
ATOM 11549 C C . VAL C 1 61 ? 85.889 -41.991 51.005 1.00 43.83 61 VAL C C 1
ATOM 11550 O O . VAL C 1 61 ? 85.100 -41.921 50.067 1.00 40.00 61 VAL C O 1
ATOM 11563 N N . SER C 1 62 ? 87.150 -42.400 50.854 1.00 44.98 62 SER C N 1
ATOM 11564 C CA . SER C 1 62 ? 87.681 -42.745 49.528 1.00 46.67 62 SER C CA 1
ATOM 11565 C C . SER C 1 62 ? 87.036 -44.015 48.974 1.00 47.97 62 SER C C 1
ATOM 11566 O O . SER C 1 62 ? 87.138 -44.295 47.780 1.00 54.44 62 SER C O 1
ATOM 11574 N N . ASP C 1 63 ? 86.360 -44.769 49.839 1.00 49.85 63 ASP C N 1
ATOM 11575 C CA . ASP C 1 63 ? 85.647 -45.976 49.421 1.00 51.32 63 ASP C CA 1
ATOM 11576 C C . ASP C 1 63 ? 84.243 -45.645 48.932 1.00 45.48 63 ASP C C 1
ATOM 11577 O O . ASP C 1 63 ? 83.572 -46.476 48.322 1.00 50.01 63 ASP C O 1
ATOM 11586 N N . VAL C 1 64 ? 83.778 -44.432 49.205 1.00 44.83 64 VAL C N 1
ATOM 11587 C CA . VAL C 1 64 ? 82.449 -44.040 48.755 1.00 45.94 64 VAL C CA 1
ATOM 11588 C C . VAL C 1 64 ? 82.440 -43.932 47.218 1.00 48.07 64 VAL C C 1
ATOM 11589 O O . VAL C 1 64 ? 83.285 -43.236 46.641 1.00 39.54 64 VAL C O 1
ATOM 11602 N N . PRO C 1 65 ? 81.503 -44.650 46.546 1.00 54.02 65 PRO C N 1
ATOM 11603 C CA . PRO C 1 65 ? 81.383 -44.602 45.082 1.00 49.01 65 PRO C CA 1
ATOM 11604 C C . PRO C 1 65 ? 80.617 -43.373 44.634 1.00 50.34 65 PRO C C 1
ATOM 11605 O O . PRO C 1 65 ? 79.576 -43.481 43.982 1.00 51.99 65 PRO C O 1
ATOM 11616 N N . ASP C 1 66 ? 81.131 -42.209 45.002 1.00 46.80 66 ASP C N 1
ATOM 11617 C CA . ASP C 1 66 ? 80.452 -40.947 44.751 1.00 41.14 66 ASP C CA 1
ATOM 11618 C C . ASP C 1 66 ? 81.459 -39.849 45.023 1.00 44.45 66 ASP C C 1
ATOM 11619 O O . ASP C 1 66 ? 82.511 -40.113 45.630 1.00 48.45 66 ASP C O 1
ATOM 11628 N N . LYS C 1 67 ? 81.186 -38.642 44.544 1.00 45.81 67 LYS C N 1
ATOM 11629 C CA . LYS C 1 67 ? 82.054 -37.517 44.875 1.00 49.51 67 LYS C CA 1
ATOM 11630 C C . LYS C 1 67 ? 81.450 -36.798 46.085 1.00 45.90 67 LYS C C 1
ATOM 11631 O O . LYS C 1 67 ? 80.322 -36.301 46.037 1.00 43.69 67 LYS C O 1
ATOM 11650 N N . VAL C 1 68 ? 82.185 -36.819 47.190 1.00 47.33 68 VAL C N 1
ATOM 11651 C CA . VAL C 1 68 ? 81.739 -36.183 48.426 1.00 40.93 68 VAL C CA 1
ATOM 11652 C C . VAL C 1 68 ? 82.217 -34.744 48.474 1.00 36.13 68 VAL C C 1
ATOM 11653 O O . VAL C 1 68 ? 83.408 -34.475 48.392 1.00 37.95 68 VAL C O 1
ATOM 11666 N N . ASP C 1 69 ? 81.282 -33.821 48.623 1.00 38.87 69 ASP C N 1
ATOM 11667 C CA . ASP C 1 69 ? 81.621 -32.408 48.687 1.00 39.54 69 ASP C CA 1
ATOM 11668 C C . ASP C 1 69 ? 82.176 -32.011 50.048 1.00 35.07 69 ASP C C 1
ATOM 11669 O O . ASP C 1 69 ? 83.214 -31.346 50.134 1.00 35.58 69 ASP C O 1
ATOM 11678 N N . VAL C 1 70 ? 81.484 -32.458 51.091 1.00 34.91 70 VAL C N 1
ATOM 11679 C CA . VAL C 1 70 ? 81.758 -32.053 52.465 1.00 33.17 70 VAL C CA 1
ATOM 11680 C C . VAL C 1 70 ? 81.919 -33.277 53.354 1.00 30.66 70 VAL C C 1
ATOM 11681 O O . VAL C 1 70 ? 81.090 -34.186 53.326 1.00 30.14 70 VAL C O 1
ATOM 11694 N N . ALA C 1 71 ? 82.999 -33.299 54.125 1.00 32.05 71 ALA C N 1
ATOM 11695 C CA . ALA C 1 71 ? 83.200 -34.318 55.149 1.00 31.95 71 ALA C CA 1
ATOM 11696 C C . ALA C 1 71 ? 83.178 -33.675 56.536 1.00 33.85 71 ALA C C 1
ATOM 11697 O O . ALA C 1 71 ? 84.034 -32.867 56.859 1.00 31.67 71 ALA C O 1
ATOM 11704 N N . VAL C 1 72 ? 82.176 -34.024 57.332 1.00 31.13 72 VAL C N 1
ATOM 11705 C CA . VAL C 1 72 ? 82.098 -33.604 58.727 1.00 32.74 72 VAL C CA 1
ATOM 11706 C C . VAL C 1 72 ? 82.878 -34.595 59.589 1.00 31.84 72 VAL C C 1
ATOM 11707 O O . VAL C 1 72 ? 82.487 -35.758 59.705 1.00 39.18 72 VAL C O 1
ATOM 11720 N N . ILE C 1 73 ? 83.970 -34.135 60.195 1.00 32.74 73 ILE C N 1
ATOM 11721 C CA . ILE C 1 73 ? 84.908 -35.028 60.868 1.00 30.49 73 ILE C CA 1
ATOM 11722 C C . ILE C 1 73 ? 84.807 -34.913 62.387 1.00 36.05 73 ILE C C 1
ATOM 11723 O O . ILE C 1 73 ? 85.137 -33.876 62.996 1.00 33.22 73 ILE C O 1
ATOM 11739 N N . SER C 1 74 ? 84.355 -36.014 62.973 1.00 30.18 74 SER C N 1
ATOM 11740 C CA . SER C 1 74 ? 84.129 -36.143 64.402 1.00 35.77 74 SER C CA 1
ATOM 11741 C C . SER C 1 74 ? 84.872 -37.367 64.949 1.00 32.33 74 SER C C 1
ATOM 11742 O O . SER C 1 74 ? 84.254 -38.290 65.465 1.00 38.16 74 SER C O 1
ATOM 11750 N N . VAL C 1 75 ? 86.194 -37.352 64.816 1.00 34.17 75 VAL C N 1
ATOM 11751 C CA . VAL C 1 75 ? 87.072 -38.358 65.406 1.00 38.75 75 VAL C CA 1
ATOM 11752 C C . VAL C 1 75 ? 88.094 -37.649 66.299 1.00 37.89 75 VAL C C 1
ATOM 11753 O O . VAL C 1 75 ? 88.307 -36.451 66.155 1.00 33.27 75 VAL C O 1
ATOM 11766 N N . PRO C 1 76 ? 88.728 -38.377 67.227 1.00 39.76 76 PRO C N 1
ATOM 11767 C CA . PRO C 1 76 ? 89.721 -37.722 68.086 1.00 39.17 76 PRO C CA 1
ATOM 11768 C C . PRO C 1 76 ? 90.872 -37.099 67.294 1.00 42.37 76 PRO C C 1
ATOM 11769 O O . PRO C 1 76 ? 91.148 -37.519 66.156 1.00 38.31 76 PRO C O 1
ATOM 11780 N N . SER C 1 77 ? 91.517 -36.090 67.884 1.00 38.16 77 SER C N 1
ATOM 11781 C CA . SER C 1 77 ? 92.525 -35.305 67.177 1.00 44.14 77 SER C CA 1
ATOM 11782 C C . SER C 1 77 ? 93.656 -36.169 66.619 1.00 42.00 77 SER C C 1
ATOM 11783 O O . SER C 1 77 ? 94.160 -35.906 65.530 1.00 35.96 77 SER C O 1
ATOM 11791 N N . ASP C 1 78 ? 94.000 -37.238 67.333 1.00 38.91 78 ASP C N 1
ATOM 11792 C CA . ASP C 1 78 ? 95.086 -38.114 66.904 1.00 45.52 78 ASP C CA 1
ATOM 11793 C C . ASP C 1 78 ? 94.699 -38.949 65.680 1.00 46.89 78 ASP C C 1
ATOM 11794 O O . ASP C 1 78 ? 95.541 -39.646 65.116 1.00 48.88 78 ASP C O 1
ATOM 11803 N N . LYS C 1 79 ? 93.431 -38.858 65.273 1.00 45.40 79 LYS C N 1
ATOM 11804 C CA . LYS C 1 79 ? 92.918 -39.581 64.105 1.00 44.64 79 LYS C CA 1
ATOM 11805 C C . LYS C 1 79 ? 92.568 -38.636 62.950 1.00 43.57 79 LYS C C 1
ATOM 11806 O O . LYS C 1 79 ? 92.188 -39.074 61.867 1.00 43.36 79 LYS C O 1
ATOM 11825 N N . VAL C 1 80 ? 92.643 -37.330 63.187 1.00 44.55 80 VAL C N 1
ATOM 11826 C CA . VAL C 1 80 ? 92.153 -36.380 62.190 1.00 39.73 80 VAL C CA 1
ATOM 11827 C C . VAL C 1 80 ? 93.018 -36.342 60.923 1.00 43.57 80 VAL C C 1
ATOM 11828 O O . VAL C 1 80 ? 92.478 -36.344 59.816 1.00 42.42 80 VAL C O 1
ATOM 11841 N N . LEU C 1 81 ? 94.337 -36.272 61.080 1.00 43.02 81 LEU C N 1
ATOM 11842 C CA . LEU C 1 81 ? 95.229 -36.131 59.932 1.00 44.24 81 LEU C CA 1
ATOM 11843 C C . LEU C 1 81 ? 95.080 -37.296 58.953 1.00 41.97 81 LEU C C 1
ATOM 11844 O O . LEU C 1 81 ? 95.164 -37.108 57.744 1.00 42.04 81 LEU C O 1
ATOM 11860 N N . GLY C 1 82 ? 94.847 -38.499 59.470 1.00 43.95 82 GLY C N 1
ATOM 11861 C CA . GLY C 1 82 ? 94.613 -39.646 58.608 1.00 37.34 82 GLY C CA 1
ATOM 11862 C C . GLY C 1 82 ? 93.365 -39.462 57.760 1.00 40.75 82 GLY C C 1
ATOM 11863 O O . GLY C 1 82 ? 93.357 -39.727 56.551 1.00 38.52 82 GLY C O 1
ATOM 11867 N N . VAL C 1 83 ? 92.291 -39.021 58.408 1.00 39.93 83 VAL C N 1
ATOM 11868 C CA . VAL C 1 83 ? 91.035 -38.782 57.721 1.00 37.87 83 VAL C CA 1
ATOM 11869 C C . VAL C 1 83 ? 91.201 -37.664 56.687 1.00 37.47 83 VAL C C 1
ATOM 11870 O O . VAL C 1 83 ? 90.622 -37.719 55.597 1.00 38.38 83 VAL C O 1
ATOM 11883 N N . ILE C 1 84 ? 91.990 -36.650 57.031 1.00 39.71 84 ILE C N 1
ATOM 11884 C CA . ILE C 1 84 ? 92.247 -35.544 56.113 1.00 40.96 84 ILE C CA 1
ATOM 11885 C C . ILE C 1 84 ? 92.911 -36.066 54.853 1.00 43.96 84 ILE C C 1
ATOM 11886 O O . ILE C 1 84 ? 92.549 -35.660 53.743 1.00 43.17 84 ILE C O 1
ATOM 11902 N N . ASP C 1 85 ? 93.877 -36.971 55.025 1.00 43.21 85 ASP C N 1
ATOM 11903 C CA . ASP C 1 85 ? 94.567 -37.564 53.884 1.00 44.96 85 ASP C CA 1
ATOM 11904 C C . ASP C 1 85 ? 93.610 -38.376 53.009 1.00 40.95 85 ASP C C 1
ATOM 11905 O O . ASP C 1 85 ? 93.626 -38.243 51.785 1.00 39.14 85 ASP C O 1
ATOM 11914 N N . ASP C 1 86 ? 92.758 -39.186 53.628 1.00 39.56 86 ASP C N 1
ATOM 11915 C CA . ASP C 1 86 ? 91.805 -39.984 52.863 1.00 39.64 86 ASP C CA 1
ATOM 11916 C C . ASP C 1 86 ? 90.811 -39.103 52.100 1.00 41.62 86 ASP C C 1
ATOM 11917 O O . ASP C 1 86 ? 90.549 -39.321 50.908 1.00 42.37 86 ASP C O 1
ATOM 11926 N N . CYS C 1 87 ? 90.267 -38.107 52.791 1.00 36.96 87 CYS C N 1
ATOM 11927 C CA . CYS C 1 87 ? 89.369 -37.136 52.188 1.00 38.43 87 CYS C CA 1
ATOM 11928 C C . CYS C 1 87 ? 90.025 -36.404 51.025 1.00 39.14 87 CYS C C 1
ATOM 11929 O O . CYS C 1 87 ? 89.404 -36.184 49.985 1.00 39.02 87 CYS C O 1
ATOM 11937 N N . GLY C 1 88 ? 91.284 -36.028 51.216 1.00 40.54 88 GLY C N 1
ATOM 11938 C CA . GLY C 1 88 ? 92.069 -35.411 50.165 1.00 42.45 88 GLY C CA 1
ATOM 11939 C C . GLY C 1 88 ? 92.167 -36.323 48.954 1.00 41.65 88 GLY C C 1
ATOM 11940 O O . GLY C 1 88 ? 91.908 -35.910 47.823 1.00 42.11 88 GLY C O 1
ATOM 11944 N N . LYS C 1 89 ? 92.528 -37.578 49.202 1.00 41.95 89 LYS C N 1
ATOM 11945 C CA . LYS C 1 89 ? 92.598 -38.582 48.142 1.00 46.13 89 LYS C CA 1
ATOM 11946 C C . LYS C 1 89 ? 91.267 -38.676 47.395 1.00 46.27 89 LYS C C 1
ATOM 11947 O O . LYS C 1 89 ? 91.233 -38.812 46.170 1.00 48.38 89 LYS C O 1
ATOM 11966 N N . ALA C 1 90 ? 90.177 -38.574 48.149 1.00 39.66 90 ALA C N 1
ATOM 11967 C CA . ALA C 1 90 ? 88.823 -38.713 47.617 1.00 40.30 90 ALA C CA 1
ATOM 11968 C C . ALA C 1 90 ? 88.325 -37.442 46.932 1.00 42.45 90 ALA C C 1
ATOM 11969 O O . ALA C 1 90 ? 87.224 -37.426 46.383 1.00 46.16 90 ALA C O 1
ATOM 11976 N N . GLY C 1 91 ? 89.100 -36.366 47.025 1.00 42.23 91 GLY C N 1
ATOM 11977 C CA . GLY C 1 91 ? 88.738 -35.111 46.385 1.00 43.94 91 GLY C CA 1
ATOM 11978 C C . GLY C 1 91 ? 87.669 -34.283 47.098 1.00 39.88 91 GLY C C 1
ATOM 11979 O O . GLY C 1 91 ? 87.017 -33.431 46.491 1.00 40.90 91 GLY C O 1
ATOM 11983 N N . VAL C 1 92 ? 87.485 -34.480 48.396 1.00 41.30 92 VAL C N 1
ATOM 11984 C CA . VAL C 1 92 ? 86.438 -33.705 49.073 1.00 42.03 92 VAL C CA 1
ATOM 11985 C C . VAL C 1 92 ? 86.908 -32.255 49.145 1.00 35.85 92 VAL C C 1
ATOM 11986 O O . VAL C 1 92 ? 88.091 -31.990 49.343 1.00 40.27 92 VAL C O 1
ATOM 11999 N N . LYS C 1 93 ? 85.980 -31.328 48.945 1.00 37.21 93 LYS C N 1
ATOM 12000 C CA . LYS C 1 93 ? 86.314 -29.911 48.888 1.00 38.43 93 LYS C CA 1
ATOM 12001 C C . LYS C 1 93 ? 86.343 -29.217 50.254 1.00 35.53 93 LYS C C 1
ATOM 12002 O O . LYS C 1 93 ? 87.109 -28.270 50.443 1.00 40.28 93 LYS C O 1
ATOM 12021 N N . PHE C 1 94 ? 85.543 -29.688 51.209 1.00 30.34 94 PHE C N 1
ATOM 12022 C CA . PHE C 1 94 ? 85.498 -29.064 52.539 1.00 37.37 94 PHE C CA 1
ATOM 12023 C C . PHE C 1 94 ? 85.509 -30.071 53.655 1.00 33.84 94 PHE C C 1
ATOM 12024 O O . PHE C 1 94 ? 84.645 -30.947 53.726 1.00 34.63 94 PHE C O 1
ATOM 12041 N N . ALA C 1 95 ? 86.472 -29.894 54.549 1.00 38.07 95 ALA C N 1
ATOM 12042 C CA . ALA C 1 95 ? 86.558 -30.663 55.777 1.00 33.45 95 ALA C CA 1
ATOM 12043 C C . ALA C 1 95 ? 86.025 -29.811 56.910 1.00 33.57 95 ALA C C 1
ATOM 12044 O O . ALA C 1 95 ? 86.614 -28.787 57.259 1.00 35.24 95 ALA C O 1
ATOM 12051 N N . VAL C 1 96 ? 84.892 -30.233 57.455 1.00 32.78 96 VAL C N 1
ATOM 12052 C CA . VAL C 1 96 ? 84.264 -29.577 58.591 1.00 32.78 96 VAL C CA 1
ATOM 12053 C C . VAL C 1 96 ? 84.705 -30.335 59.842 1.00 32.80 96 VAL C C 1
ATOM 12054 O O . VAL C 1 96 ? 84.147 -31.369 60.200 1.00 32.05 96 VAL C O 1
ATOM 12067 N N . VAL C 1 97 ? 85.728 -29.815 60.503 1.00 32.38 97 VAL C N 1
ATOM 12068 C CA . VAL C 1 97 ? 86.380 -30.541 61.578 1.00 32.82 97 VAL C CA 1
ATOM 12069 C C . VAL C 1 97 ? 85.824 -30.150 62.955 1.00 33.39 97 VAL C C 1
ATOM 12070 O O . VAL C 1 97 ? 86.224 -29.138 63.552 1.00 31.96 97 VAL C O 1
ATOM 12083 N N . ILE C 1 98 ? 84.909 -30.980 63.445 1.00 31.91 98 ILE C N 1
ATOM 12084 C CA . ILE C 1 98 ? 84.315 -30.817 64.766 1.00 33.22 98 ILE C CA 1
ATOM 12085 C C . ILE C 1 98 ? 85.383 -30.866 65.839 1.00 33.52 98 ILE C C 1
ATOM 12086 O O . ILE C 1 98 ? 85.372 -30.095 66.801 1.00 37.03 98 ILE C O 1
ATOM 12102 N N . THR C 1 99 ? 86.307 -31.792 65.648 1.00 36.74 99 THR C N 1
ATOM 12103 C CA . THR C 1 99 ? 87.304 -32.167 66.645 1.00 37.42 99 THR C CA 1
ATOM 12104 C C . THR C 1 99 ? 88.025 -31.037 67.366 1.00 35.32 99 THR C C 1
ATOM 12105 O O . THR C 1 99 ? 88.595 -30.151 66.723 1.00 38.20 99 THR C O 1
ATOM 12116 N N . SER C 1 100 ? 88.060 -31.127 68.699 1.00 36.15 100 SER C N 1
ATOM 12117 C CA . SER C 1 100 ? 88.856 -30.216 69.539 1.00 40.20 100 SER C CA 1
ATOM 12118 C C . SER C 1 100 ? 90.217 -30.822 69.856 1.00 36.89 100 SER C C 1
ATOM 12119 O O . SER C 1 100 ? 90.430 -32.015 69.660 1.00 39.67 100 SER C O 1
ATOM 12127 N N . GLY C 1 101 ? 91.118 -30.000 70.382 1.00 38.95 101 GLY C N 1
ATOM 12128 C CA . GLY C 1 101 ? 92.422 -30.459 70.827 1.00 42.21 101 GLY C CA 1
ATOM 12129 C C . GLY C 1 101 ? 93.533 -29.933 69.953 1.00 41.17 101 GLY C C 1
ATOM 12130 O O . GLY C 1 101 ? 94.571 -30.576 69.791 1.00 48.76 101 GLY C O 1
ATOM 12134 N N . PHE C 1 102 ? 93.324 -28.742 69.411 1.00 38.26 102 PHE C N 1
ATOM 12135 C CA . PHE C 1 102 ? 94.311 -28.115 68.549 1.00 41.65 102 PHE C CA 1
ATOM 12136 C C . PHE C 1 102 ? 94.861 -26.838 69.196 1.00 47.17 102 PHE C C 1
ATOM 12137 O O . PHE C 1 102 ? 95.285 -26.876 70.355 1.00 47.01 102 PHE C O 1
ATOM 12154 N N . LYS C 1 103 ? 94.857 -25.718 68.473 1.00 44.94 103 LYS C N 1
ATOM 12155 C CA . LYS C 1 103 ? 95.503 -24.510 68.970 1.00 44.54 103 LYS C CA 1
ATOM 12156 C C . LYS C 1 103 ? 94.908 -24.023 70.287 1.00 45.71 103 LYS C C 1
ATOM 12157 O O . LYS C 1 103 ? 95.615 -23.443 71.109 1.00 50.93 103 LYS C O 1
ATOM 12176 N N . GLU C 1 104 ? 93.625 -24.279 70.507 1.00 41.34 104 GLU C N 1
ATOM 12177 C CA . GLU C 1 104 ? 92.958 -23.745 71.688 1.00 48.66 104 GLU C CA 1
ATOM 12178 C C . GLU C 1 104 ? 93.483 -24.391 72.976 1.00 48.48 104 GLU C C 1
ATOM 12179 O O . GLU C 1 104 ? 93.262 -23.861 74.065 1.00 44.22 104 GLU C O 1
ATOM 12191 N N . VAL C 1 105 ? 94.157 -25.536 72.845 1.00 46.35 105 VAL C N 1
ATOM 12192 C CA . VAL C 1 105 ? 94.778 -26.211 73.987 1.00 47.07 105 VAL C CA 1
ATOM 12193 C C . VAL C 1 105 ? 96.301 -26.248 73.842 1.00 47.05 105 VAL C C 1
ATOM 12194 O O . VAL C 1 105 ? 96.975 -26.988 74.554 1.00 48.74 105 VAL C O 1
ATOM 12207 N N . GLY C 1 106 ? 96.837 -25.451 72.921 1.00 43.52 106 GLY C N 1
ATOM 12208 C CA . GLY C 1 106 ? 98.274 -25.276 72.817 1.00 43.33 106 GLY C CA 1
ATOM 12209 C C . GLY C 1 106 ? 98.953 -26.062 71.715 1.00 47.65 106 GLY C C 1
ATOM 12210 O O . GLY C 1 106 ? 100.173 -25.933 71.530 1.00 44.02 106 GLY C O 1
ATOM 12214 N N . ASN C 1 107 ? 98.189 -26.878 70.988 1.00 46.17 107 ASN C N 1
ATOM 12215 C CA . ASN C 1 107 ? 98.766 -27.653 69.900 1.00 44.31 107 ASN C CA 1
ATOM 12216 C C . ASN C 1 107 ? 98.648 -26.892 68.587 1.00 47.60 107 ASN C C 1
ATOM 12217 O O . ASN C 1 107 ? 97.935 -27.293 67.655 1.00 42.38 107 ASN C O 1
ATOM 12228 N N . GLU C 1 108 ? 99.367 -25.779 68.530 1.00 48.17 108 GLU C N 1
ATOM 12229 C CA . GLU C 1 108 ? 99.389 -24.940 67.350 1.00 53.05 108 GLU C CA 1
ATOM 12230 C C . GLU C 1 108 ? 99.931 -25.708 66.152 1.00 52.18 108 GLU C C 1
ATOM 12231 O O . GLU C 1 108 ? 99.460 -25.531 65.023 1.00 52.16 108 GLU C O 1
ATOM 12243 N N . GLU C 1 109 ? 100.921 -26.560 66.391 1.00 53.08 109 GLU C N 1
ATOM 12244 C CA . GLU C 1 109 ? 101.588 -27.233 65.289 1.00 52.86 109 GLU C CA 1
ATOM 12245 C C . GLU C 1 109 ? 100.659 -28.255 64.645 1.00 47.33 109 GLU C C 1
ATOM 12246 O O . GLU C 1 109 ? 100.660 -28.399 63.426 1.00 48.00 109 GLU C O 1
ATOM 12258 N N . LEU C 1 110 ? 99.875 -28.967 65.453 1.00 47.61 110 LEU C N 1
ATOM 12259 C CA . LEU C 1 110 ? 98.952 -29.957 64.905 1.00 45.91 110 LEU C CA 1
ATOM 12260 C C . LEU C 1 110 ? 97.937 -29.261 64.015 1.00 46.35 110 LEU C C 1
ATOM 12261 O O . LEU C 1 110 ? 97.612 -29.752 62.924 1.00 41.98 110 LEU C O 1
ATOM 12277 N N . GLU C 1 111 ? 97.462 -28.104 64.476 1.00 45.45 111 GLU C N 1
ATOM 12278 C CA . GLU C 1 111 ? 96.494 -27.316 63.719 1.00 43.70 111 GLU C CA 1
ATOM 12279 C C . GLU C 1 111 ? 97.068 -26.836 62.383 1.00 44.52 111 GLU C C 1
ATOM 12280 O O . GLU C 1 111 ? 96.404 -26.921 61.339 1.00 41.36 111 GLU C O 1
ATOM 12292 N N . GLU C 1 112 ? 98.310 -26.363 62.399 1.00 43.78 112 GLU C N 1
ATOM 12293 C CA . GLU C 1 112 ? 98.922 -25.872 61.166 1.00 50.25 112 GLU C CA 1
ATOM 12294 C C . GLU C 1 112 ? 99.198 -27.020 60.188 1.00 42.07 112 GLU C C 1
ATOM 12295 O O . GLU C 1 112 ? 99.060 -26.853 58.978 1.00 45.37 112 GLU C O 1
ATOM 12307 N N . GLU C 1 113 ? 99.558 -28.187 60.715 1.00 48.28 113 GLU C N 1
ATOM 12308 C CA . GLU C 1 113 ? 99.770 -29.369 59.876 1.00 49.09 113 GLU C CA 1
ATOM 12309 C C . GLU C 1 113 ? 98.443 -29.794 59.222 1.00 46.02 113 GLU C C 1
ATOM 12310 O O . GLU C 1 113 ? 98.411 -30.160 58.043 1.00 47.50 113 GLU C O 1
ATOM 12322 N N . LEU C 1 114 ? 97.360 -29.756 59.999 1.00 38.76 114 LEU C N 1
ATOM 12323 C CA . LEU C 1 114 ? 96.018 -30.046 59.488 1.00 43.58 114 LEU C CA 1
ATOM 12324 C C . LEU C 1 114 ? 95.681 -29.221 58.243 1.00 40.20 114 LEU C C 1
ATOM 12325 O O . LEU C 1 114 ? 95.287 -29.753 57.205 1.00 42.08 114 LEU C O 1
ATOM 12341 N N . VAL C 1 115 ? 95.849 -27.910 58.352 1.00 40.80 115 VAL C N 1
ATOM 12342 C CA . VAL C 1 115 ? 95.494 -27.026 57.258 1.00 39.54 115 VAL C CA 1
ATOM 12343 C C . VAL C 1 115 ? 96.414 -27.242 56.061 1.00 40.65 115 VAL C C 1
ATOM 12344 O O . VAL C 1 115 ? 95.938 -27.311 54.930 1.00 42.60 115 VAL C O 1
ATOM 12357 N N . ARG C 1 116 ? 97.721 -27.341 56.292 1.00 44.24 116 ARG C N 1
ATOM 12358 C CA . ARG C 1 116 ? 98.637 -27.526 55.166 1.00 48.07 116 ARG C CA 1
ATOM 12359 C C . ARG C 1 116 ? 98.350 -28.857 54.459 1.00 44.67 116 ARG C C 1
ATOM 12360 O O . ARG C 1 116 ? 98.377 -28.922 53.229 1.00 41.94 116 ARG C O 1
ATOM 12381 N N . ARG C 1 117 ? 98.073 -29.923 55.209 1.00 45.07 117 ARG C N 1
ATOM 12382 C CA . ARG C 1 117 ? 97.722 -31.182 54.549 1.00 48.70 117 ARG C CA 1
ATOM 12383 C C . ARG C 1 117 ? 96.464 -31.040 53.716 1.00 41.39 117 ARG C C 1
ATOM 12384 O O . ARG C 1 117 ? 96.441 -31.491 52.581 1.00 44.42 117 ARG C O 1
ATOM 12405 N N . ALA C 1 118 ? 95.442 -30.390 54.259 1.00 44.64 118 ALA C N 1
ATOM 12406 C CA . ALA C 1 118 ? 94.198 -30.197 53.524 1.00 38.08 118 ALA C CA 1
ATOM 12407 C C . ALA C 1 118 ? 94.428 -29.366 52.259 1.00 42.44 118 ALA C C 1
ATOM 12408 O O . ALA C 1 118 ? 93.888 -29.672 51.186 1.00 41.81 118 ALA C O 1
ATOM 12415 N N . HIS C 1 119 ? 95.199 -28.290 52.387 1.00 39.83 119 HIS C N 1
ATOM 12416 C CA . HIS C 1 119 ? 95.459 -27.414 51.249 1.00 41.12 119 HIS C CA 1
ATOM 12417 C C . HIS C 1 119 ? 96.188 -28.146 50.144 1.00 42.87 119 HIS C C 1
ATOM 12418 O O . HIS C 1 119 ? 95.972 -27.866 48.965 1.00 39.15 119 HIS C O 1
ATOM 12431 N N . SER C 1 120 ? 97.028 -29.105 50.527 1.00 43.59 120 SER C N 1
ATOM 12432 C CA . SER C 1 120 ? 97.805 -29.863 49.557 1.00 44.73 120 SER C CA 1
ATOM 12433 C C . SER C 1 120 ? 96.893 -30.656 48.618 1.00 42.49 120 SER C C 1
ATOM 12434 O O . SER C 1 120 ? 97.310 -31.015 47.522 1.00 47.51 120 SER C O 1
ATOM 12442 N N . TYR C 1 121 ? 95.648 -30.906 49.035 1.00 44.86 121 TYR C N 1
ATOM 12443 C CA . TYR C 1 121 ? 94.653 -31.590 48.187 1.00 39.32 121 TYR C CA 1
ATOM 12444 C C . TYR C 1 121 ? 93.594 -30.638 47.631 1.00 41.86 121 TYR C C 1
ATOM 12445 O O . TYR C 1 121 ? 92.558 -31.082 47.121 1.00 37.43 121 TYR C O 1
ATOM 12463 N N . GLY C 1 122 ? 93.837 -29.336 47.753 1.00 39.93 122 GLY C N 1
ATOM 12464 C CA . GLY C 1 122 ? 92.879 -28.334 47.321 1.00 37.04 122 GLY C CA 1
ATOM 12465 C C . GLY C 1 122 ? 91.635 -28.307 48.195 1.00 38.23 122 GLY C C 1
ATOM 12466 O O . GLY C 1 122 ? 90.591 -27.804 47.788 1.00 40.87 122 GLY C O 1
ATOM 12470 N N . MET C 1 123 ? 91.760 -28.827 49.411 1.00 36.13 123 MET C N 1
ATOM 12471 C CA . MET C 1 123 ? 90.640 -28.937 50.332 1.00 38.05 123 MET C CA 1
ATOM 12472 C C . MET C 1 123 ? 90.718 -27.851 51.410 1.00 36.75 123 MET C C 1
ATOM 12473 O O . MET C 1 123 ? 91.790 -27.574 51.945 1.00 41.13 123 MET C O 1
ATOM 12487 N N . ARG C 1 124 ? 89.576 -27.230 51.706 1.00 39.49 124 ARG C N 1
ATOM 12488 C CA . ARG C 1 124 ? 89.490 -26.172 52.720 1.00 33.84 124 ARG C CA 1
ATOM 12489 C C . ARG C 1 124 ? 88.977 -26.753 54.033 1.00 37.19 124 ARG C C 1
ATOM 12490 O O . ARG C 1 124 ? 88.264 -27.760 54.041 1.00 35.66 124 ARG C O 1
ATOM 12511 N N . VAL C 1 125 ? 89.348 -26.098 55.131 1.00 33.17 125 VAL C N 1
ATOM 12512 C CA . VAL C 1 125 ? 88.955 -26.507 56.478 1.00 34.22 125 VAL C CA 1
ATOM 12513 C C . VAL C 1 125 ? 88.019 -25.490 57.149 1.00 33.89 125 VAL C C 1
ATOM 12514 O O . VAL C 1 125 ? 88.288 -24.286 57.146 1.00 33.91 125 VAL C O 1
ATOM 12527 N N . LEU C 1 126 ? 86.920 -25.975 57.716 1.00 30.95 126 LEU C N 1
ATOM 12528 C CA . LEU C 1 126 ? 86.134 -25.171 58.649 1.00 37.60 126 LEU C CA 1
ATOM 12529 C C . LEU C 1 126 ? 86.464 -25.654 60.058 1.00 32.67 126 LEU C C 1
ATOM 12530 O O . LEU C 1 126 ? 86.414 -26.854 60.332 1.00 31.51 126 LEU C O 1
ATOM 12546 N N . GLY C 1 127 ? 86.823 -24.726 60.938 1.00 33.18 127 GLY C N 1
ATOM 12547 C CA . GLY C 1 127 ? 87.244 -25.078 62.288 1.00 29.53 127 GLY C CA 1
ATOM 12548 C C . GLY C 1 127 ? 88.765 -25.064 62.443 1.00 32.26 127 GLY C C 1
ATOM 12549 O O . GLY C 1 127 ? 89.433 -24.161 61.924 1.00 33.75 127 GLY C O 1
ATOM 12553 N N . PRO C 1 128 ? 89.334 -26.039 63.193 1.00 36.01 128 PRO C N 1
ATOM 12554 C CA . PRO C 1 128 ? 88.646 -27.115 63.922 1.00 32.29 128 PRO C CA 1
ATOM 12555 C C . PRO C 1 128 ? 87.974 -26.609 65.201 1.00 30.46 128 PRO C C 1
ATOM 12556 O O . PRO C 1 128 ? 87.830 -25.394 65.371 1.00 30.90 128 PRO C O 1
ATOM 12567 N N . ASN C 1 129 ? 87.533 -27.532 66.054 1.00 32.92 129 ASN C N 1
ATOM 12568 C CA . ASN C 1 129 ? 86.917 -27.171 67.332 1.00 36.65 129 ASN C CA 1
ATOM 12569 C C . ASN C 1 129 ? 85.634 -26.373 67.107 1.00 31.48 129 ASN C C 1
ATOM 12570 O O . ASN C 1 129 ? 85.517 -25.217 67.516 1.00 29.27 129 ASN C O 1
ATOM 12581 N N . ILE C 1 130 ? 84.671 -27.006 66.442 1.00 31.21 130 ILE C N 1
ATOM 12582 C CA . ILE C 1 130 ? 83.415 -26.360 66.090 1.00 31.28 130 ILE C CA 1
ATOM 12583 C C . ILE C 1 130 ? 82.269 -27.295 66.357 1.00 31.24 130 ILE C C 1
ATOM 12584 O O . ILE C 1 130 ? 82.487 -28.480 66.592 1.00 30.58 130 ILE C O 1
ATOM 12600 N N . PHE C 1 131 ? 81.045 -26.774 66.311 1.00 31.36 131 PHE C N 1
ATOM 12601 C CA . PHE C 1 131 ? 79.876 -27.634 66.450 1.00 29.36 131 PHE C CA 1
ATOM 12602 C C . PHE C 1 131 ? 79.155 -27.852 65.110 1.00 28.82 131 PHE C C 1
ATOM 12603 O O . PHE C 1 131 ? 78.078 -28.450 65.068 1.00 29.88 131 PHE C O 1
ATOM 12620 N N . GLY C 1 132 ? 79.777 -27.408 64.020 1.00 33.99 132 GLY C N 1
ATOM 12621 C CA . GLY C 1 132 ? 79.248 -27.666 62.685 1.00 25.88 132 GLY C CA 1
ATOM 12622 C C . GLY C 1 132 ? 78.622 -26.438 62.049 1.00 32.55 132 GLY C C 1
ATOM 12623 O O . GLY C 1 132 ? 79.038 -25.315 62.313 1.00 25.86 132 GLY C O 1
ATOM 12627 N N . TYR C 1 133 ? 77.643 -26.657 61.181 1.00 31.02 133 TYR C N 1
ATOM 12628 C CA . TYR C 1 133 ? 76.991 -25.558 60.499 1.00 29.22 133 TYR C CA 1
ATOM 12629 C C . TYR C 1 133 ? 75.617 -25.980 60.012 1.00 28.70 133 TYR C C 1
ATOM 12630 O O . TYR C 1 133 ? 75.319 -27.169 59.929 1.00 28.55 133 TYR C O 1
ATOM 12648 N N . LEU C 1 134 ? 74.780 -24.987 59.749 1.00 31.93 134 LEU C N 1
ATOM 12649 C CA . LEU C 1 134 ? 73.438 -25.208 59.249 1.00 28.18 134 LEU C CA 1
ATOM 12650 C C . LEU C 1 134 ? 73.159 -24.236 58.112 1.00 33.74 134 LEU C C 1
ATOM 12651 O O . LEU C 1 134 ? 73.599 -23.074 58.137 1.00 29.19 134 LEU C O 1
ATOM 12667 N N . TYR C 1 135 ? 72.445 -24.728 57.100 1.00 30.49 135 TYR C N 1
ATOM 12668 C CA . TYR C 1 135 ? 71.980 -23.899 56.001 1.00 29.14 135 TYR C CA 1
ATOM 12669 C C . TYR C 1 135 ? 70.541 -24.306 55.663 1.00 32.79 135 TYR C C 1
ATOM 12670 O O . TYR C 1 135 ? 70.298 -25.404 55.153 1.00 31.83 135 TYR C O 1
ATOM 12688 N N . ALA C 1 136 ? 69.595 -23.441 56.016 1.00 30.49 136 ALA C N 1
ATOM 12689 C CA . ALA C 1 136 ? 68.175 -23.752 55.902 1.00 32.91 136 ALA C CA 1
ATOM 12690 C C . ALA C 1 136 ? 67.721 -23.929 54.454 1.00 35.83 136 ALA C C 1
ATOM 12691 O O . ALA C 1 136 ? 66.975 -24.868 54.158 1.00 34.23 136 ALA C O 1
ATOM 12698 N N . PRO C 1 137 ? 68.162 -23.034 53.549 1.00 35.74 137 PRO C N 1
ATOM 12699 C CA . PRO C 1 137 ? 67.715 -23.184 52.158 1.00 40.73 137 PRO C CA 1
ATOM 12700 C C . PRO C 1 137 ? 68.053 -24.558 51.582 1.00 38.11 137 PRO C C 1
ATOM 12701 O O . PRO C 1 137 ? 67.340 -25.016 50.701 1.00 39.59 137 PRO C O 1
ATOM 12712 N N . ALA C 1 138 ? 69.098 -25.212 52.091 1.00 33.41 138 ALA C N 1
ATOM 12713 C CA . ALA C 1 138 ? 69.459 -26.554 51.622 1.00 32.45 138 ALA C CA 1
ATOM 12714 C C . ALA C 1 138 ? 68.982 -27.664 52.574 1.00 30.80 138 ALA C C 1
ATOM 12715 O O . ALA C 1 138 ? 69.394 -28.818 52.436 1.00 34.35 138 ALA C O 1
ATOM 12722 N N . ARG C 1 139 ? 68.137 -27.299 53.539 1.00 35.28 139 ARG C N 1
ATOM 12723 C CA . ARG C 1 139 ? 67.655 -28.216 54.574 1.00 36.37 139 ARG C CA 1
ATOM 12724 C C . ARG C 1 139 ? 68.818 -29.016 55.149 1.00 35.43 139 ARG C C 1
ATOM 12725 O O . ARG C 1 139 ? 68.752 -30.240 55.259 1.00 37.64 139 ARG C O 1
ATOM 12746 N N . LEU C 1 140 ? 69.871 -28.294 55.508 1.00 34.01 140 LEU C N 1
ATOM 12747 C CA . LEU C 1 140 ? 71.142 -28.879 55.903 1.00 31.44 140 LEU C CA 1
ATOM 12748 C C . LEU C 1 140 ? 71.459 -28.531 57.352 1.00 35.41 140 LEU C C 1
ATOM 12749 O O . LEU C 1 140 ? 71.878 -27.406 57.624 1.00 34.63 140 LEU C O 1
ATOM 12765 N N . ASN C 1 141 ? 71.258 -29.486 58.267 1.00 31.75 141 ASN C N 1
ATOM 12766 C CA . ASN C 1 141 ? 71.638 -29.311 59.682 1.00 33.63 141 ASN C CA 1
ATOM 12767 C C . ASN C 1 141 ? 72.780 -30.248 60.037 1.00 29.66 141 ASN C C 1
ATOM 12768 O O . ASN C 1 141 ? 72.573 -31.352 60.539 1.00 31.69 141 ASN C O 1
ATOM 12779 N N . ALA C 1 142 ? 73.992 -29.785 59.767 1.00 29.33 142 ALA C N 1
ATOM 12780 C CA . ALA C 1 142 ? 75.194 -30.530 60.091 1.00 32.51 142 ALA C CA 1
ATOM 12781 C C . ALA C 1 142 ? 75.816 -30.003 61.393 1.00 31.28 142 ALA C C 1
ATOM 12782 O O . ALA C 1 142 ? 76.981 -29.605 61.414 1.00 29.78 142 ALA C O 1
ATOM 12789 N N . THR C 1 143 ? 75.022 -29.990 62.460 1.00 34.22 143 THR C N 1
ATOM 12790 C CA . THR C 1 143 ? 75.496 -29.631 63.805 1.00 32.50 143 THR C CA 1
ATOM 12791 C C . THR C 1 143 ? 75.080 -30.710 64.799 1.00 35.31 143 THR C C 1
ATOM 12792 O O . THR C 1 143 ? 74.262 -31.568 64.458 1.00 32.85 143 THR C O 1
ATOM 12803 N N . PHE C 1 144 ? 75.605 -30.667 66.030 1.00 36.55 144 PHE C N 1
ATOM 12804 C CA . PHE C 1 144 ? 75.027 -31.485 67.103 1.00 33.13 144 PHE C CA 1
ATOM 12805 C C . PHE C 1 144 ? 74.272 -30.577 68.063 1.00 40.76 144 PHE C C 1
ATOM 12806 O O . PHE C 1 144 ? 74.148 -30.870 69.254 1.00 32.58 144 PHE C O 1
ATOM 12823 N N . GLY C 1 145 ? 73.756 -29.479 67.518 1.00 32.79 145 GLY C N 1
ATOM 12824 C CA . GLY C 1 145 ? 72.933 -28.551 68.266 1.00 31.69 145 GLY C CA 1
ATOM 12825 C C . GLY C 1 145 ? 71.475 -28.942 68.145 1.00 33.44 145 GLY C C 1
ATOM 12826 O O . GLY C 1 145 ? 71.169 -30.093 67.837 1.00 33.65 145 GLY C O 1
ATOM 12830 N N . PRO C 1 146 ? 70.564 -27.998 68.410 1.00 32.52 146 PRO C N 1
ATOM 12831 C CA . PRO C 1 146 ? 69.137 -28.277 68.269 1.00 34.48 146 PRO C CA 1
ATOM 12832 C C . PRO C 1 146 ? 68.804 -28.795 66.869 1.00 38.59 146 PRO C C 1
ATOM 12833 O O . PRO C 1 146 ? 69.557 -28.525 65.935 1.00 28.93 146 PRO C O 1
ATOM 12844 N N . LYS C 1 147 ? 67.693 -29.515 66.742 1.00 34.86 147 LYS C N 1
ATOM 12845 C CA . LYS C 1 147 ? 67.328 -30.185 65.496 1.00 36.22 147 LYS C CA 1
ATOM 12846 C C . LYS C 1 147 ? 66.735 -29.231 64.484 1.00 35.08 147 LYS C C 1
ATOM 12847 O O . LYS C 1 147 ? 66.745 -29.508 63.293 1.00 36.98 147 LYS C O 1
ATOM 12866 N N . ASP C 1 148 ? 66.218 -28.107 64.962 1.00 37.52 148 ASP C N 1
ATOM 12867 C CA . ASP C 1 148 ? 65.443 -27.211 64.118 1.00 39.58 148 ASP C CA 1
ATOM 12868 C C . ASP C 1 148 ? 65.702 -25.755 64.476 1.00 35.58 148 ASP C C 1
ATOM 12869 O O . ASP C 1 148 ? 66.066 -25.438 65.610 1.00 34.66 148 ASP C O 1
ATOM 12878 N N . VAL C 1 149 ? 65.488 -24.882 63.500 1.00 35.05 149 VAL C N 1
ATOM 12879 C CA . VAL C 1 149 ? 65.444 -23.441 63.717 1.00 35.86 149 VAL C CA 1
ATOM 12880 C C . VAL C 1 149 ? 64.260 -22.892 62.939 1.00 36.41 149 VAL C C 1
ATOM 12881 O O . VAL C 1 149 ? 63.703 -23.588 62.094 1.00 38.17 149 VAL C O 1
ATOM 12894 N N . LEU C 1 150 ? 63.859 -21.667 63.248 1.00 28.68 150 LEU C N 1
ATOM 12895 C CA . LEU C 1 150 ? 62.832 -20.977 62.487 1.00 34.34 150 LEU C CA 1
ATOM 12896 C C . LEU C 1 150 ? 63.429 -20.504 61.184 1.00 34.87 150 LEU C C 1
ATOM 12897 O O . LEU C 1 150 ? 64.565 -20.060 61.162 1.00 40.38 150 LEU C O 1
ATOM 12913 N N . SER C 1 151 ? 62.674 -20.565 60.102 1.00 35.34 151 SER C N 1
ATOM 12914 C CA . SER C 1 151 ? 63.205 -20.100 58.829 1.00 36.83 151 SER C CA 1
ATOM 12915 C C . SER C 1 151 ? 63.094 -18.578 58.639 1.00 35.03 151 SER C C 1
ATOM 12916 O O . SER C 1 151 ? 62.108 -17.933 59.009 1.00 35.67 151 SER C O 1
ATOM 12924 N N . GLY C 1 152 ? 64.148 -18.011 58.067 1.00 30.18 152 GLY C N 1
ATOM 12925 C CA . GLY C 1 152 ? 64.206 -16.592 57.768 1.00 29.68 152 GLY C CA 1
ATOM 12926 C C . GLY C 1 152 ? 65.526 -16.243 57.105 1.00 29.19 152 GLY C C 1
ATOM 12927 O O . GLY C 1 152 ? 66.188 -17.112 56.545 1.00 30.99 152 GLY C O 1
ATOM 12931 N N . ASN C 1 153 ? 65.937 -14.982 57.236 1.00 31.00 153 ASN C N 1
ATOM 12932 C CA . ASN C 1 153 ? 67.034 -14.419 56.455 1.00 29.69 153 ASN C CA 1
ATOM 12933 C C . ASN C 1 153 ? 68.286 -14.031 57.263 1.00 31.12 153 ASN C C 1
ATOM 12934 O O . ASN C 1 153 ? 69.128 -13.261 56.789 1.00 28.77 153 ASN C O 1
ATOM 12945 N N . VAL C 1 154 ? 68.397 -14.529 58.492 1.00 33.05 154 VAL C N 1
ATOM 12946 C CA . VAL C 1 154 ? 69.546 -14.187 59.329 1.00 24.98 154 VAL C CA 1
ATOM 12947 C C . VAL C 1 154 ? 70.606 -15.285 59.320 1.00 23.86 154 VAL C C 1
ATOM 12948 O O . VAL C 1 154 ? 70.320 -16.442 59.645 1.00 25.18 154 VAL C O 1
ATOM 12961 N N . ALA C 1 155 ? 71.834 -14.911 58.966 1.00 26.85 155 ALA C N 1
ATOM 12962 C CA . ALA C 1 155 ? 72.984 -15.810 59.076 1.00 26.80 155 ALA C CA 1
ATOM 12963 C C . ALA C 1 155 ? 73.753 -15.470 60.337 1.00 24.38 155 ALA C C 1
ATOM 12964 O O . ALA C 1 155 ? 74.081 -14.306 60.549 1.00 24.60 155 ALA C O 1
ATOM 12971 N N . PHE C 1 156 ? 74.009 -16.479 61.161 1.00 24.95 156 PHE C N 1
ATOM 12972 C CA . PHE C 1 156 ? 74.727 -16.316 62.420 1.00 30.57 156 PHE C CA 1
ATOM 12973 C C . PHE C 1 156 ? 76.042 -17.094 62.382 1.00 24.91 156 PHE C C 1
ATOM 12974 O O . PHE C 1 156 ? 76.051 -18.299 62.190 1.00 26.84 156 PHE C O 1
ATOM 12991 N N . ILE C 1 157 ? 77.141 -16.365 62.531 1.00 28.58 157 ILE C N 1
ATOM 12992 C CA . ILE C 1 157 ? 78.482 -16.924 62.605 1.00 28.14 157 ILE C CA 1
ATOM 12993 C C . ILE C 1 157 ? 79.028 -16.804 64.030 1.00 31.63 157 ILE C C 1
ATOM 12994 O O . ILE C 1 157 ? 79.020 -15.711 64.589 1.00 26.09 157 ILE C O 1
ATOM 13010 N N . SER C 1 158 ? 79.547 -17.897 64.588 1.00 24.20 158 SER C N 1
ATOM 13011 C CA . SER C 1 158 ? 80.022 -17.879 65.970 1.00 30.87 158 SER C CA 1
ATOM 13012 C C . SER C 1 158 ? 81.411 -18.470 66.144 1.00 30.96 158 SER C C 1
ATOM 13013 O O . SER C 1 158 ? 81.647 -19.648 65.865 1.00 28.44 158 SER C O 1
ATOM 13021 N N . GLN C 1 159 ? 82.313 -17.659 66.675 1.00 29.13 159 GLN C N 1
ATOM 13022 C CA . GLN C 1 159 ? 83.638 -18.132 67.033 1.00 29.31 159 GLN C CA 1
ATOM 13023 C C . GLN C 1 159 ? 83.589 -18.953 68.329 1.00 32.04 159 GLN C C 1
ATOM 13024 O O . GLN C 1 159 ? 84.504 -19.720 68.613 1.00 33.95 159 GLN C O 1
ATOM 13038 N N . SER C 1 160 ? 82.515 -18.804 69.094 1.00 26.17 160 SER C N 1
ATOM 13039 C CA . SER C 1 160 ? 82.358 -19.543 70.359 1.00 32.99 160 SER C CA 1
ATOM 13040 C C . SER C 1 160 ? 81.521 -20.807 70.217 1.00 31.31 160 SER C C 1
ATOM 13041 O O . SER C 1 160 ? 80.487 -20.820 69.538 1.00 30.27 160 SER C O 1
ATOM 13049 N N . GLY C 1 161 ? 81.957 -21.870 70.878 1.00 31.82 161 GLY C N 1
ATOM 13050 C CA . GLY C 1 161 ? 81.274 -23.143 70.783 1.00 33.24 161 GLY C CA 1
ATOM 13051 C C . GLY C 1 161 ? 79.994 -23.234 71.590 1.00 32.74 161 GLY C C 1
ATOM 13052 O O . GLY C 1 161 ? 78.893 -23.277 71.021 1.00 25.04 161 GLY C O 1
ATOM 13056 N N . ALA C 1 162 ? 80.126 -23.287 72.914 1.00 31.26 162 ALA C N 1
ATOM 13057 C CA . ALA C 1 162 ? 78.968 -23.491 73.779 1.00 29.97 162 ALA C CA 1
ATOM 13058 C C . ALA C 1 162 ? 77.997 -22.317 73.683 1.00 27.37 162 ALA C C 1
ATOM 13059 O O . ALA C 1 162 ? 76.796 -22.522 73.566 1.00 29.81 162 ALA C O 1
ATOM 13066 N N . LEU C 1 163 ? 78.504 -21.087 73.718 1.00 27.98 163 LEU C N 1
ATOM 13067 C CA . LEU C 1 163 ? 77.619 -19.935 73.577 1.00 29.39 163 LEU C CA 1
ATOM 13068 C C . LEU C 1 163 ? 76.943 -19.919 72.208 1.00 26.03 163 LEU C C 1
ATOM 13069 O O . LEU C 1 163 ? 75.749 -19.632 72.114 1.00 24.96 163 LEU C O 1
ATOM 13085 N N . GLY C 1 164 ? 77.686 -20.244 71.155 1.00 27.44 164 GLY C N 1
ATOM 13086 C CA . GLY C 1 164 ? 77.098 -20.294 69.824 1.00 31.46 164 GLY C CA 1
ATOM 13087 C C . GLY C 1 164 ? 75.956 -21.284 69.719 1.00 24.75 164 GLY C C 1
ATOM 13088 O O . GLY C 1 164 ? 74.891 -20.974 69.194 1.00 25.64 164 GLY C O 1
ATOM 13092 N N . ILE C 1 165 ? 76.174 -22.492 70.225 1.00 27.65 165 ILE C N 1
ATOM 13093 C CA . ILE C 1 165 ? 75.182 -23.541 70.085 1.00 30.44 165 ILE C CA 1
ATOM 13094 C C . ILE C 1 165 ? 73.982 -23.208 70.986 1.00 27.40 165 ILE C C 1
ATOM 13095 O O . ILE C 1 165 ? 72.837 -23.516 70.655 1.00 26.12 165 ILE C O 1
ATOM 13111 N N . ALA C 1 166 ? 74.245 -22.555 72.109 1.00 27.84 166 ALA C N 1
ATOM 13112 C CA . ALA C 1 166 ? 73.170 -22.093 72.979 1.00 30.18 166 ALA C CA 1
ATOM 13113 C C . ALA C 1 166 ? 72.344 -21.016 72.296 1.00 28.32 166 ALA C C 1
ATOM 13114 O O . ALA C 1 166 ? 71.115 -21.039 72.337 1.00 25.92 166 ALA C O 1
ATOM 13121 N N . LEU C 1 167 ? 73.024 -20.086 71.637 1.00 25.86 167 LEU C N 1
ATOM 13122 C CA . LEU C 1 167 ? 72.340 -18.983 70.976 1.00 27.26 167 LEU C CA 1
ATOM 13123 C C . LEU C 1 167 ? 71.543 -19.484 69.777 1.00 27.80 167 LEU C C 1
ATOM 13124 O O . LEU C 1 167 ? 70.520 -18.905 69.414 1.00 26.38 167 LEU C O 1
ATOM 13140 N N . MET C 1 168 ? 72.028 -20.559 69.160 1.00 31.30 168 MET C N 1
ATOM 13141 C CA . MET C 1 168 ? 71.289 -21.239 68.096 1.00 31.02 168 MET C CA 1
ATOM 13142 C C . MET C 1 168 ? 69.904 -21.616 68.609 1.00 29.38 168 MET C C 1
ATOM 13143 O O . MET C 1 168 ? 68.908 -21.396 67.937 1.00 31.58 168 MET C O 1
ATOM 13157 N N . GLY C 1 169 ? 69.840 -22.161 69.818 1.00 32.23 169 GLY C N 1
ATOM 13158 C CA . GLY C 1 169 ? 68.569 -22.462 70.437 1.00 28.37 169 GLY C CA 1
ATOM 13159 C C . GLY C 1 169 ? 67.744 -21.231 70.777 1.00 31.55 169 GLY C C 1
ATOM 13160 O O . GLY C 1 169 ? 66.523 -21.241 70.624 1.00 31.81 169 GLY C O 1
ATOM 13164 N N . TYR C 1 170 ? 68.419 -20.188 71.256 1.00 29.43 170 TYR C N 1
ATOM 13165 C CA . TYR C 1 170 ? 67.785 -18.947 71.679 1.00 26.64 170 TYR C CA 1
ATOM 13166 C C . TYR C 1 170 ? 67.116 -18.181 70.548 1.00 29.26 170 TYR C C 1
ATOM 13167 O O . TYR C 1 170 ? 66.206 -17.406 70.815 1.00 28.46 170 TYR C O 1
ATOM 13185 N N . THR C 1 171 ? 67.566 -18.375 69.302 1.00 24.67 171 THR C N 1
ATOM 13186 C CA . THR C 1 171 ? 66.938 -17.692 68.174 1.00 31.33 171 THR C CA 1
ATOM 13187 C C . THR C 1 171 ? 65.461 -18.073 68.108 1.00 28.58 171 THR C C 1
ATOM 13188 O O . THR C 1 171 ? 64.640 -17.273 67.702 1.00 28.27 171 THR C O 1
ATOM 13199 N N . VAL C 1 172 ? 65.142 -19.303 68.500 1.00 28.31 172 VAL C N 1
ATOM 13200 C CA . VAL C 1 172 ? 63.767 -19.784 68.474 1.00 29.28 172 VAL C CA 1
ATOM 13201 C C . VAL C 1 172 ? 62.923 -19.028 69.499 1.00 30.58 172 VAL C C 1
ATOM 13202 O O . VAL C 1 172 ? 61.827 -18.570 69.178 1.00 28.07 172 VAL C O 1
ATOM 13215 N N . VAL C 1 173 ? 63.441 -18.878 70.720 1.00 29.98 173 VAL C N 1
ATOM 13216 C CA . VAL C 1 173 ? 62.708 -18.166 71.781 1.00 28.61 173 VAL C CA 1
ATOM 13217 C C . VAL C 1 173 ? 62.472 -16.693 71.415 1.00 30.78 173 VAL C C 1
ATOM 13218 O O . VAL C 1 173 ? 61.419 -16.116 71.728 1.00 32.68 173 VAL C O 1
ATOM 13231 N N . GLU C 1 174 ? 63.443 -16.103 70.729 1.00 31.09 174 GLU C N 1
ATOM 13232 C CA . GLU C 1 174 ? 63.343 -14.708 70.312 1.00 33.36 174 GLU C CA 1
ATOM 13233 C C . GLU C 1 174 ? 62.731 -14.521 68.910 1.00 31.32 174 GLU C C 1
ATOM 13234 O O . GLU C 1 174 ? 62.723 -13.412 68.390 1.00 33.65 174 GLU C O 1
ATOM 13246 N N . ASN C 1 175 ? 62.205 -15.594 68.319 1.00 31.21 175 ASN C N 1
ATOM 13247 C CA . ASN C 1 175 ? 61.496 -15.530 67.034 1.00 32.08 175 ASN C CA 1
ATOM 13248 C C . ASN C 1 175 ? 62.352 -15.021 65.884 1.00 30.65 175 ASN C C 1
ATOM 13249 O O . ASN C 1 175 ? 61.847 -14.430 64.937 1.00 33.46 175 ASN C O 1
ATOM 13260 N N . ILE C 1 176 ? 63.644 -15.296 65.932 1.00 30.81 176 ILE C N 1
ATOM 13261 C CA . ILE C 1 176 ? 64.526 -14.877 64.849 1.00 34.88 176 ILE C CA 1
ATOM 13262 C C . ILE C 1 176 ? 64.638 -15.972 63.776 1.00 34.14 176 ILE C C 1
ATOM 13263 O O . ILE C 1 176 ? 65.093 -17.083 64.037 1.00 29.65 176 ILE C O 1
ATOM 13279 N N . GLY C 1 177 ? 64.213 -15.638 62.563 1.00 31.37 177 GLY C N 1
ATOM 13280 C CA . GLY C 1 177 ? 64.261 -16.571 61.453 1.00 29.76 177 GLY C CA 1
ATOM 13281 C C . GLY C 1 177 ? 65.677 -16.662 60.912 1.00 30.14 177 GLY C C 1
ATOM 13282 O O . GLY C 1 177 ? 66.306 -15.650 60.655 1.00 29.25 177 GLY C O 1
ATOM 13286 N N . ILE C 1 178 ? 66.164 -17.883 60.748 1.00 31.42 178 ILE C N 1
ATOM 13287 C CA . ILE C 1 178 ? 67.564 -18.150 60.445 1.00 29.57 178 ILE C CA 1
ATOM 13288 C C . ILE C 1 178 ? 67.734 -18.724 59.051 1.00 29.84 178 ILE C C 1
ATOM 13289 O O . ILE C 1 178 ? 67.021 -19.654 58.679 1.00 30.88 178 ILE C O 1
ATOM 13305 N N . SER C 1 179 ? 68.704 -18.193 58.304 1.00 28.41 179 SER C N 1
ATOM 13306 C CA . SER C 1 179 ? 69.129 -18.791 57.048 1.00 31.41 179 SER C CA 1
ATOM 13307 C C . SER C 1 179 ? 70.333 -19.698 57.249 1.00 29.61 179 SER C C 1
ATOM 13308 O O . SER C 1 179 ? 70.465 -20.722 56.581 1.00 29.09 179 SER C O 1
ATOM 13316 N N . SER C 1 180 ? 71.209 -19.329 58.175 1.00 29.84 180 SER C N 1
ATOM 13317 C CA . SER C 1 180 ? 72.419 -20.092 58.405 1.00 25.70 180 SER C CA 1
ATOM 13318 C C . SER C 1 180 ? 72.962 -19.963 59.834 1.00 30.54 180 SER C C 1
ATOM 13319 O O . SER C 1 180 ? 72.822 -18.921 60.475 1.00 27.22 180 SER C O 1
ATOM 13327 N N . ILE C 1 181 ? 73.549 -21.050 60.324 1.00 30.93 181 ILE C N 1
ATOM 13328 C CA . ILE C 1 181 ? 74.358 -21.052 61.553 1.00 31.91 181 ILE C CA 1
ATOM 13329 C C . ILE C 1 181 ? 75.712 -21.584 61.145 1.00 27.14 181 ILE C C 1
ATOM 13330 O O . ILE C 1 181 ? 75.774 -22.634 60.529 1.00 31.94 181 ILE C O 1
ATOM 13346 N N . VAL C 1 182 ? 76.782 -20.866 61.442 1.00 23.79 182 VAL C N 1
ATOM 13347 C CA . VAL C 1 182 ? 78.128 -21.384 61.179 1.00 26.33 182 VAL C CA 1
ATOM 13348 C C . VAL C 1 182 ? 79.033 -21.221 62.402 1.00 28.90 182 VAL C C 1
ATOM 13349 O O . VAL C 1 182 ? 79.362 -20.102 62.820 1.00 25.86 182 VAL C O 1
ATOM 13362 N N . SER C 1 183 ? 79.418 -22.361 62.959 1.00 26.22 183 SER C N 1
ATOM 13363 C CA . SER C 1 183 ? 80.464 -22.442 63.976 1.00 26.10 183 SER C CA 1
ATOM 13364 C C . SER C 1 183 ? 81.838 -22.386 63.308 1.00 28.90 183 SER C C 1
ATOM 13365 O O . SER C 1 183 ? 82.132 -23.219 62.451 1.00 28.95 183 SER C O 1
ATOM 13373 N N . VAL C 1 184 ? 82.670 -21.407 63.659 1.00 26.80 184 VAL C N 1
ATOM 13374 C CA . VAL C 1 184 ? 83.979 -21.284 63.015 1.00 29.05 184 VAL C CA 1
ATOM 13375 C C . VAL C 1 184 ? 85.135 -21.593 63.964 1.00 31.88 184 VAL C C 1
ATOM 13376 O O . VAL C 1 184 ? 86.255 -21.823 63.522 1.00 27.57 184 VAL C O 1
ATOM 13389 N N . GLY C 1 185 ? 84.861 -21.608 65.266 1.00 32.31 185 GLY C N 1
ATOM 13390 C CA . GLY C 1 185 ? 85.836 -22.049 66.251 1.00 31.27 185 GLY C CA 1
ATOM 13391 C C . GLY C 1 185 ? 87.221 -21.457 66.086 1.00 29.45 185 GLY C C 1
ATOM 13392 O O . GLY C 1 185 ? 87.415 -20.240 66.133 1.00 30.17 185 GLY C O 1
ATOM 13396 N N . ASN C 1 186 ? 88.192 -22.333 65.880 1.00 32.92 186 ASN C N 1
ATOM 13397 C CA . ASN C 1 186 ? 89.588 -21.920 65.796 1.00 33.84 186 ASN C CA 1
ATOM 13398 C C . ASN C 1 186 ? 89.971 -21.183 64.505 1.00 34.04 186 ASN C C 1
ATOM 13399 O O . ASN C 1 186 ? 91.087 -20.680 64.414 1.00 27.05 186 ASN C O 1
ATOM 13410 N N . LYS C 1 187 ? 89.090 -21.157 63.499 1.00 34.33 187 LYS C N 1
ATOM 13411 C CA . LYS C 1 187 ? 89.349 -20.366 62.290 1.00 35.17 187 LYS C CA 1
ATOM 13412 C C . LYS C 1 187 ? 90.742 -20.616 61.740 1.00 35.78 187 LYS C C 1
ATOM 13413 O O . LYS C 1 187 ? 91.508 -19.671 61.519 1.00 39.45 187 LYS C O 1
ATOM 13432 N N . ALA C 1 188 ? 91.113 -21.879 61.598 1.00 35.83 188 ALA C N 1
ATOM 13433 C CA . ALA C 1 188 ? 92.445 -22.194 61.108 1.00 36.46 188 ALA C CA 1
ATOM 13434 C C . ALA C 1 188 ? 92.560 -21.895 59.618 1.00 34.99 188 ALA C C 1
ATOM 13435 O O . ALA C 1 188 ? 93.652 -21.645 59.117 1.00 37.87 188 ALA C O 1
ATOM 13442 N N . ASP C 1 189 ? 91.430 -21.914 58.914 1.00 37.06 189 ASP C N 1
ATOM 13443 C CA . ASP C 1 189 ? 91.440 -21.712 57.468 1.00 38.47 189 ASP C CA 1
ATOM 13444 C C . ASP C 1 189 ? 90.310 -20.768 57.063 1.00 31.43 189 ASP C C 1
ATOM 13445 O O . ASP C 1 189 ? 90.494 -19.548 57.062 1.00 38.83 189 ASP C O 1
ATOM 13454 N N . LEU C 1 190 ? 89.152 -21.323 56.715 1.00 34.27 190 LEU C N 1
ATOM 13455 C CA . LEU C 1 190 ? 87.985 -20.511 56.411 1.00 34.94 190 LEU C CA 1
ATOM 13456 C C . LEU C 1 190 ? 87.635 -19.632 57.594 1.00 33.48 190 LEU C C 1
ATOM 13457 O O . LEU C 1 190 ? 87.617 -20.095 58.730 1.00 29.16 190 LEU C O 1
ATOM 13473 N N . ASP C 1 191 ? 87.364 -18.358 57.327 1.00 30.94 191 ASP C N 1
ATOM 13474 C CA . ASP C 1 191 ? 87.031 -17.430 58.402 1.00 34.77 191 ASP C CA 1
ATOM 13475 C C . ASP C 1 191 ? 85.862 -16.511 58.037 1.00 33.10 191 ASP C C 1
ATOM 13476 O O . ASP C 1 191 ? 85.113 -16.783 57.089 1.00 29.55 191 ASP C O 1
ATOM 13485 N N . ASP C 1 192 ? 85.692 -15.458 58.835 1.00 28.92 192 ASP C N 1
ATOM 13486 C CA . ASP C 1 192 ? 84.604 -14.507 58.678 1.00 27.83 192 ASP C CA 1
ATOM 13487 C C . ASP C 1 192 ? 84.617 -13.853 57.305 1.00 27.02 192 ASP C C 1
ATOM 13488 O O . ASP C 1 192 ? 83.561 -13.567 56.749 1.00 30.53 192 ASP C O 1
ATOM 13497 N N . VAL C 1 193 ? 85.810 -13.623 56.767 1.00 32.01 193 VAL C N 1
ATOM 13498 C CA . VAL C 1 193 ? 85.947 -12.961 55.480 1.00 34.89 193 VAL C CA 1
ATOM 13499 C C . VAL C 1 193 ? 85.370 -13.841 54.374 1.00 33.32 193 VAL C C 1
ATOM 13500 O O . VAL C 1 193 ? 84.618 -13.372 53.524 1.00 32.60 193 VAL C O 1
ATOM 13513 N N . ASP C 1 194 ? 85.720 -15.121 54.406 1.00 31.49 194 ASP C N 1
ATOM 13514 C CA . ASP C 1 194 ? 85.222 -16.074 53.431 1.00 32.60 194 ASP C CA 1
ATOM 13515 C C . ASP C 1 194 ? 83.718 -16.197 53.529 1.00 31.78 194 ASP C C 1
ATOM 13516 O O . ASP C 1 194 ? 83.009 -16.200 52.528 1.00 30.14 194 ASP C O 1
ATOM 13525 N N . LEU C 1 195 ? 83.211 -16.275 54.747 1.00 32.71 195 LEU C N 1
ATOM 13526 C CA . LEU C 1 195 ? 81.777 -16.443 54.926 1.00 28.86 195 LEU C CA 1
ATOM 13527 C C . LEU C 1 195 ? 80.993 -15.189 54.526 1.00 29.14 195 LEU C C 1
ATOM 13528 O O . LEU C 1 195 ? 79.912 -15.305 53.937 1.00 26.95 195 LEU C O 1
ATOM 13544 N N . LEU C 1 196 ? 81.537 -14.007 54.823 1.00 26.18 196 LEU C N 1
ATOM 13545 C CA . LEU C 1 196 ? 80.879 -12.754 54.456 1.00 31.13 196 LEU C CA 1
ATOM 13546 C C . LEU C 1 196 ? 80.805 -12.620 52.930 1.00 33.54 196 LEU C C 1
ATOM 13547 O O . LEU C 1 196 ? 79.814 -12.135 52.393 1.00 31.00 196 LEU C O 1
ATOM 13563 N N . ASP C 1 197 ? 81.860 -13.051 52.247 1.00 34.82 197 ASP C N 1
ATOM 13564 C CA . ASP C 1 197 ? 81.866 -13.069 50.797 1.00 37.00 197 ASP C CA 1
ATOM 13565 C C . ASP C 1 197 ? 80.708 -13.921 50.260 1.00 33.55 197 ASP C C 1
ATOM 13566 O O . ASP C 1 197 ? 80.026 -13.528 49.311 1.00 33.40 197 ASP C O 1
ATOM 13575 N N . PHE C 1 198 ? 80.450 -15.064 50.887 1.00 32.57 198 PHE C N 1
ATOM 13576 C CA . PHE C 1 198 ? 79.352 -15.908 50.447 1.00 28.75 198 PHE C CA 1
ATOM 13577 C C . PHE C 1 198 ? 77.993 -15.305 50.765 1.00 32.86 198 PHE C C 1
ATOM 13578 O O . PHE C 1 198 ? 77.085 -15.344 49.931 1.00 29.45 198 PHE C O 1
ATOM 13595 N N . PHE C 1 199 ? 77.833 -14.789 51.980 1.00 31.13 199 PHE C N 1
ATOM 13596 C CA . PHE C 1 199 ? 76.537 -14.283 52.409 1.00 28.62 199 PHE C CA 1
ATOM 13597 C C . PHE C 1 199 ? 76.204 -12.970 51.701 1.00 27.22 199 PHE C C 1
ATOM 13598 O O . PHE C 1 199 ? 75.045 -12.615 51.564 1.00 25.68 199 PHE C O 1
ATOM 13615 N N . ASP C 1 200 ? 77.232 -12.266 51.252 1.00 29.00 200 ASP C N 1
ATOM 13616 C CA . ASP C 1 200 ? 77.059 -11.071 50.442 1.00 30.54 200 ASP C CA 1
ATOM 13617 C C . ASP C 1 200 ? 76.202 -11.392 49.214 1.00 29.67 200 ASP C C 1
ATOM 13618 O O . ASP C 1 200 ? 75.217 -10.693 48.947 1.00 33.23 200 ASP C O 1
ATOM 13627 N N . LYS C 1 201 ? 76.547 -12.467 48.508 1.00 34.62 201 LYS C N 1
ATOM 13628 C CA . LYS C 1 201 ? 75.829 -12.870 47.295 1.00 34.56 201 LYS C CA 1
ATOM 13629 C C . LYS C 1 201 ? 74.537 -13.608 47.581 1.00 36.45 201 LYS C C 1
ATOM 13630 O O . LYS C 1 201 ? 73.614 -13.581 46.774 1.00 34.10 201 LYS C O 1
ATOM 13649 N N . ASP C 1 202 ? 74.452 -14.228 48.752 1.00 30.98 202 ASP C N 1
ATOM 13650 C CA . ASP C 1 202 ? 73.375 -15.165 49.041 1.00 30.07 202 ASP C CA 1
ATOM 13651 C C . ASP C 1 202 ? 72.019 -14.474 49.165 1.00 34.15 202 ASP C C 1
ATOM 13652 O O . ASP C 1 202 ? 71.760 -13.779 50.157 1.00 32.13 202 ASP C O 1
ATOM 13661 N N . PRO C 1 203 ? 71.125 -14.689 48.179 1.00 33.68 203 PRO C N 1
ATOM 13662 C CA . PRO C 1 203 ? 69.794 -14.057 48.254 1.00 35.76 203 PRO C CA 1
ATOM 13663 C C . PRO C 1 203 ? 68.946 -14.529 49.448 1.00 34.47 203 PRO C C 1
ATOM 13664 O O . PRO C 1 203 ? 67.991 -13.863 49.803 1.00 37.35 203 PRO C O 1
ATOM 13675 N N . ASN C 1 204 ? 69.289 -15.658 50.055 1.00 32.88 204 ASN C N 1
ATOM 13676 C CA . ASN C 1 204 ? 68.527 -16.158 51.198 1.00 30.17 204 ASN C CA 1
ATOM 13677 C C . ASN C 1 204 ? 68.868 -15.447 52.504 1.00 30.92 204 ASN C C 1
ATOM 13678 O O . ASN C 1 204 ? 68.150 -15.590 53.495 1.00 31.24 204 ASN C O 1
ATOM 13689 N N . THR C 1 205 ? 69.966 -14.695 52.505 1.00 32.67 205 THR C N 1
ATOM 13690 C CA . THR C 1 205 ? 70.478 -14.053 53.722 1.00 31.85 205 THR C CA 1
ATOM 13691 C C . THR C 1 205 ? 70.365 -12.535 53.602 1.00 31.98 205 THR C C 1
ATOM 13692 O O . THR C 1 205 ? 70.863 -11.952 52.644 1.00 31.65 205 THR C O 1
ATOM 13703 N N . GLY C 1 206 ? 69.685 -11.904 54.560 1.00 27.23 206 GLY C N 1
ATOM 13704 C CA . GLY C 1 206 ? 69.492 -10.454 54.564 1.00 30.75 206 GLY C CA 1
ATOM 13705 C C . GLY C 1 206 ? 70.183 -9.748 55.725 1.00 30.41 206 GLY C C 1
ATOM 13706 O O . GLY C 1 206 ? 70.323 -8.520 55.748 1.00 26.18 206 GLY C O 1
ATOM 13710 N N . VAL C 1 207 ? 70.591 -10.523 56.719 1.00 31.92 207 VAL C N 1
ATOM 13711 C CA . VAL C 1 207 ? 71.262 -9.977 57.896 1.00 25.56 207 VAL C CA 1
ATOM 13712 C C . VAL C 1 207 ? 72.327 -10.964 58.357 1.00 25.63 207 VAL C C 1
ATOM 13713 O O . VAL C 1 207 ? 72.099 -12.178 58.317 1.00 24.74 207 VAL C O 1
ATOM 13726 N N . ILE C 1 208 ? 73.484 -10.446 58.772 1.00 27.90 208 ILE C N 1
ATOM 13727 C CA . ILE C 1 208 ? 74.544 -11.281 59.317 1.00 29.29 208 ILE C CA 1
ATOM 13728 C C . ILE C 1 208 ? 74.920 -10.840 60.748 1.00 27.79 208 ILE C C 1
ATOM 13729 O O . ILE C 1 208 ? 75.230 -9.679 60.995 1.00 28.31 208 ILE C O 1
ATOM 13745 N N . MET C 1 209 ? 74.891 -11.788 61.671 1.00 26.31 209 MET C N 1
ATOM 13746 C CA . MET C 1 209 ? 75.277 -11.534 63.042 1.00 26.54 209 MET C CA 1
ATOM 13747 C C . MET C 1 209 ? 76.466 -12.415 63.336 1.00 25.84 209 MET C C 1
ATOM 13748 O O . MET C 1 209 ? 76.452 -13.599 63.003 1.00 29.31 209 MET C O 1
ATOM 13762 N N . ILE C 1 210 ? 77.500 -11.830 63.937 1.00 29.18 210 ILE C N 1
ATOM 13763 C CA . ILE C 1 210 ? 78.746 -12.530 64.199 1.00 26.17 210 ILE C CA 1
ATOM 13764 C C . ILE C 1 210 ? 79.169 -12.413 65.657 1.00 29.46 210 ILE C C 1
ATOM 13765 O O . ILE C 1 210 ? 79.310 -11.314 66.178 1.00 26.93 210 ILE C O 1
ATOM 13781 N N . TYR C 1 211 ? 79.386 -13.550 66.308 1.00 28.57 211 TYR C N 1
ATOM 13782 C CA . TYR C 1 211 ? 80.078 -13.540 67.580 1.00 27.41 211 TYR C CA 1
ATOM 13783 C C . TYR C 1 211 ? 81.557 -13.690 67.290 1.00 27.53 211 TYR C C 1
ATOM 13784 O O . TYR C 1 211 ? 82.002 -14.747 66.868 1.00 27.20 211 TYR C O 1
ATOM 13802 N N . LEU C 1 212 ? 82.302 -12.620 67.555 1.00 26.81 212 LEU C N 1
ATOM 13803 C CA . LEU C 1 212 ? 83.688 -12.493 67.155 1.00 31.95 212 LEU C CA 1
ATOM 13804 C C . LEU C 1 212 ? 84.624 -12.242 68.340 1.00 30.78 212 LEU C C 1
ATOM 13805 O O . LEU C 1 212 ? 84.480 -11.253 69.058 1.00 28.89 212 LEU C O 1
ATOM 13821 N N . GLU C 1 213 ? 85.578 -13.147 68.527 1.00 32.29 213 GLU C N 1
ATOM 13822 C CA . GLU C 1 213 ? 86.629 -12.976 69.520 1.00 36.44 213 GLU C CA 1
ATOM 13823 C C . GLU C 1 213 ? 87.807 -12.258 68.870 1.00 35.10 213 GLU C C 1
ATOM 13824 O O . GLU C 1 213 ? 88.293 -11.245 69.376 1.00 38.33 213 GLU C O 1
ATOM 13836 N N . GLY C 1 214 ? 88.206 -12.730 67.700 1.00 33.80 214 GLY C N 1
ATOM 13837 C CA . GLY C 1 214 ? 89.246 -12.061 66.953 1.00 34.48 214 GLY C CA 1
ATOM 13838 C C . GLY C 1 214 ? 89.425 -12.673 65.584 1.00 35.16 214 GLY C C 1
ATOM 13839 O O . GLY C 1 214 ? 88.899 -13.756 65.301 1.00 32.30 214 GLY C O 1
ATOM 13843 N N . ILE C 1 215 ? 90.166 -11.972 64.732 1.00 33.82 215 ILE C N 1
ATOM 13844 C CA . ILE C 1 215 ? 90.534 -12.497 63.423 1.00 37.16 215 ILE C CA 1
ATOM 13845 C C . ILE C 1 215 ? 92.038 -12.707 63.356 1.00 32.95 215 ILE C C 1
ATOM 13846 O O . ILE C 1 215 ? 92.792 -12.154 64.146 1.00 34.79 215 ILE C O 1
ATOM 13862 N N . ALA C 1 216 ? 92.478 -13.449 62.354 1.00 35.36 216 ALA C N 1
ATOM 13863 C CA . ALA C 1 216 ? 93.876 -13.837 62.255 1.00 37.88 216 ALA C CA 1
ATOM 13864 C C . ALA C 1 216 ? 94.779 -12.678 61.833 1.00 34.78 216 ALA C C 1
ATOM 13865 O O . ALA C 1 216 ? 94.350 -11.784 61.105 1.00 36.78 216 ALA C O 1
ATOM 13872 N N . PRO C 1 217 ? 96.049 -12.701 62.273 1.00 36.33 217 PRO C N 1
ATOM 13873 C CA . PRO C 1 217 ? 97.025 -11.714 61.794 1.00 38.20 217 PRO C CA 1
ATOM 13874 C C . PRO C 1 217 ? 97.003 -11.562 60.270 1.00 34.39 217 PRO C C 1
ATOM 13875 O O . PRO C 1 217 ? 96.864 -12.558 59.562 1.00 36.83 217 PRO C O 1
ATOM 13886 N N . GLY C 1 218 ? 97.085 -10.323 59.788 1.00 33.31 218 GLY C N 1
ATOM 13887 C CA . GLY C 1 218 ? 97.139 -10.050 58.361 1.00 34.57 218 GLY C CA 1
ATOM 13888 C C . GLY C 1 218 ? 95.795 -10.138 57.663 1.00 34.99 218 GLY C C 1
ATOM 13889 O O . GLY C 1 218 ? 95.712 -9.948 56.458 1.00 32.68 218 GLY C O 1
ATOM 13893 N N . ARG C 1 219 ? 94.734 -10.397 58.425 1.00 35.76 219 ARG C N 1
ATOM 13894 C CA . ARG C 1 219 ? 93.426 -10.649 57.841 1.00 34.54 219 ARG C CA 1
ATOM 13895 C C . ARG C 1 219 ? 92.452 -9.456 57.972 1.00 33.17 219 ARG C C 1
ATOM 13896 O O . ARG C 1 219 ? 91.394 -9.427 57.328 1.00 28.90 219 ARG C O 1
ATOM 13917 N N . GLY C 1 220 ? 92.807 -8.476 58.800 1.00 33.48 220 GLY C N 1
ATOM 13918 C CA . GLY C 1 220 ? 91.926 -7.351 59.100 1.00 26.98 220 GLY C CA 1
ATOM 13919 C C . GLY C 1 220 ? 91.595 -6.411 57.952 1.00 30.06 220 GLY C C 1
ATOM 13920 O O . GLY C 1 220 ? 90.457 -5.940 57.824 1.00 24.72 220 GLY C O 1
ATOM 13924 N N . ARG C 1 221 ? 92.569 -6.145 57.098 1.00 36.12 221 ARG C N 1
ATOM 13925 C CA . ARG C 1 221 ? 92.338 -5.237 55.991 1.00 33.83 221 ARG C CA 1
ATOM 13926 C C . ARG C 1 221 ? 91.310 -5.834 55.041 1.00 29.91 221 ARG C C 1
ATOM 13927 O O . ARG C 1 221 ? 90.395 -5.134 54.602 1.00 32.41 221 ARG C O 1
ATOM 13948 N N . MET C 1 222 ? 91.452 -7.126 54.745 1.00 29.32 222 MET C N 1
ATOM 13949 C CA . MET C 1 222 ? 90.528 -7.818 53.850 1.00 37.75 222 MET C CA 1
ATOM 13950 C C . MET C 1 222 ? 89.133 -7.867 54.477 1.00 32.78 222 MET C C 1
ATOM 13951 O O . MET C 1 222 ? 88.106 -7.743 53.794 1.00 27.10 222 MET C O 1
ATOM 13965 N N . PHE C 1 223 ? 89.114 -8.060 55.789 1.00 26.53 223 PHE C N 1
ATOM 13966 C CA . PHE C 1 223 ? 87.879 -8.042 56.554 1.00 26.19 223 PHE C CA 1
ATOM 13967 C C . PHE C 1 223 ? 87.135 -6.727 56.330 1.00 23.12 223 PHE C C 1
ATOM 13968 O O . PHE C 1 223 ? 85.940 -6.715 56.034 1.00 25.31 223 PHE C O 1
ATOM 13985 N N . ILE C 1 224 ? 87.841 -5.612 56.456 1.00 24.95 224 ILE C N 1
ATOM 13986 C CA . ILE C 1 224 ? 87.214 -4.322 56.209 1.00 28.59 224 ILE C CA 1
ATOM 13987 C C . ILE C 1 224 ? 86.730 -4.207 54.757 1.00 25.79 224 ILE C C 1
ATOM 13988 O O . ILE C 1 224 ? 85.626 -3.745 54.518 1.00 27.88 224 ILE C O 1
ATOM 14004 N N . ASP C 1 225 ? 87.551 -4.620 53.791 1.00 27.58 225 ASP C N 1
ATOM 14005 C CA . ASP C 1 225 ? 87.180 -4.473 52.377 1.00 33.36 225 ASP C CA 1
ATOM 14006 C C . ASP C 1 225 ? 85.880 -5.216 52.055 1.00 31.52 225 ASP C C 1
ATOM 14007 O O . ASP C 1 225 ? 84.951 -4.642 51.483 1.00 30.59 225 ASP C O 1
ATOM 14016 N N . VAL C 1 226 ? 85.788 -6.456 52.516 1.00 26.78 226 VAL C N 1
ATOM 14017 C CA . VAL C 1 226 ? 84.630 -7.309 52.253 1.00 29.86 226 VAL C CA 1
ATOM 14018 C C . VAL C 1 226 ? 83.417 -6.852 53.054 1.00 27.80 226 VAL C C 1
ATOM 14019 O O . VAL C 1 226 ? 82.333 -6.684 52.498 1.00 24.92 226 VAL C O 1
ATOM 14032 N N . ALA C 1 227 ? 83.607 -6.624 54.352 1.00 27.95 227 ALA C N 1
ATOM 14033 C CA . ALA C 1 227 ? 82.526 -6.209 55.242 1.00 27.40 227 ALA C CA 1
ATOM 14034 C C . ALA C 1 227 ? 81.879 -4.910 54.791 1.00 27.45 227 ALA C C 1
ATOM 14035 O O . ALA C 1 227 ? 80.656 -4.776 54.829 1.00 25.57 227 ALA C O 1
ATOM 14042 N N . SER C 1 228 ? 82.702 -3.945 54.391 1.00 27.93 228 SER C N 1
ATOM 14043 C CA . SER C 1 228 ? 82.189 -2.647 54.007 1.00 27.42 228 SER C CA 1
ATOM 14044 C C . SER C 1 228 ? 81.326 -2.824 52.755 1.00 26.71 228 SER C C 1
ATOM 14045 O O . SER C 1 228 ? 80.270 -2.217 52.637 1.00 28.56 228 SER C O 1
ATOM 14053 N N . ARG C 1 229 ? 81.729 -3.707 51.846 1.00 28.23 229 ARG C N 1
ATOM 14054 C CA . ARG C 1 229 ? 80.942 -3.904 50.626 1.00 29.23 229 ARG C CA 1
ATOM 14055 C C . ARG C 1 229 ? 79.629 -4.615 50.927 1.00 29.55 229 ARG C C 1
ATOM 14056 O O . ARG C 1 229 ? 78.579 -4.209 50.416 1.00 29.71 229 ARG C O 1
ATOM 14077 N N . VAL C 1 230 ? 79.673 -5.613 51.810 1.00 25.45 230 VAL C N 1
ATOM 14078 C CA . VAL C 1 230 ? 78.462 -6.262 52.288 1.00 29.03 230 VAL C CA 1
ATOM 14079 C C . VAL C 1 230 ? 77.494 -5.243 52.850 1.00 28.45 230 VAL C C 1
ATOM 14080 O O . VAL C 1 230 ? 76.292 -5.296 52.569 1.00 23.70 230 VAL C O 1
ATOM 14093 N N . SER C 1 231 ? 78.031 -4.314 53.638 1.00 25.91 231 SER C N 1
ATOM 14094 C CA . SER C 1 231 ? 77.221 -3.329 54.345 1.00 25.22 231 SER C CA 1
ATOM 14095 C C . SER C 1 231 ? 76.449 -2.397 53.425 1.00 27.22 231 SER C C 1
ATOM 14096 O O . SER C 1 231 ? 75.432 -1.845 53.833 1.00 28.79 231 SER C O 1
ATOM 14104 N N . LEU C 1 232 ? 76.894 -2.246 52.182 1.00 28.26 232 LEU C N 1
ATOM 14105 C CA . LEU C 1 232 ? 76.138 -1.449 51.226 1.00 30.05 232 LEU C CA 1
ATOM 14106 C C . LEU C 1 232 ? 74.735 -2.011 51.056 1.00 28.11 232 LEU C C 1
ATOM 14107 O O . LEU C 1 232 ? 73.795 -1.266 50.794 1.00 26.78 232 LEU C O 1
ATOM 14123 N N . ARG C 1 233 ? 74.584 -3.322 51.221 1.00 26.71 233 ARG C N 1
ATOM 14124 C CA . ARG C 1 233 ? 73.283 -3.948 50.982 1.00 27.19 233 ARG C CA 1
ATOM 14125 C C . ARG C 1 233 ? 72.706 -4.707 52.158 1.00 28.99 233 ARG C C 1
ATOM 14126 O O . ARG C 1 233 ? 71.493 -4.811 52.249 1.00 25.67 233 ARG C O 1
ATOM 14147 N N . LYS C 1 234 ? 73.555 -5.209 53.055 1.00 27.34 234 LYS C N 1
ATOM 14148 C CA . LYS C 1 234 ? 73.078 -6.000 54.205 1.00 29.74 234 LYS C CA 1
ATOM 14149 C C . LYS C 1 234 ? 73.769 -5.599 55.519 1.00 26.81 234 LYS C C 1
ATOM 14150 O O . LYS C 1 234 ? 74.995 -5.486 55.561 1.00 25.28 234 LYS C O 1
ATOM 14169 N N . PRO C 1 235 ? 72.992 -5.391 56.597 1.00 29.74 235 PRO C N 1
ATOM 14170 C CA . PRO C 1 235 ? 73.591 -5.040 57.896 1.00 28.46 235 PRO C CA 1
ATOM 14171 C C . PRO C 1 235 ? 74.385 -6.176 58.544 1.00 26.72 235 PRO C C 1
ATOM 14172 O O . PRO C 1 235 ? 73.975 -7.339 58.525 1.00 24.06 235 PRO C O 1
ATOM 14183 N N . ILE C 1 236 ? 75.531 -5.823 59.112 1.00 27.97 236 ILE C N 1
ATOM 14184 C CA . ILE C 1 236 ? 76.325 -6.758 59.890 1.00 30.23 236 ILE C CA 1
ATOM 14185 C C . ILE C 1 236 ? 76.366 -6.287 61.349 1.00 29.55 236 ILE C C 1
ATOM 14186 O O . ILE C 1 236 ? 76.728 -5.136 61.626 1.00 25.57 236 ILE C O 1
ATOM 14202 N N . ILE C 1 237 ? 75.975 -7.183 62.252 1.00 32.16 237 ILE C N 1
ATOM 14203 C CA . ILE C 1 237 ? 76.017 -6.943 63.687 1.00 26.73 237 ILE C CA 1
ATOM 14204 C C . ILE C 1 237 ? 77.093 -7.834 64.287 1.00 29.51 237 ILE C C 1
ATOM 14205 O O . ILE C 1 237 ? 77.033 -9.055 64.160 1.00 28.44 237 ILE C O 1
ATOM 14221 N N . VAL C 1 238 ? 78.073 -7.229 64.945 1.00 25.56 238 VAL C N 1
ATOM 14222 C CA . VAL C 1 238 ? 79.115 -7.988 65.622 1.00 28.48 238 VAL C CA 1
ATOM 14223 C C . VAL C 1 238 ? 78.944 -7.880 67.133 1.00 28.94 238 VAL C C 1
ATOM 14224 O O . VAL C 1 238 ? 78.860 -6.780 67.688 1.00 26.71 238 VAL C O 1
ATOM 14237 N N . ILE C 1 239 ? 78.850 -9.039 67.775 1.00 28.67 239 ILE C N 1
ATOM 14238 C CA . ILE C 1 239 ? 79.018 -9.140 69.220 1.00 32.10 239 ILE C CA 1
ATOM 14239 C C . ILE C 1 239 ? 80.499 -9.343 69.424 1.00 27.88 239 ILE C C 1
ATOM 14240 O O . ILE C 1 239 ? 81.027 -10.417 69.119 1.00 29.03 239 ILE C O 1
ATOM 14256 N N . LYS C 1 240 ? 81.175 -8.314 69.913 1.00 29.76 240 LYS C N 1
ATOM 14257 C CA . LYS C 1 240 ? 82.607 -8.386 70.115 1.00 28.48 240 LYS C CA 1
ATOM 14258 C C . LYS C 1 240 ? 82.916 -8.962 71.497 1.00 31.92 240 LYS C C 1
ATOM 14259 O O . LYS C 1 240 ? 82.465 -8.448 72.532 1.00 33.54 240 LYS C O 1
ATOM 14278 N N . ALA C 1 241 ? 83.660 -10.062 71.496 1.00 32.29 241 ALA C N 1
ATOM 14279 C CA . ALA C 1 241 ? 84.125 -10.690 72.725 1.00 34.98 241 ALA C CA 1
ATOM 14280 C C . ALA C 1 241 ? 85.455 -10.070 73.074 1.00 33.80 241 ALA C C 1
ATOM 14281 O O . ALA C 1 241 ? 86.394 -10.143 72.285 1.00 35.00 241 ALA C O 1
ATOM 14288 N N . GLY C 1 242 ? 85.552 -9.487 74.261 1.00 30.81 242 GLY C N 1
ATOM 14289 C CA . GLY C 1 242 ? 86.759 -8.773 74.641 1.00 37.98 242 GLY C CA 1
ATOM 14290 C C . GLY C 1 242 ? 86.711 -7.301 74.252 1.00 40.06 242 GLY C C 1
ATOM 14291 O O . GLY C 1 242 ? 87.636 -6.800 73.602 1.00 35.12 242 GLY C O 1
ATOM 14295 N N . ARG C 1 243 ? 85.625 -6.624 74.640 1.00 31.82 243 ARG C N 1
ATOM 14296 C CA . ARG C 1 243 ? 85.448 -5.191 74.407 1.00 34.24 243 ARG C CA 1
ATOM 14297 C C . ARG C 1 243 ? 86.182 -4.348 75.427 1.00 36.37 243 ARG C C 1
ATOM 14298 O O . ARG C 1 243 ? 86.219 -3.136 75.309 1.00 42.87 243 ARG C O 1
ATOM 14319 N N . THR C 1 244 ? 86.694 -4.987 76.468 1.00 32.95 244 THR C N 1
ATOM 14320 C CA . THR C 1 244 ? 87.440 -4.299 77.508 1.00 33.91 244 THR C CA 1
ATOM 14321 C C . THR C 1 244 ? 88.830 -4.884 77.530 1.00 38.57 244 THR C C 1
ATOM 14322 O O . THR C 1 244 ? 89.043 -5.968 76.989 1.00 38.88 244 THR C O 1
ATOM 14333 N N . GLU C 1 245 ? 89.778 -4.178 78.136 1.00 37.63 245 GLU C N 1
ATOM 14334 C CA . GLU C 1 245 ? 91.142 -4.686 78.233 1.00 40.97 245 GLU C CA 1
ATOM 14335 C C . GLU C 1 245 ? 91.180 -6.046 78.938 1.00 41.54 245 GLU C C 1
ATOM 14336 O O . GLU C 1 245 ? 91.832 -6.985 78.477 1.00 39.68 245 GLU C O 1
ATOM 14348 N N . VAL C 1 246 ? 90.463 -6.160 80.053 1.00 44.18 246 VAL C N 1
ATOM 14349 C CA . VAL C 1 246 ? 90.456 -7.405 80.814 1.00 36.75 246 VAL C CA 1
ATOM 14350 C C . VAL C 1 246 ? 89.710 -8.500 80.042 1.00 40.53 246 VAL C C 1
ATOM 14351 O O . VAL C 1 246 ? 90.077 -9.676 80.076 1.00 43.15 246 VAL C O 1
ATOM 14364 N N . GLY C 1 247 ? 88.667 -8.113 79.320 1.00 39.40 247 GLY C N 1
ATOM 14365 C CA . GLY C 1 247 ? 87.945 -9.069 78.507 1.00 39.02 247 GLY C CA 1
ATOM 14366 C C . GLY C 1 247 ? 88.776 -9.575 77.348 1.00 39.57 247 GLY C C 1
ATOM 14367 O O . GLY C 1 247 ? 88.692 -10.746 76.974 1.00 41.13 247 GLY C O 1
ATOM 14371 N N . ALA C 1 248 ? 89.568 -8.681 76.767 1.00 43.51 248 ALA C N 1
ATOM 14372 C CA . ALA C 1 248 ? 90.380 -9.013 75.597 1.00 44.87 248 ALA C CA 1
ATOM 14373 C C . ALA C 1 248 ? 91.475 -10.002 75.981 1.00 52.04 248 ALA C C 1
ATOM 14374 O O . ALA C 1 248 ? 91.726 -10.980 75.263 1.00 53.44 248 ALA C O 1
ATOM 14381 N N . ARG C 1 249 ? 92.091 -9.766 77.136 1.00 51.74 249 ARG C N 1
ATOM 14382 C CA . ARG C 1 249 ? 93.050 -10.713 77.698 1.00 49.07 249 ARG C CA 1
ATOM 14383 C C . ARG C 1 249 ? 92.383 -12.076 77.932 1.00 57.43 249 ARG C C 1
ATOM 14384 O O . ARG C 1 249 ? 92.881 -13.105 77.470 1.00 60.74 249 ARG C O 1
ATOM 14388 N N . ALA C 1 250 ? 91.241 -12.076 78.620 1.00 54.21 250 ALA C N 1
ATOM 14389 C CA . ALA C 1 250 ? 90.513 -13.315 78.909 1.00 52.46 250 ALA C CA 1
ATOM 14390 C C . ALA C 1 250 ? 90.220 -14.127 77.654 1.00 62.67 250 ALA C C 1
ATOM 14391 O O . ALA C 1 250 ? 90.684 -15.259 77.536 1.00 66.03 250 ALA C O 1
ATOM 14398 N N . ALA C 1 251 ? 89.455 -13.543 76.732 1.00 59.64 251 ALA C N 1
ATOM 14399 C CA . ALA C 1 251 ? 89.109 -14.202 75.476 1.00 58.05 251 ALA C CA 1
ATOM 14400 C C . ALA C 1 251 ? 90.340 -14.721 74.728 1.00 68.28 251 ALA C C 1
ATOM 14401 O O . ALA C 1 251 ? 90.285 -15.780 74.096 1.00 65.04 251 ALA C O 1
ATOM 14408 N N . ALA C 1 252 ? 91.459 -14.003 74.847 1.00 66.08 252 ALA C N 1
ATOM 14409 C CA . ALA C 1 252 ? 92.682 -14.377 74.142 1.00 72.13 252 ALA C CA 1
ATOM 14410 C C . ALA C 1 252 ? 93.156 -15.788 74.488 1.00 74.31 252 ALA C C 1
ATOM 14411 O O . ALA C 1 252 ? 93.606 -16.516 73.609 1.00 75.25 252 ALA C O 1
ATOM 14418 N N . SER C 1 253 ? 93.031 -16.187 75.750 1.00 74.32 253 SER C N 1
ATOM 14419 C CA . SER C 1 253 ? 93.550 -17.485 76.174 1.00 76.10 253 SER C CA 1
ATOM 14420 C C . SER C 1 253 ? 92.574 -18.628 75.901 1.00 79.61 253 SER C C 1
ATOM 14421 O O . SER C 1 253 ? 92.968 -19.795 75.861 1.00 80.65 253 SER C O 1
ATOM 14429 N N . HIS C 1 254 ? 91.302 -18.294 75.714 1.00 79.93 254 HIS C N 1
ATOM 14430 C CA . HIS C 1 254 ? 90.293 -19.294 75.377 1.00 82.20 254 HIS C CA 1
ATOM 14431 C C . HIS C 1 254 ? 90.541 -19.866 73.981 1.00 82.27 254 HIS C C 1
ATOM 14432 O O . HIS C 1 254 ? 90.142 -20.996 73.689 1.00 82.36 254 HIS C O 1
ATOM 14445 N N . THR C 1 255 ? 91.198 -19.083 73.126 1.00 82.19 255 THR C N 1
ATOM 14446 C CA . THR C 1 255 ? 91.503 -19.519 71.766 1.00 80.89 255 THR C CA 1
ATOM 14447 C C . THR C 1 255 ? 93.002 -19.669 71.534 1.00 75.90 255 THR C C 1
ATOM 14448 O O . THR C 1 255 ? 93.429 -20.181 70.496 1.00 73.29 255 THR C O 1
ATOM 14459 N N . GLY C 1 256 ? 93.793 -19.238 72.513 1.00 77.70 256 GLY C N 1
ATOM 14460 C CA . GLY C 1 256 ? 95.240 -19.355 72.457 1.00 77.67 256 GLY C CA 1
ATOM 14461 C C . GLY C 1 256 ? 95.860 -18.381 71.468 1.00 78.71 256 GLY C C 1
ATOM 14462 O O . GLY C 1 256 ? 96.720 -18.765 70.675 1.00 73.79 256 GLY C O 1
ATOM 14466 N N . SER C 1 257 ? 95.419 -17.123 71.517 1.00 82.65 257 SER C N 1
ATOM 14467 C CA . SER C 1 257 ? 95.919 -16.076 70.623 1.00 79.00 257 SER C CA 1
ATOM 14468 C C . SER C 1 257 ? 96.489 -14.904 71.423 1.00 77.33 257 SER C C 1
ATOM 14469 O O . SER C 1 257 ? 96.466 -14.913 72.654 1.00 75.16 257 SER C O 1
ATOM 14477 N N . ILE C 1 258 ? 96.989 -13.894 70.714 1.00 78.37 258 ILE C N 1
ATOM 14478 C CA . ILE C 1 258 ? 97.374 -12.626 71.333 1.00 80.38 258 ILE C CA 1
ATOM 14479 C C . ILE C 1 258 ? 96.154 -11.711 71.397 1.00 75.75 258 ILE C C 1
ATOM 14480 O O . ILE C 1 258 ? 95.318 -11.705 70.491 1.00 74.62 258 ILE C O 1
ATOM 14496 N N . ALA C 1 259 ? 96.045 -10.927 72.465 1.00 73.48 259 ALA C N 1
ATOM 14497 C CA . ALA C 1 259 ? 94.917 -10.010 72.596 1.00 66.57 259 ALA C CA 1
ATOM 14498 C C . ALA C 1 259 ? 94.987 -8.905 71.542 1.00 61.18 259 ALA C C 1
ATOM 14499 O O . ALA C 1 259 ? 96.001 -8.219 71.403 1.00 59.59 259 ALA C O 1
ATOM 14506 N N . GLY C 1 260 ? 93.892 -8.738 70.809 1.00 57.91 260 GLY C N 1
ATOM 14507 C CA . GLY C 1 260 ? 93.777 -7.681 69.820 1.00 52.42 260 GLY C CA 1
ATOM 14508 C C . GLY C 1 260 ? 93.473 -6.308 70.406 1.00 42.74 260 GLY C C 1
ATOM 14509 O O . GLY C 1 260 ? 92.931 -6.173 71.499 1.00 45.57 260 GLY C O 1
ATOM 14513 N N . SER C 1 261 ? 93.846 -5.268 69.675 1.00 33.61 261 SER C N 1
ATOM 14514 C CA . SER C 1 261 ? 93.579 -3.897 70.097 1.00 31.88 261 SER C CA 1
ATOM 14515 C C . SER C 1 261 ? 92.092 -3.606 70.086 1.00 34.90 261 SER C C 1
ATOM 14516 O O . SER C 1 261 ? 91.455 -3.634 69.030 1.00 35.77 261 SER C O 1
ATOM 14524 N N . VAL C 1 262 ? 91.540 -3.326 71.263 1.00 28.54 262 VAL C N 1
ATOM 14525 C CA . VAL C 1 262 ? 90.139 -2.954 71.388 1.00 29.20 262 VAL C CA 1
ATOM 14526 C C . VAL C 1 262 ? 89.790 -1.773 70.481 1.00 32.06 262 VAL C C 1
ATOM 14527 O O . VAL C 1 262 ? 88.840 -1.830 69.694 1.00 31.29 262 VAL C O 1
ATOM 14540 N N . ALA C 1 263 ? 90.570 -0.706 70.612 1.00 27.89 263 ALA C N 1
ATOM 14541 C CA . ALA C 1 263 ? 90.289 0.544 69.936 1.00 30.02 263 ALA C CA 1
ATOM 14542 C C . ALA C 1 263 ? 90.395 0.385 68.413 1.00 27.55 263 ALA C C 1
ATOM 14543 O O . ALA C 1 263 ? 89.627 0.979 67.677 1.00 31.65 263 ALA C O 1
ATOM 14550 N N . ILE C 1 264 ? 91.336 -0.427 67.946 1.00 26.39 264 ILE C N 1
ATOM 14551 C CA . ILE C 1 264 ? 91.519 -0.592 66.505 1.00 33.47 264 ILE C CA 1
ATOM 14552 C C . ILE C 1 264 ? 90.439 -1.505 65.906 1.00 28.49 264 ILE C C 1
ATOM 14553 O O . ILE C 1 264 ? 89.988 -1.264 64.785 1.00 30.24 264 ILE C O 1
ATOM 14569 N N . TYR C 1 265 ? 89.992 -2.520 66.644 1.00 27.28 265 TYR C N 1
ATOM 14570 C CA . TYR C 1 265 ? 88.833 -3.291 66.200 1.00 29.65 265 TYR C CA 1
ATOM 14571 C C . TYR C 1 265 ? 87.612 -2.394 66.046 1.00 26.40 265 TYR C C 1
ATOM 14572 O O . TYR C 1 265 ? 86.857 -2.530 65.077 1.00 25.69 265 TYR C O 1
ATOM 14590 N N . GLU C 1 266 ? 87.399 -1.499 67.006 1.00 28.80 266 GLU C N 1
ATOM 14591 C CA . GLU C 1 266 ? 86.226 -0.626 66.987 1.00 29.25 266 GLU C CA 1
ATOM 14592 C C . GLU C 1 266 ? 86.277 0.286 65.775 1.00 30.50 266 GLU C C 1
ATOM 14593 O O . GLU C 1 266 ? 85.257 0.534 65.122 1.00 28.06 266 GLU C O 1
ATOM 14605 N N . SER C 1 267 ? 87.473 0.768 65.468 1.00 25.51 267 SER C N 1
ATOM 14606 C CA . SER C 1 267 ? 87.685 1.564 64.255 1.00 30.99 267 SER C CA 1
ATOM 14607 C C . SER C 1 267 ? 87.414 0.766 62.983 1.00 27.36 267 SER C C 1
ATOM 14608 O O . SER C 1 267 ? 86.783 1.269 62.040 1.00 27.57 267 SER C O 1
ATOM 14616 N N . ALA C 1 268 ? 87.880 -0.477 62.957 1.00 27.95 268 ALA C N 1
ATOM 14617 C CA . ALA C 1 268 ? 87.658 -1.354 61.811 1.00 25.37 268 ALA C CA 1
ATOM 14618 C C . ALA C 1 268 ? 86.162 -1.588 61.572 1.00 26.62 268 ALA C C 1
ATOM 14619 O O . ALA C 1 268 ? 85.722 -1.667 60.426 1.00 28.50 268 ALA C O 1
ATOM 14626 N N . PHE C 1 269 ? 85.390 -1.713 62.644 1.00 23.50 269 PHE C N 1
ATOM 14627 C CA . PHE C 1 269 ? 83.947 -1.929 62.524 1.00 29.68 269 PHE C CA 1
ATOM 14628 C C . PHE C 1 269 ? 83.260 -0.713 61.940 1.00 26.74 269 PHE C C 1
ATOM 14629 O O . PHE C 1 269 ? 82.349 -0.830 61.131 1.00 25.49 269 PHE C O 1
ATOM 14646 N N . LYS C 1 270 ? 83.671 0.461 62.396 1.00 26.33 270 LYS C N 1
ATOM 14647 C CA . LYS C 1 270 ? 83.106 1.700 61.901 1.00 28.41 270 LYS C CA 1
ATOM 14648 C C . LYS C 1 270 ? 83.446 1.858 60.408 1.00 33.16 270 LYS C C 1
ATOM 14649 O O . LYS C 1 270 ? 82.599 2.249 59.597 1.00 26.31 270 LYS C O 1
ATOM 14668 N N . GLN C 1 271 ? 84.688 1.553 60.041 1.00 28.20 271 GLN C N 1
ATOM 14669 C CA . GLN C 1 271 ? 85.100 1.639 58.642 1.00 27.85 271 GLN C CA 1
ATOM 14670 C C . GLN C 1 271 ? 84.366 0.627 57.781 1.00 31.73 271 GLN C C 1
ATOM 14671 O O . GLN C 1 271 ? 84.272 0.792 56.578 1.00 27.63 271 GLN C O 1
ATOM 14685 N N . SER C 1 272 ? 83.844 -0.419 58.415 1.00 29.26 272 SER C N 1
ATOM 14686 C CA . SER C 1 272 ? 83.118 -1.472 57.714 1.00 26.85 272 SER C CA 1
ATOM 14687 C C . SER C 1 272 ? 81.594 -1.284 57.698 1.00 26.28 272 SER C C 1
ATOM 14688 O O . SER C 1 272 ? 80.893 -2.081 57.095 1.00 23.29 272 SER C O 1
ATOM 14696 N N . GLY C 1 273 ? 81.071 -0.269 58.381 1.00 27.03 273 GLY C N 1
ATOM 14697 C CA . GLY C 1 273 ? 79.622 -0.112 58.495 1.00 24.69 273 GLY C CA 1
ATOM 14698 C C . GLY C 1 273 ? 78.973 -1.114 59.449 1.00 26.97 273 GLY C C 1
ATOM 14699 O O . GLY C 1 273 ? 77.743 -1.261 59.484 1.00 26.50 273 GLY C O 1
ATOM 14703 N N . ILE C 1 274 ? 79.799 -1.795 60.238 1.00 29.01 274 ILE C N 1
ATOM 14704 C CA . ILE C 1 274 ? 79.333 -2.800 61.190 1.00 28.14 274 ILE C CA 1
ATOM 14705 C C . ILE C 1 274 ? 78.771 -2.181 62.476 1.00 24.82 274 ILE C C 1
ATOM 14706 O O . ILE C 1 274 ? 79.365 -1.263 63.034 1.00 22.96 274 ILE C O 1
ATOM 14722 N N . LEU C 1 275 ? 77.662 -2.732 62.968 1.00 25.34 275 LEU C N 1
ATOM 14723 C CA . LEU C 1 275 ? 77.103 -2.345 64.270 1.00 25.96 275 LEU C CA 1
ATOM 14724 C C . LEU C 1 275 ? 77.667 -3.241 65.368 1.00 26.60 275 LEU C C 1
ATOM 14725 O O . LEU C 1 275 ? 77.483 -4.459 65.332 1.00 24.63 275 LEU C O 1
ATOM 14741 N N . MET C 1 276 ? 78.323 -2.652 66.361 1.00 29.94 276 MET C N 1
ATOM 14742 C CA . MET C 1 276 ? 78.881 -3.438 67.460 1.00 27.11 276 MET C CA 1
ATOM 14743 C C . MET C 1 276 ? 77.903 -3.502 68.622 1.00 27.13 276 MET C C 1
ATOM 14744 O O . MET C 1 276 ? 77.538 -2.477 69.184 1.00 25.21 276 MET C O 1
ATOM 14758 N N . ALA C 1 277 ? 77.477 -4.713 68.964 1.00 26.17 277 ALA C N 1
ATOM 14759 C CA . ALA C 1 277 ? 76.607 -4.934 70.116 1.00 27.11 277 ALA C CA 1
ATOM 14760 C C . ALA C 1 277 ? 77.452 -5.342 71.315 1.00 27.09 277 ALA C C 1
ATOM 14761 O O . ALA C 1 277 ? 78.373 -6.154 71.174 1.00 29.60 277 ALA C O 1
ATOM 14768 N N . LYS C 1 278 ? 77.125 -4.764 72.471 1.00 29.25 278 LYS C N 1
ATOM 14769 C CA . LYS C 1 278 ? 77.834 -5.024 73.719 1.00 33.72 278 LYS C CA 1
ATOM 14770 C C . LYS C 1 278 ? 77.178 -6.158 74.510 1.00 29.99 278 LYS C C 1
ATOM 14771 O O . LYS C 1 278 ? 77.698 -6.562 75.547 1.00 31.20 278 LYS C O 1
ATOM 14790 N N . SER C 1 279 ? 76.063 -6.688 74.003 1.00 28.79 279 SER C N 1
ATOM 14791 C CA . SER C 1 279 ? 75.389 -7.803 74.655 1.00 28.04 279 SER C CA 1
ATOM 14792 C C . SER C 1 279 ? 74.575 -8.642 73.673 1.00 32.00 279 SER C C 1
ATOM 14793 O O . SER C 1 279 ? 74.201 -8.178 72.581 1.00 23.66 279 SER C O 1
ATOM 14801 N N . VAL C 1 280 ? 74.296 -9.874 74.089 1.00 26.90 280 VAL C N 1
ATOM 14802 C CA . VAL C 1 280 ? 73.399 -10.761 73.362 1.00 28.12 280 VAL C CA 1
ATOM 14803 C C . VAL C 1 280 ? 72.045 -10.102 73.152 1.00 30.70 280 VAL C C 1
ATOM 14804 O O . VAL C 1 280 ? 71.504 -10.126 72.039 1.00 24.81 280 VAL C O 1
ATOM 14817 N N . GLU C 1 281 ? 71.500 -9.515 74.214 1.00 27.43 281 GLU C N 1
ATOM 14818 C CA . GLU C 1 281 ? 70.170 -8.919 74.136 1.00 25.88 281 GLU C CA 1
ATOM 14819 C C . GLU C 1 281 ? 70.094 -7.842 73.068 1.00 26.43 281 GLU C C 1
ATOM 14820 O O . GLU C 1 281 ? 69.164 -7.836 72.267 1.00 26.69 281 GLU C O 1
ATOM 14832 N N . ASP C 1 282 ? 71.063 -6.933 73.062 1.00 27.44 282 ASP C N 1
ATOM 14833 C CA . ASP C 1 282 ? 71.114 -5.896 72.041 1.00 29.41 282 ASP C CA 1
ATOM 14834 C C . ASP C 1 282 ? 71.270 -6.506 70.646 1.00 28.48 282 ASP C C 1
ATOM 14835 O O . ASP C 1 282 ? 70.553 -6.122 69.719 1.00 27.13 282 ASP C O 1
ATOM 14844 N N . ALA C 1 283 ? 72.214 -7.433 70.494 1.00 25.90 283 ALA C N 1
ATOM 14845 C CA . ALA C 1 283 ? 72.442 -8.045 69.193 1.00 31.03 283 ALA C CA 1
ATOM 14846 C C . ALA C 1 283 ? 71.156 -8.668 68.654 1.00 26.95 283 ALA C C 1
ATOM 14847 O O . ALA C 1 283 ? 70.847 -8.504 67.474 1.00 27.96 283 ALA C O 1
ATOM 14854 N N . PHE C 1 284 ? 70.412 -9.379 69.497 1.00 23.75 284 PHE C N 1
ATOM 14855 C CA . PHE C 1 284 ? 69.184 -10.057 69.050 1.00 25.12 284 PHE C CA 1
ATOM 14856 C C . PHE C 1 284 ? 68.046 -9.085 68.795 1.00 26.67 284 PHE C C 1
ATOM 14857 O O . PHE C 1 284 ? 67.303 -9.243 67.824 1.00 22.44 284 PHE C O 1
ATOM 14874 N N . ASP C 1 285 ? 67.898 -8.094 69.673 1.00 26.49 285 ASP C N 1
ATOM 14875 C CA . ASP C 1 285 ? 66.884 -7.068 69.498 1.00 25.98 285 ASP C CA 1
ATOM 14876 C C . ASP C 1 285 ? 67.084 -6.315 68.165 1.00 25.75 285 ASP C C 1
ATOM 14877 O O . ASP C 1 285 ? 66.117 -6.043 67.469 1.00 26.16 285 ASP C O 1
ATOM 14886 N N . TRP C 1 286 ? 68.330 -5.954 67.857 1.00 27.72 286 TRP C N 1
ATOM 14887 C CA . TRP C 1 286 ? 68.659 -5.221 66.638 1.00 27.80 286 TRP C CA 1
ATOM 14888 C C . TRP C 1 286 ? 68.473 -6.101 65.409 1.00 28.94 286 TRP C C 1
ATOM 14889 O O . TRP C 1 286 ? 67.999 -5.643 64.366 1.00 27.74 286 TRP C O 1
ATOM 14910 N N . THR C 1 287 ? 68.913 -7.353 65.520 1.00 26.44 287 THR C N 1
ATOM 14911 C CA . THR C 1 287 ? 68.825 -8.295 64.408 1.00 31.06 287 THR C CA 1
ATOM 14912 C C . THR C 1 287 ? 67.379 -8.454 63.982 1.00 29.93 287 THR C C 1
ATOM 14913 O O . THR C 1 287 ? 67.050 -8.432 62.794 1.00 27.20 287 THR C O 1
ATOM 14924 N N . LYS C 1 288 ? 66.515 -8.606 64.974 1.00 28.46 288 LYS C N 1
ATOM 14925 C CA . LYS C 1 288 ? 65.097 -8.731 64.728 1.00 28.00 288 LYS C CA 1
ATOM 14926 C C . LYS C 1 288 ? 64.566 -7.539 63.923 1.00 28.90 288 LYS C C 1
ATOM 14927 O O . LYS C 1 288 ? 63.942 -7.711 62.872 1.00 29.27 288 LYS C O 1
ATOM 14946 N N . ALA C 1 289 ? 64.856 -6.336 64.402 1.00 27.40 289 ALA C N 1
ATOM 14947 C CA . ALA C 1 289 ? 64.379 -5.125 63.756 1.00 31.30 289 ALA C CA 1
ATOM 14948 C C . ALA C 1 289 ? 64.928 -4.986 62.335 1.00 27.80 289 ALA C C 1
ATOM 14949 O O . ALA C 1 289 ? 64.199 -4.605 61.423 1.00 29.02 289 ALA C O 1
ATOM 14956 N N . LEU C 1 290 ? 66.211 -5.285 62.148 1.00 28.11 290 LEU C N 1
ATOM 14957 C CA . LEU C 1 290 ? 66.845 -5.112 60.846 1.00 29.51 290 LEU C CA 1
ATOM 14958 C C . LEU C 1 290 ? 66.366 -6.160 59.852 1.00 31.62 290 LEU C C 1
ATOM 14959 O O . LEU C 1 290 ? 66.334 -5.915 58.649 1.00 25.88 290 LEU C O 1
ATOM 14975 N N . SER C 1 291 ? 65.975 -7.310 60.373 1.00 25.55 291 SER C N 1
ATOM 14976 C CA . SER C 1 291 ? 65.541 -8.429 59.554 1.00 28.59 291 SER C CA 1
ATOM 14977 C C . SER C 1 291 ? 64.157 -8.175 58.972 1.00 31.06 291 SER C C 1
ATOM 14978 O O . SER C 1 291 ? 63.818 -8.686 57.909 1.00 24.11 291 SER C O 1
ATOM 14986 N N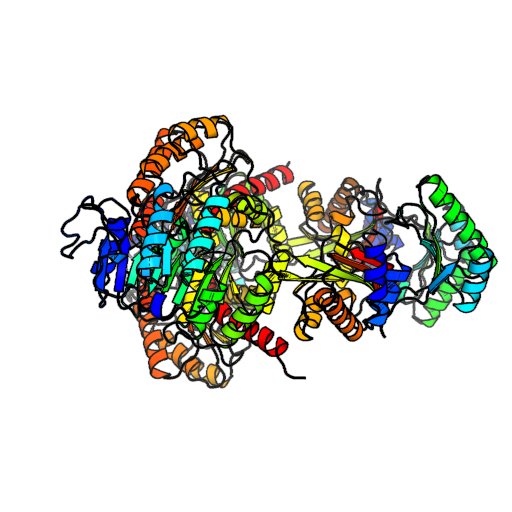 . TRP C 1 292 ? 63.348 -7.415 59.704 1.00 28.41 292 TRP C N 1
ATOM 14987 C CA . TRP C 1 292 ? 61.936 -7.271 59.391 1.00 29.34 292 TRP C CA 1
ATOM 14988 C C . TRP C 1 292 ? 61.534 -5.878 58.931 1.00 28.55 292 TRP C C 1
ATOM 14989 O O . TRP C 1 292 ? 60.349 -5.593 58.862 1.00 28.37 292 TRP C O 1
ATOM 15010 N N . ASN C 1 293 ? 62.496 -4.992 58.724 1.00 27.28 293 ASN C N 1
ATOM 15011 C CA . ASN C 1 293 ? 62.181 -3.609 58.364 1.00 29.64 293 ASN C CA 1
ATOM 15012 C C . ASN C 1 293 ? 63.123 -3.063 57.319 1.00 29.62 293 ASN C C 1
ATOM 15013 O O . ASN C 1 293 ? 64.305 -3.374 57.343 1.00 30.92 293 ASN C O 1
ATOM 15024 N N . PRO C 1 294 ? 62.611 -2.202 56.429 1.00 25.84 294 PRO C N 1
ATOM 15025 C CA . PRO C 1 294 ? 63.539 -1.446 55.590 1.00 33.15 294 PRO C CA 1
ATOM 15026 C C . PRO C 1 294 ? 64.214 -0.363 56.422 1.00 34.61 294 PRO C C 1
ATOM 15027 O O . PRO C 1 294 ? 63.741 -0.053 57.519 1.00 30.78 294 PRO C O 1
ATOM 15038 N N . ILE C 1 295 ? 65.312 0.195 55.928 1.00 34.90 295 ILE C N 1
ATOM 15039 C CA . ILE C 1 295 ? 65.964 1.269 56.646 1.00 34.70 295 ILE C CA 1
ATOM 15040 C C . ILE C 1 295 ? 65.161 2.540 56.442 1.00 32.40 295 ILE C C 1
ATOM 15041 O O . ILE C 1 295 ? 64.545 2.721 55.398 1.00 33.92 295 ILE C O 1
ATOM 15057 N N . PRO C 1 296 ? 65.144 3.407 57.456 1.00 32.15 296 PRO C N 1
ATOM 15058 C CA . PRO C 1 296 ? 64.445 4.682 57.315 1.00 31.73 296 PRO C CA 1
ATOM 15059 C C . PRO C 1 296 ? 65.049 5.500 56.168 1.00 29.04 296 PRO C C 1
ATOM 15060 O O . PRO C 1 296 ? 66.261 5.439 55.946 1.00 27.77 296 PRO C O 1
ATOM 15071 N N . GLU C 1 297 ? 64.195 6.210 55.437 1.00 35.89 297 GLU C N 1
ATOM 15072 C CA . GLU C 1 297 ? 64.634 7.024 54.313 1.00 41.98 297 GLU C CA 1
ATOM 15073 C C . GLU C 1 297 ? 64.991 8.442 54.748 1.00 37.52 297 GLU C C 1
ATOM 15074 O O . GLU C 1 297 ? 65.638 9.176 54.004 1.00 41.81 297 GLU C O 1
ATOM 15086 N N . GLY C 1 298 ? 64.603 8.814 55.968 1.00 31.95 298 GLY C N 1
ATOM 15087 C CA . GLY C 1 298 ? 64.934 10.116 56.517 1.00 27.81 298 GLY C CA 1
ATOM 15088 C C . GLY C 1 298 ? 64.793 10.121 58.031 1.00 33.21 298 GLY C C 1
ATOM 15089 O O . GLY C 1 298 ? 64.573 9.082 58.631 1.00 29.31 298 GLY C O 1
ATOM 15093 N N . GLU C 1 299 ? 64.878 11.293 58.650 1.00 30.21 299 GLU C N 1
ATOM 15094 C CA . GLU C 1 299 ? 64.960 11.375 60.106 1.00 37.67 299 GLU C CA 1
ATOM 15095 C C . GLU C 1 299 ? 63.635 11.684 60.803 1.00 35.40 299 GLU C C 1
ATOM 15096 O O . GLU C 1 299 ? 63.598 11.873 62.026 1.00 33.38 299 GLU C O 1
ATOM 15108 N N . ARG C 1 300 ? 62.540 11.701 60.047 1.00 33.85 300 ARG C N 1
ATOM 15109 C CA . ARG C 1 300 ? 61.245 12.048 60.618 1.00 34.26 300 ARG C CA 1
ATOM 15110 C C . ARG C 1 300 ? 60.655 10.841 61.370 1.00 33.56 300 ARG C C 1
ATOM 15111 O O . ARG C 1 300 ? 59.688 10.197 60.940 1.00 28.27 300 ARG C O 1
ATOM 15132 N N . LEU C 1 301 ? 61.238 10.585 62.535 1.00 37.99 301 LEU C N 1
ATOM 15133 C CA . LEU C 1 301 ? 60.825 9.505 63.404 1.00 29.09 301 LEU C CA 1
ATOM 15134 C C . LEU C 1 301 ? 59.731 9.999 64.342 1.00 25.69 301 LEU C C 1
ATOM 15135 O O . LEU C 1 301 ? 59.870 11.016 65.010 1.00 32.74 301 LEU C O 1
ATOM 15151 N N . ILE C 1 302 ? 58.628 9.272 64.379 1.00 27.45 302 ILE C N 1
ATOM 15152 C CA . ILE C 1 302 ? 57.517 9.590 65.271 1.00 28.33 302 ILE C CA 1
ATOM 15153 C C . ILE C 1 302 ? 57.434 8.544 66.380 1.00 28.73 302 ILE C C 1
ATOM 15154 O O . ILE C 1 302 ? 57.552 7.346 66.110 1.00 27.25 302 ILE C O 1
ATOM 15170 N N . VAL C 1 303 ? 57.229 9.006 67.610 1.00 29.40 303 VAL C N 1
ATOM 15171 C CA . VAL C 1 303 ? 56.932 8.108 68.722 1.00 26.45 303 VAL C CA 1
ATOM 15172 C C . VAL C 1 303 ? 55.478 8.339 69.164 1.00 29.07 303 VAL C C 1
ATOM 15173 O O . VAL C 1 303 ? 55.044 9.467 69.386 1.00 30.64 303 VAL C O 1
ATOM 15186 N N . LEU C 1 304 ? 54.728 7.251 69.247 1.00 26.32 304 LEU C N 1
ATOM 15187 C CA . LEU C 1 304 ? 53.321 7.283 69.604 1.00 29.65 304 LEU C CA 1
ATOM 15188 C C . LEU C 1 304 ? 53.203 6.549 70.922 1.00 31.00 304 LEU C C 1
ATOM 15189 O O . LEU C 1 304 ? 53.716 5.451 71.049 1.00 31.62 304 LEU C O 1
ATOM 15205 N N . THR C 1 305 ? 52.572 7.164 71.914 1.00 27.62 305 THR C N 1
ATOM 15206 C CA . THR C 1 305 ? 52.535 6.588 73.248 1.00 31.41 305 THR C CA 1
ATOM 15207 C C . THR C 1 305 ? 51.205 6.938 73.916 1.00 32.72 305 THR C C 1
ATOM 15208 O O . THR C 1 305 ? 50.674 8.028 73.677 1.00 32.15 305 THR C O 1
ATOM 15219 N N . ASN C 1 306 ? 50.674 6.049 74.756 1.00 31.13 306 ASN C N 1
ATOM 15220 C CA . ASN C 1 306 ? 49.501 6.422 75.552 1.00 33.35 306 ASN C CA 1
ATOM 15221 C C . ASN C 1 306 ? 49.912 6.937 76.922 1.00 34.36 306 ASN C C 1
ATOM 15222 O O . ASN C 1 306 ? 49.074 7.250 77.751 1.00 41.20 306 ASN C O 1
ATOM 15233 N N . GLY C 1 307 ? 51.200 7.052 77.174 1.00 40.07 307 GLY C N 1
ATOM 15234 C CA . GLY C 1 307 ? 51.625 7.596 78.446 1.00 42.72 307 GLY C CA 1
ATOM 15235 C C . GLY C 1 307 ? 52.893 8.400 78.306 1.00 38.23 307 GLY C C 1
ATOM 15236 O O . GLY C 1 307 ? 53.818 8.013 77.582 1.00 39.20 307 GLY C O 1
ATOM 15240 N N . GLY C 1 308 ? 52.956 9.517 79.018 1.00 39.73 308 GLY C N 1
ATOM 15241 C CA . GLY C 1 308 ? 54.099 10.392 78.889 1.00 41.88 308 GLY C CA 1
ATOM 15242 C C . GLY C 1 308 ? 55.351 9.718 79.409 1.00 34.55 308 GLY C C 1
ATOM 15243 O O . GLY C 1 308 ? 56.436 9.922 78.874 1.00 31.83 308 GLY C O 1
ATOM 15247 N N . GLY C 1 309 ? 55.195 8.891 80.441 1.00 31.18 309 GLY C N 1
ATOM 15248 C CA . GLY C 1 309 ? 56.316 8.220 81.065 1.00 30.36 309 GLY C CA 1
ATOM 15249 C C . GLY C 1 309 ? 57.124 7.388 80.085 1.00 33.24 309 GLY C C 1
ATOM 15250 O O . GLY C 1 309 ? 58.356 7.506 79.988 1.00 26.70 309 GLY C O 1
ATOM 15254 N N . ALA C 1 310 ? 56.426 6.509 79.380 1.00 32.89 310 ALA C N 1
ATOM 15255 C CA . ALA C 1 310 ? 57.062 5.669 78.382 1.00 28.99 310 ALA C CA 1
ATOM 15256 C C . ALA C 1 310 ? 57.718 6.534 77.324 1.00 28.73 310 ALA C C 1
ATOM 15257 O O . ALA C 1 310 ? 58.823 6.246 76.897 1.00 25.50 310 ALA C O 1
ATOM 15264 N N . GLY C 1 311 ? 57.041 7.612 76.938 1.00 31.14 311 GLY C N 1
ATOM 15265 C CA . GLY C 1 311 ? 57.561 8.518 75.935 1.00 34.69 311 GLY C CA 1
ATOM 15266 C C . GLY C 1 311 ? 58.870 9.161 76.353 1.00 32.55 311 GLY C C 1
ATOM 15267 O O . GLY C 1 311 ? 59.765 9.346 75.535 1.00 29.18 311 GLY C O 1
ATOM 15271 N N . VAL C 1 312 ? 58.979 9.518 77.631 1.00 29.72 312 VAL C N 1
ATOM 15272 C CA . VAL C 1 312 ? 60.196 10.117 78.156 1.00 28.79 312 VAL C CA 1
ATOM 15273 C C . VAL C 1 312 ? 61.299 9.079 78.177 1.00 31.80 312 VAL C C 1
ATOM 15274 O O . VAL C 1 312 ? 62.453 9.374 77.820 1.00 30.13 312 VAL C O 1
ATOM 15287 N N . GLN C 1 313 ? 60.958 7.866 78.609 1.00 26.97 313 GLN C N 1
ATOM 15288 C CA . GLN C 1 313 ? 61.933 6.784 78.604 1.00 28.72 313 GLN C CA 1
ATOM 15289 C C . GLN C 1 313 ? 62.464 6.588 77.185 1.00 28.09 313 GLN C C 1
ATOM 15290 O O . GLN C 1 313 ? 63.661 6.380 76.979 1.00 23.66 313 GLN C O 1
ATOM 15304 N N . SER C 1 314 ? 61.563 6.681 76.209 1.00 27.23 314 SER C N 1
ATOM 15305 C CA . SER C 1 314 ? 61.926 6.527 74.799 1.00 28.44 314 SER C CA 1
ATOM 15306 C C . SER C 1 314 ? 62.853 7.647 74.342 1.00 24.70 314 SER C C 1
ATOM 15307 O O . SER C 1 314 ? 63.877 7.397 73.702 1.00 29.57 314 SER C O 1
ATOM 15315 N N . THR C 1 315 ? 62.490 8.878 74.689 1.00 24.85 315 THR C N 1
ATOM 15316 C CA . THR C 1 315 ? 63.246 10.061 74.296 1.00 29.22 315 THR C CA 1
ATOM 15317 C C . THR C 1 315 ? 64.673 9.999 74.806 1.00 30.54 315 THR C C 1
ATOM 15318 O O . THR C 1 315 ? 65.628 10.253 74.074 1.00 27.88 315 THR C O 1
ATOM 15329 N N . ASP C 1 316 ? 64.811 9.654 76.080 1.00 29.63 316 ASP C N 1
ATOM 15330 C CA . ASP C 1 316 ? 66.116 9.492 76.707 1.00 31.99 316 ASP C CA 1
ATOM 15331 C C . ASP C 1 316 ? 66.936 8.416 76.007 1.00 30.03 316 ASP C C 1
ATOM 15332 O O . ASP C 1 316 ? 68.097 8.637 75.679 1.00 30.33 316 ASP C O 1
ATOM 15341 N N . THR C 1 317 ? 66.328 7.256 75.767 1.00 28.52 317 THR C N 1
ATOM 15342 C CA . THR C 1 317 ? 67.041 6.164 75.108 1.00 31.49 317 THR C CA 1
ATOM 15343 C C . THR C 1 317 ? 67.493 6.544 73.691 1.00 29.87 317 THR C C 1
ATOM 15344 O O . THR C 1 317 ? 68.616 6.232 73.299 1.00 27.26 317 THR C O 1
ATOM 15355 N N . PHE C 1 318 ? 66.620 7.188 72.919 1.00 29.52 318 PHE C N 1
ATOM 15356 C CA . PHE C 1 318 ? 66.983 7.627 71.568 1.00 27.60 318 PHE C CA 1
ATOM 15357 C C . PHE C 1 318 ? 68.164 8.615 71.622 1.00 30.09 318 PHE C C 1
ATOM 15358 O O . PHE C 1 318 ? 69.157 8.452 70.899 1.00 26.22 318 PHE C O 1
ATOM 15375 N N . ALA C 1 319 ? 68.070 9.591 72.529 1.00 30.89 319 ALA C N 1
ATOM 15376 C CA . ALA C 1 319 ? 69.133 10.574 72.727 1.00 30.13 319 ALA C CA 1
ATOM 15377 C C . ALA C 1 319 ? 70.472 9.919 73.054 1.00 32.22 319 ALA C C 1
ATOM 15378 O O . ALA C 1 319 ? 71.501 10.342 72.526 1.00 34.06 319 ALA C O 1
ATOM 15385 N N . ASP C 1 320 ? 70.466 8.898 73.913 1.00 33.76 320 ASP C N 1
ATOM 15386 C CA . ASP C 1 320 ? 71.694 8.150 74.222 1.00 31.71 320 ASP C CA 1
ATOM 15387 C C . ASP C 1 320 ? 72.322 7.531 72.967 1.00 33.01 320 ASP C C 1
ATOM 15388 O O . ASP C 1 320 ? 73.500 7.172 72.967 1.00 29.78 320 ASP C O 1
ATOM 15397 N N . ASN C 1 321 ? 71.513 7.357 71.926 1.00 27.77 321 ASN C N 1
ATOM 15398 C CA . ASN C 1 321 ? 71.960 6.782 70.660 1.00 32.39 321 ASN C CA 1
ATOM 15399 C C . ASN C 1 321 ? 72.158 7.835 69.582 1.00 31.56 321 ASN C C 1
ATOM 15400 O O . ASN C 1 321 ? 72.366 7.506 68.412 1.00 39.57 321 ASN C O 1
ATOM 15411 N N . GLY C 1 322 ? 72.119 9.102 69.981 1.00 33.13 322 GLY C N 1
ATOM 15412 C CA . GLY C 1 322 ? 72.310 10.211 69.062 1.00 35.52 322 GLY C CA 1
ATOM 15413 C C . GLY C 1 322 ? 71.144 10.388 68.098 1.00 36.92 322 GLY C C 1
ATOM 15414 O O . GLY C 1 322 ? 71.328 10.788 66.943 1.00 39.74 322 GLY C O 1
ATOM 15418 N N . ILE C 1 323 ? 69.941 10.075 68.572 1.00 35.63 323 ILE C N 1
ATOM 15419 C CA . ILE C 1 323 ? 68.715 10.259 67.800 1.00 32.88 323 ILE C CA 1
ATOM 15420 C C . ILE C 1 323 ? 67.823 11.243 68.528 1.00 40.43 323 ILE C C 1
ATOM 15421 O O . ILE C 1 323 ? 67.397 10.999 69.661 1.00 34.99 323 ILE C O 1
ATOM 15437 N N . TYR C 1 324 ? 67.514 12.344 67.856 1.00 31.89 324 TYR C N 1
ATOM 15438 C CA . TYR C 1 324 ? 66.750 13.427 68.447 1.00 32.81 324 TYR C CA 1
ATOM 15439 C C . TYR C 1 324 ? 65.479 13.621 67.639 1.00 39.20 324 TYR C C 1
ATOM 15440 O O . TYR C 1 324 ? 65.507 13.588 66.411 1.00 42.84 324 TYR C O 1
ATOM 15458 N N . LEU C 1 325 ? 64.368 13.785 68.343 1.00 38.59 325 LEU C N 1
ATOM 15459 C CA . LEU C 1 325 ? 63.057 13.910 67.735 1.00 39.89 325 LEU C CA 1
ATOM 15460 C C . LEU C 1 325 ? 62.780 15.369 67.406 1.00 43.13 325 LEU C C 1
ATOM 15461 O O . LEU C 1 325 ? 63.302 16.266 68.064 1.00 43.23 325 LEU C O 1
ATOM 15477 N N . SER C 1 326 ? 62.014 15.594 66.345 1.00 37.12 326 SER C N 1
ATOM 15478 C CA . SER C 1 326 ? 61.542 16.929 65.994 1.00 36.80 326 SER C CA 1
ATOM 15479 C C . SER C 1 326 ? 60.030 16.918 65.964 1.00 35.10 326 SER C C 1
ATOM 15480 O O . SER C 1 326 ? 59.407 15.848 65.899 1.00 35.17 326 SER C O 1
ATOM 15488 N N . LYS C 1 327 ? 59.440 18.108 66.017 1.00 37.67 327 LYS C N 1
ATOM 15489 C CA . LYS C 1 327 ? 57.994 18.262 65.966 1.00 42.07 327 LYS C CA 1
ATOM 15490 C C . LYS C 1 327 ? 57.374 17.424 64.838 1.00 35.96 327 LYS C C 1
ATOM 15491 O O . LYS C 1 327 ? 57.956 17.314 63.771 1.00 38.74 327 LYS C O 1
ATOM 15510 N N . PRO C 1 328 ? 56.202 16.818 65.078 1.00 39.18 328 PRO C N 1
ATOM 15511 C CA . PRO C 1 328 ? 55.552 16.073 63.995 1.00 35.34 328 PRO C CA 1
ATOM 15512 C C . PRO C 1 328 ? 54.974 16.975 62.912 1.00 41.81 328 PRO C C 1
ATOM 15513 O O . PRO C 1 328 ? 54.647 18.144 63.155 1.00 37.67 328 PRO C O 1
ATOM 15524 N N . PRO C 1 329 ? 54.775 16.421 61.713 1.00 37.67 329 PRO C N 1
ATOM 15525 C CA . PRO C 1 329 ? 54.132 17.279 60.710 1.00 36.67 329 PRO C CA 1
ATOM 15526 C C . PRO C 1 329 ? 52.747 17.739 61.160 1.00 43.16 329 PRO C C 1
ATOM 15527 O O . PRO C 1 329 ? 52.009 17.006 61.838 1.00 37.76 329 PRO C O 1
ATOM 15538 N N . GLU C 1 330 ? 52.415 18.974 60.795 1.00 43.45 330 GLU C N 1
ATOM 15539 C CA . GLU C 1 330 ? 51.166 19.577 61.210 1.00 42.83 330 GLU C CA 1
ATOM 15540 C C . GLU C 1 330 ? 49.972 18.765 60.693 1.00 39.97 330 GLU C C 1
ATOM 15541 O O . GLU C 1 330 ? 48.941 18.694 61.353 1.00 41.41 330 GLU C O 1
ATOM 15553 N N . SER C 1 331 ? 50.110 18.155 59.518 1.00 40.73 331 SER C N 1
ATOM 15554 C CA . SER C 1 331 ? 49.026 17.351 58.946 1.00 39.29 331 SER C CA 1
ATOM 15555 C C . SER C 1 331 ? 48.731 16.125 59.804 1.00 39.36 331 SER C C 1
ATOM 15556 O O . SER C 1 331 ? 47.577 15.734 59.979 1.00 38.93 331 SER C O 1
ATOM 15564 N N . LEU C 1 332 ? 49.776 15.526 60.363 1.00 41.87 332 LEU C N 1
ATOM 15565 C CA . LEU C 1 332 ? 49.586 14.387 61.248 1.00 38.26 332 LEU C CA 1
ATOM 15566 C C . LEU C 1 332 ? 48.883 14.840 62.529 1.00 35.02 332 LEU C C 1
ATOM 15567 O O . LEU C 1 332 ? 47.982 14.166 63.029 1.00 37.48 332 LEU C O 1
ATOM 15583 N N . ILE C 1 333 ? 49.297 15.986 63.052 1.00 35.97 333 ILE C N 1
ATOM 15584 C CA . ILE C 1 333 ? 48.681 16.520 64.262 1.00 38.88 333 ILE C CA 1
ATOM 15585 C C . ILE C 1 333 ? 47.185 16.731 64.048 1.00 39.14 333 ILE C C 1
ATOM 15586 O O . ILE C 1 333 ? 46.382 16.398 64.917 1.00 39.54 333 ILE C O 1
ATOM 15602 N N . GLN C 1 334 ? 46.817 17.287 62.895 1.00 42.14 334 GLN C N 1
ATOM 15603 C CA . GLN C 1 334 ? 45.412 17.566 62.592 1.00 43.31 334 GLN C CA 1
ATOM 15604 C C . GLN C 1 334 ? 44.602 16.282 62.515 1.00 45.78 334 GLN C C 1
ATOM 15605 O O . GLN C 1 334 ? 43.508 16.180 63.080 1.00 45.79 334 GLN C O 1
ATOM 15619 N N . GLU C 1 335 ? 45.167 15.295 61.827 1.00 40.36 335 GLU C N 1
ATOM 15620 C CA . GLU C 1 335 ? 44.533 13.993 61.664 1.00 43.13 335 GLU C CA 1
ATOM 15621 C C . GLU C 1 335 ? 44.223 13.359 63.016 1.00 45.05 335 GLU C C 1
ATOM 15622 O O . GLU C 1 335 ? 43.099 12.908 63.253 1.00 49.07 335 GLU C O 1
ATOM 15634 N N . ILE C 1 336 ? 45.213 13.359 63.908 1.00 41.75 336 ILE C N 1
ATOM 15635 C CA . ILE C 1 336 ? 45.085 12.708 65.213 1.00 43.11 336 ILE C CA 1
ATOM 15636 C C . ILE C 1 336 ? 44.185 13.518 66.152 1.00 44.30 336 ILE C C 1
ATOM 15637 O O . ILE C 1 336 ? 43.505 12.955 67.025 1.00 40.06 336 ILE C O 1
ATOM 15653 N N . LYS C 1 337 ? 44.150 14.834 65.948 1.00 45.58 337 LYS C N 1
ATOM 15654 C CA . LYS C 1 337 ? 43.300 15.687 66.767 1.00 44.85 337 LYS C CA 1
ATOM 15655 C C . LYS C 1 337 ? 41.826 15.442 66.487 1.00 43.29 337 LYS C C 1
ATOM 15656 O O . LYS C 1 337 ? 40.974 15.892 67.249 1.00 50.83 337 LYS C O 1
ATOM 15675 N N . LYS C 1 338 ? 41.518 14.697 65.432 1.00 47.22 338 LYS C N 1
ATOM 15676 C CA . LYS C 1 338 ? 40.121 14.379 65.142 1.00 46.90 338 LYS C CA 1
ATOM 15677 C C . LYS C 1 338 ? 39.509 13.379 66.124 1.00 47.64 338 LYS C C 1
ATOM 15678 O O . LYS C 1 338 ? 38.289 13.261 66.185 1.00 50.98 338 LYS C O 1
ATOM 15697 N N . PHE C 1 339 ? 40.330 12.656 66.886 1.00 48.27 339 PHE C N 1
ATOM 15698 C CA . PHE C 1 339 ? 39.785 11.706 67.865 1.00 44.34 339 PHE C CA 1
ATOM 15699 C C . PHE C 1 339 ? 40.428 11.810 69.243 1.00 48.30 339 PHE C C 1
ATOM 15700 O O . PHE C 1 339 ? 39.925 11.239 70.204 1.00 50.55 339 PHE C O 1
ATOM 15717 N N . VAL C 1 340 ? 41.503 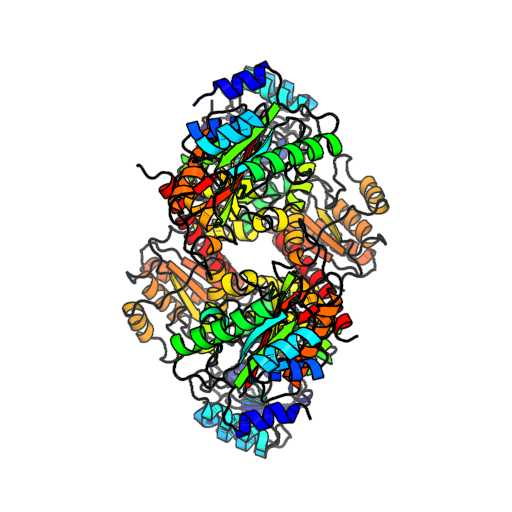12.581 69.350 1.00 49.56 340 VAL C N 1
ATOM 15718 C CA . VAL C 1 340 ? 42.253 12.686 70.595 1.00 51.31 340 VAL C CA 1
ATOM 15719 C C . VAL C 1 340 ? 41.753 13.877 71.432 1.00 51.41 340 VAL C C 1
ATOM 15720 O O . VAL C 1 340 ? 41.276 14.864 70.871 1.00 56.81 340 VAL C O 1
ATOM 15733 N N . PRO C 1 341 ? 41.806 13.772 72.775 1.00 54.94 341 PRO C N 1
ATOM 15734 C CA . PRO C 1 341 ? 41.386 14.912 73.602 1.00 54.41 341 PRO C CA 1
ATOM 15735 C C . PRO C 1 341 ? 42.340 16.102 73.475 1.00 59.17 341 PRO C C 1
ATOM 15736 O O . PRO C 1 341 ? 43.470 15.942 73.013 1.00 57.92 341 PRO C O 1
ATOM 15747 N N . PRO C 1 342 ? 41.897 17.293 73.898 1.00 63.03 342 PRO C N 1
ATOM 15748 C CA . PRO C 1 342 ? 42.715 18.500 73.713 1.00 65.69 342 PRO C CA 1
ATOM 15749 C C . PRO C 1 342 ? 43.961 18.574 74.610 1.00 55.71 342 PRO C C 1
ATOM 15750 O O . PRO C 1 342 ? 44.877 19.344 74.323 1.00 56.76 342 PRO C O 1
ATOM 15761 N N . PHE C 1 343 ? 43.999 17.777 75.671 1.00 59.24 343 PHE C N 1
ATOM 15762 C CA . PHE C 1 343 ? 45.131 17.801 76.595 1.00 59.89 343 PHE C CA 1
ATOM 15763 C C . PHE C 1 343 ? 46.200 16.778 76.190 1.00 56.76 343 PHE C C 1
ATOM 15764 O O . PHE C 1 343 ? 47.090 16.444 76.973 1.00 55.94 343 PHE C O 1
ATOM 15781 N N . ALA C 1 344 ? 46.104 16.275 74.965 1.00 54.57 344 ALA C N 1
ATOM 15782 C CA . ALA C 1 344 ? 47.133 15.393 74.424 1.00 50.64 344 ALA C CA 1
ATOM 15783 C C . ALA C 1 344 ? 48.348 16.209 73.975 1.00 50.01 344 ALA C C 1
ATOM 15784 O O . ALA C 1 344 ? 48.205 17.334 73.492 1.00 55.07 344 ALA C O 1
ATOM 15791 N N . SER C 1 345 ? 49.542 15.648 74.128 1.00 48.21 345 SER C N 1
ATOM 15792 C CA . SER C 1 345 ? 50.762 16.338 73.715 1.00 46.34 345 SER C CA 1
ATOM 15793 C C . SER C 1 345 ? 51.176 15.922 72.310 1.00 44.73 345 SER C C 1
ATOM 15794 O O . SER C 1 345 ? 51.160 14.735 71.991 1.00 42.57 345 SER C O 1
ATOM 15802 N N . PHE C 1 346 ? 51.543 16.900 71.480 1.00 42.69 346 PHE C N 1
ATOM 15803 C CA . PHE C 1 346 ? 51.985 16.626 70.108 1.00 39.45 346 PHE C CA 1
ATOM 15804 C C . PHE C 1 346 ? 53.409 17.085 69.851 1.00 38.32 346 PHE C C 1
ATOM 15805 O O . PHE C 1 346 ? 53.790 17.313 68.704 1.00 43.86 346 PHE C O 1
ATOM 15822 N N . ALA C 1 347 ? 54.211 17.165 70.906 1.00 42.67 347 ALA C N 1
ATOM 15823 C CA . ALA C 1 347 ? 55.592 17.627 70.792 1.00 37.98 347 ALA C CA 1
ATOM 15824 C C . ALA C 1 347 ? 56.470 16.606 70.066 1.00 38.12 347 ALA C C 1
ATOM 15825 O O . ALA C 1 347 ? 57.529 16.958 69.544 1.00 35.18 347 ALA C O 1
ATOM 15832 N N . ASN C 1 348 ? 55.999 15.356 70.035 1.00 36.46 348 ASN C N 1
ATOM 15833 C CA . ASN C 1 348 ? 56.794 14.180 69.653 1.00 33.82 348 ASN C CA 1
ATOM 15834 C C . ASN C 1 348 ? 57.754 13.794 70.793 1.00 33.46 348 ASN C C 1
ATOM 15835 O O . ASN C 1 348 ? 58.750 14.476 71.019 1.00 33.12 348 ASN C O 1
ATOM 15846 N N . PRO C 1 349 ? 57.468 12.701 71.511 1.00 32.55 349 PRO C N 1
ATOM 15847 C CA . PRO C 1 349 ? 56.386 11.740 71.287 1.00 28.36 349 PRO C CA 1
ATOM 15848 C C . PRO C 1 349 ? 55.013 12.379 71.265 1.00 30.21 349 PRO C C 1
ATOM 15849 O O . PRO C 1 349 ? 54.795 13.412 71.881 1.00 33.20 349 PRO C O 1
ATOM 15860 N N . ILE C 1 350 ? 54.117 11.761 70.517 1.00 30.72 350 ILE C N 1
ATOM 15861 C CA . ILE C 1 350 ? 52.716 12.114 70.506 1.00 30.52 350 ILE C CA 1
ATOM 15862 C C . ILE C 1 350 ? 52.021 11.269 71.572 1.00 32.69 350 ILE C C 1
ATOM 15863 O O . ILE C 1 350 ? 51.984 10.039 71.486 1.00 30.98 350 ILE C O 1
ATOM 15879 N N . ASP C 1 351 ? 51.492 11.950 72.578 1.00 33.11 351 ASP C N 1
ATOM 15880 C CA . ASP C 1 351 ? 50.849 11.313 73.718 1.00 30.44 351 ASP C CA 1
ATOM 15881 C C . ASP C 1 351 ? 49.345 11.325 73.468 1.00 32.24 351 ASP C C 1
ATOM 15882 O O . ASP C 1 351 ? 48.714 12.367 73.526 1.00 37.36 351 ASP C O 1
ATOM 15891 N N . ILE C 1 352 ? 48.774 10.168 73.165 1.00 30.24 352 ILE C N 1
ATOM 15892 C CA . ILE C 1 352 ? 47.341 10.077 72.934 1.00 33.05 352 ILE C CA 1
ATOM 15893 C C . ILE C 1 352 ? 46.574 9.886 74.264 1.00 36.81 352 ILE C C 1
ATOM 15894 O O . ILE C 1 352 ? 45.380 9.599 74.250 1.00 37.34 352 ILE C O 1
ATOM 15910 N N . THR C 1 353 ? 47.289 10.053 75.383 1.00 34.57 353 THR C N 1
ATOM 15911 C CA . THR C 1 353 ? 46.784 10.004 76.774 1.00 37.12 353 THR C CA 1
ATOM 15912 C C . THR C 1 353 ? 46.517 8.590 77.283 1.00 35.19 353 THR C C 1
ATOM 15913 O O . THR C 1 353 ? 46.267 7.663 76.516 1.00 34.80 353 THR C O 1
ATOM 15924 N N . GLY C 1 354 ? 46.626 8.442 78.604 1.00 34.75 354 GLY C N 1
ATOM 15925 C CA . GLY C 1 354 ? 46.537 7.155 79.266 1.00 34.70 354 GLY C CA 1
ATOM 15926 C C . GLY C 1 354 ? 45.189 6.501 79.083 1.00 35.40 354 GLY C C 1
ATOM 15927 O O . GLY C 1 354 ? 45.060 5.296 79.253 1.00 41.83 354 GLY C O 1
ATOM 15931 N N . MET C 1 355 ? 44.183 7.288 78.730 1.00 41.83 355 MET C N 1
ATOM 15932 C CA . MET C 1 355 ? 42.830 6.761 78.587 1.00 47.53 355 MET C CA 1
ATOM 15933 C C . MET C 1 355 ? 42.503 6.375 77.139 1.00 45.94 355 MET C C 1
ATOM 15934 O O . MET C 1 355 ? 41.346 6.165 76.791 1.00 46.99 355 MET C O 1
ATOM 15948 N N . ALA C 1 356 ? 43.507 6.233 76.287 1.00 38.60 356 ALA C N 1
ATOM 15949 C CA . ALA C 1 356 ? 43.211 5.841 74.910 1.00 37.16 356 ALA C CA 1
ATOM 15950 C C . ALA C 1 356 ? 42.599 4.430 74.801 1.00 40.27 356 ALA C C 1
ATOM 15951 O O . ALA C 1 356 ? 43.118 3.473 75.366 1.00 38.67 356 ALA C O 1
ATOM 15958 N N . PRO C 1 357 ? 41.484 4.284 74.063 1.00 39.29 357 PRO C N 1
ATOM 15959 C CA . PRO C 1 357 ? 41.008 2.924 73.785 1.00 37.76 357 PRO C CA 1
ATOM 15960 C C . PRO C 1 357 ? 41.796 2.282 72.650 1.00 34.78 357 PRO C C 1
ATOM 15961 O O . PRO C 1 357 ? 42.561 2.988 71.986 1.00 36.19 357 PRO C O 1
ATOM 15972 N N . ASP C 1 358 ? 41.629 0.971 72.471 1.00 36.22 358 ASP C N 1
ATOM 15973 C CA . ASP C 1 358 ? 42.333 0.200 71.441 1.00 36.07 358 ASP C CA 1
ATOM 15974 C C . ASP C 1 358 ? 42.325 0.891 70.077 1.00 39.13 358 ASP C C 1
ATOM 15975 O O . ASP C 1 358 ? 43.330 0.905 69.362 1.00 33.81 358 ASP C O 1
ATOM 15984 N N . ASP C 1 359 ? 41.157 1.409 69.719 1.00 34.26 359 ASP C N 1
ATOM 15985 C CA . ASP C 1 359 ? 40.891 1.956 68.397 1.00 41.28 359 ASP C CA 1
ATOM 15986 C C . ASP C 1 359 ? 41.863 3.084 68.039 1.00 39.79 359 ASP C C 1
ATOM 15987 O O . ASP C 1 359 ? 42.217 3.244 66.870 1.00 39.79 359 ASP C O 1
ATOM 15996 N N . TRP C 1 360 ? 42.291 3.867 69.030 1.00 32.78 360 TRP C N 1
ATOM 15997 C CA . TRP C 1 360 ? 43.157 5.017 68.740 1.00 37.28 360 TRP C CA 1
ATOM 15998 C C . TRP C 1 360 ? 44.551 4.577 68.334 1.00 36.60 360 TRP C C 1
ATOM 15999 O O . TRP C 1 360 ? 45.251 5.292 67.630 1.00 30.81 360 TRP C O 1
ATOM 16020 N N . TYR C 1 361 ? 44.954 3.390 68.761 1.00 33.87 361 TYR C N 1
ATOM 16021 C CA . TYR C 1 361 ? 46.231 2.867 68.318 1.00 35.87 361 TYR C CA 1
ATOM 16022 C C . TYR C 1 361 ? 46.196 2.534 66.829 1.00 36.08 361 TYR C C 1
ATOM 16023 O O . TYR C 1 361 ? 47.162 2.794 66.107 1.00 33.21 361 TYR C O 1
ATOM 16041 N N . TYR C 1 362 ? 45.091 1.957 66.376 1.00 31.95 362 TYR C N 1
ATOM 16042 C CA . TYR C 1 362 ? 44.905 1.707 64.951 1.00 35.54 362 TYR C CA 1
ATOM 16043 C C . TYR C 1 362 ? 44.912 3.018 64.184 1.00 32.77 362 TYR C C 1
ATOM 16044 O O . TYR C 1 362 ? 45.672 3.180 63.245 1.00 36.90 362 TYR C O 1
ATOM 16062 N N . MET C 1 363 ? 44.078 3.966 64.595 1.00 37.00 363 MET C N 1
ATOM 16063 C CA . MET C 1 363 ? 43.967 5.220 63.852 1.00 36.07 363 MET C CA 1
ATOM 16064 C C . MET C 1 363 ? 45.267 6.020 63.890 1.00 34.32 363 MET C C 1
ATOM 16065 O O . MET C 1 363 ? 45.680 6.569 62.881 1.00 32.73 363 MET C O 1
ATOM 16079 N N . GLY C 1 364 ? 45.927 6.066 65.048 1.00 37.02 364 GLY C N 1
ATOM 16080 C CA . GLY C 1 364 ? 47.181 6.792 65.165 1.00 35.46 364 GLY C CA 1
ATOM 16081 C C . GLY C 1 364 ? 48.305 6.170 64.354 1.00 30.00 364 GLY C C 1
ATOM 16082 O O . GLY C 1 364 ? 49.041 6.870 63.662 1.00 34.07 364 GLY C O 1
ATOM 16086 N N . THR C 1 365 ? 48.442 4.852 64.441 1.00 32.07 365 THR C N 1
ATOM 16087 C CA . THR C 1 365 ? 49.479 4.153 63.706 1.00 33.90 365 THR C CA 1
ATOM 16088 C C . THR C 1 365 ? 49.248 4.319 62.192 1.00 32.05 365 THR C C 1
ATOM 16089 O O . THR C 1 365 ? 50.190 4.544 61.421 1.00 28.51 365 THR C O 1
ATOM 16100 N N . LEU C 1 366 ? 47.990 4.213 61.774 1.00 33.31 366 LEU C N 1
ATOM 16101 C CA . LEU C 1 366 ? 47.662 4.343 60.360 1.00 33.04 366 LEU C CA 1
ATOM 16102 C C . LEU C 1 366 ? 47.982 5.740 59.841 1.00 31.24 366 LEU C C 1
ATOM 16103 O O . LEU C 1 366 ? 48.620 5.884 58.803 1.00 34.22 366 LEU C O 1
ATOM 16119 N N . ALA C 1 367 ? 47.551 6.760 60.580 1.00 34.02 367 ALA C N 1
ATOM 16120 C CA . ALA C 1 367 ? 47.766 8.151 60.190 1.00 33.91 367 ALA C CA 1
ATOM 16121 C C . ALA C 1 367 ? 49.247 8.469 60.049 1.00 34.07 367 ALA C C 1
ATOM 16122 O O . ALA C 1 367 ? 49.661 9.126 59.095 1.00 33.60 367 ALA C O 1
ATOM 16129 N N . ALA C 1 368 ? 50.043 8.018 61.016 1.00 35.39 368 ALA C N 1
ATOM 16130 C CA . ALA C 1 368 ? 51.488 8.238 60.988 1.00 32.14 368 ALA C CA 1
ATOM 16131 C C . ALA C 1 368 ? 52.144 7.566 59.785 1.00 29.44 368 ALA C C 1
ATOM 16132 O O . ALA C 1 368 ? 52.876 8.204 59.024 1.00 34.28 368 ALA C O 1
ATOM 16139 N N . LEU C 1 369 ? 51.874 6.280 59.592 1.00 31.40 369 LEU C N 1
ATOM 16140 C CA . LEU C 1 369 ? 52.524 5.549 58.506 1.00 35.78 369 LEU C CA 1
ATOM 16141 C C . LEU C 1 369 ? 52.124 6.123 57.138 1.00 32.61 369 LEU C C 1
ATOM 16142 O O . LEU C 1 369 ? 52.940 6.166 56.219 1.00 32.54 369 LEU C O 1
ATOM 16158 N N . LYS C 1 370 ? 50.892 6.599 57.017 1.00 34.04 370 LYS C N 1
ATOM 16159 C CA . LYS C 1 370 ? 50.426 7.125 55.730 1.00 34.73 370 LYS C CA 1
ATOM 16160 C C . LYS C 1 370 ? 50.971 8.515 55.462 1.00 37.38 370 LYS C C 1
ATOM 16161 O O . LYS C 1 370 ? 51.136 8.911 54.315 1.00 37.81 370 LYS C O 1
ATOM 16180 N N . ASN C 1 371 ? 51.319 9.246 56.515 1.00 35.36 371 ASN C N 1
ATOM 16181 C CA . ASN C 1 371 ? 51.778 10.608 56.319 1.00 38.17 371 ASN C CA 1
ATOM 16182 C C . ASN C 1 371 ? 53.085 10.649 55.510 1.00 39.20 371 ASN C C 1
ATOM 16183 O O . ASN C 1 371 ? 54.036 9.937 55.829 1.00 38.75 371 ASN C O 1
ATOM 16194 N N . PRO C 1 372 ? 53.131 11.464 54.444 1.00 36.50 372 PRO C N 1
ATOM 16195 C CA . PRO C 1 372 ? 54.347 11.495 53.615 1.00 29.10 372 PRO C CA 1
ATOM 16196 C C . PRO C 1 372 ? 55.553 12.137 54.291 1.00 34.96 372 PRO C C 1
ATOM 16197 O O . PRO C 1 372 ? 56.670 11.955 53.819 1.00 38.75 372 PRO C O 1
ATOM 16208 N N . ASP C 1 373 ? 55.355 12.852 55.395 1.00 35.69 373 ASP C N 1
ATOM 16209 C CA . ASP C 1 373 ? 56.479 13.473 56.096 1.00 37.02 373 ASP C CA 1
ATOM 16210 C C . ASP C 1 373 ? 56.837 12.706 57.383 1.00 39.51 373 ASP C C 1
ATOM 16211 O O . ASP C 1 373 ? 57.404 13.272 58.322 1.00 38.73 373 ASP C O 1
ATOM 16220 N N . VAL C 1 374 ? 56.520 11.414 57.395 1.00 36.73 374 VAL C N 1
ATOM 16221 C CA . VAL C 1 374 ? 56.906 10.506 58.470 1.00 34.80 374 VAL C CA 1
ATOM 16222 C C . VAL C 1 374 ? 57.730 9.384 57.866 1.00 31.82 374 VAL C C 1
ATOM 16223 O O . VAL C 1 374 ? 57.294 8.747 56.911 1.00 39.93 374 VAL C O 1
ATOM 16236 N N . ASP C 1 375 ? 58.915 9.151 58.414 1.00 30.33 375 ASP C N 1
ATOM 16237 C CA . ASP C 1 375 ? 59.847 8.152 57.880 1.00 31.34 375 ASP C CA 1
ATOM 16238 C C . ASP C 1 375 ? 59.880 6.871 58.718 1.00 33.31 375 ASP C C 1
ATOM 16239 O O . ASP C 1 375 ? 60.242 5.800 58.227 1.00 31.80 375 ASP C O 1
ATOM 16248 N N . ALA C 1 376 ? 59.525 6.977 59.997 1.00 32.62 376 ALA C N 1
ATOM 16249 C CA . ALA C 1 376 ? 59.613 5.821 60.887 1.00 27.51 376 ALA C CA 1
ATOM 16250 C C . ALA C 1 376 ? 58.709 5.998 62.097 1.00 30.15 376 ALA C C 1
ATOM 16251 O O . ALA C 1 376 ? 58.340 7.123 62.475 1.00 28.58 376 ALA C O 1
ATOM 16258 N N . LEU C 1 377 ? 58.304 4.876 62.673 1.00 25.49 377 LEU C N 1
ATOM 16259 C CA . LEU C 1 377 ? 57.377 4.907 63.795 1.00 27.17 377 LEU C CA 1
ATOM 16260 C C . LEU C 1 377 ? 57.741 3.903 64.879 1.00 28.76 377 LEU C C 1
ATOM 16261 O O . LEU C 1 377 ? 57.921 2.711 64.613 1.00 30.42 377 LEU C O 1
ATOM 16277 N N . THR C 1 378 ? 57.837 4.399 66.105 1.00 25.31 378 THR C N 1
ATOM 16278 C CA . THR C 1 378 ? 57.936 3.539 67.265 1.00 24.34 378 THR C CA 1
ATOM 16279 C C . THR C 1 378 ? 56.649 3.712 68.057 1.00 23.33 378 THR C C 1
ATOM 16280 O O . THR C 1 378 ? 56.339 4.816 68.495 1.00 24.99 378 THR C O 1
ATOM 16291 N N . VAL C 1 379 ? 55.916 2.620 68.238 1.00 22.04 379 VAL C N 1
ATOM 16292 C CA . VAL C 1 379 ? 54.648 2.642 68.978 1.00 25.70 379 VAL C CA 1
ATOM 16293 C C . VAL C 1 379 ? 54.809 2.043 70.362 1.00 25.53 379 VAL C C 1
ATOM 16294 O O . VAL C 1 379 ? 55.262 0.907 70.496 1.00 30.08 379 VAL C O 1
ATOM 16307 N N . LEU C 1 380 ? 54.372 2.786 71.373 1.00 23.82 380 LEU C N 1
ATOM 16308 C CA . LEU C 1 380 ? 54.538 2.410 72.786 1.00 27.30 380 LEU C CA 1
ATOM 16309 C C . LEU C 1 380 ? 53.175 2.264 73.446 1.00 31.47 380 LEU C C 1
ATOM 16310 O O . LEU C 1 380 ? 52.259 3.051 73.191 1.00 30.35 380 LEU C O 1
ATOM 16326 N N . TYR C 1 381 ? 53.032 1.226 74.258 1.00 28.64 381 TYR C N 1
ATOM 16327 C CA . TYR C 1 381 ? 51.757 0.898 74.869 1.00 30.81 381 TYR C CA 1
ATOM 16328 C C . TYR C 1 381 ? 51.950 0.429 76.320 1.00 26.43 381 TYR C C 1
ATOM 16329 O O . TYR C 1 381 ? 52.624 -0.571 76.566 1.00 24.88 381 TYR C O 1
ATOM 16347 N N . CYS C 1 382 ? 51.364 1.184 77.243 1.00 23.21 382 CYS C N 1
ATOM 16348 C CA . CYS C 1 382 ? 51.261 0.819 78.644 1.00 24.62 382 CYS C CA 1
ATOM 16349 C C . CYS C 1 382 ? 49.871 0.242 78.890 1.00 29.39 382 CYS C C 1
ATOM 16350 O O . CYS C 1 382 ? 48.880 0.892 78.580 1.00 30.42 382 CYS C O 1
ATOM 16358 N N . GLN C 1 383 ? 49.790 -0.980 79.411 1.00 29.45 383 GLN C N 1
ATOM 16359 C CA . GLN C 1 383 ? 48.491 -1.619 79.651 1.00 28.66 383 GLN C CA 1
ATOM 16360 C C . GLN C 1 383 ? 47.696 -0.948 80.778 1.00 32.14 383 GLN C C 1
ATOM 16361 O O . GLN C 1 383 ? 48.209 -0.743 81.885 1.00 32.41 383 GLN C O 1
ATOM 16375 N N . THR C 1 384 ? 46.450 -0.592 80.476 1.00 35.25 384 THR C N 1
ATOM 16376 C CA . THR C 1 384 ? 45.487 -0.161 81.489 1.00 39.13 384 THR C CA 1
ATOM 16377 C C . THR C 1 384 ? 44.212 -0.960 81.304 1.00 38.95 384 THR C C 1
ATOM 16378 O O . THR C 1 384 ? 44.134 -1.805 80.415 1.00 37.27 384 THR C O 1
ATOM 16389 N N . ALA C 1 385 ? 43.209 -0.704 82.137 1.00 37.32 385 ALA C N 1
ATOM 16390 C CA . ALA C 1 385 ? 41.995 -1.513 82.092 1.00 41.30 385 ALA C CA 1
ATOM 16391 C C . ALA C 1 385 ? 41.086 -1.112 80.931 1.00 39.37 385 ALA C C 1
ATOM 16392 O O . ALA C 1 385 ? 40.212 -1.891 80.549 1.00 42.05 385 ALA C O 1
ATOM 16399 N N . VAL C 1 386 ? 41.298 0.075 80.355 1.00 36.18 386 VAL C N 1
ATOM 16400 C CA . VAL C 1 386 ? 40.444 0.527 79.256 1.00 38.12 386 VAL C CA 1
ATOM 16401 C C . VAL C 1 386 ? 40.877 -0.072 77.906 1.00 41.86 386 VAL C C 1
ATOM 16402 O O . VAL C 1 386 ? 40.205 0.141 76.909 1.00 37.63 386 VAL C O 1
ATOM 16415 N N . THR C 1 387 ? 41.998 -0.795 77.868 1.00 37.55 387 THR C N 1
ATOM 16416 C CA . THR C 1 387 ? 42.465 -1.415 76.629 1.00 34.93 387 THR C CA 1
ATOM 16417 C C . THR C 1 387 ? 42.595 -2.924 76.772 1.00 31.57 387 THR C C 1
ATOM 16418 O O . THR C 1 387 ? 42.496 -3.467 77.866 1.00 34.50 387 THR C O 1
ATOM 16429 N N . THR C 1 388 ? 42.842 -3.587 75.649 1.00 31.45 388 THR C N 1
ATOM 16430 C CA . THR C 1 388 ? 43.289 -4.974 75.640 1.00 30.28 388 THR C CA 1
ATOM 16431 C C . THR C 1 388 ? 44.606 -5.009 74.858 1.00 31.54 388 THR C C 1
ATOM 16432 O O . THR C 1 388 ? 44.692 -4.423 73.771 1.00 32.70 388 THR C O 1
ATOM 16443 N N . PRO C 1 389 ? 45.648 -5.654 75.413 1.00 34.72 389 PRO C N 1
ATOM 16444 C CA . PRO C 1 389 ? 46.925 -5.708 74.688 1.00 31.26 389 PRO C CA 1
ATOM 16445 C C . PRO C 1 389 ? 46.781 -6.334 73.299 1.00 28.99 389 PRO C C 1
ATOM 16446 O O . PRO C 1 389 ? 47.336 -5.808 72.335 1.00 28.66 389 PRO C O 1
ATOM 16457 N N . ILE C 1 390 ? 46.018 -7.410 73.191 1.00 31.13 390 ILE C N 1
ATOM 16458 C CA . ILE C 1 390 ? 45.871 -8.078 71.903 1.00 30.63 390 ILE C CA 1
ATOM 16459 C C . ILE C 1 390 ? 45.081 -7.209 70.915 1.00 34.13 390 ILE C C 1
ATOM 16460 O O . ILE C 1 390 ? 45.374 -7.200 69.711 1.00 37.77 390 ILE C O 1
ATOM 16476 N N . GLY C 1 391 ? 44.096 -6.467 71.410 1.00 31.37 391 GLY C N 1
ATOM 16477 C CA . GLY C 1 391 ? 43.353 -5.549 70.561 1.00 34.32 391 GLY C CA 1
ATOM 16478 C C . GLY C 1 391 ? 44.268 -4.469 70.003 1.00 37.90 391 GLY C C 1
ATOM 16479 O O . GLY C 1 391 ? 44.230 -4.145 68.810 1.00 34.33 391 GLY C O 1
ATOM 16483 N N . VAL C 1 392 ? 45.107 -3.913 70.870 1.00 33.29 392 VAL C N 1
ATOM 16484 C CA . VAL C 1 392 ? 46.087 -2.920 70.442 1.00 31.05 392 VAL C CA 1
ATOM 16485 C C . VAL C 1 392 ? 47.041 -3.535 69.406 1.00 28.93 392 VAL C C 1
ATOM 16486 O O . VAL C 1 392 ? 47.332 -2.920 68.378 1.00 33.47 392 VAL C O 1
ATOM 16499 N N . ALA C 1 393 ? 47.508 -4.751 69.672 1.00 29.34 393 ALA C N 1
ATOM 16500 C CA . ALA C 1 393 ? 48.428 -5.433 68.764 1.00 30.50 393 ALA C CA 1
ATOM 16501 C C . ALA C 1 393 ? 47.782 -5.645 67.396 1.00 28.00 393 ALA C C 1
ATOM 16502 O O . ALA C 1 393 ? 48.407 -5.414 66.362 1.00 28.56 393 ALA C O 1
ATOM 16509 N N . LYS C 1 394 ? 46.521 -6.071 67.397 1.00 26.43 394 LYS C N 1
ATOM 16510 C CA . LYS C 1 394 ? 45.829 -6.324 66.129 1.00 31.67 394 LYS C CA 1
ATOM 16511 C C . LYS C 1 394 ? 45.591 -5.020 65.384 1.00 27.76 394 LYS C C 1
ATOM 16512 O O . LYS C 1 394 ? 45.681 -4.980 64.159 1.00 33.15 394 LYS C O 1
ATOM 16531 N N . GLY C 1 395 ? 45.342 -3.948 66.128 1.00 27.86 395 GLY C N 1
ATOM 16532 C CA . GLY C 1 395 ? 45.208 -2.632 65.538 1.00 27.76 395 GLY C CA 1
ATOM 16533 C C . GLY C 1 395 ? 46.471 -2.179 64.829 1.00 30.36 395 GLY C C 1
ATOM 16534 O O . GLY C 1 395 ? 46.406 -1.552 63.766 1.00 29.51 395 GLY C O 1
ATOM 16538 N N . ILE C 1 396 ? 47.624 -2.496 65.410 1.00 29.56 396 ILE C N 1
ATOM 16539 C CA . ILE C 1 396 ? 48.908 -2.128 64.810 1.00 31.43 396 ILE C CA 1
ATOM 16540 C C . ILE C 1 396 ? 49.145 -2.973 63.547 1.00 30.19 396 ILE C C 1
ATOM 16541 O O . ILE C 1 396 ? 49.570 -2.450 62.510 1.00 28.37 396 ILE C O 1
ATOM 16557 N N . VAL C 1 397 ? 48.871 -4.272 63.631 1.00 27.40 397 VAL C N 1
ATOM 16558 C CA . VAL C 1 397 ? 48.967 -5.137 62.452 1.00 31.88 397 VAL C CA 1
ATOM 16559 C C . VAL C 1 397 ? 48.112 -4.583 61.302 1.00 35.97 397 VAL C C 1
ATOM 16560 O O . VAL C 1 397 ? 48.582 -4.455 60.162 1.00 31.90 397 VAL C O 1
ATOM 16573 N N . ASP C 1 398 ? 46.857 -4.262 61.606 1.00 31.93 398 ASP C N 1
ATOM 16574 C CA . ASP C 1 398 ? 45.933 -3.775 60.587 1.00 35.53 398 ASP C CA 1
ATOM 16575 C C . ASP C 1 398 ? 46.380 -2.428 60.013 1.00 37.54 398 ASP C C 1
ATOM 16576 O O . ASP C 1 398 ? 46.264 -2.191 58.800 1.00 37.09 398 ASP C O 1
ATOM 16585 N N . ALA C 1 399 ? 46.900 -1.549 60.868 1.00 32.64 399 ALA C N 1
ATOM 16586 C CA . ALA C 1 399 ? 47.385 -0.254 60.407 1.00 32.63 399 ALA C CA 1
ATOM 16587 C C . ALA C 1 399 ? 48.571 -0.432 59.462 1.00 39.64 399 ALA C C 1
ATOM 16588 O O . ALA C 1 399 ? 48.684 0.255 58.434 1.00 39.91 399 ALA C O 1
ATOM 16595 N N . ILE C 1 400 ? 49.459 -1.354 59.806 1.00 33.52 400 ILE C N 1
ATOM 16596 C CA . ILE C 1 400 ? 50.633 -1.590 58.977 1.00 35.32 400 ILE C CA 1
ATOM 16597 C C . ILE C 1 400 ? 50.250 -2.141 57.600 1.00 39.10 400 ILE C C 1
ATOM 16598 O O . ILE C 1 400 ? 50.884 -1.814 56.595 1.00 42.85 400 ILE C O 1
ATOM 16614 N N . LYS C 1 401 ? 49.224 -2.986 57.551 1.00 35.96 401 LYS C N 1
ATOM 16615 C CA . LYS C 1 401 ? 48.761 -3.539 56.279 1.00 46.11 401 LYS C CA 1
ATOM 16616 C C . LYS C 1 401 ? 48.090 -2.468 55.426 1.00 42.95 401 LYS C C 1
ATOM 16617 O O . LYS C 1 401 ? 48.410 -2.298 54.255 1.00 46.85 401 LYS C O 1
ATOM 16636 N N . GLU C 1 402 ? 47.165 -1.739 56.034 1.00 40.40 402 GLU C N 1
ATOM 16637 C CA . GLU C 1 402 ? 46.366 -0.756 55.319 1.00 46.81 402 GLU C CA 1
ATOM 16638 C C . GLU C 1 402 ? 47.194 0.428 54.834 1.00 50.45 402 GLU C C 1
ATOM 16639 O O . GLU C 1 402 ? 46.895 1.007 53.793 1.00 57.74 402 GLU C O 1
ATOM 16651 N N . ALA C 1 403 ? 48.235 0.783 55.580 1.00 47.43 403 ALA C N 1
ATOM 16652 C CA . ALA C 1 403 ? 49.139 1.843 55.155 1.00 50.59 403 ALA C CA 1
ATOM 16653 C C . ALA C 1 403 ? 49.726 1.460 53.809 1.00 60.20 403 ALA C C 1
ATOM 16654 O O . ALA C 1 403 ? 50.084 2.317 53.002 1.00 64.54 403 ALA C O 1
ATOM 16661 N N . GLY C 1 404 ? 49.850 0.155 53.594 1.00 64.38 404 GLY C N 1
ATOM 16662 C CA . GLY C 1 404 ? 50.226 -0.386 52.304 1.00 69.24 404 GLY C CA 1
ATOM 16663 C C . GLY C 1 404 ? 51.657 -0.082 51.912 1.00 73.02 404 GLY C C 1
ATOM 16664 O O . GLY C 1 404 ? 52.125 -0.565 50.876 1.00 72.44 404 GLY C O 1
ATOM 16668 N N . ASN C 1 405 ? 52.348 0.721 52.721 1.00 63.88 405 ASN C N 1
ATOM 16669 C CA . ASN C 1 405 ? 53.732 1.057 52.440 1.00 59.80 405 ASN C CA 1
ATOM 16670 C C . ASN C 1 405 ? 54.667 0.210 53.292 1.00 61.57 405 ASN C C 1
ATOM 16671 O O . ASN C 1 405 ? 54.233 -0.731 53.972 1.00 58.53 405 ASN C O 1
ATOM 16682 N N . SER C 1 406 ? 55.951 0.544 53.240 1.00 50.14 406 SER C N 1
ATOM 16683 C CA . SER C 1 406 ? 56.947 -0.131 54.045 1.00 46.54 406 SER C CA 1
ATOM 16684 C C . SER C 1 406 ? 57.857 0.906 54.693 1.00 51.42 406 SER C C 1
ATOM 16685 O O . SER C 1 406 ? 58.776 1.449 54.060 1.00 48.51 406 SER C O 1
ATOM 16693 N N . LYS C 1 407 ? 57.549 1.196 55.951 1.00 40.90 407 LYS C N 1
ATOM 16694 C CA . LYS C 1 407 ? 58.326 2.100 56.778 1.00 38.95 407 LYS C CA 1
ATOM 16695 C C . LYS C 1 407 ? 58.732 1.333 58.032 1.00 27.77 407 LYS C C 1
ATOM 16696 O O . LYS C 1 407 ? 58.003 0.466 58.493 1.00 29.67 407 LYS C O 1
ATOM 16715 N N . PRO C 1 408 ? 59.920 1.609 58.561 1.00 31.43 408 PRO C N 1
ATOM 16716 C CA . PRO C 1 408 ? 60.316 0.881 59.772 1.00 25.87 408 PRO C CA 1
ATOM 16717 C C . P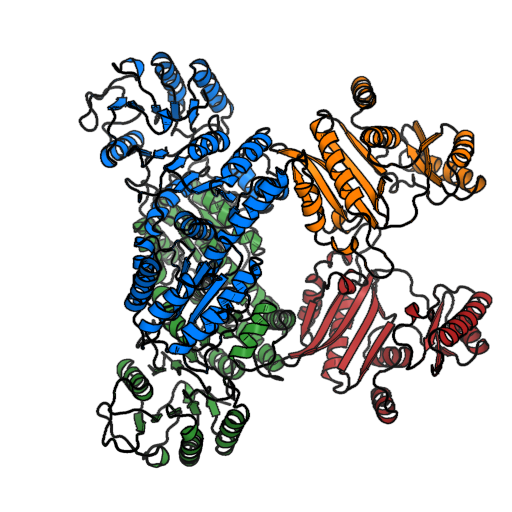RO C 1 408 ? 59.372 1.131 60.944 1.00 25.77 408 PRO C C 1
ATOM 16718 O O . PRO C 1 408 ? 58.995 2.270 61.228 1.00 26.92 408 PRO C O 1
ATOM 16729 N N . VAL C 1 409 ? 58.998 0.050 61.616 1.00 27.25 409 VAL C N 1
ATOM 16730 C CA . VAL C 1 409 ? 58.187 0.136 62.819 1.00 24.46 409 VAL C CA 1
ATOM 16731 C C . VAL C 1 409 ? 58.792 -0.707 63.951 1.00 24.73 409 VAL C C 1
ATOM 16732 O O . VAL C 1 409 ? 59.231 -1.833 63.712 1.00 30.85 409 VAL C O 1
ATOM 16745 N N . THR C 1 410 ? 58.834 -0.155 65.168 1.00 31.50 410 THR C N 1
ATOM 16746 C CA . THR C 1 410 ? 59.078 -0.970 66.357 1.00 23.02 410 THR C CA 1
ATOM 16747 C C . THR C 1 410 ? 57.972 -0.723 67.388 1.00 26.52 410 THR C C 1
ATOM 16748 O O . THR C 1 410 ? 57.346 0.343 67.420 1.00 24.53 410 THR C O 1
ATOM 16759 N N . VAL C 1 411 ? 57.727 -1.731 68.222 1.00 25.73 411 VAL C N 1
ATOM 16760 C CA . VAL C 1 411 ? 56.646 -1.669 69.192 1.00 27.41 411 VAL C CA 1
ATOM 16761 C C . VAL C 1 411 ? 57.160 -2.002 70.600 1.00 23.97 411 VAL C C 1
ATOM 16762 O O . VAL C 1 411 ? 57.913 -2.956 70.790 1.00 26.59 411 VAL C O 1
ATOM 16775 N N . GLY C 1 412 ? 56.763 -1.185 71.569 1.00 25.34 412 GLY C N 1
ATOM 16776 C CA . GLY C 1 412 ? 57.056 -1.440 72.967 1.00 24.72 412 GLY C CA 1
ATOM 16777 C C . GLY C 1 412 ? 55.731 -1.617 73.658 1.00 30.31 412 GLY C C 1
ATOM 16778 O O . GLY C 1 412 ? 54.807 -0.835 73.437 1.00 29.96 412 GLY C O 1
ATOM 16782 N N . MET C 1 413 ? 55.631 -2.661 74.466 1.00 28.67 413 MET C N 1
ATOM 16783 C CA . MET C 1 413 ? 54.436 -2.913 75.261 1.00 29.84 413 MET C CA 1
ATOM 16784 C C . MET C 1 413 ? 54.847 -3.276 76.673 1.00 27.21 413 MET C C 1
ATOM 16785 O O . MET C 1 413 ? 55.610 -4.222 76.843 1.00 23.75 413 MET C O 1
ATOM 16799 N N . VAL C 1 414 ? 54.328 -2.542 77.657 1.00 24.30 414 VAL C N 1
ATOM 16800 C CA . VAL C 1 414 ? 54.574 -2.823 79.067 1.00 24.26 414 VAL C CA 1
ATOM 16801 C C . VAL C 1 414 ? 53.284 -3.291 79.754 1.00 27.02 414 VAL C C 1
ATOM 16802 O O . VAL C 1 414 ? 52.274 -2.607 79.720 1.00 27.40 414 VAL C O 1
ATOM 16815 N N . GLY C 1 415 ? 53.327 -4.454 80.386 1.00 26.30 415 GLY C N 1
ATOM 16816 C CA . GLY C 1 415 ? 52.208 -4.895 81.188 1.00 31.47 415 GLY C CA 1
ATOM 16817 C C . GLY C 1 415 ? 52.388 -6.308 81.671 1.00 29.98 415 GLY C C 1
ATOM 16818 O O . GLY C 1 415 ? 53.521 -6.811 81.759 1.00 26.53 415 GLY C O 1
ATOM 16822 N N . GLY C 1 416 ? 51.263 -6.922 82.028 1.00 29.15 416 GLY C N 1
ATOM 16823 C CA . GLY C 1 416 ? 51.236 -8.257 82.603 1.00 24.51 416 GLY C CA 1
ATOM 16824 C C . GLY C 1 416 ? 51.231 -9.357 81.558 1.00 27.46 416 GLY C C 1
ATOM 16825 O O . GLY C 1 416 ? 51.609 -9.118 80.408 1.00 26.37 416 GLY C O 1
ATOM 16829 N N . PRO C 1 417 ? 50.800 -10.570 81.954 1.00 28.02 417 PRO C N 1
ATOM 16830 C CA . PRO C 1 417 ? 50.805 -11.754 81.093 1.00 29.39 417 PRO C CA 1
ATOM 16831 C C . PRO C 1 417 ? 50.107 -11.527 79.741 1.00 30.30 417 PRO C C 1
ATOM 16832 O O . PRO C 1 417 ? 50.567 -12.071 78.741 1.00 30.97 417 PRO C O 1
ATOM 16843 N N . GLU C 1 418 ? 49.048 -10.716 79.711 1.00 30.45 418 GLU C N 1
ATOM 16844 C CA . GLU C 1 418 ? 48.329 -10.427 78.458 1.00 32.95 418 GLU C CA 1
ATOM 16845 C C . GLU C 1 418 ? 49.215 -9.637 77.484 1.00 31.73 418 GLU C C 1
ATOM 16846 O O . GLU C 1 418 ? 49.192 -9.865 76.270 1.00 28.03 418 GLU C O 1
ATOM 16858 N N . VAL C 1 419 ? 50.033 -8.738 78.029 1.00 30.51 419 VAL C N 1
ATOM 16859 C CA . VAL C 1 419 ? 51.001 -8.019 77.218 1.00 27.58 419 VAL C CA 1
ATOM 16860 C C . VAL C 1 419 ? 52.079 -8.961 76.688 1.00 29.32 419 VAL C C 1
ATOM 16861 O O . VAL C 1 419 ? 52.472 -8.834 75.525 1.00 27.98 419 VAL C O 1
ATOM 16874 N N . ALA C 1 420 ? 52.572 -9.880 77.519 1.00 27.12 420 ALA C N 1
ATOM 16875 C CA . ALA C 1 420 ? 53.577 -10.839 77.044 1.00 32.56 420 ALA C CA 1
ATOM 16876 C C . ALA C 1 420 ? 53.033 -11.603 75.839 1.00 33.23 420 ALA C C 1
ATOM 16877 O O . ALA C 1 420 ? 53.745 -11.838 74.855 1.00 30.69 420 ALA C O 1
ATOM 16884 N N . GLU C 1 421 ? 51.751 -11.952 75.894 1.00 29.64 421 GLU C N 1
ATOM 16885 C CA . GLU C 1 421 ? 51.112 -12.678 74.794 1.00 30.18 421 GLU C CA 1
ATOM 16886 C C . GLU C 1 421 ? 51.018 -11.826 73.541 1.00 26.49 421 GLU C C 1
ATOM 16887 O O . GLU C 1 421 ? 51.267 -12.308 72.431 1.00 31.90 421 GLU C O 1
ATOM 16899 N N . ALA C 1 422 ? 50.690 -10.554 73.723 1.00 29.31 422 ALA C N 1
ATOM 16900 C CA . ALA C 1 422 ? 50.549 -9.623 72.611 1.00 30.06 422 ALA C CA 1
ATOM 16901 C C . ALA C 1 422 ? 51.884 -9.363 71.923 1.00 28.64 422 ALA C C 1
ATOM 16902 O O . ALA C 1 422 ? 51.960 -9.272 70.694 1.00 29.38 422 ALA C O 1
ATOM 16909 N N . VAL C 1 423 ? 52.939 -9.249 72.716 1.00 25.93 423 VAL C N 1
ATOM 16910 C CA . VAL C 1 423 ? 54.282 -9.048 72.184 1.00 27.29 423 VAL C CA 1
ATOM 16911 C C . VAL C 1 423 ? 54.716 -10.251 71.355 1.00 28.32 423 VAL C C 1
ATOM 16912 O O . VAL C 1 423 ? 55.320 -10.109 70.280 1.00 26.80 423 VAL C O 1
ATOM 16925 N N . SER C 1 424 ? 54.395 -11.434 71.858 1.00 23.55 424 SER C N 1
ATOM 16926 C CA . SER C 1 424 ? 54.688 -12.671 71.165 1.00 27.58 424 SER C CA 1
ATOM 16927 C C . SER C 1 424 ? 53.933 -12.762 69.836 1.00 30.74 424 SER C C 1
ATOM 16928 O O . SER C 1 424 ? 54.480 -13.178 68.813 1.00 30.12 424 SER C O 1
ATOM 16936 N N . PHE C 1 425 ? 52.663 -12.391 69.886 1.00 28.51 425 PHE C N 1
ATOM 16937 C CA . PHE C 1 425 ? 51.798 -12.375 68.722 1.00 31.90 425 PHE C CA 1
ATOM 16938 C C . PHE C 1 425 ? 52.401 -11.493 67.640 1.00 33.27 425 PHE C C 1
ATOM 16939 O O . PHE C 1 425 ? 52.574 -11.929 66.506 1.00 32.00 425 PHE C O 1
ATOM 16956 N N . LEU C 1 426 ? 52.794 -10.279 68.018 1.00 31.23 426 LEU C N 1
ATOM 16957 C CA . LEU C 1 426 ? 53.400 -9.348 67.068 1.00 31.52 426 LEU C CA 1
ATOM 16958 C C . LEU C 1 426 ? 54.687 -9.897 66.475 1.00 31.02 426 LEU C C 1
ATOM 16959 O O . LEU C 1 426 ? 54.918 -9.765 65.275 1.00 25.29 426 LEU C O 1
ATOM 16975 N N . ASN C 1 427 ? 55.535 -10.488 67.313 1.00 23.98 427 ASN C N 1
ATOM 16976 C CA . ASN C 1 427 ? 56.808 -11.021 66.848 1.00 26.88 427 ASN C CA 1
ATOM 16977 C C . ASN C 1 427 ? 56.643 -12.225 65.925 1.00 35.20 427 ASN C C 1
ATOM 16978 O O . ASN C 1 427 ? 57.445 -12.441 65.023 1.00 30.60 427 ASN C O 1
ATOM 16989 N N . LYS C 1 428 ? 55.596 -13.010 66.144 1.00 33.54 428 LYS C N 1
ATOM 16990 C CA . LYS C 1 428 ? 55.348 -14.182 65.312 1.00 35.11 428 LYS C CA 1
ATOM 16991 C C . LYS C 1 428 ? 54.821 -13.768 63.944 1.00 32.29 428 LYS C C 1
ATOM 16992 O O . LYS C 1 428 ? 54.747 -14.583 63.032 1.00 36.09 428 LYS C O 1
ATOM 17011 N N . GLN C 1 429 ? 54.437 -12.502 63.828 1.00 33.18 429 GLN C N 1
ATOM 17012 C CA . GLN C 1 429 ? 54.098 -11.899 62.544 1.00 38.55 429 GLN C CA 1
ATOM 17013 C C . GLN C 1 429 ? 55.184 -11.007 61.966 1.00 32.14 429 GLN C C 1
ATOM 17014 O O . GLN C 1 429 ? 54.908 -10.203 61.069 1.00 31.40 429 GLN C O 1
ATOM 17028 N N . ARG C 1 430 ? 56.401 -11.114 62.491 1.00 31.07 430 ARG C N 1
ATOM 17029 C CA . ARG C 1 430 ? 57.512 -10.303 62.000 1.00 30.82 430 ARG C CA 1
ATOM 17030 C C . ARG C 1 430 ? 57.246 -8.797 62.158 1.00 30.10 430 ARG C C 1
ATOM 17031 O O . ARG C 1 430 ? 57.603 -7.992 61.307 1.00 30.72 430 ARG C O 1
ATOM 17052 N N . ILE C 1 431 ? 56.624 -8.425 63.271 1.00 27.22 431 ILE C N 1
ATOM 17053 C CA . ILE C 1 431 ? 56.596 -7.035 63.707 1.00 26.79 431 ILE C CA 1
ATOM 17054 C C . ILE C 1 431 ? 57.454 -6.955 64.981 1.00 29.16 431 ILE C C 1
ATOM 17055 O O . ILE C 1 431 ? 57.195 -7.633 65.967 1.00 27.16 431 ILE C O 1
ATOM 17071 N N . ALA C 1 432 ? 58.499 -6.143 64.940 1.00 24.83 432 ALA C N 1
ATOM 17072 C CA . ALA C 1 432 ? 59.491 -6.145 66.001 1.00 28.43 432 ALA C CA 1
ATOM 17073 C C . ALA C 1 432 ? 58.910 -5.564 67.272 1.00 26.94 432 ALA C C 1
ATOM 17074 O O . ALA C 1 432 ? 58.784 -4.343 67.393 1.00 24.42 432 ALA C O 1
ATOM 17081 N N . ALA C 1 433 ? 58.571 -6.443 68.214 1.00 25.91 433 ALA C N 1
ATOM 17082 C CA . ALA C 1 433 ? 57.951 -6.027 69.467 1.00 28.18 433 ALA C CA 1
ATOM 17083 C C . ALA C 1 433 ? 58.785 -6.428 70.694 1.00 26.56 433 ALA C C 1
ATOM 17084 O O . ALA C 1 433 ? 59.382 -7.498 70.744 1.00 23.89 433 ALA C O 1
ATOM 17091 N N . TYR C 1 434 ? 58.770 -5.559 71.700 1.00 24.42 434 TYR C N 1
ATOM 17092 C CA . TYR C 1 434 ? 59.626 -5.692 72.881 1.00 26.83 434 TYR C CA 1
ATOM 17093 C C . TYR C 1 434 ? 58.836 -5.324 74.138 1.00 25.10 434 TYR C C 1
ATOM 17094 O O . TYR C 1 434 ? 57.908 -4.504 74.056 1.00 23.06 434 TYR C O 1
ATOM 17112 N N . PRO C 1 435 ? 59.201 -5.911 75.306 1.00 26.21 435 PRO C N 1
ATOM 17113 C CA . PRO C 1 435 ? 58.457 -5.689 76.557 1.00 25.80 435 PRO C CA 1
ATOM 17114 C C . PRO C 1 435 ? 58.831 -4.416 77.320 1.00 24.92 435 PRO C C 1
ATOM 17115 O O . PRO C 1 435 ? 58.376 -4.241 78.456 1.00 28.30 435 PRO C O 1
ATOM 17126 N N . THR C 1 436 ? 59.654 -3.549 76.743 1.00 24.36 436 THR C N 1
ATOM 17127 C CA . THR C 1 436 ? 59.902 -2.245 77.371 1.00 23.14 436 THR C CA 1
ATOM 17128 C C . THR C 1 436 ? 60.102 -1.167 76.309 1.00 27.28 436 THR C C 1
ATOM 17129 O O . THR C 1 436 ? 60.508 -1.455 75.176 1.00 26.44 436 THR C O 1
ATOM 17140 N N . PRO C 1 437 ? 59.821 0.084 76.670 1.00 24.75 437 PRO C N 1
ATOM 17141 C CA . PRO C 1 437 ? 59.984 1.164 75.694 1.00 29.44 437 PRO C CA 1
ATOM 17142 C C . PRO C 1 437 ? 61.430 1.385 75.283 1.00 28.40 437 PRO C C 1
ATOM 17143 O O . PRO C 1 437 ? 61.690 1.727 74.117 1.00 24.21 437 PRO C O 1
ATOM 17154 N N . GLU C 1 438 ? 62.363 1.198 76.215 1.00 24.22 438 GLU C N 1
ATOM 17155 C CA . GLU C 1 438 ? 63.771 1.431 75.916 1.00 27.68 438 GLU C CA 1
ATOM 17156 C C . GLU C 1 438 ? 64.296 0.419 74.887 1.00 26.73 438 GLU C C 1
ATOM 17157 O O . GLU C 1 438 ? 65.096 0.761 74.009 1.00 25.23 438 GLU C O 1
ATOM 17169 N N . ARG C 1 439 ? 63.863 -0.832 75.007 1.00 23.39 439 ARG C N 1
ATOM 17170 C CA . ARG C 1 439 ? 64.276 -1.859 74.065 1.00 25.13 439 ARG C CA 1
ATOM 17171 C C . ARG C 1 439 ? 63.637 -1.648 72.685 1.00 22.65 439 ARG C C 1
ATOM 17172 O O . ARG C 1 439 ? 64.277 -1.892 71.669 1.00 27.13 439 ARG C O 1
ATOM 17193 N N . ALA C 1 440 ? 62.400 -1.167 72.640 1.00 23.13 440 ALA C N 1
ATOM 17194 C CA . ALA C 1 440 ? 61.776 -0.855 71.355 1.00 22.59 440 ALA C CA 1
ATOM 17195 C C . ALA C 1 440 ? 62.539 0.303 70.723 1.00 27.90 440 ALA C C 1
ATOM 17196 O O . ALA C 1 440 ? 62.795 0.313 69.512 1.00 23.91 440 ALA C O 1
ATOM 17203 N N . SER C 1 441 ? 62.957 1.252 71.559 1.00 26.29 441 SER C N 1
ATOM 17204 C CA . SER C 1 441 ? 63.674 2.422 71.068 1.00 28.21 441 SER C CA 1
ATOM 17205 C C . SER C 1 441 ? 65.114 2.099 70.692 1.00 30.59 441 SER C C 1
ATOM 17206 O O . SER C 1 441 ? 65.658 2.701 69.768 1.00 26.31 441 SER C O 1
ATOM 17214 N N . SER C 1 442 ? 65.752 1.184 71.410 1.00 31.18 442 SER C N 1
ATOM 17215 C CA . SER C 1 442 ? 67.104 0.771 71.038 1.00 30.57 442 SER C CA 1
ATOM 17216 C C . SER C 1 442 ? 67.063 0.007 69.728 1.00 28.23 442 SER C C 1
ATOM 17217 O O . SER C 1 442 ? 67.970 0.121 68.908 1.00 27.34 442 SER C O 1
ATOM 17225 N N . ALA C 1 443 ? 65.978 -0.728 69.518 1.00 24.28 443 ALA C N 1
ATOM 17226 C CA . ALA C 1 443 ? 65.777 -1.465 68.285 1.00 26.83 443 ALA C CA 1
ATOM 17227 C C . ALA C 1 443 ? 65.564 -0.536 67.088 1.00 25.46 443 ALA C C 1
ATOM 17228 O O . ALA C 1 443 ? 66.135 -0.767 66.036 1.00 26.13 443 ALA C O 1
ATOM 17235 N N . MET C 1 444 ? 64.735 0.499 67.241 1.00 28.29 444 MET C N 1
ATOM 17236 C CA . MET C 1 444 ? 64.593 1.504 66.191 1.00 27.47 444 MET C CA 1
ATOM 17237 C C . MET C 1 444 ? 65.939 2.230 65.974 1.00 32.40 444 MET C C 1
ATOM 17238 O O . MET C 1 444 ? 66.325 2.494 64.829 1.00 22.58 444 MET C O 1
ATOM 17252 N N . SER C 1 445 ? 66.667 2.500 67.059 1.00 30.25 445 SER C N 1
ATOM 17253 C CA . SER C 1 445 ? 67.983 3.141 66.955 1.00 30.45 445 SER C CA 1
ATOM 17254 C C . SER C 1 445 ? 68.954 2.352 66.097 1.00 29.19 445 SER C C 1
ATOM 17255 O O . SER C 1 445 ? 69.792 2.950 65.421 1.00 30.23 445 SER C O 1
ATOM 17263 N N . ALA C 1 446 ? 68.857 1.023 66.130 1.00 21.72 446 ALA C N 1
ATOM 17264 C CA . ALA C 1 446 ? 69.710 0.172 65.302 1.00 25.66 446 ALA C CA 1
ATOM 17265 C C . ALA C 1 446 ? 69.392 0.342 63.807 1.00 28.51 446 ALA C C 1
ATOM 17266 O O . ALA C 1 446 ? 70.283 0.235 62.962 1.00 26.53 446 ALA C O 1
ATOM 17273 N N . LEU C 1 447 ? 68.126 0.585 63.483 1.00 26.77 447 LEU C N 1
ATOM 17274 C CA . LEU C 1 447 ? 67.742 0.867 62.096 1.00 29.89 447 LEU C CA 1
ATOM 17275 C C . LEU C 1 447 ? 68.385 2.163 61.606 1.00 27.43 447 LEU C C 1
ATOM 17276 O O . LEU C 1 447 ? 68.941 2.227 60.498 1.00 26.06 447 LEU C O 1
ATOM 17292 N N . TYR C 1 448 ? 68.342 3.190 62.440 1.00 24.73 448 TYR C N 1
ATOM 17293 C CA . TYR C 1 448 ? 68.996 4.438 62.095 1.00 25.20 448 TYR C CA 1
ATOM 17294 C C . TYR C 1 448 ? 70.521 4.304 62.102 1.00 29.35 448 TYR C C 1
ATOM 17295 O O . TYR C 1 448 ? 71.192 4.883 61.244 1.00 25.73 448 TYR C O 1
ATOM 17313 N N . ALA C 1 449 ? 71.070 3.525 63.030 1.00 28.34 449 ALA C N 1
ATOM 17314 C CA . ALA C 1 449 ? 72.516 3.293 63.065 1.00 24.38 449 ALA C CA 1
ATOM 17315 C C . ALA C 1 449 ? 72.958 2.578 61.796 1.00 27.38 449 ALA C C 1
ATOM 17316 O O . ALA C 1 449 ? 73.999 2.878 61.238 1.00 29.72 449 ALA C O 1
ATOM 17323 N N . TYR C 1 450 ? 72.155 1.644 61.304 1.00 27.34 450 TYR C N 1
ATOM 17324 C CA . TYR C 1 450 ? 72.548 0.966 60.087 1.00 25.77 450 TYR C CA 1
ATOM 17325 C C . TYR C 1 450 ? 72.414 1.925 58.897 1.00 26.97 450 TYR C C 1
ATOM 17326 O O . TYR C 1 450 ? 73.248 1.908 58.007 1.00 23.14 450 TYR C O 1
ATOM 17344 N N . ALA C 1 451 ? 71.363 2.739 58.873 1.00 26.70 451 ALA C N 1
ATOM 17345 C CA . ALA C 1 451 ? 71.221 3.736 57.818 1.00 34.15 451 ALA C CA 1
ATOM 17346 C C . ALA C 1 451 ? 72.463 4.628 57.757 1.00 32.59 451 ALA C C 1
ATOM 17347 O O . ALA C 1 451 ? 73.009 4.882 56.684 1.00 32.12 451 ALA C O 1
ATOM 17354 N N . ARG C 1 452 ? 72.935 5.063 58.921 1.00 29.80 452 ARG C N 1
ATOM 17355 C CA . ARG C 1 452 ? 74.105 5.929 58.979 1.00 33.39 452 ARG C CA 1
ATOM 17356 C C . ARG C 1 452 ? 75.378 5.188 58.610 1.00 28.05 452 ARG C C 1
ATOM 17357 O O . ARG C 1 452 ? 76.237 5.735 57.930 1.00 26.73 452 ARG C O 1
ATOM 17378 N N . ALA C 1 453 ? 75.483 3.936 59.042 1.00 26.55 453 ALA C N 1
ATOM 17379 C CA . ALA C 1 453 ? 76.641 3.109 58.739 1.00 29.10 453 ALA C CA 1
ATOM 17380 C C . ALA C 1 453 ? 76.734 2.838 57.235 1.00 25.44 453 ALA C C 1
ATOM 17381 O O . ALA C 1 453 ? 77.808 2.904 56.654 1.00 26.31 453 ALA C O 1
ATOM 17388 N N . ARG C 1 454 ? 75.607 2.529 56.611 1.00 29.31 454 ARG C N 1
ATOM 17389 C CA . ARG C 1 454 ? 75.584 2.318 55.172 1.00 27.92 454 ARG C CA 1
ATOM 17390 C C . ARG C 1 454 ? 76.019 3.612 54.483 1.00 30.88 454 ARG C C 1
ATOM 17391 O O . ARG C 1 454 ? 76.734 3.586 53.479 1.00 24.93 454 ARG C O 1
ATOM 17412 N N . SER C 1 455 ? 75.585 4.743 55.027 1.00 29.80 455 SER C N 1
ATOM 17413 C CA . SER C 1 455 ? 75.968 6.036 54.467 1.00 35.09 455 SER C CA 1
ATOM 17414 C C . SER C 1 455 ? 77.469 6.288 54.587 1.00 33.49 455 SER C C 1
ATOM 17415 O O . SER C 1 455 ? 78.088 6.807 53.665 1.00 30.76 455 SER C O 1
ATOM 17423 N N . TYR C 1 456 ? 78.042 5.895 55.721 1.00 29.67 456 TYR C N 1
ATOM 17424 C CA . TYR C 1 456 ? 79.478 5.983 55.954 1.00 30.41 456 TYR C CA 1
ATOM 17425 C C . TYR C 1 456 ? 80.217 5.231 54.874 1.00 32.39 456 TYR C C 1
ATOM 17426 O O . TYR C 1 456 ? 81.168 5.743 54.276 1.00 27.18 456 TYR C O 1
ATOM 17444 N N . VAL C 1 457 ? 79.792 3.999 54.640 1.00 25.64 457 VAL C N 1
ATOM 17445 C CA . VAL C 1 457 ? 80.499 3.163 53.696 1.00 27.89 457 VAL C CA 1
ATOM 17446 C C . VAL C 1 457 ? 80.323 3.676 52.271 1.00 29.39 457 VAL C C 1
ATOM 17447 O O . VAL C 1 457 ? 81.259 3.613 51.487 1.00 29.73 457 VAL C O 1
ATOM 17460 N N . MET C 1 458 ? 79.134 4.165 51.933 1.00 28.37 458 MET C N 1
ATOM 17461 C CA . MET C 1 458 ? 78.906 4.715 50.600 1.00 28.98 458 MET C CA 1
ATOM 17462 C C . MET C 1 458 ? 79.852 5.880 50.325 1.00 26.88 458 MET C C 1
ATOM 17463 O O . MET C 1 458 ? 80.504 5.942 49.286 1.00 29.92 458 MET C O 1
ATOM 17477 N N . LYS C 1 459 ? 79.946 6.789 51.288 1.00 29.24 459 LYS C N 1
ATOM 17478 C CA . LYS C 1 459 ? 80.856 7.924 51.204 1.00 28.36 459 LYS C CA 1
ATOM 17479 C C . LYS C 1 459 ? 82.330 7.483 51.164 1.00 30.29 459 LYS C C 1
ATOM 17480 O O . LYS C 1 459 ? 83.131 8.009 50.375 1.00 26.19 459 LYS C O 1
ATOM 17499 N N . SER C 1 460 ? 82.676 6.494 51.978 1.00 24.97 460 SER C N 1
ATOM 17500 C CA . SER C 1 460 ? 84.035 5.973 52.000 1.00 26.36 460 SER C CA 1
ATOM 17501 C C . SER C 1 460 ? 84.435 5.331 50.692 1.00 31.40 460 SER C C 1
ATOM 17502 O O . SER C 1 460 ? 85.603 5.402 50.298 1.00 33.28 460 SER C O 1
ATOM 17510 N N . LEU C 1 461 ? 83.479 4.692 50.022 1.00 31.40 461 LEU C N 1
ATOM 17511 C CA . LEU C 1 461 ? 83.770 3.993 48.760 1.00 34.99 461 LEU C CA 1
ATOM 17512 C C . LEU C 1 461 ? 83.494 4.851 47.520 1.00 37.16 461 LEU C C 1
ATOM 17513 O O . LEU C 1 461 ? 83.583 4.352 46.398 1.00 42.43 461 LEU C O 1
ATOM 17529 N N . ALA C 1 462 ? 83.151 6.123 47.735 1.00 33.72 462 ALA C N 1
ATOM 17530 C CA . ALA C 1 462 ? 82.886 7.101 46.665 1.00 39.56 462 ALA C CA 1
ATOM 17531 C C . ALA C 1 462 ? 81.490 6.934 46.067 1.00 50.58 462 ALA C C 1
ATOM 17532 O O . ALA C 1 462 ? 81.187 5.934 45.414 1.00 57.99 462 ALA C O 1
ATOM 17539 N N . SER D 2 2 ? 115.480 8.396 44.600 1.00 44.20 2 SER D N 1
ATOM 17540 C CA . SER D 2 2 ? 114.303 7.900 45.295 1.00 45.32 2 SER D CA 1
ATOM 17541 C C . SER D 2 2 ? 114.370 8.202 46.781 1.00 39.63 2 SER D C 1
ATOM 17542 O O . SER D 2 2 ? 115.427 8.093 47.397 1.00 35.57 2 SER D O 1
ATOM 17549 N N . SER D 2 3 ? 113.252 8.663 47.328 1.00 38.63 3 SER D N 1
ATOM 17550 C CA . SER D 2 3 ? 113.155 8.915 48.754 1.00 38.23 3 SER D CA 1
ATOM 17551 C C . SER D 2 3 ? 113.491 7.654 49.526 1.00 33.30 3 SER D C 1
ATOM 17552 O O . SER D 2 3 ? 113.919 7.720 50.677 1.00 38.54 3 SER D O 1
ATOM 17560 N N . ARG D 2 4 ? 113.263 6.505 48.893 1.00 32.87 4 ARG D N 1
ATOM 17561 C CA . ARG D 2 4 ? 113.567 5.224 49.500 1.00 34.77 4 ARG D CA 1
ATOM 17562 C C . ARG D 2 4 ? 115.054 5.053 49.788 1.00 37.92 4 ARG D C 1
ATOM 17563 O O . ARG D 2 4 ? 115.417 4.204 50.607 1.00 36.64 4 ARG D O 1
ATOM 17584 N N . ASP D 2 5 ? 115.907 5.797 49.083 1.00 33.87 5 ASP D N 1
ATOM 17585 C CA . ASP D 2 5 ? 117.344 5.758 49.369 1.00 37.33 5 ASP D CA 1
ATOM 17586 C C . ASP D 2 5 ? 117.590 6.085 50.836 1.00 35.16 5 ASP D C 1
ATOM 17587 O O . ASP D 2 5 ? 118.499 5.538 51.445 1.00 39.20 5 ASP D O 1
ATOM 17596 N N . LEU D 2 6 ? 116.786 6.985 51.397 1.00 30.34 6 LEU D N 1
ATOM 17597 C CA . LEU D 2 6 ? 116.958 7.362 52.796 1.00 38.97 6 LEU D CA 1
ATOM 17598 C C . LEU D 2 6 ? 116.760 6.155 53.698 1.00 37.61 6 LEU D C 1
ATOM 17599 O O . LEU D 2 6 ? 117.541 5.903 54.620 1.00 38.09 6 LEU D O 1
ATOM 17615 N N . LEU D 2 7 ? 115.724 5.379 53.407 1.00 37.51 7 LEU D N 1
ATOM 17616 C CA . LEU D 2 7 ? 115.435 4.170 54.167 1.00 30.42 7 LEU D CA 1
ATOM 17617 C C . LEU D 2 7 ? 116.515 3.105 53.977 1.00 35.44 7 LEU D C 1
ATOM 17618 O O . LEU D 2 7 ? 116.943 2.443 54.930 1.00 39.32 7 LEU D O 1
ATOM 17634 N N . LEU D 2 8 ? 116.941 2.933 52.735 1.00 37.59 8 LEU D N 1
ATOM 17635 C CA . LEU D 2 8 ? 117.951 1.944 52.407 1.00 38.36 8 LEU D CA 1
ATOM 17636 C C . LEU D 2 8 ? 119.286 2.299 53.073 1.00 35.61 8 LEU D C 1
ATOM 17637 O O . LEU D 2 8 ? 119.954 1.437 53.612 1.00 36.86 8 LEU D O 1
ATOM 17653 N N . LYS D 2 9 ? 119.653 3.573 53.036 1.00 34.74 9 LYS D N 1
ATOM 17654 C CA . LYS D 2 9 ? 120.898 4.043 53.640 1.00 44.91 9 LYS D CA 1
ATOM 17655 C C . LYS D 2 9 ? 120.898 3.827 55.151 1.00 46.08 9 LYS D C 1
ATOM 17656 O O . LYS D 2 9 ? 121.901 3.398 55.734 1.00 42.87 9 LYS D O 1
ATOM 17675 N N . ALA D 2 10 ? 119.763 4.120 55.778 1.00 36.37 10 ALA D N 1
ATOM 17676 C CA . ALA D 2 10 ? 119.622 3.936 57.206 1.00 43.24 10 ALA D CA 1
ATOM 17677 C C . ALA D 2 10 ? 119.798 2.467 57.578 1.00 46.45 10 ALA D C 1
ATOM 17678 O O . ALA D 2 10 ? 120.470 2.155 58.565 1.00 45.28 10 ALA D O 1
ATOM 17685 N N . LYS D 2 11 ? 119.206 1.568 56.791 1.00 46.74 11 LYS D N 1
ATOM 17686 C CA . LYS D 2 11 ? 119.332 0.130 57.050 1.00 45.49 11 LYS D CA 1
ATOM 17687 C C . LYS D 2 11 ? 120.781 -0.298 56.871 1.00 49.06 11 LYS D C 1
ATOM 17688 O O . LYS D 2 11 ? 121.328 -1.026 57.699 1.00 52.14 11 LYS D O 1
ATOM 17692 N N . GLU D 2 12 ? 121.393 0.153 55.781 1.00 48.33 12 GLU D N 1
ATOM 17693 C CA . GLU D 2 12 ? 122.800 -0.139 55.501 1.00 52.81 12 GLU D CA 1
ATOM 17694 C C . GLU D 2 12 ? 123.721 0.269 56.654 1.00 51.41 12 GLU D C 1
ATOM 17695 O O . GLU D 2 12 ? 124.720 -0.391 56.916 1.00 51.83 12 GLU D O 1
ATOM 17707 N N . ASN D 2 13 ? 123.371 1.345 57.350 1.00 50.37 13 ASN D N 1
ATOM 17708 C CA . ASN D 2 13 ? 124.200 1.862 58.431 1.00 51.46 13 ASN D CA 1
ATOM 17709 C C . ASN D 2 13 ? 123.727 1.412 59.806 1.00 50.33 13 ASN D C 1
ATOM 17710 O O . ASN D 2 13 ? 124.167 1.942 60.825 1.00 53.70 13 ASN D O 1
ATOM 17721 N N . GLY D 2 14 ? 122.820 0.442 59.832 1.00 49.83 14 GLY D N 1
ATOM 17722 C CA . GLY D 2 14 ? 122.350 -0.125 61.083 1.00 53.12 14 GLY D CA 1
ATOM 17723 C C . GLY D 2 14 ? 121.625 0.874 61.969 1.00 49.77 14 GLY D C 1
ATOM 17724 O O . GLY D 2 14 ? 121.638 0.747 63.192 1.00 47.30 14 GLY D O 1
ATOM 17728 N N . ARG D 2 15 ? 120.972 1.856 61.357 1.00 50.25 15 ARG D N 1
ATOM 17729 C CA . ARG D 2 15 ? 120.142 2.798 62.105 1.00 50.99 15 ARG D CA 1
ATOM 17730 C C . ARG D 2 15 ? 118.730 2.232 62.206 1.00 49.88 15 ARG D C 1
ATOM 17731 O O . ARG D 2 15 ? 118.291 1.514 61.311 1.00 56.68 15 ARG D O 1
ATOM 17752 N N . LYS D 2 16 ? 118.031 2.527 63.299 1.00 44.05 16 LYS D N 1
ATOM 17753 C CA . LYS D 2 16 ? 116.666 2.034 63.483 1.00 48.17 16 LYS D CA 1
ATOM 17754 C C . LYS D 2 16 ? 115.636 3.162 63.369 1.00 43.11 16 LYS D C 1
ATOM 17755 O O . LYS D 2 16 ? 114.460 2.968 63.681 1.00 41.54 16 LYS D O 1
ATOM 17759 N N . SER D 2 17 ? 116.075 4.335 62.923 1.00 43.54 17 SER D N 1
ATOM 17760 C CA . SER D 2 17 ? 115.168 5.465 62.746 1.00 41.94 17 SER D CA 1
ATOM 17761 C C . SER D 2 17 ? 115.730 6.481 61.763 1.00 45.55 17 SER D C 1
ATOM 17762 O O . SER D 2 17 ? 116.936 6.550 61.544 1.00 42.87 17 SER D O 1
ATOM 17770 N N . LEU D 2 18 ? 114.842 7.256 61.154 1.00 40.76 18 LEU D N 1
ATOM 17771 C CA . LEU D 2 18 ? 115.249 8.440 60.420 1.00 41.87 18 LEU D CA 1
ATOM 17772 C C . LEU D 2 18 ? 115.272 9.605 61.396 1.00 46.47 18 LEU D C 1
ATOM 17773 O O . LEU D 2 18 ? 114.384 9.735 62.248 1.00 44.45 18 LEU D O 1
ATOM 17789 N N . LEU D 2 19 ? 116.289 10.449 61.265 1.00 47.07 19 LEU D N 1
ATOM 17790 C CA . LEU D 2 19 ? 116.419 11.627 62.106 1.00 42.41 19 LEU D CA 1
ATOM 17791 C C . LEU D 2 19 ? 115.565 12.735 61.532 1.00 44.59 19 LEU D C 1
ATOM 17792 O O . LEU D 2 19 ? 115.168 12.665 60.372 1.00 42.15 19 LEU D O 1
ATOM 17808 N N . GLU D 2 20 ? 115.329 13.771 62.330 1.00 42.84 20 GLU D N 1
ATOM 17809 C CA . GLU D 2 20 ? 114.359 14.809 62.001 1.00 42.88 20 GLU D CA 1
ATOM 17810 C C . GLU D 2 20 ? 114.431 15.321 60.553 1.00 42.70 20 GLU D C 1
ATOM 17811 O O . GLU D 2 20 ? 113.411 15.398 59.864 1.00 43.99 20 GLU D O 1
ATOM 17823 N N . HIS D 2 21 ? 115.617 15.673 60.081 1.00 44.13 21 HIS D N 1
ATOM 17824 C CA . HIS D 2 21 ? 115.720 16.248 58.743 1.00 42.38 21 HIS D CA 1
ATOM 17825 C C . HIS D 2 21 ? 115.390 15.215 57.665 1.00 39.78 21 HIS D C 1
ATOM 17826 O O . HIS D 2 21 ? 114.713 15.535 56.687 1.00 39.64 21 HIS D O 1
ATOM 17839 N N . GLU D 2 22 ? 115.836 13.977 57.852 1.00 40.39 22 GLU D N 1
ATOM 17840 C CA . GLU D 2 22 ? 115.500 12.914 56.914 1.00 39.48 22 GLU D CA 1
ATOM 17841 C C . GLU D 2 22 ? 114.008 12.579 56.948 1.00 41.22 22 GLU D C 1
ATOM 17842 O O . GLU D 2 22 ? 113.392 12.382 55.895 1.00 38.45 22 GLU D O 1
ATOM 17854 N N . ALA D 2 23 ? 113.433 12.510 58.147 1.00 39.69 23 ALA D N 1
ATOM 17855 C CA . ALA D 2 23 ? 112.011 12.196 58.317 1.00 34.13 23 ALA D CA 1
ATOM 17856 C C . ALA D 2 23 ? 111.130 13.247 57.654 1.00 39.23 23 ALA D C 1
ATOM 17857 O O . ALA D 2 23 ? 110.168 12.914 56.947 1.00 35.64 23 ALA D O 1
ATOM 17864 N N . LYS D 2 24 ? 111.463 14.516 57.884 1.00 37.12 24 LYS D N 1
ATOM 17865 C CA . LYS D 2 24 ? 110.750 15.625 57.256 1.00 33.30 24 LYS D CA 1
ATOM 17866 C C . LYS D 2 24 ? 110.920 15.600 55.735 1.00 37.47 24 LYS D C 1
ATOM 17867 O O . LYS D 2 24 ? 109.954 15.813 55.006 1.00 37.11 24 LYS D O 1
ATOM 17886 N N . TYR D 2 25 ? 112.132 15.347 55.247 1.00 36.08 25 TYR D N 1
ATOM 17887 C CA . TYR D 2 25 ? 112.326 15.248 53.797 1.00 39.32 25 TYR D CA 1
ATOM 17888 C C . TYR D 2 25 ? 111.450 14.146 53.218 1.00 35.02 25 TYR D C 1
ATOM 17889 O O . TYR D 2 25 ? 110.760 14.350 52.219 1.00 38.46 25 TYR D O 1
ATOM 17907 N N . PHE D 2 26 ? 111.480 12.980 53.860 1.00 34.11 26 PHE D N 1
ATOM 17908 C CA . PHE D 2 26 ? 110.735 11.826 53.398 1.00 32.94 26 PHE D CA 1
ATOM 17909 C C . PHE D 2 26 ? 109.220 12.098 53.342 1.00 38.68 26 PHE D C 1
ATOM 17910 O O . PHE D 2 26 ? 108.618 11.901 52.291 1.00 35.53 26 PHE D O 1
ATOM 17927 N N . ILE D 2 27 ? 108.612 12.582 54.424 1.00 32.01 27 ILE D N 1
ATOM 17928 C CA . ILE D 2 27 ? 107.164 12.792 54.431 1.00 32.76 27 ILE D CA 1
ATOM 17929 C C . ILE D 2 27 ? 106.793 13.967 53.532 1.00 38.04 27 ILE D C 1
ATOM 17930 O O . ILE D 2 27 ? 105.670 14.051 53.015 1.00 34.68 27 ILE D O 1
ATOM 17946 N N . SER D 2 28 ? 107.731 14.893 53.362 1.00 35.60 28 SER D N 1
ATOM 17947 C CA . SER D 2 28 ? 107.530 15.996 52.440 1.00 38.17 28 SER D CA 1
ATOM 17948 C C . SER D 2 28 ? 107.377 15.480 51.013 1.00 31.66 28 SER D C 1
ATOM 17949 O O . SER D 2 28 ? 106.630 16.039 50.225 1.00 33.55 28 SER D O 1
ATOM 17957 N N . SER D 2 29 ? 108.105 14.421 50.679 1.00 34.08 29 SER D N 1
ATOM 17958 C CA . SER D 2 29 ? 108.027 13.860 49.338 1.00 37.77 29 SER D CA 1
ATOM 17959 C C . SER D 2 29 ? 106.689 13.157 49.117 1.00 38.10 29 SER D C 1
ATOM 17960 O O . SER D 2 29 ? 106.379 12.770 47.997 1.00 35.10 29 SER D O 1
ATOM 17968 N N . TYR D 2 30 ? 105.920 12.969 50.190 1.00 36.73 30 TYR D N 1
ATOM 17969 C CA . TYR D 2 30 ? 104.562 12.429 50.092 1.00 32.91 30 TYR D CA 1
ATOM 17970 C C . TYR D 2 30 ? 103.529 13.541 50.118 1.00 34.99 30 TYR D C 1
ATOM 17971 O O . TYR D 2 30 ? 102.337 13.287 49.989 1.00 29.96 30 TYR D O 1
ATOM 17989 N N . GLY D 2 31 ? 103.984 14.782 50.261 1.00 30.53 31 GLY D N 1
ATOM 17990 C CA . GLY D 2 31 ? 103.086 15.917 50.199 1.00 32.80 31 GLY D CA 1
ATOM 17991 C C . GLY D 2 31 ? 102.573 16.384 51.544 1.00 31.44 31 GLY D C 1
ATOM 17992 O O . GLY D 2 31 ? 101.582 17.110 51.608 1.00 34.06 31 GLY D O 1
ATOM 17996 N N . ILE D 2 32 ? 103.237 15.974 52.620 1.00 32.92 32 ILE D N 1
ATOM 17997 C CA . ILE D 2 32 ? 102.913 16.489 53.947 1.00 35.01 32 ILE D CA 1
ATOM 17998 C C . ILE D 2 32 ? 103.804 17.720 54.244 1.00 34.53 32 ILE D C 1
ATOM 17999 O O . ILE D 2 32 ? 105.031 17.630 54.180 1.00 34.81 32 ILE D O 1
ATOM 18015 N N . PRO D 2 33 ? 103.195 18.881 54.557 1.00 32.83 33 PRO D N 1
ATOM 18016 C CA . PRO D 2 33 ? 104.001 20.099 54.716 1.00 36.66 33 PRO D CA 1
ATOM 18017 C C . PRO D 2 33 ? 104.942 20.066 55.905 1.00 34.33 33 PRO D C 1
ATOM 18018 O O . PRO D 2 33 ? 104.525 19.752 57.020 1.00 39.58 33 PRO D O 1
ATOM 18029 N N . VAL D 2 34 ? 106.202 20.396 55.664 1.00 34.58 34 VAL D N 1
ATOM 18030 C CA . VAL D 2 34 ? 107.202 20.450 56.727 1.00 37.28 34 VAL D CA 1
ATOM 18031 C C . VAL D 2 34 ? 107.880 21.826 56.817 1.00 43.39 34 VAL D C 1
ATOM 18032 O O . VAL D 2 34 ? 107.549 22.749 56.074 1.00 43.22 34 VAL D O 1
ATOM 18045 N N . THR D 2 35 ? 108.785 21.954 57.784 1.00 46.67 35 THR D N 1
ATOM 18046 C CA . THR D 2 35 ? 109.654 23.122 57.934 1.00 43.70 35 THR D CA 1
ATOM 18047 C C . THR D 2 35 ? 110.841 23.064 56.980 1.00 44.88 35 THR D C 1
ATOM 18048 O O . THR D 2 35 ? 111.129 22.016 56.400 1.00 45.11 35 THR D O 1
ATOM 18059 N N . ASN D 2 36 ? 111.516 24.199 56.804 1.00 46.74 36 ASN D N 1
ATOM 18060 C CA . ASN D 2 36 ? 112.854 24.198 56.210 1.00 48.75 36 ASN D CA 1
ATOM 18061 C C . ASN D 2 36 ? 113.760 23.289 57.029 1.00 47.71 36 ASN D C 1
ATOM 18062 O O . ASN D 2 36 ? 113.575 23.162 58.232 1.00 48.25 36 ASN D O 1
ATOM 18073 N N . ILE D 2 37 ? 114.714 22.633 56.380 1.00 49.98 37 ILE D N 1
ATOM 18074 C CA . ILE D 2 37 ? 115.615 21.728 57.084 1.00 47.60 37 ILE D CA 1
ATOM 18075 C C . ILE D 2 37 ? 117.057 21.915 56.614 1.00 54.32 37 ILE D C 1
ATOM 18076 O O . ILE D 2 37 ? 117.574 21.154 55.793 1.00 54.52 37 ILE D O 1
ATOM 18092 N N . ARG D 2 38 ? 117.734 22.895 57.203 1.00 53.47 38 ARG D N 1
ATOM 18093 C CA . ARG D 2 38 ? 119.106 23.177 56.821 1.00 56.04 38 ARG D CA 1
ATOM 18094 C C . ARG D 2 38 ? 120.007 22.604 57.900 1.00 56.23 38 ARG D C 1
ATOM 18095 O O . ARG D 2 38 ? 119.899 22.962 59.077 1.00 54.31 38 ARG D O 1
ATOM 18116 N N . LEU D 2 39 ? 120.904 21.711 57.492 1.00 54.33 39 LEU D N 1
ATOM 18117 C CA . LEU D 2 39 ? 121.804 21.072 58.436 1.00 55.28 39 LEU D CA 1
ATOM 18118 C C . LEU D 2 39 ? 123.133 21.820 58.517 1.00 58.73 39 LEU D C 1
ATOM 18119 O O . LEU D 2 39 ? 123.985 21.706 57.635 1.00 53.70 39 LEU D O 1
ATOM 18135 N N . ALA D 2 40 ? 123.315 22.547 59.612 1.00 58.90 40 ALA D N 1
ATOM 18136 C CA . ALA D 2 40 ? 124.513 23.348 59.806 1.00 61.17 40 ALA D CA 1
ATOM 18137 C C . ALA D 2 40 ? 125.576 22.520 60.497 1.00 59.64 40 ALA D C 1
ATOM 18138 O O . ALA D 2 40 ? 125.307 21.857 61.499 1.00 57.53 40 ALA D O 1
ATOM 18145 N N . LYS D 2 41 ? 126.779 22.544 59.933 1.00 66.34 41 LYS D N 1
ATOM 18146 C CA . LYS D 2 41 ? 127.915 21.833 60.499 1.00 64.98 41 LYS D CA 1
ATOM 18147 C C . LYS D 2 41 ? 128.699 22.754 61.445 1.00 68.77 41 LYS D C 1
ATOM 18148 O O . LYS D 2 41 ? 129.350 22.293 62.381 1.00 67.53 41 LYS D O 1
ATOM 18167 N N . SER D 2 42 ? 128.558 24.062 61.255 1.00 68.25 42 SER D N 1
ATOM 18168 C CA . SER D 2 42 ? 129.289 25.041 62.061 1.00 69.93 42 SER D CA 1
ATOM 18169 C C . SER D 2 42 ? 128.373 26.149 62.562 1.00 69.56 42 SER D C 1
ATOM 18170 O O . SER D 2 42 ? 127.275 26.351 62.034 1.00 70.28 42 SER D O 1
ATOM 18178 N N . GLU D 2 43 ? 128.838 26.874 63.574 1.00 69.60 43 GLU D N 1
ATOM 18179 C CA . GLU D 2 43 ? 128.118 28.040 64.069 1.00 70.20 43 GLU D CA 1
ATOM 18180 C C . GLU D 2 43 ? 127.959 29.044 62.938 1.00 67.28 43 GLU D C 1
ATOM 18181 O O . GLU D 2 43 ? 126.951 29.748 62.848 1.00 69.56 43 GLU D O 1
ATOM 18193 N N . GLU D 2 44 ? 128.943 29.077 62.048 1.00 65.18 44 GLU D N 1
ATOM 18194 C CA . GLU D 2 44 ? 128.921 30.005 60.927 1.00 69.77 44 GLU D CA 1
ATOM 18195 C C . GLU D 2 44 ? 127.821 29.633 59.930 1.00 70.18 44 GLU D C 1
ATOM 18196 O O . GLU D 2 44 ? 127.063 30.495 59.475 1.00 68.49 44 GLU D O 1
ATOM 18208 N N . GLU D 2 45 ? 127.731 28.345 59.605 1.00 69.54 45 GLU D N 1
ATOM 18209 C CA . GLU D 2 45 ? 126.680 27.851 58.722 1.00 73.03 45 GLU D CA 1
ATOM 18210 C C . GLU D 2 45 ? 125.295 28.073 59.328 1.00 70.62 45 GLU D C 1
ATOM 18211 O O . GLU D 2 45 ? 124.346 28.405 58.614 1.00 66.93 45 GLU D O 1
ATOM 18223 N N . ALA D 2 46 ? 125.182 27.888 60.640 1.00 69.08 46 ALA D N 1
ATOM 18224 C CA . ALA D 2 46 ? 123.924 28.133 61.339 1.00 67.41 46 ALA D CA 1
ATOM 18225 C C . ALA D 2 46 ? 123.470 29.578 61.133 1.00 71.30 46 ALA D C 1
ATOM 18226 O O . ALA D 2 46 ? 122.303 29.832 60.840 1.00 69.62 46 ALA D O 1
ATOM 18233 N N . VAL D 2 47 ? 124.390 30.524 61.319 1.00 73.53 47 VAL D N 1
ATOM 18234 C CA . VAL D 2 47 ? 124.100 31.940 61.091 1.00 72.18 47 VAL D CA 1
ATOM 18235 C C . VAL D 2 47 ? 123.650 32.211 59.654 1.00 67.88 47 VAL D C 1
ATOM 18236 O O . VAL D 2 47 ? 122.657 32.910 59.425 1.00 69.82 47 VAL D O 1
ATOM 18249 N N . ASN D 2 48 ? 124.388 31.673 58.687 1.00 69.75 48 ASN D N 1
ATOM 18250 C CA . ASN D 2 48 ? 124.084 31.909 57.277 1.00 69.89 48 ASN D CA 1
ATOM 18251 C C . ASN D 2 48 ? 122.720 31.341 56.890 1.00 69.01 48 ASN D C 1
ATOM 18252 O O . ASN D 2 48 ? 121.913 32.005 56.227 1.00 65.26 48 ASN D O 1
ATOM 18263 N N . PHE D 2 49 ? 122.459 30.116 57.329 1.00 69.85 49 PHE D N 1
ATOM 18264 C CA . PHE D 2 49 ? 121.192 29.463 57.045 1.00 69.80 49 PHE D CA 1
ATOM 18265 C C . PHE D 2 49 ? 120.024 30.253 57.635 1.00 68.18 49 PHE D C 1
ATOM 18266 O O . PHE D 2 49 ? 118.984 30.402 56.994 1.00 68.40 49 PHE D O 1
ATOM 18283 N N . SER D 2 50 ? 120.214 30.773 58.843 1.00 64.98 50 SER D N 1
ATOM 18284 C CA . SER D 2 50 ? 119.185 31.555 59.527 1.00 61.88 50 SER D CA 1
ATOM 18285 C C . SER D 2 50 ? 118.836 32.832 58.780 1.00 68.21 50 SER D C 1
ATOM 18286 O O . SER D 2 50 ? 117.665 33.206 58.676 1.00 67.67 50 SER D O 1
ATOM 18294 N N . ARG D 2 51 ? 119.858 33.505 58.263 1.00 69.71 51 ARG D N 1
ATOM 18295 C CA . ARG D 2 51 ? 119.643 34.733 57.513 1.00 69.04 51 ARG D CA 1
ATOM 18296 C C . ARG D 2 51 ? 118.867 34.446 56.224 1.00 68.03 51 ARG D C 1
ATOM 18297 O O . ARG D 2 51 ? 118.013 35.235 55.814 1.00 65.88 51 ARG D O 1
ATOM 18301 N N . GLU D 2 52 ? 119.180 33.325 55.579 1.00 68.50 52 GLU D N 1
ATOM 18302 C CA . GLU D 2 52 ? 118.483 32.926 54.354 1.00 73.76 52 GLU D CA 1
ATOM 18303 C C . GLU D 2 52 ? 117.018 32.576 54.620 1.00 71.41 52 GLU D C 1
ATOM 18304 O O . GLU D 2 52 ? 116.119 33.029 53.907 1.00 67.75 52 GLU D O 1
ATOM 18316 N N . ILE D 2 53 ? 116.793 31.782 55.665 1.00 70.59 53 ILE D N 1
ATOM 18317 C CA . ILE D 2 53 ? 115.453 31.339 56.047 1.00 69.53 53 ILE D CA 1
ATOM 18318 C C . ILE D 2 53 ? 114.590 32.521 56.484 1.00 68.76 53 ILE D C 1
ATOM 18319 O O . ILE D 2 53 ? 113.411 32.599 56.140 1.00 62.26 53 ILE D O 1
ATOM 18335 N N . GLY D 2 54 ? 115.188 33.447 57.226 1.00 66.67 54 GLY D N 1
ATOM 18336 C CA . GLY D 2 54 ? 114.447 34.566 57.775 1.00 65.00 54 GLY D CA 1
ATOM 18337 C C . GLY D 2 54 ? 114.115 34.324 59.232 1.00 62.88 54 GLY D C 1
ATOM 18338 O O . GLY D 2 54 ? 113.912 33.182 59.652 1.00 61.44 54 GLY D O 1
ATOM 18342 N N . PHE D 2 55 ? 114.106 35.403 60.008 1.00 63.81 55 PHE D N 1
ATOM 18343 C CA . PHE D 2 55 ? 113.841 35.328 61.438 1.00 59.21 55 PHE D CA 1
ATOM 18344 C C . PHE D 2 55 ? 112.338 35.486 61.719 1.00 56.15 55 PHE D C 1
ATOM 18345 O O . PHE D 2 55 ? 111.636 36.208 61.003 1.00 57.73 55 PHE D O 1
ATOM 18362 N N . PRO D 2 56 ? 111.842 34.841 62.787 1.00 58.28 56 PRO D N 1
ATOM 18363 C CA . PRO D 2 56 ? 112.619 34.045 63.747 1.00 59.66 56 PRO D CA 1
ATOM 18364 C C . PRO D 2 56 ? 112.908 32.628 63.276 1.00 55.53 56 PRO D C 1
ATOM 18365 O O . PRO D 2 56 ? 112.265 32.149 62.343 1.00 58.47 56 PRO D O 1
ATOM 18376 N N . VAL D 2 57 ? 113.902 31.995 63.893 1.00 56.08 57 VAL D N 1
ATOM 18377 C CA . VAL D 2 57 ? 114.270 30.632 63.558 1.00 50.00 57 VAL D CA 1
ATOM 18378 C C . VAL D 2 57 ? 114.321 29.752 64.796 1.00 54.53 57 VAL D C 1
ATOM 18379 O O . VAL D 2 57 ? 114.198 30.229 65.924 1.00 54.11 57 VAL D O 1
ATOM 18392 N N . VAL D 2 58 ? 114.527 28.463 64.556 1.00 51.67 58 VAL D N 1
ATOM 18393 C CA . VAL D 2 58 ? 114.672 27.466 65.600 1.00 50.04 58 VAL D CA 1
ATOM 18394 C C . VAL D 2 58 ? 115.927 26.657 65.331 1.00 46.60 58 VAL D C 1
ATOM 18395 O O . VAL D 2 58 ? 116.243 26.380 64.175 1.00 47.70 58 VAL D O 1
ATOM 18408 N N . LEU D 2 59 ? 116.649 26.299 66.390 1.00 50.71 59 LEU D N 1
ATOM 18409 C CA . LEU D 2 59 ? 117.800 25.405 66.263 1.00 52.09 59 LEU D CA 1
ATOM 18410 C C . LEU D 2 59 ? 117.564 24.121 67.040 1.00 50.79 59 LEU D C 1
ATOM 18411 O O . LEU D 2 59 ? 116.998 24.137 68.138 1.00 51.97 59 LEU D O 1
ATOM 18427 N N . LYS D 2 60 ? 117.992 23.004 66.462 1.00 50.41 60 LYS D N 1
ATOM 18428 C CA . LYS D 2 60 ? 117.839 21.707 67.110 1.00 53.41 60 LYS D CA 1
ATOM 18429 C C . LYS D 2 60 ? 119.064 20.829 66.921 1.00 45.95 60 LYS D C 1
ATOM 18430 O O . LYS D 2 60 ? 119.673 20.810 65.852 1.00 48.18 60 LYS D O 1
ATOM 18449 N N . ILE D 2 61 ? 119.411 20.093 67.970 1.00 48.98 61 ILE D N 1
ATOM 18450 C CA . ILE D 2 61 ? 120.426 19.052 67.881 1.00 52.90 61 ILE D CA 1
ATOM 18451 C C . ILE D 2 61 ? 119.984 17.952 66.918 1.00 50.89 61 ILE D C 1
ATOM 18452 O O . ILE D 2 61 ? 118.804 17.608 66.859 1.00 48.59 61 ILE D O 1
ATOM 18468 N N . VAL D 2 62 ? 120.936 17.408 66.163 1.00 44.24 62 VAL D N 1
ATOM 18469 C CA . VAL D 2 62 ? 120.695 16.228 65.339 1.00 47.42 62 VAL D CA 1
ATOM 18470 C C . VAL D 2 62 ? 121.700 15.151 65.723 1.00 49.73 62 VAL D C 1
ATOM 18471 O O . VAL D 2 62 ? 122.901 15.314 65.498 1.00 53.52 62 VAL D O 1
ATOM 18484 N N . SER D 2 63 ? 121.211 14.067 66.322 1.00 47.85 63 SER D N 1
ATOM 18485 C CA . SER D 2 63 ? 122.077 12.998 66.804 1.00 48.68 63 SER D CA 1
ATOM 18486 C C . SER D 2 63 ? 121.304 11.704 66.989 1.00 51.87 63 SER D C 1
ATOM 18487 O O . SER D 2 63 ? 120.218 11.708 67.578 1.00 55.02 63 SER D O 1
ATOM 18495 N N . PRO D 2 64 ? 121.869 10.582 66.518 1.00 53.65 64 PRO D N 1
ATOM 18496 C CA . PRO D 2 64 ? 121.234 9.277 66.732 1.00 55.91 64 PRO D CA 1
ATOM 18497 C C . PRO D 2 64 ? 120.951 8.976 68.195 1.00 57.65 64 PRO D C 1
ATOM 18498 O O . PRO D 2 64 ? 119.998 8.253 68.481 1.00 55.45 64 PRO D O 1
ATOM 18509 N N . GLN D 2 65 ? 121.766 9.514 69.099 1.00 60.75 65 GLN D N 1
ATOM 18510 C CA . GLN D 2 65 ? 121.633 9.219 70.525 1.00 60.24 65 GLN D CA 1
ATOM 18511 C C . GLN D 2 65 ? 120.669 10.160 71.255 1.00 60.28 65 GLN D C 1
ATOM 18512 O O . GLN D 2 65 ? 120.485 10.045 72.472 1.00 58.38 65 GLN D O 1
ATOM 18526 N N . VAL D 2 66 ? 120.042 11.071 70.517 1.00 52.27 66 VAL D N 1
ATOM 18527 C CA . VAL D 2 66 ? 119.112 12.025 71.123 1.00 59.24 66 VAL D CA 1
ATOM 18528 C C . VAL D 2 66 ? 117.724 11.930 70.489 1.00 57.32 66 VAL D C 1
ATOM 18529 O O . VAL D 2 66 ? 117.467 12.520 69.444 1.00 53.08 66 VAL D O 1
ATOM 18542 N N . VAL D 2 67 ? 116.830 11.201 71.148 1.00 51.96 67 VAL D N 1
ATOM 18543 C CA . VAL D 2 67 ? 115.459 11.054 70.675 1.00 50.23 67 VAL D CA 1
ATOM 18544 C C . VAL D 2 67 ? 114.584 12.175 71.238 1.00 57.18 67 VAL D C 1
ATOM 18545 O O . VAL D 2 67 ? 113.814 12.821 70.518 1.00 55.08 67 VAL D O 1
ATOM 18558 N N . HIS D 2 68 ? 114.727 12.427 72.533 1.00 54.92 68 HIS D N 1
ATOM 18559 C CA . HIS D 2 68 ? 113.993 13.503 73.185 1.00 54.86 68 HIS D CA 1
ATOM 18560 C C . HIS D 2 68 ? 114.891 14.721 73.296 1.00 56.59 68 HIS D C 1
ATOM 18561 O O . HIS D 2 68 ? 115.710 14.815 74.212 1.00 58.62 68 HIS D O 1
ATOM 18574 N N . LYS D 2 69 ? 114.735 15.653 72.359 1.00 49.68 69 LYS D N 1
ATOM 18575 C CA . LYS D 2 69 ? 115.698 16.732 72.216 1.00 52.66 69 LYS D CA 1
ATOM 18576 C C . LYS D 2 69 ? 115.499 17.817 73.276 1.00 58.66 69 LYS D C 1
ATOM 18577 O O . LYS D 2 69 ? 116.471 18.369 73.780 1.00 55.01 69 LYS D O 1
ATOM 18596 N N . SER D 2 70 ? 114.249 18.146 73.595 1.00 57.22 70 SER D N 1
ATOM 18597 C CA . SER D 2 70 ? 113.967 19.146 74.624 1.00 55.67 70 SER D CA 1
ATOM 18598 C C . SER D 2 70 ? 114.485 18.719 76.001 1.00 58.13 70 SER D C 1
ATOM 18599 O O . SER D 2 70 ? 115.023 19.534 76.760 1.00 57.46 70 SER D O 1
ATOM 18607 N N . ASP D 2 71 ? 114.305 17.440 76.320 1.00 56.02 71 ASP D N 1
ATOM 18608 C CA . ASP D 2 71 ? 114.661 16.904 77.632 1.00 58.22 71 ASP D CA 1
ATOM 18609 C C . ASP D 2 71 ? 116.146 17.056 77.963 1.00 62.52 71 ASP D C 1
ATOM 18610 O O . ASP D 2 71 ? 116.517 17.042 79.136 1.00 58.01 71 ASP D O 1
ATOM 18619 N N . VAL D 2 72 ? 116.993 17.171 76.942 1.00 57.81 72 VAL D N 1
ATOM 18620 C CA . VAL D 2 72 ? 118.429 17.342 77.163 1.00 54.26 72 VAL D CA 1
ATOM 18621 C C . VAL D 2 72 ? 118.896 18.735 76.750 1.00 53.99 72 VAL D C 1
ATOM 18622 O O . VAL D 2 72 ? 120.093 18.971 76.643 1.00 56.23 72 VAL D O 1
ATOM 18635 N N . GLY D 2 73 ? 117.951 19.651 76.539 1.00 56.19 73 GLY D N 1
ATOM 18636 C CA . GLY D 2 73 ? 118.265 21.035 76.211 1.00 53.55 73 GLY D CA 1
ATOM 18637 C C . GLY D 2 73 ? 118.749 21.245 74.789 1.00 56.38 73 GLY D C 1
ATOM 18638 O O . GLY D 2 73 ? 119.510 22.176 74.510 1.00 54.59 73 GLY D O 1
ATOM 18642 N N . GLY D 2 74 ? 118.262 20.407 73.876 1.00 54.77 74 GLY D N 1
ATOM 18643 C CA . GLY D 2 74 ? 118.707 20.411 72.491 1.00 54.18 74 GLY D CA 1
ATOM 18644 C C . GLY D 2 74 ? 117.807 21.156 71.519 1.00 54.28 74 GLY D C 1
ATOM 18645 O O . GLY D 2 74 ? 117.948 20.998 70.303 1.00 53.57 74 GLY D O 1
ATOM 18649 N N . VAL D 2 75 ? 116.887 21.964 72.044 1.00 51.01 75 VAL D N 1
ATOM 18650 C CA . VAL D 2 75 ? 115.969 22.739 71.211 1.00 54.22 75 VAL D CA 1
ATOM 18651 C C . VAL D 2 75 ? 115.877 24.198 71.653 1.00 54.92 75 VAL D C 1
ATOM 18652 O O . VAL D 2 75 ? 115.598 24.475 72.817 1.00 53.67 75 VAL D O 1
ATOM 18665 N N . LYS D 2 76 ? 116.093 25.119 70.716 1.00 54.43 76 LYS D N 1
ATOM 18666 C CA . LYS D 2 76 ? 115.981 26.553 70.986 1.00 55.06 76 LYS D CA 1
ATOM 18667 C C . LYS D 2 76 ? 115.077 27.240 69.963 1.00 53.77 76 LYS D C 1
ATOM 18668 O O . LYS D 2 76 ? 115.336 27.178 68.760 1.00 57.01 76 LYS D O 1
ATOM 18687 N N . VAL D 2 77 ? 114.035 27.912 70.449 1.00 53.74 77 VAL D N 1
ATOM 18688 C CA . VAL D 2 77 ? 113.021 28.521 69.581 1.00 54.31 77 VAL D CA 1
ATOM 18689 C C . VAL D 2 77 ? 113.054 30.058 69.579 1.00 58.99 77 VAL D C 1
ATOM 18690 O O . VAL D 2 77 ? 113.752 30.676 70.385 1.00 57.78 77 VAL D O 1
ATOM 18703 N N . ASN D 2 78 ? 112.317 30.651 68.638 1.00 59.83 78 ASN D N 1
ATOM 18704 C CA . ASN D 2 78 ? 112.126 32.109 68.540 1.00 60.52 78 ASN D CA 1
ATOM 18705 C C . ASN D 2 78 ? 113.440 32.884 68.623 1.00 62.87 78 ASN D C 1
ATOM 18706 O O . ASN D 2 78 ? 113.532 33.950 69.228 1.00 63.91 78 ASN D O 1
ATOM 18717 N N . LEU D 2 79 ? 114.445 32.383 67.922 1.00 66.20 79 LEU D N 1
ATOM 18718 C CA . LEU D 2 79 ? 115.734 33.050 67.867 1.00 64.98 79 LEU D CA 1
ATOM 18719 C C . LEU D 2 79 ? 115.658 34.107 66.782 1.00 64.45 79 LEU D C 1
ATOM 18720 O O . LEU D 2 79 ? 115.530 33.774 65.603 1.00 62.61 79 LEU D O 1
ATOM 18736 N N . ARG D 2 80 ? 115.718 35.377 67.181 1.00 64.98 80 ARG D N 1
ATOM 18737 C CA . ARG D 2 80 ? 115.345 36.465 66.276 1.00 71.01 80 ARG D CA 1
ATOM 18738 C C . ARG D 2 80 ? 116.532 37.240 65.685 1.00 70.93 80 ARG D C 1
ATOM 18739 O O . ARG D 2 80 ? 116.330 38.142 64.869 1.00 73.61 80 ARG D O 1
ATOM 18760 N N . SER D 2 81 ? 117.758 36.886 66.072 1.00 70.98 81 SER D N 1
ATOM 18761 C CA . SER D 2 81 ? 118.945 37.605 65.593 1.00 75.44 81 SER D CA 1
ATOM 18762 C C . SER D 2 81 ? 120.158 36.697 65.402 1.00 74.06 81 SER D C 1
ATOM 18763 O O . SER D 2 81 ? 120.191 35.574 65.901 1.00 76.37 81 SER D O 1
ATOM 18771 N N . GLU D 2 82 ? 121.172 37.211 64.710 1.00 75.84 82 GLU D N 1
ATOM 18772 C CA . GLU D 2 82 ? 122.428 36.489 64.538 1.00 72.20 82 GLU D CA 1
ATOM 18773 C C . GLU D 2 82 ? 123.050 36.111 65.873 1.00 74.50 82 GLU D C 1
ATOM 18774 O O . GLU D 2 82 ? 123.439 34.959 66.073 1.00 75.68 82 GLU D O 1
ATOM 18786 N N . GLU D 2 83 ? 123.159 37.084 66.772 1.00 74.19 83 GLU D N 1
ATOM 18787 C CA . GLU D 2 83 ? 123.808 36.860 68.056 1.00 70.44 83 GLU D CA 1
ATOM 18788 C C . GLU D 2 83 ? 123.033 35.832 68.870 1.00 72.64 83 GLU D C 1
ATOM 18789 O O . GLU D 2 83 ? 123.627 34.998 69.560 1.00 73.05 83 GLU D O 1
ATOM 18793 N N . GLU D 2 84 ? 121.707 35.871 68.773 1.00 72.25 84 GLU D N 1
ATOM 18794 C CA . GLU D 2 84 ? 120.886 34.925 69.521 1.00 73.35 84 GLU D CA 1
ATOM 18795 C C . GLU D 2 84 ? 121.047 33.511 68.950 1.00 70.87 84 GLU D C 1
ATOM 18796 O O . GLU D 2 84 ? 121.068 32.530 69.699 1.00 71.65 84 GLU D O 1
ATOM 18808 N N . VAL D 2 85 ? 121.204 33.413 67.632 1.00 65.95 85 VAL D N 1
ATOM 18809 C CA . VAL D 2 85 ? 121.469 32.128 66.980 1.00 68.80 85 VAL D CA 1
ATOM 18810 C C . VAL D 2 85 ? 122.801 31.555 67.472 1.00 67.50 85 VAL D C 1
ATOM 18811 O O . VAL D 2 85 ? 122.895 30.374 67.812 1.00 63.76 85 VAL D O 1
ATOM 18824 N N . ARG D 2 86 ? 123.825 32.404 67.511 1.00 75.00 86 ARG D N 1
ATOM 18825 C CA . ARG D 2 86 ? 125.153 32.005 67.975 1.00 70.87 86 ARG D CA 1
ATOM 18826 C C . ARG D 2 86 ? 125.115 31.535 69.423 1.00 67.98 86 ARG D C 1
ATOM 18827 O O . ARG D 2 86 ? 125.744 30.534 69.787 1.00 66.20 86 ARG D O 1
ATOM 18848 N N . LYS D 2 87 ? 124.394 32.283 70.251 1.00 68.39 87 LYS D N 1
ATOM 18849 C CA . LYS D 2 87 ? 124.241 31.932 71.655 1.00 64.71 87 LYS D CA 1
ATOM 18850 C C . LYS D 2 87 ? 123.604 30.556 71.790 1.00 70.44 87 LYS D C 1
ATOM 18851 O O . LYS D 2 87 ? 124.126 29.686 72.489 1.00 69.24 87 LYS D O 1
ATOM 18870 N N . ALA D 2 88 ? 122.481 30.371 71.099 1.00 73.37 88 ALA D N 1
ATOM 18871 C CA . ALA D 2 88 ? 121.723 29.122 71.142 1.00 70.74 88 ALA D CA 1
ATOM 18872 C C . ALA D 2 88 ? 122.540 27.936 70.633 1.00 61.92 88 ALA D C 1
ATOM 18873 O O . ALA D 2 88 ? 122.473 26.844 71.198 1.00 59.37 88 ALA D O 1
ATOM 18880 N N . TYR D 2 89 ? 123.285 28.156 69.549 1.00 65.66 89 TYR D N 1
ATOM 18881 C CA . TYR D 2 89 ? 124.122 27.122 68.944 1.00 66.32 89 TYR D CA 1
ATOM 18882 C C . TYR D 2 89 ? 125.030 26.501 69.999 1.00 67.84 89 TYR D C 1
ATOM 18883 O O . TYR D 2 89 ? 125.017 25.287 70.244 1.00 64.47 89 TYR D O 1
ATOM 18901 N N . ARG D 2 90 ? 125.802 27.366 70.643 1.00 71.38 90 ARG D N 1
ATOM 18902 C CA . ARG D 2 90 ? 126.769 26.947 71.642 1.00 72.23 90 ARG D CA 1
ATOM 18903 C C . ARG D 2 90 ? 126.053 26.370 72.861 1.00 66.49 90 ARG D C 1
ATOM 18904 O O . ARG D 2 90 ? 126.501 25.381 73.450 1.00 64.98 90 ARG D O 1
ATOM 18925 N N . GLU D 2 91 ? 124.914 26.968 73.197 1.00 69.78 91 GLU D N 1
ATOM 18926 C CA . GLU D 2 91 ? 124.105 26.531 74.334 1.00 72.28 91 GLU D CA 1
ATOM 18927 C C . GLU D 2 91 ? 123.639 25.087 74.155 1.00 69.36 91 GLU D C 1
ATOM 18928 O O . GLU D 2 91 ? 123.701 24.284 75.089 1.00 67.57 91 GLU D O 1
ATOM 18940 N N . ILE D 2 92 ? 123.194 24.763 72.942 1.00 70.72 92 ILE D N 1
ATOM 18941 C CA . ILE D 2 92 ? 122.747 23.411 72.614 1.00 69.71 92 ILE D CA 1
ATOM 18942 C C . ILE D 2 92 ? 123.905 22.419 72.676 1.00 67.83 92 ILE D C 1
ATOM 18943 O O . ILE D 2 92 ? 123.776 21.344 73.269 1.00 66.42 92 ILE D O 1
ATOM 18959 N N . ILE D 2 93 ? 125.018 22.766 72.030 1.00 71.90 93 ILE D N 1
ATOM 18960 C CA . ILE D 2 93 ? 126.171 21.875 71.983 1.00 70.30 93 ILE D CA 1
ATOM 18961 C C . ILE D 2 93 ? 126.596 21.501 73.394 1.00 68.83 93 ILE D C 1
ATOM 18962 O O . ILE D 2 93 ? 126.792 20.327 73.693 1.00 68.85 93 ILE D O 1
ATOM 18978 N N . GLU D 2 94 ? 126.695 22.500 74.265 1.00 68.26 94 GLU D N 1
ATOM 18979 C CA . GLU D 2 94 ? 127.107 22.280 75.649 1.00 71.45 94 GLU D CA 1
ATOM 18980 C C . GLU D 2 94 ? 126.115 21.429 76.441 1.00 70.79 94 GLU D C 1
ATOM 18981 O O . GLU D 2 94 ? 126.507 20.619 77.289 1.00 69.73 94 GLU D O 1
ATOM 18993 N N . ASN D 2 95 ? 124.826 21.645 76.199 1.00 71.39 95 ASN D N 1
ATOM 18994 C CA . ASN D 2 95 ? 123.790 20.891 76.893 1.00 66.97 95 ASN D CA 1
ATOM 18995 C C . ASN D 2 95 ? 123.893 19.417 76.536 1.00 65.80 95 ASN D C 1
ATOM 18996 O O . ASN D 2 95 ? 123.825 18.542 77.402 1.00 65.81 95 ASN D O 1
ATOM 19007 N N . VAL D 2 96 ? 124.109 19.154 75.249 1.00 68.22 96 VAL D N 1
ATOM 19008 C CA . VAL D 2 96 ? 124.177 17.787 74.741 1.00 71.62 96 VAL D CA 1
ATOM 19009 C C . VAL D 2 96 ? 125.462 17.109 75.214 1.00 68.20 96 VAL D C 1
ATOM 19010 O O . VAL D 2 96 ? 125.431 15.955 75.630 1.00 65.33 96 VAL D O 1
ATOM 19023 N N . LYS D 2 97 ? 126.580 17.828 75.164 1.00 73.09 97 LYS D N 1
ATOM 19024 C CA . LYS D 2 97 ? 127.854 17.300 75.658 1.00 71.66 97 LYS D CA 1
ATOM 19025 C C . LYS D 2 97 ? 127.720 16.828 77.101 1.00 68.19 97 LYS D C 1
ATOM 19026 O O . LYS D 2 97 ? 128.254 15.781 77.484 1.00 72.92 97 LYS D O 1
ATOM 19045 N N . ARG D 2 98 ? 126.979 17.604 77.888 1.00 64.88 98 ARG D N 1
ATOM 19046 C CA . ARG D 2 98 ? 126.828 17.349 79.315 1.00 68.85 98 ARG D CA 1
ATOM 19047 C C . ARG D 2 98 ? 125.825 16.246 79.631 1.00 69.20 98 ARG D C 1
ATOM 19048 O O . ARG D 2 98 ? 126.079 15.400 80.488 1.00 71.78 98 ARG D O 1
ATOM 19069 N N . ASN D 2 99 ? 124.693 16.247 78.936 1.00 69.89 99 ASN D N 1
ATOM 19070 C CA . ASN D 2 99 ? 123.608 15.312 79.235 1.00 69.32 99 ASN D CA 1
ATOM 19071 C C . ASN D 2 99 ? 123.751 13.968 78.510 1.00 70.10 99 ASN D C 1
ATOM 19072 O O . ASN D 2 99 ? 123.287 12.935 78.998 1.00 67.96 99 ASN D O 1
ATOM 19083 N N . VAL D 2 100 ? 124.392 13.998 77.345 1.00 67.64 100 VAL D N 1
ATOM 19084 C CA . VAL D 2 100 ? 124.637 12.802 76.536 1.00 73.13 100 VAL D CA 1
ATOM 19085 C C . VAL D 2 100 ? 126.069 12.863 75.998 1.00 75.35 100 VAL D C 1
ATOM 19086 O O . VAL D 2 100 ? 126.290 13.211 74.830 1.00 71.04 100 VAL D O 1
ATOM 19099 N N . PRO D 2 101 ? 127.049 12.584 76.876 1.00 77.43 101 PRO D N 1
ATOM 19100 C CA . PRO D 2 101 ? 128.481 12.641 76.561 1.00 79.52 101 PRO D CA 1
ATOM 19101 C C . PRO D 2 101 ? 128.845 11.912 75.273 1.00 77.69 101 PRO D C 1
ATOM 19102 O O . PRO D 2 101 ? 129.590 12.453 74.456 1.00 78.01 101 PRO D O 1
ATOM 19113 N N . ASN D 2 102 ? 128.312 10.707 75.097 1.00 81.41 102 ASN D N 1
ATOM 19114 C CA . ASN D 2 102 ? 128.698 9.842 73.984 1.00 87.68 102 ASN D CA 1
ATOM 19115 C C . ASN D 2 102 ? 127.822 10.018 72.739 1.00 81.72 102 ASN D C 1
ATOM 19116 O O . ASN D 2 102 ? 127.561 9.052 72.020 1.00 79.92 102 ASN D O 1
ATOM 19127 N N . ALA D 2 103 ? 127.393 11.249 72.467 1.00 76.94 103 ALA D N 1
ATOM 19128 C CA . ALA D 2 103 ? 126.480 11.507 71.348 1.00 77.23 103 ALA D CA 1
ATOM 19129 C C . ALA D 2 103 ? 127.186 11.914 70.046 1.00 73.69 103 ALA D C 1
ATOM 19130 O O . ALA D 2 103 ? 127.954 12.871 69.999 1.00 72.83 103 ALA D O 1
ATOM 19137 N N . GLU D 2 104 ? 126.871 11.201 68.969 1.00 67.53 104 GLU D N 1
ATOM 19138 C CA . GLU D 2 104 ? 127.388 11.524 67.646 1.00 65.22 104 GLU D CA 1
ATOM 19139 C C . GLU D 2 104 ? 126.658 12.729 67.070 1.00 64.26 104 GLU D C 1
ATOM 19140 O O . GLU D 2 104 ? 125.565 12.602 66.532 1.00 66.53 104 GLU D O 1
ATOM 19152 N N . ILE D 2 105 ? 127.273 13.902 67.130 1.00 65.68 105 ILE D N 1
ATOM 19153 C CA . ILE D 2 105 ? 126.599 15.107 66.650 1.00 64.94 105 ILE D CA 1
ATOM 19154 C C . ILE D 2 105 ? 126.671 15.255 65.125 1.00 67.59 105 ILE D C 1
ATOM 19155 O O . ILE D 2 105 ? 127.708 15.631 64.576 1.00 70.65 105 ILE D O 1
ATOM 19171 N N . GLU D 2 106 ? 125.557 14.967 64.447 1.00 63.75 106 GLU D N 1
ATOM 19172 C CA . GLU D 2 106 ? 125.481 15.114 62.989 1.00 61.94 106 GLU D CA 1
ATOM 19173 C C . GLU D 2 106 ? 125.435 16.582 62.569 1.00 54.79 106 GLU D C 1
ATOM 19174 O O . GLU D 2 106 ? 125.725 16.915 61.418 1.00 58.01 106 GLU D O 1
ATOM 19186 N N . GLY D 2 107 ? 125.059 17.455 63.498 1.00 55.03 107 GLY D N 1
ATOM 19187 C CA . GLY D 2 107 ? 124.966 18.876 63.217 1.00 54.65 107 GLY D CA 1
ATOM 19188 C C . GLY D 2 107 ? 123.828 19.570 63.945 1.00 50.57 107 GLY D C 1
ATOM 19189 O O . GLY D 2 107 ? 123.259 19.040 64.900 1.00 48.21 107 GLY D O 1
ATOM 19193 N N . ILE D 2 108 ? 123.513 20.778 63.494 1.00 50.35 108 ILE D N 1
ATOM 19194 C CA . ILE D 2 108 ? 122.444 21.563 64.091 1.00 53.66 108 ILE D CA 1
ATOM 19195 C C . ILE D 2 108 ? 121.471 21.957 63.003 1.00 50.91 108 ILE D C 1
ATOM 19196 O O . ILE D 2 108 ? 121.837 22.612 62.026 1.00 56.20 108 ILE D O 1
ATOM 19212 N N . LEU D 2 109 ? 120.222 21.562 63.192 1.00 48.09 109 LEU D N 1
ATOM 19213 C CA . LEU D 2 109 ? 119.187 21.826 62.214 1.00 53.13 109 LEU D CA 1
ATOM 19214 C C . LEU D 2 109 ? 118.607 23.225 62.415 1.00 52.47 109 LEU D C 1
ATOM 19215 O O . LEU D 2 109 ? 118.250 23.614 63.529 1.00 51.60 109 LEU D O 1
ATOM 19231 N N . VAL D 2 110 ? 118.547 23.979 61.325 1.00 52.25 110 VAL D N 1
ATOM 19232 C CA . VAL D 2 110 ? 117.984 25.321 61.317 1.00 49.92 110 VAL D CA 1
ATOM 19233 C C . VAL D 2 110 ? 116.657 25.333 60.564 1.00 48.98 110 VAL D C 1
ATOM 19234 O O . VAL D 2 110 ? 116.561 24.826 59.449 1.00 51.50 110 VAL D O 1
ATOM 19247 N N . GLN D 2 111 ? 115.635 25.922 61.171 1.00 47.13 111 GLN D N 1
ATOM 19248 C CA . GLN D 2 111 ? 114.306 25.934 60.570 1.00 51.58 111 GLN D CA 1
ATOM 19249 C C . GLN D 2 111 ? 113.529 27.180 60.994 1.00 47.38 111 GLN D C 1
ATOM 19250 O O . GLN D 2 111 ? 113.842 27.782 62.018 1.00 53.12 111 GLN D O 1
ATOM 19264 N N . GLU D 2 112 ? 112.538 27.587 60.206 1.00 50.19 112 GLU D N 1
ATOM 19265 C CA . GLU D 2 112 ? 111.715 28.733 60.590 1.00 49.67 112 GLU D CA 1
ATOM 19266 C C . GLU D 2 112 ? 111.034 28.447 61.925 1.00 51.18 112 GLU D C 1
ATOM 19267 O O . GLU D 2 112 ? 110.856 27.285 62.298 1.00 49.63 112 GLU D O 1
ATOM 19279 N N . PHE D 2 113 ? 110.711 29.502 62.665 1.00 50.83 113 PHE D N 1
ATOM 19280 C CA . PHE D 2 113 ? 109.932 29.362 63.887 1.00 48.19 113 PHE D CA 1
ATOM 19281 C C . PHE D 2 113 ? 108.466 29.536 63.515 1.00 48.66 113 PHE D C 1
ATOM 19282 O O . PHE D 2 113 ? 108.004 30.640 63.216 1.00 51.93 113 PHE D O 1
ATOM 19299 N N . ALA D 2 114 ? 107.717 28.443 63.570 1.00 47.64 114 ALA D N 1
ATOM 19300 C CA . ALA D 2 114 ? 106.323 28.456 63.147 1.00 46.04 114 ALA D CA 1
ATOM 19301 C C . ALA D 2 114 ? 105.449 29.198 64.162 1.00 45.98 114 ALA D C 1
ATOM 19302 O O . ALA D 2 114 ? 105.546 28.954 65.366 1.00 48.76 114 ALA D O 1
ATOM 19309 N N . PRO D 2 115 ? 104.581 30.113 63.689 1.00 44.49 115 PRO D N 1
ATOM 19310 C CA . PRO D 2 115 ? 103.803 30.862 64.681 1.00 50.29 115 PRO D CA 1
ATOM 19311 C C . PRO D 2 115 ? 102.811 29.982 65.435 1.00 47.59 115 PRO D C 1
ATOM 19312 O O . PRO D 2 115 ? 102.387 28.983 64.876 1.00 49.28 115 PRO D O 1
ATOM 19323 N N . PRO D 2 116 ? 102.438 30.348 66.668 1.00 50.44 116 PRO D N 1
ATOM 19324 C CA . PRO D 2 116 ? 101.494 29.555 67.460 1.00 50.30 116 PRO D CA 1
ATOM 19325 C C . PRO D 2 116 ? 100.201 29.220 66.726 1.00 46.72 116 PRO D C 1
ATOM 19326 O O . PRO D 2 116 ? 99.691 30.022 65.937 1.00 43.94 116 PRO D O 1
ATOM 19337 N N . GLY D 2 117 ? 99.703 28.013 66.968 1.00 43.80 117 GLY D N 1
ATOM 19338 C CA . GLY D 2 117 ? 98.434 27.582 66.415 1.00 44.30 117 GLY D CA 1
ATOM 19339 C C . GLY D 2 117 ? 97.867 26.497 67.304 1.00 43.53 117 GLY D C 1
ATOM 19340 O O . GLY D 2 117 ? 98.116 26.494 68.503 1.00 46.00 117 GLY D O 1
ATOM 19344 N N . VAL D 2 118 ? 97.117 25.571 66.717 1.00 41.42 118 VAL D N 1
ATOM 19345 C CA . VAL D 2 118 ? 96.592 24.429 67.458 1.00 37.98 118 VAL D CA 1
ATOM 19346 C C . VAL D 2 118 ? 97.474 23.230 67.165 1.00 36.09 118 VAL D C 1
ATOM 19347 O O . VAL D 2 118 ? 97.660 22.869 66.011 1.00 39.69 118 VAL D O 1
ATOM 19360 N N . GLU D 2 119 ? 98.058 22.645 68.198 1.00 35.90 119 GLU D N 1
ATOM 19361 C CA . GLU D 2 119 ? 98.954 21.506 68.002 1.00 39.93 119 GLU D CA 1
ATOM 19362 C C . GLU D 2 119 ? 98.192 20.194 67.878 1.00 34.41 119 GLU D C 1
ATOM 19363 O O . GLU D 2 119 ? 97.234 19.948 68.623 1.00 33.42 119 GLU D O 1
ATOM 19375 N N . LEU D 2 120 ? 98.629 19.370 66.921 1.00 33.33 120 LEU D N 1
ATOM 19376 C CA . LEU D 2 120 ? 98.070 18.039 66.680 1.00 29.87 120 LEU D CA 1
ATOM 19377 C C . LEU D 2 120 ? 99.158 16.993 66.707 1.00 30.02 120 LEU D C 1
ATOM 19378 O O . LEU D 2 120 ? 100.348 17.307 66.587 1.00 29.33 120 LEU D O 1
ATOM 19394 N N . ILE D 2 121 ? 98.725 15.741 66.821 1.00 29.98 121 ILE D N 1
ATOM 19395 C CA . ILE D 2 121 ? 99.604 14.596 66.651 1.00 30.93 121 ILE D CA 1
ATOM 19396 C C . ILE D 2 121 ? 99.033 13.694 65.543 1.00 34.16 121 ILE D C 1
ATOM 19397 O O . ILE D 2 121 ? 97.822 13.419 65.483 1.00 23.91 121 ILE D O 1
ATOM 19413 N N . ILE D 2 122 ? 99.917 13.278 64.650 1.00 31.17 122 ILE D N 1
ATOM 19414 C CA . ILE D 2 122 ? 99.571 12.309 63.620 1.00 30.73 122 ILE D CA 1
ATOM 19415 C C . ILE D 2 122 ? 100.547 11.162 63.716 1.00 30.57 122 ILE D C 1
ATOM 19416 O O . ILE D 2 122 ? 101.766 11.351 63.678 1.00 32.93 122 ILE D O 1
ATOM 19432 N N . GLY D 2 123 ? 100.002 9.964 63.853 1.00 26.37 123 GLY D N 1
ATOM 19433 C CA . GLY D 2 123 ? 100.812 8.789 64.062 1.00 30.96 123 GLY D CA 1
ATOM 19434 C C . GLY D 2 123 ? 100.542 7.683 63.075 1.00 28.20 123 GLY D C 1
ATOM 19435 O O . GLY D 2 123 ? 99.518 7.652 62.386 1.00 27.78 123 GLY D O 1
ATOM 19439 N N . LEU D 2 124 ? 101.491 6.762 63.015 1.00 29.05 124 LEU D N 1
ATOM 19440 C CA . LEU D 2 124 ? 101.362 5.571 62.201 1.00 30.27 124 LEU D CA 1
ATOM 19441 C C . LEU D 2 124 ? 101.922 4.415 63.022 1.00 31.09 124 LEU D C 1
ATOM 19442 O O . LEU D 2 124 ? 103.002 4.506 63.628 1.00 32.74 124 LEU D O 1
ATOM 19458 N N . LEU D 2 125 ? 101.158 3.337 63.087 1.00 27.67 125 LEU D N 1
ATOM 19459 C CA . LEU D 2 125 ? 101.609 2.125 63.760 1.00 29.17 125 LEU D CA 1
ATOM 19460 C C . LEU D 2 125 ? 101.175 0.947 62.928 1.00 31.34 125 LEU D C 1
ATOM 19461 O O . LEU D 2 125 ? 100.440 1.121 61.954 1.00 26.96 125 LEU D O 1
ATOM 19477 N N . ARG D 2 126 ? 101.675 -0.235 63.267 1.00 31.42 126 ARG D N 1
ATOM 19478 C CA . ARG D 2 126 ? 101.268 -1.466 62.597 1.00 31.69 126 ARG D CA 1
ATOM 19479 C C . ARG D 2 126 ? 100.599 -2.444 63.555 1.00 35.08 126 ARG D C 1
ATOM 19480 O O . ARG D 2 126 ? 101.227 -2.936 64.492 1.00 38.92 126 ARG D O 1
ATOM 19501 N N . ASP D 2 127 ? 99.310 -2.680 63.330 1.00 28.52 127 ASP D N 1
ATOM 19502 C CA . ASP D 2 127 ? 98.523 -3.634 64.109 1.00 33.60 127 ASP D CA 1
ATOM 19503 C C . ASP D 2 127 ? 98.656 -5.048 63.534 1.00 32.01 127 ASP D C 1
ATOM 19504 O O . ASP D 2 127 ? 98.619 -5.203 62.322 1.00 30.32 127 ASP D O 1
ATOM 19513 N N . PRO D 2 128 ? 98.797 -6.075 64.389 1.00 33.73 128 PRO D N 1
ATOM 19514 C CA . PRO D 2 128 ? 98.931 -7.453 63.883 1.00 34.57 128 PRO D CA 1
ATOM 19515 C C . PRO D 2 128 ? 97.793 -7.906 62.963 1.00 33.41 128 PRO D C 1
ATOM 19516 O O . PRO D 2 128 ? 98.018 -8.600 61.977 1.00 35.53 128 PRO D O 1
ATOM 19527 N N . GLN D 2 129 ? 96.566 -7.533 63.301 1.00 33.54 129 GLN D N 1
ATOM 19528 C CA . GLN D 2 129 ? 95.420 -7.929 62.494 1.00 34.74 129 GLN D CA 1
ATOM 19529 C C . GLN D 2 129 ? 95.259 -7.015 61.294 1.00 31.87 129 GLN D C 1
ATOM 19530 O O . GLN D 2 129 ? 95.040 -7.476 60.182 1.00 31.01 129 GLN D O 1
ATOM 19544 N N . PHE D 2 130 ? 95.355 -5.708 61.527 1.00 32.26 130 PHE D N 1
ATOM 19545 C CA . PHE D 2 130 ? 94.891 -4.731 60.545 1.00 28.26 130 PHE D CA 1
ATOM 19546 C C . PHE D 2 130 ? 95.956 -4.020 59.744 1.00 31.96 130 PHE D C 1
ATOM 19547 O O . PHE D 2 130 ? 95.626 -3.288 58.824 1.00 30.80 130 PHE D O 1
ATOM 19564 N N . GLY D 2 131 ? 97.224 -4.240 60.066 1.00 28.93 131 GLY D N 1
ATOM 19565 C CA . GLY D 2 131 ? 98.300 -3.630 59.319 1.00 32.94 131 GLY D CA 1
ATOM 19566 C C . GLY D 2 131 ? 98.468 -2.150 59.626 1.00 29.72 131 GLY D C 1
ATOM 19567 O O . GLY D 2 131 ? 98.173 -1.696 60.736 1.00 26.93 131 GLY D O 1
ATOM 19571 N N . PRO D 2 132 ? 98.969 -1.379 58.648 1.00 28.88 132 PRO D N 1
ATOM 19572 C CA . PRO D 2 132 ? 99.187 0.054 58.899 1.00 31.01 132 PRO D CA 1
ATOM 19573 C C . PRO D 2 132 ? 97.920 0.767 59.343 1.00 25.77 132 PRO D C 1
ATOM 19574 O O . PRO D 2 132 ? 96.886 0.649 58.678 1.00 24.60 132 PRO D O 1
ATOM 19585 N N . THR D 2 133 ? 98.032 1.508 60.446 1.00 29.31 133 THR D N 1
ATOM 19586 C CA . THR D 2 133 ? 96.921 2.207 61.090 1.00 26.25 133 THR D CA 1
ATOM 19587 C C . THR D 2 133 ? 97.353 3.639 61.458 1.00 26.81 133 THR D C 1
ATOM 19588 O O . THR D 2 133 ? 98.439 3.867 62.015 1.00 26.78 133 THR D O 1
ATOM 19599 N N . VAL D 2 134 ? 96.509 4.599 61.096 1.00 26.95 134 VAL D N 1
ATOM 19600 C CA . VAL D 2 134 ? 96.771 6.006 61.320 1.00 25.73 134 VAL D CA 1
ATOM 19601 C C . VAL D 2 134 ? 96.146 6.422 62.640 1.00 26.51 134 VAL D C 1
ATOM 19602 O O . VAL D 2 134 ? 95.032 6.017 62.947 1.00 28.15 134 VAL D O 1
ATOM 19615 N N . MET D 2 135 ? 96.870 7.229 63.406 1.00 29.40 135 MET D N 1
ATOM 19616 C CA . MET D 2 135 ? 96.392 7.734 64.686 1.00 29.39 135 MET D CA 1
ATOM 19617 C C . MET D 2 135 ? 96.299 9.256 64.645 1.00 28.62 135 MET D C 1
ATOM 19618 O O . MET D 2 135 ? 97.158 9.920 64.064 1.00 29.26 135 MET D O 1
ATOM 19632 N N . PHE D 2 136 ? 95.256 9.802 65.264 1.00 29.48 136 PHE D N 1
ATOM 19633 C CA . PHE D 2 136 ? 95.082 11.251 65.349 1.00 25.88 136 PHE D CA 1
ATOM 19634 C C . PHE D 2 136 ? 94.723 11.703 66.764 1.00 32.41 136 PHE D C 1
ATOM 19635 O O . PHE D 2 136 ? 94.053 10.986 67.505 1.00 28.80 136 PHE D O 1
ATOM 19652 N N . GLY D 2 137 ? 95.198 12.884 67.145 1.00 33.44 137 GLY D N 1
ATOM 19653 C CA . GLY D 2 137 ? 94.808 13.463 68.421 1.00 29.54 137 GLY D CA 1
ATOM 19654 C C . GLY D 2 137 ? 95.304 14.883 68.548 1.00 29.62 137 GLY D C 1
ATOM 19655 O O . GLY D 2 137 ? 96.181 15.293 67.796 1.00 29.30 137 GLY D O 1
ATOM 19659 N N . LEU D 2 138 ? 94.749 15.636 69.498 1.00 29.05 138 LEU D N 1
ATOM 19660 C CA . LEU D 2 138 ? 95.253 16.977 69.804 1.00 29.09 138 LEU D CA 1
ATOM 19661 C C . LEU D 2 138 ? 96.571 16.861 70.564 1.00 33.51 138 LEU D C 1
ATOM 19662 O O . LEU D 2 138 ? 96.844 15.850 71.202 1.00 30.09 138 LEU D O 1
ATOM 19678 N N . GLY D 2 139 ? 97.401 17.890 70.473 1.00 32.05 139 GLY D N 1
ATOM 19679 C CA . GLY D 2 139 ? 98.743 17.812 71.011 1.00 29.30 139 GLY D CA 1
ATOM 19680 C C . GLY D 2 139 ? 98.813 17.843 72.520 1.00 36.09 139 GLY D C 1
ATOM 19681 O O . GLY D 2 139 ? 97.797 18.019 73.212 1.00 33.45 139 GLY D O 1
ATOM 19685 N N . GLY D 2 140 ? 100.026 17.668 73.031 1.00 42.62 140 GLY D N 1
ATOM 19686 C CA . GLY D 2 140 ? 100.279 17.806 74.457 1.00 42.89 140 GLY D CA 1
ATOM 19687 C C . GLY D 2 140 ? 99.519 16.810 75.306 1.00 39.52 140 GLY D C 1
ATOM 19688 O O . GLY D 2 140 ? 99.449 15.621 74.984 1.00 43.19 140 GLY D O 1
ATOM 19692 N N . VAL D 2 141 ? 98.929 17.308 76.388 1.00 38.71 141 VAL D N 1
ATOM 19693 C CA . VAL D 2 141 ? 98.280 16.447 77.366 1.00 41.18 141 VAL D CA 1
ATOM 19694 C C . VAL D 2 141 ? 97.169 15.596 76.750 1.00 35.72 141 VAL D C 1
ATOM 19695 O O . VAL D 2 141 ? 96.913 14.490 77.202 1.00 35.41 141 VAL D O 1
ATOM 19708 N N . PHE D 2 142 ? 96.544 16.081 75.687 1.00 35.15 142 PHE D N 1
ATOM 19709 C CA . PHE D 2 142 ? 95.352 15.407 75.191 1.00 34.92 142 PHE D CA 1
ATOM 19710 C C . PHE D 2 142 ? 95.656 13.991 74.704 1.00 36.07 142 PHE D C 1
ATOM 19711 O O . PHE D 2 142 ? 94.897 13.077 74.998 1.00 36.05 142 PHE D O 1
ATOM 19728 N N . VAL D 2 143 ? 96.778 13.794 74.010 1.00 37.78 143 VAL D N 1
ATOM 19729 C CA . VAL D 2 143 ? 97.239 12.432 73.680 1.00 36.63 143 VAL D CA 1
ATOM 19730 C C . VAL D 2 143 ? 98.145 11.827 74.761 1.00 35.99 143 VAL D C 1
ATOM 19731 O O . VAL D 2 143 ? 97.975 10.670 75.148 1.00 35.77 143 VAL D O 1
ATOM 19744 N N . GLU D 2 144 ? 99.101 12.613 75.235 1.00 36.46 144 GLU D N 1
ATOM 19745 C CA . GLU D 2 144 ? 100.158 12.103 76.111 1.00 42.59 144 GLU D CA 1
ATOM 19746 C C . GLU D 2 144 ? 99.665 11.759 77.519 1.00 35.96 144 GLU D C 1
ATOM 19747 O O . GLU D 2 144 ? 100.171 10.834 78.144 1.00 35.85 144 GLU D O 1
ATOM 19759 N N . LEU D 2 145 ? 98.663 12.480 78.006 1.00 39.02 145 LEU D N 1
ATOM 19760 C CA . LEU D 2 145 ? 98.165 12.271 79.366 1.00 34.83 145 LEU D CA 1
ATOM 19761 C C . LEU D 2 145 ? 96.787 11.607 79.354 1.00 34.88 145 LEU D C 1
ATOM 19762 O O . LEU D 2 145 ? 96.575 10.581 80.010 1.00 37.66 145 LEU D O 1
ATOM 19778 N N . PHE D 2 146 ? 95.864 12.167 78.582 1.00 31.76 146 PHE D N 1
ATOM 19779 C CA . PHE D 2 146 ? 94.492 11.659 78.542 1.00 33.16 146 PHE D CA 1
ATOM 19780 C C . PHE D 2 146 ? 94.272 10.507 77.541 1.00 32.15 146 PHE D C 1
ATOM 19781 O O . PHE D 2 146 ? 93.240 9.839 77.587 1.00 31.94 146 PHE D O 1
ATOM 19798 N N . ARG D 2 147 ? 95.239 10.287 76.649 1.00 37.52 147 ARG D N 1
ATOM 19799 C CA . ARG D 2 147 ? 95.155 9.210 75.662 1.00 37.90 147 ARG D CA 1
ATOM 19800 C C . ARG D 2 147 ? 93.900 9.364 74.793 1.00 31.92 147 ARG D C 1
ATOM 19801 O O . ARG D 2 147 ? 93.276 8.400 74.387 1.00 38.29 147 ARG D O 1
ATOM 19805 N N . ASP D 2 148 ? 93.547 10.601 74.480 1.00 34.93 148 ASP D N 1
ATOM 19806 C CA . ASP D 2 148 ? 92.416 10.868 73.599 1.00 33.22 148 ASP D CA 1
ATOM 19807 C C . ASP D 2 148 ? 92.850 10.790 72.139 1.00 30.81 148 ASP D C 1
ATOM 19808 O O . ASP D 2 148 ? 93.258 11.798 71.569 1.00 32.32 148 ASP D O 1
ATOM 19817 N N . VAL D 2 149 ? 92.748 9.602 71.553 1.00 29.15 149 VAL D N 1
ATOM 19818 C CA . VAL D 2 149 ? 93.176 9.368 70.170 1.00 36.20 149 VAL D CA 1
ATOM 19819 C C . VAL D 2 149 ? 92.105 8.644 69.358 1.00 31.24 149 VAL D C 1
ATOM 19820 O O . VAL D 2 149 ? 91.262 7.949 69.921 1.00 30.75 149 VAL D O 1
ATOM 19833 N N . SER D 2 150 ? 92.151 8.816 68.039 1.00 32.65 150 SER D N 1
ATOM 19834 C CA . SER D 2 150 ? 91.347 8.019 67.116 1.00 29.42 150 SER D CA 1
ATOM 19835 C C . SER D 2 150 ? 92.263 7.239 66.162 1.00 29.88 150 SER D C 1
ATOM 19836 O O . SER D 2 150 ? 93.441 7.578 66.003 1.00 28.41 150 SER D O 1
ATOM 19844 N N . PHE D 2 151 ? 91.730 6.151 65.598 1.00 29.49 151 PHE D N 1
ATOM 19845 C CA . PHE D 2 151 ? 92.472 5.290 64.674 1.00 27.06 151 PHE D CA 1
ATOM 19846 C C . PHE D 2 151 ? 91.630 5.006 63.431 1.00 27.60 151 PHE D C 1
ATOM 19847 O O . PHE D 2 151 ? 90.405 4.904 63.511 1.00 25.47 151 PHE D O 1
ATOM 19864 N N . ARG D 2 152 ? 92.292 4.901 62.284 1.00 28.91 152 ARG D N 1
ATOM 19865 C CA . ARG D 2 152 ? 91.666 4.385 61.070 1.00 24.48 152 ARG D CA 1
ATOM 19866 C C . ARG D 2 152 ? 92.705 3.521 60.378 1.00 28.60 152 ARG D C 1
ATOM 19867 O O . ARG D 2 152 ? 93.878 3.907 60.241 1.00 27.86 152 ARG D O 1
ATOM 19888 N N . VAL D 2 153 ? 92.283 2.328 59.993 1.00 24.97 153 VAL D N 1
ATOM 19889 C CA . VAL D 2 153 ? 93.148 1.378 59.317 1.00 24.49 153 VAL D CA 1
ATOM 19890 C C . VAL D 2 153 ? 93.360 1.852 57.879 1.00 26.12 153 VAL D C 1
ATOM 19891 O O . VAL D 2 153 ? 92.396 2.193 57.181 1.00 26.77 153 VAL D O 1
ATOM 19904 N N . ALA D 2 154 ? 94.610 1.863 57.437 1.00 26.54 154 ALA D N 1
ATOM 19905 C CA . ALA D 2 154 ? 94.943 2.385 56.115 1.00 29.31 154 ALA D CA 1
ATOM 19906 C C . ALA D 2 154 ? 94.671 1.339 55.033 1.00 27.70 154 ALA D C 1
ATOM 19907 O O . ALA D 2 154 ? 94.684 0.144 55.314 1.00 28.48 154 ALA D O 1
ATOM 19914 N N . PRO D 2 155 ? 94.429 1.787 53.790 1.00 27.31 155 PRO D N 1
ATOM 19915 C CA . PRO D 2 155 ? 94.362 3.193 53.358 1.00 28.44 155 PRO D CA 1
ATOM 19916 C C . PRO D 2 155 ? 93.107 3.919 53.857 1.00 29.20 155 PRO D C 1
ATOM 19917 O O . PRO D 2 155 ? 92.061 3.302 54.037 1.00 28.99 155 PRO D O 1
ATOM 19928 N N . LEU D 2 156 ? 93.233 5.219 54.094 1.00 26.28 156 LEU D N 1
ATOM 19929 C CA . LEU D 2 156 ? 92.110 6.036 54.531 1.00 30.09 156 LEU D CA 1
ATOM 19930 C C . LEU D 2 156 ? 91.383 6.659 53.356 1.00 29.44 156 LEU D C 1
ATOM 19931 O O . LEU D 2 156 ? 92.007 7.238 52.480 1.00 30.46 156 LEU D O 1
ATOM 19947 N N . SER D 2 157 ? 90.062 6.576 53.374 1.00 27.67 157 SER D N 1
ATOM 19948 C CA . SER D 2 157 ? 89.244 7.409 52.516 1.00 29.86 157 SER D CA 1
ATOM 19949 C C . SER D 2 157 ? 89.119 8.797 53.150 1.00 32.11 157 SER D C 1
ATOM 19950 O O . SER D 2 157 ? 89.476 8.994 54.332 1.00 28.85 157 SER D O 1
ATOM 19958 N N . GLU D 2 158 ? 88.576 9.742 52.383 1.00 28.90 158 GLU D N 1
ATOM 19959 C CA . GLU D 2 158 ? 88.277 11.073 52.897 1.00 34.02 158 GLU D CA 1
ATOM 19960 C C . GLU D 2 158 ? 87.265 10.999 54.038 1.00 32.60 158 GLU D C 1
ATOM 19961 O O . GLU D 2 158 ? 87.353 11.751 55.016 1.00 28.29 158 GLU D O 1
ATOM 19973 N N . GLN D 2 159 ? 86.305 10.088 53.904 1.00 27.30 159 GLN D N 1
ATOM 19974 C CA . GLN D 2 159 ? 85.316 9.853 54.946 1.00 30.03 159 GLN D CA 1
ATOM 19975 C C . GLN D 2 159 ? 85.989 9.336 56.217 1.00 28.68 159 GLN D C 1
ATOM 19976 O O . GLN D 2 159 ? 85.627 9.733 57.338 1.00 27.26 159 GLN D O 1
ATOM 19990 N N . ASP D 2 160 ? 86.959 8.434 56.059 1.00 30.73 160 ASP D N 1
ATOM 19991 C CA . ASP D 2 160 ? 87.711 7.919 57.216 1.00 30.05 160 ASP D CA 1
ATOM 19992 C C . ASP D 2 160 ? 88.464 9.052 57.915 1.00 29.32 160 ASP D C 1
ATOM 19993 O O . ASP D 2 160 ? 88.457 9.160 59.143 1.00 26.35 160 ASP D O 1
ATOM 20002 N N . ALA D 2 161 ? 89.158 9.863 57.126 1.00 26.19 161 ALA D N 1
ATOM 20003 C CA . ALA D 2 161 ? 89.957 10.939 57.676 1.00 29.31 161 ALA D CA 1
ATOM 20004 C C . ALA D 2 161 ? 89.052 11.947 58.415 1.00 30.69 161 ALA D C 1
ATOM 20005 O O . ALA D 2 161 ? 89.320 12.319 59.560 1.00 28.70 161 ALA D O 1
ATOM 20012 N N . GLU D 2 162 ? 87.967 12.371 57.770 1.00 30.04 162 GLU D N 1
ATOM 20013 C CA . GLU D 2 162 ? 87.099 13.358 58.383 1.00 30.75 162 GLU D CA 1
ATOM 20014 C C . GLU D 2 162 ? 86.459 12.824 59.669 1.00 30.69 162 GLU D C 1
ATOM 20015 O O . GLU D 2 162 ? 86.435 13.511 60.701 1.00 33.63 162 GLU D O 1
ATOM 20027 N N . SER D 2 163 ? 85.954 11.600 59.627 1.00 31.36 163 SER D N 1
ATOM 20028 C CA . SER D 2 163 ? 85.251 11.070 60.783 1.00 31.10 163 SER D CA 1
ATOM 20029 C C . SER D 2 163 ? 86.210 10.842 61.962 1.00 32.23 163 SER D C 1
ATOM 20030 O O . SER D 2 163 ? 85.829 11.049 63.114 1.00 31.02 163 SER D O 1
ATOM 20038 N N . MET D 2 164 ? 87.452 10.433 61.697 1.00 26.92 164 MET D N 1
ATOM 20039 C CA . MET D 2 164 ? 88.372 10.152 62.811 1.00 29.82 164 MET D CA 1
ATOM 20040 C C . MET D 2 164 ? 88.762 11.455 63.522 1.00 31.54 164 MET D C 1
ATOM 20041 O O . MET D 2 164 ? 89.000 11.464 64.737 1.00 29.77 164 MET D O 1
ATOM 20055 N N . ILE D 2 165 ? 88.769 12.561 62.788 1.00 28.07 165 ILE D N 1
ATOM 20056 C CA . ILE D 2 165 ? 88.990 13.870 63.401 1.00 28.59 165 ILE D CA 1
ATOM 20057 C C . ILE D 2 165 ? 87.821 14.263 64.317 1.00 32.69 165 ILE D C 1
ATOM 20058 O O . ILE D 2 165 ? 88.038 14.668 65.456 1.00 32.31 165 ILE D O 1
ATOM 20074 N N . LYS D 2 166 ? 86.594 14.168 63.811 1.00 30.94 166 LYS D N 1
ATOM 20075 C CA . LYS D 2 166 ? 85.407 14.565 64.575 1.00 31.56 166 LYS D CA 1
ATOM 20076 C C . LYS D 2 166 ? 85.182 13.685 65.796 1.00 34.40 166 LYS D C 1
ATOM 20077 O O . LYS D 2 166 ? 84.446 14.035 66.720 1.00 36.67 166 LYS D O 1
ATOM 20096 N N . GLU D 2 167 ? 85.851 12.547 65.801 1.00 34.58 167 GLU D N 1
ATOM 20097 C CA . GLU D 2 167 ? 85.642 11.522 66.798 1.00 34.79 167 GLU D CA 1
ATOM 20098 C C . GLU D 2 167 ? 86.302 11.810 68.138 1.00 36.62 167 GLU D C 1
ATOM 20099 O O . GLU D 2 167 ? 85.798 11.382 69.167 1.00 35.01 167 GLU D O 1
ATOM 20111 N N . VAL D 2 168 ? 87.435 12.507 68.141 1.00 32.66 168 VAL D N 1
ATOM 20112 C CA . VAL D 2 168 ? 88.202 12.634 69.376 1.00 31.84 168 VAL D CA 1
ATOM 20113 C C . VAL D 2 168 ? 87.507 13.601 70.338 1.00 33.65 168 VAL D C 1
ATOM 20114 O O . VAL D 2 168 ? 86.886 14.572 69.916 1.00 33.92 168 VAL D O 1
ATOM 20127 N N . LYS D 2 169 ? 87.641 13.342 71.634 1.00 34.25 169 LYS D N 1
ATOM 20128 C CA . LYS D 2 169 ? 86.909 14.123 72.636 1.00 35.47 169 LYS D CA 1
ATOM 20129 C C . LYS D 2 169 ? 87.312 15.594 72.620 1.00 34.89 169 LYS D C 1
ATOM 20130 O O . LYS D 2 169 ? 86.524 16.447 73.007 1.00 32.96 169 LYS D O 1
ATOM 20149 N N . ALA D 2 170 ? 88.543 15.881 72.194 1.00 37.65 170 ALA D N 1
ATOM 20150 C CA . ALA D 2 170 ? 89.049 17.259 72.154 1.00 36.98 170 ALA D CA 1
ATOM 20151 C C . ALA D 2 170 ? 88.815 17.951 70.806 1.00 36.56 170 ALA D C 1
ATOM 20152 O O . ALA D 2 170 ? 89.465 18.963 70.492 1.00 34.52 170 ALA D O 1
ATOM 20159 N N . TYR D 2 171 ? 87.898 17.403 70.012 1.00 36.26 171 TYR D N 1
ATOM 20160 C CA . TYR D 2 171 ? 87.652 17.903 68.661 1.00 32.61 171 TYR D CA 1
ATOM 20161 C C . TYR D 2 171 ? 87.323 19.390 68.641 1.00 35.65 171 TYR D C 1
ATOM 20162 O O . TYR D 2 171 ? 87.802 20.131 67.778 1.00 33.39 171 TYR D O 1
ATOM 20180 N N . LYS D 2 172 ? 86.566 19.852 69.632 1.00 34.05 172 LYS D N 1
ATOM 20181 C CA . LYS D 2 172 ? 86.104 21.241 69.626 1.00 35.11 172 LYS D CA 1
ATOM 20182 C C . LYS D 2 172 ? 87.253 22.255 69.660 1.00 37.67 172 LYS D C 1
ATOM 20183 O O . LYS D 2 172 ? 87.062 23.424 69.331 1.00 38.27 172 LYS D O 1
ATOM 20202 N N . LEU D 2 173 ? 88.459 21.818 70.021 1.00 35.98 173 LEU D N 1
ATOM 20203 C CA . LEU D 2 173 ? 89.608 22.722 69.956 1.00 39.72 173 LEU D CA 1
ATOM 20204 C C . LEU D 2 173 ? 89.946 23.118 68.522 1.00 37.32 173 LEU D C 1
ATOM 20205 O O . LEU D 2 173 ? 90.746 24.024 68.314 1.00 38.22 173 LEU D O 1
ATOM 20221 N N . LEU D 2 174 ? 89.336 22.447 67.544 1.00 34.17 174 LEU D N 1
ATOM 20222 C CA . LEU D 2 174 ? 89.645 22.666 66.129 1.00 33.74 174 LEU D CA 1
ATOM 20223 C C . LEU D 2 174 ? 88.604 23.537 65.448 1.00 35.36 174 LEU D C 1
ATOM 20224 O O . LEU D 2 174 ? 88.778 23.914 64.293 1.00 33.80 174 LEU D O 1
ATOM 20240 N N . THR D 2 175 ? 87.513 23.836 66.155 1.00 38.10 175 THR D N 1
ATOM 20241 C CA . THR D 2 175 ? 86.345 24.466 65.535 1.00 39.03 175 THR D CA 1
ATOM 20242 C C . THR D 2 175 ? 85.962 25.808 66.172 1.00 42.49 175 THR D C 1
ATOM 20243 O O . THR D 2 175 ? 84.823 26.263 66.064 1.00 44.11 175 THR D O 1
ATOM 20254 N N . GLY D 2 176 ? 86.929 26.442 66.823 1.00 41.89 176 GLY D N 1
ATOM 20255 C CA . GLY D 2 176 ? 86.748 27.772 67.382 1.00 38.32 176 GLY D CA 1
ATOM 20256 C C . GLY D 2 176 ? 86.447 27.790 68.868 1.00 43.98 176 GLY D C 1
ATOM 20257 O O . GLY D 2 176 ? 85.414 27.309 69.326 1.00 43.37 176 GLY D O 1
ATOM 20261 N N . PHE D 2 177 ? 87.347 28.397 69.632 1.00 48.01 177 PHE D N 1
ATOM 20262 C CA . PHE D 2 177 ? 87.113 28.599 71.054 1.00 47.72 177 PHE D CA 1
ATOM 20263 C C . PHE D 2 177 ? 87.769 29.906 71.494 1.00 52.05 177 PHE D C 1
ATOM 20264 O O . PHE D 2 177 ? 88.342 30.625 70.672 1.00 46.52 177 PHE D O 1
ATOM 20281 N N . ARG D 2 178 ? 87.689 30.210 72.788 1.00 55.29 178 ARG D N 1
ATOM 20282 C CA . ARG D 2 178 ? 88.174 31.488 73.308 1.00 51.93 178 ARG D CA 1
ATOM 20283 C C . ARG D 2 178 ? 89.591 31.831 72.844 1.00 47.39 178 ARG D C 1
ATOM 20284 O O . ARG D 2 178 ? 90.560 31.168 73.209 1.00 48.27 178 ARG D O 1
ATOM 20305 N N . GLY D 2 179 ? 89.688 32.869 72.018 1.00 48.13 179 GLY D N 1
ATOM 20306 C CA . GLY D 2 179 ? 90.966 33.376 71.553 1.00 49.57 179 GLY D CA 1
ATOM 20307 C C . GLY D 2 179 ? 91.603 32.563 70.440 1.00 49.87 179 GLY D C 1
ATOM 20308 O O . GLY D 2 179 ? 92.815 32.653 70.236 1.00 51.49 179 GLY D O 1
ATOM 20312 N N . MET D 2 180 ? 90.800 31.783 69.712 1.00 53.54 180 MET D N 1
ATOM 20313 C CA . MET D 2 180 ? 91.345 30.867 68.709 1.00 47.97 180 MET D CA 1
ATOM 20314 C C . MET D 2 180 ? 90.338 30.561 67.608 1.00 48.18 180 MET D C 1
ATOM 20315 O O . MET D 2 180 ? 89.225 30.094 67.878 1.00 46.09 180 MET D O 1
ATOM 20329 N N . GLU D 2 181 ? 90.738 30.821 66.366 1.00 52.11 181 GLU D N 1
ATOM 20330 C CA . GLU D 2 181 ? 89.881 30.571 65.209 1.00 48.36 181 GLU D CA 1
ATOM 20331 C C . GLU D 2 181 ? 89.834 29.078 64.872 1.00 46.42 181 GLU D C 1
ATOM 20332 O O . GLU D 2 181 ? 90.760 28.344 65.218 1.00 39.84 181 GLU D O 1
ATOM 20344 N N . PRO D 2 182 ? 88.768 28.628 64.179 1.00 43.15 182 PRO D N 1
ATOM 20345 C CA . PRO D 2 182 ? 88.731 27.252 63.671 1.00 41.29 182 PRO D CA 1
ATOM 20346 C C . PRO D 2 182 ? 89.906 26.988 62.750 1.00 42.77 182 PRO D C 1
ATOM 20347 O O . PRO D 2 182 ? 90.348 27.909 62.058 1.00 41.86 182 PRO D O 1
ATOM 20358 N N . VAL D 2 183 ? 90.443 25.771 62.770 1.00 40.53 183 VAL D N 1
ATOM 20359 C CA . VAL D 2 183 ? 91.577 25.441 61.909 1.00 39.31 183 VAL D CA 1
ATOM 20360 C C . VAL D 2 183 ? 91.146 24.686 60.657 1.00 37.38 183 VAL D C 1
ATOM 20361 O O . VAL D 2 183 ? 90.003 24.252 60.514 1.00 40.19 183 VAL D O 1
ATOM 20374 N N . ASP D 2 184 ? 92.103 24.508 59.758 1.00 40.47 184 ASP D N 1
ATOM 20375 C CA . ASP D 2 184 ? 91.861 23.951 58.432 1.00 36.93 184 ASP D CA 1
ATOM 20376 C C . ASP D 2 184 ? 91.725 22.419 58.462 1.00 36.10 184 ASP D C 1
ATOM 20377 O O . ASP D 2 184 ? 92.708 21.686 58.329 1.00 37.64 184 ASP D O 1
ATOM 20386 N N . ILE D 2 185 ? 90.492 21.948 58.620 1.00 38.43 185 ILE D N 1
ATOM 20387 C CA . ILE D 2 185 ? 90.211 20.521 58.721 1.00 34.62 185 ILE D CA 1
ATOM 20388 C C . ILE D 2 185 ? 90.630 19.774 57.448 1.00 36.37 185 ILE D C 1
ATOM 20389 O O . ILE D 2 185 ? 91.080 18.627 57.520 1.00 36.66 185 ILE D O 1
ATOM 20405 N N . GLU D 2 186 ? 90.495 20.421 56.291 1.00 32.78 186 GLU D N 1
ATOM 20406 C CA . GLU D 2 186 ? 90.837 19.785 55.016 1.00 36.87 186 GLU D CA 1
ATOM 20407 C C . GLU D 2 186 ? 92.331 19.459 54.917 1.00 32.47 186 GLU D C 1
ATOM 20408 O O . GLU D 2 186 ? 92.704 18.381 54.451 1.00 31.21 186 GLU D O 1
ATOM 20420 N N . ALA D 2 187 ? 93.182 20.375 55.372 1.00 34.51 187 ALA D N 1
ATOM 20421 C CA . ALA D 2 187 ? 94.626 20.129 55.389 1.00 33.03 187 ALA D CA 1
ATOM 20422 C C . ALA D 2 187 ? 94.978 18.991 56.351 1.00 28.59 187 ALA D C 1
ATOM 20423 O O . ALA D 2 187 ? 95.891 18.211 56.097 1.00 29.48 187 ALA D O 1
ATOM 20430 N N . ILE D 2 188 ? 94.258 18.889 57.466 1.00 36.15 188 ILE D N 1
ATOM 20431 C CA . ILE D 2 188 ? 94.495 17.779 58.397 1.00 29.85 188 ILE D CA 1
ATOM 20432 C C . ILE D 2 188 ? 94.111 16.447 57.761 1.00 29.04 188 ILE D C 1
ATOM 20433 O O . ILE D 2 188 ? 94.846 15.455 57.863 1.00 26.50 188 ILE D O 1
ATOM 20449 N N . LYS D 2 189 ? 92.943 16.422 57.134 1.00 30.43 189 LYS D N 1
ATOM 20450 C CA . LYS D 2 189 ? 92.460 15.218 56.466 1.00 34.10 189 LYS D CA 1
ATOM 20451 C C . LYS D 2 189 ? 93.464 14.739 55.418 1.00 32.87 189 LYS D C 1
ATOM 20452 O O . LYS D 2 189 ? 93.778 13.549 55.330 1.00 27.30 189 LYS D O 1
ATOM 20471 N N . ASP D 2 190 ? 93.948 15.681 54.615 1.00 34.20 190 ASP D N 1
ATOM 20472 C CA . ASP D 2 190 ? 94.908 15.380 53.565 1.00 33.16 190 ASP D CA 1
ATOM 20473 C C . ASP D 2 190 ? 96.182 14.751 54.141 1.00 31.39 190 ASP D C 1
ATOM 20474 O O . ASP D 2 190 ? 96.691 13.766 53.608 1.00 28.72 190 ASP D O 1
ATOM 20483 N N . ALA D 2 191 ? 96.679 15.310 55.244 1.00 29.87 191 ALA D N 1
ATOM 20484 C CA . ALA D 2 191 ? 97.877 14.780 55.895 1.00 29.54 191 ALA D CA 1
ATOM 20485 C C . ALA D 2 191 ? 97.629 13.368 56.434 1.00 27.81 191 ALA D C 1
ATOM 20486 O O . ALA D 2 191 ? 98.496 12.496 56.331 1.00 27.21 191 ALA D O 1
ATOM 20493 N N . LEU D 2 192 ? 96.445 13.145 56.997 1.00 27.25 192 LEU D N 1
ATOM 20494 C CA . LEU D 2 192 ? 96.091 11.823 57.540 1.00 30.26 192 LEU D CA 1
ATOM 20495 C C . LEU D 2 192 ? 96.040 10.759 56.444 1.00 27.18 192 LEU D C 1
ATOM 20496 O O . LEU D 2 192 ? 96.522 9.641 56.625 1.00 26.88 192 LEU D O 1
ATOM 20512 N N . ILE D 2 193 ? 95.452 11.109 55.303 1.00 29.14 193 ILE D N 1
ATOM 20513 C CA . ILE D 2 193 ? 95.406 10.181 54.182 1.00 28.69 193 ILE D CA 1
ATOM 20514 C C . ILE D 2 193 ? 96.840 9.873 53.730 1.00 24.25 193 ILE D C 1
ATOM 20515 O O . ILE D 2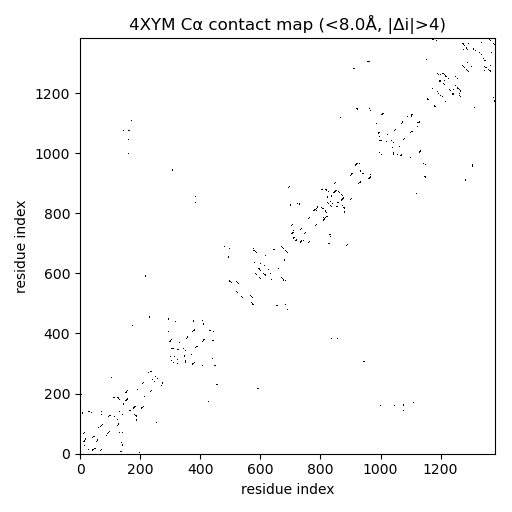 193 ? 97.214 8.717 53.519 1.00 26.28 193 ILE D O 1
ATOM 20531 N N . ARG D 2 194 ? 97.673 10.899 53.604 1.00 30.68 194 ARG D N 1
ATOM 20532 C CA . ARG D 2 194 ? 99.054 10.665 53.163 1.00 27.63 194 ARG D CA 1
ATOM 20533 C C . ARG D 2 194 ? 99.861 9.847 54.177 1.00 27.02 194 ARG D C 1
ATOM 20534 O O . ARG D 2 194 ? 100.710 9.053 53.796 1.00 29.71 194 ARG D O 1
ATOM 20555 N N . ALA D 2 195 ? 99.615 10.048 55.465 1.00 30.43 195 ALA D N 1
ATOM 20556 C CA . ALA D 2 195 ? 100.301 9.244 56.474 1.00 27.44 195 ALA D CA 1
ATOM 20557 C C . ALA D 2 195 ? 99.982 7.767 56.263 1.00 26.16 195 ALA D C 1
ATOM 20558 O O . ALA D 2 195 ? 100.869 6.901 56.370 1.00 26.60 195 ALA D O 1
ATOM 20565 N N . GLY D 2 196 ? 98.718 7.491 55.954 1.00 27.44 196 GLY D N 1
ATOM 20566 C CA . GLY D 2 196 ? 98.266 6.140 55.679 1.00 23.36 196 GLY D CA 1
ATOM 20567 C C . GLY D 2 196 ? 98.954 5.523 54.470 1.00 28.22 196 GLY D C 1
ATOM 20568 O O . GLY D 2 196 ? 99.332 4.349 54.489 1.00 28.65 196 GLY D O 1
ATOM 20572 N N . ARG D 2 197 ? 99.109 6.311 53.415 1.00 28.85 197 ARG D N 1
ATOM 20573 C CA . ARG D 2 197 ? 99.781 5.842 52.207 1.00 24.84 197 ARG D CA 1
ATOM 20574 C C . ARG D 2 197 ? 101.254 5.523 52.502 1.00 27.72 197 ARG D C 1
ATOM 20575 O O . ARG D 2 197 ? 101.799 4.538 52.009 1.00 25.41 197 ARG D O 1
ATOM 20596 N N . ILE D 2 198 ? 101.907 6.370 53.290 1.00 26.86 198 ILE D N 1
ATOM 20597 C CA . ILE D 2 198 ? 103.284 6.076 53.708 1.00 29.23 198 ILE D CA 1
ATOM 20598 C C . ILE D 2 198 ? 103.360 4.702 54.358 1.00 29.66 198 ILE D C 1
ATOM 20599 O O . ILE D 2 198 ? 104.230 3.883 54.017 1.00 27.79 198 ILE D O 1
ATOM 20615 N N . GLY D 2 199 ? 102.410 4.428 55.251 1.00 25.56 199 GLY D N 1
ATOM 20616 C CA . GLY D 2 199 ? 102.378 3.165 55.969 1.00 27.72 199 GLY D CA 1
ATOM 20617 C C . GLY D 2 199 ? 102.076 1.979 55.067 1.00 28.97 199 GLY D C 1
ATOM 20618 O O . GLY D 2 199 ? 102.641 0.898 55.237 1.00 30.55 199 GLY D O 1
ATOM 20622 N N . VAL D 2 200 ? 101.139 2.144 54.135 1.00 31.37 200 VAL D N 1
ATOM 20623 C CA . VAL D 2 200 ? 100.825 1.052 53.212 1.00 29.98 200 VAL D CA 1
ATOM 20624 C C . VAL D 2 200 ? 102.051 0.717 52.338 1.00 28.73 200 VAL D C 1
ATOM 20625 O O . VAL D 2 200 ? 102.476 -0.442 52.243 1.00 27.39 200 VAL D O 1
ATOM 20638 N N . GLU D 2 201 ? 102.678 1.737 51.774 1.00 28.29 201 GLU D N 1
ATOM 20639 C CA . GLU D 2 201 ? 103.677 1.495 50.731 1.00 30.89 201 GLU D CA 1
ATOM 20640 C C . GLU D 2 201 ? 105.065 1.125 51.247 1.00 33.23 201 GLU D C 1
ATOM 20641 O O . GLU D 2 201 ? 105.760 0.330 50.624 1.00 28.63 201 GLU D O 1
ATOM 20653 N N . ASN D 2 202 ? 105.442 1.611 52.429 1.00 31.59 202 ASN D N 1
ATOM 20654 C CA . ASN D 2 202 ? 106.816 1.431 52.905 1.00 31.44 202 ASN D CA 1
ATOM 20655 C C . ASN D 2 202 ? 106.890 0.454 54.052 1.00 31.45 202 ASN D C 1
ATOM 20656 O O . ASN D 2 202 ? 106.784 0.836 55.216 1.00 31.96 202 ASN D O 1
ATOM 20667 N N . GLU D 2 203 ? 107.068 -0.815 53.699 1.00 35.60 203 GLU D N 1
ATOM 20668 C CA . GLU D 2 203 ? 107.004 -1.908 54.655 1.00 34.47 203 GLU D CA 1
ATOM 20669 C C . GLU D 2 203 ? 108.086 -1.863 55.735 1.00 34.82 203 GLU D C 1
ATOM 20670 O O . GLU D 2 203 ? 107.894 -2.453 56.797 1.00 31.86 203 GLU D O 1
ATOM 20682 N N . GLU D 2 204 ? 109.203 -1.190 55.470 1.00 34.30 204 GLU D N 1
ATOM 20683 C CA . GLU D 2 204 ? 110.277 -1.140 56.451 1.00 33.53 204 GLU D CA 1
ATOM 20684 C C . GLU D 2 204 ? 110.031 -0.055 57.504 1.00 38.43 204 GLU D C 1
ATOM 20685 O O . GLU D 2 204 ? 110.813 0.082 58.449 1.00 38.21 204 GLU D O 1
ATOM 20697 N N . ILE D 2 205 ? 108.956 0.716 57.343 1.00 35.51 205 ILE D N 1
ATOM 20698 C CA . ILE D 2 205 ? 108.554 1.688 58.360 1.00 32.14 205 ILE D CA 1
ATOM 20699 C C . ILE D 2 205 ? 107.629 1.028 59.376 1.00 36.95 205 ILE D C 1
ATOM 20700 O O . ILE D 2 205 ? 106.532 0.583 59.033 1.00 33.83 205 ILE D O 1
ATOM 20716 N N . ALA D 2 206 ? 108.089 0.958 60.624 1.00 33.32 206 ALA D N 1
ATOM 20717 C CA . ALA D 2 206 ? 107.330 0.333 61.704 1.00 32.70 206 ALA D CA 1
ATOM 20718 C C . ALA D 2 206 ? 106.389 1.335 62.335 1.00 29.96 206 ALA D C 1
ATOM 20719 O O . ALA D 2 206 ? 105.237 1.028 62.612 1.00 33.74 206 ALA D O 1
ATOM 20726 N N . GLU D 2 207 ? 106.885 2.548 62.532 1.00 33.18 207 GLU D N 1
ATOM 20727 C CA . GLU D 2 207 ? 106.125 3.594 63.200 1.00 34.59 207 GLU D CA 1
ATOM 20728 C C . GLU D 2 207 ? 106.488 4.956 62.655 1.00 29.82 207 GLU D C 1
ATOM 20729 O O . GLU D 2 207 ? 107.603 5.177 62.184 1.00 35.20 207 GLU D O 1
ATOM 20741 N N . MET D 2 208 ? 105.543 5.870 62.741 1.00 27.40 208 MET D N 1
ATOM 20742 C CA . MET D 2 208 ? 105.811 7.269 62.486 1.00 33.53 208 MET D CA 1
ATOM 20743 C C . MET D 2 208 ? 105.089 8.082 63.548 1.00 32.05 208 MET D C 1
ATOM 20744 O O . MET D 2 208 ? 103.975 7.752 63.944 1.00 31.37 208 MET D O 1
ATOM 20758 N N . ASP D 2 209 ? 105.753 9.137 64.001 1.00 32.82 209 ASP D N 1
ATOM 20759 C CA . ASP D 2 209 ? 105.250 10.042 65.014 1.00 35.77 209 ASP D CA 1
ATOM 20760 C C . ASP D 2 209 ? 105.503 11.473 64.539 1.00 35.34 209 ASP D C 1
ATOM 20761 O O . ASP D 2 209 ? 106.663 11.877 64.403 1.00 36.12 209 ASP D O 1
ATOM 20770 N N . LEU D 2 210 ? 104.431 12.203 64.236 1.00 35.20 210 LEU D N 1
ATOM 20771 C CA . LEU D 2 210 ? 104.501 13.627 63.881 1.00 31.99 210 LEU D CA 1
ATOM 20772 C C . LEU D 2 210 ? 103.955 14.441 65.059 1.00 35.93 210 LEU D C 1
ATOM 20773 O O . LEU D 2 210 ? 102.735 14.607 65.214 1.00 31.29 210 LEU D O 1
ATOM 20789 N N . ASN D 2 211 ? 104.870 14.927 65.896 1.00 34.77 211 ASN D N 1
ATOM 20790 C CA . ASN D 2 211 ? 104.505 15.535 67.174 1.00 38.30 211 ASN D CA 1
ATOM 20791 C C . ASN D 2 211 ? 105.422 16.721 67.511 1.00 33.92 211 ASN D C 1
ATOM 20792 O O . ASN D 2 211 ? 106.539 16.523 67.964 1.00 36.94 211 ASN D O 1
ATOM 20803 N N . PRO D 2 212 ? 104.945 17.959 67.333 1.00 36.65 212 PRO D N 1
ATOM 20804 C CA . PRO D 2 212 ? 103.604 18.366 66.926 1.00 38.39 212 PRO D CA 1
ATOM 20805 C C . PRO D 2 212 ? 103.489 18.755 65.468 1.00 32.85 212 PRO D C 1
ATOM 20806 O O . PRO D 2 212 ? 104.472 19.027 64.769 1.00 35.86 212 PRO D O 1
ATOM 20817 N N . VAL D 2 213 ? 102.246 18.736 65.033 1.00 33.04 213 VAL D N 1
ATOM 20818 C CA . VAL D 2 213 ? 101.813 19.314 63.771 1.00 35.07 213 VAL D CA 1
ATOM 20819 C C . VAL D 2 213 ? 100.999 20.539 64.159 1.00 39.19 213 VAL D C 1
ATOM 20820 O O . VAL D 2 213 ? 100.043 20.428 64.935 1.00 35.94 213 VAL D O 1
ATOM 20833 N N . ILE D 2 214 ? 101.386 21.708 63.669 1.00 35.57 214 ILE D N 1
ATOM 20834 C CA . ILE D 2 214 ? 100.670 22.928 64.022 1.00 38.45 214 ILE D CA 1
ATOM 20835 C C . ILE D 2 214 ? 99.627 23.230 62.951 1.00 37.38 214 ILE D C 1
ATOM 20836 O O . ILE D 2 214 ? 99.918 23.231 61.756 1.00 36.52 214 ILE D O 1
ATOM 20852 N N . ALA D 2 215 ? 98.395 23.436 63.396 1.00 35.56 215 ALA D N 1
ATOM 20853 C CA . ALA D 2 215 ? 97.279 23.694 62.498 1.00 34.03 215 ALA D CA 1
ATOM 20854 C C . ALA D 2 215 ? 96.870 25.161 62.581 1.00 38.39 215 ALA D C 1
ATOM 20855 O O . ALA D 2 215 ? 96.829 25.757 63.653 1.00 38.96 215 ALA D O 1
ATOM 20862 N N . TYR D 2 216 ? 96.588 25.746 61.426 1.00 37.56 216 TYR D N 1
ATOM 20863 C CA . TYR D 2 216 ? 96.218 27.151 61.318 1.00 40.54 216 TYR D CA 1
ATOM 20864 C C . TYR D 2 216 ? 94.866 27.268 60.626 1.00 42.46 216 TYR D C 1
ATOM 20865 O O . TYR D 2 216 ? 94.362 26.284 60.088 1.00 39.79 216 TYR D O 1
ATOM 20883 N N . PRO D 2 217 ? 94.255 28.463 60.661 1.00 45.28 217 PRO D N 1
ATOM 20884 C CA . PRO D 2 217 ? 93.030 28.681 59.886 1.00 42.88 217 PRO D CA 1
ATOM 20885 C C . PRO D 2 217 ? 93.211 28.243 58.439 1.00 41.68 217 PRO D C 1
ATOM 20886 O O . PRO D 2 217 ? 92.292 27.734 57.797 1.00 44.37 217 PRO D O 1
ATOM 20897 N N . LYS D 2 218 ? 94.429 28.425 57.952 1.00 41.47 218 LYS D N 1
ATOM 20898 C CA . LYS D 2 218 ? 94.815 27.990 56.623 1.00 45.19 218 LYS D CA 1
ATOM 20899 C C . LYS D 2 218 ? 96.057 27.115 56.704 1.00 42.27 218 LYS D C 1
ATOM 20900 O O . LYS D 2 218 ? 97.121 27.585 57.099 1.00 45.96 218 LYS D O 1
ATOM 20919 N N . GLY D 2 219 ? 95.911 25.838 56.361 1.00 44.41 219 GLY D N 1
ATOM 20920 C CA . GLY D 2 219 ? 97.043 24.931 56.276 1.00 36.98 219 GLY D CA 1
ATOM 20921 C C . GLY D 2 219 ? 97.597 24.442 57.594 1.00 34.44 219 GLY D C 1
ATOM 20922 O O . GLY D 2 219 ? 97.204 24.887 58.677 1.00 37.25 219 GLY D O 1
ATOM 20926 N N . ILE D 2 220 ? 98.534 23.508 57.495 1.00 37.16 220 ILE D N 1
ATOM 20927 C CA . ILE D 2 220 ? 99.207 22.957 58.661 1.00 35.98 220 ILE D CA 1
ATOM 20928 C C . ILE D 2 220 ? 100.705 22.949 58.403 1.00 35.38 220 ILE D C 1
ATOM 20929 O O . ILE D 2 220 ? 101.137 23.189 57.283 1.00 34.21 220 ILE D O 1
ATOM 20945 N N . LYS D 2 221 ? 101.487 22.656 59.438 1.00 34.67 221 LYS D N 1
ATOM 20946 C CA . LYS D 2 221 ? 102.943 22.585 59.320 1.00 35.50 221 LYS D CA 1
ATOM 20947 C C . LYS D 2 221 ? 103.496 21.534 60.279 1.00 34.71 221 LYS D C 1
ATOM 20948 O O . LYS D 2 221 ? 103.391 21.671 61.504 1.00 36.21 221 LYS D O 1
ATOM 20967 N N . VAL D 2 222 ? 104.122 20.494 59.743 1.00 29.63 222 VAL D N 1
ATOM 20968 C CA . VAL D 2 222 ? 104.757 19.501 60.605 1.00 36.00 222 VAL D CA 1
ATOM 20969 C C . VAL D 2 222 ? 106.075 20.064 61.123 1.00 39.71 222 VAL D C 1
ATOM 20970 O O . VAL D 2 222 ? 106.983 20.374 60.350 1.00 34.33 222 VAL D O 1
ATOM 20983 N N . VAL D 2 223 ? 106.181 20.147 62.443 1.00 33.56 223 VAL D N 1
ATOM 20984 C CA . VAL D 2 223 ? 107.287 20.829 63.071 1.00 37.47 223 VAL D CA 1
ATOM 20985 C C . VAL D 2 223 ? 108.313 19.844 63.648 1.00 39.52 223 VAL D C 1
ATOM 20986 O O . VAL D 2 223 ? 109.483 20.191 63.812 1.00 40.34 223 VAL D O 1
ATOM 20999 N N . ASP D 2 224 ? 107.879 18.619 63.958 1.00 39.52 224 ASP D N 1
ATOM 21000 C CA . ASP D 2 224 ? 108.807 17.542 64.331 1.00 40.30 224 ASP D CA 1
ATOM 21001 C C . ASP D 2 224 ? 108.325 16.221 63.726 1.00 42.29 224 ASP D C 1
ATOM 21002 O O . ASP D 2 224 ? 107.125 16.023 63.520 1.00 36.43 224 ASP D O 1
ATOM 21011 N N . ALA D 2 225 ? 109.258 15.318 63.449 1.00 35.21 225 ALA D N 1
ATOM 21012 C CA . ALA D 2 225 ? 108.917 14.076 62.776 1.00 39.72 225 ALA D CA 1
ATOM 21013 C C . ALA D 2 225 ? 109.891 12.975 63.131 1.00 38.15 225 ALA D C 1
ATOM 21014 O O . ALA D 2 225 ? 111.104 13.184 63.145 1.00 42.81 225 ALA D O 1
ATOM 21021 N N . ARG D 2 226 ? 109.341 11.798 63.413 1.00 35.75 226 ARG D N 1
ATOM 21022 C CA . ARG D 2 226 ? 110.129 10.615 63.709 1.00 31.31 226 ARG D CA 1
ATOM 21023 C C . ARG D 2 226 ? 109.624 9.441 62.885 1.00 40.84 226 ARG D C 1
ATOM 21024 O O . ARG D 2 226 ? 108.420 9.187 62.808 1.00 33.76 226 ARG D O 1
ATOM 21045 N N . ILE D 2 227 ? 110.556 8.738 62.254 1.00 34.82 227 ILE D N 1
ATOM 21046 C CA . ILE D 2 227 ? 110.240 7.512 61.547 1.00 34.17 227 ILE D CA 1
ATOM 21047 C C . ILE D 2 227 ? 111.109 6.401 62.120 1.00 38.48 227 ILE D C 1
ATOM 21048 O O . ILE D 2 227 ? 112.330 6.525 62.181 1.00 42.65 227 ILE D O 1
ATOM 21064 N N . ILE D 2 228 ? 110.457 5.329 62.551 1.00 34.86 228 ILE D N 1
ATOM 21065 C CA . ILE D 2 228 ? 111.114 4.170 63.138 1.00 36.37 228 ILE D CA 1
ATOM 21066 C C . ILE D 2 228 ? 111.123 3.053 62.123 1.00 37.05 228 ILE D C 1
ATOM 21067 O O . ILE D 2 228 ? 110.084 2.752 61.543 1.00 37.15 228 ILE D O 1
ATOM 21083 N N . LEU D 2 229 ? 112.288 2.442 61.922 1.00 37.90 229 LEU D N 1
ATOM 21084 C CA . LEU D 2 229 ? 112.445 1.356 60.962 1.00 41.75 229 LEU D CA 1
ATOM 21085 C C . LEU D 2 229 ? 112.366 -0.024 61.607 1.00 43.28 229 LEU D C 1
ATOM 21086 O O . LEU D 2 229 ? 112.554 -0.172 62.814 1.00 47.91 229 LEU D O 1
ATOM 21102 N N . ARG D 2 230 ? 112.068 -1.029 60.789 1.00 44.60 230 ARG D N 1
ATOM 21103 C CA . ARG D 2 230 ? 112.155 -2.428 61.196 1.00 46.74 230 ARG D CA 1
ATOM 21104 C C . ARG D 2 230 ? 112.906 -3.187 60.094 1.00 53.50 230 ARG D C 1
ATOM 21105 O O . ARG D 2 230 ? 113.110 -2.673 58.983 1.00 44.54 230 ARG D O 1
#

CATH classification: 3.40.50.720 (+2 more: 3.40.50.261, 3.40.50.261)

Solvent-accessible surface area: 51660 Å² total; per-residue (Å²): 160,81,88,3,87,96,0,0,49,10,61,0,0,0,0,9,18,1,24,131,58,87,83,108,66,1,6,30,0,2,87,12,0,59,58,6,34,27,169,32,116,9,16,0,6,22,111,128,12,104,74,7,104,60,52,136,7,31,79,98,4,45,58,10,107,60,166,3,2,0,0,0,0,20,25,89,32,120,126,0,30,45,27,0,33,20,0,9,155,27,45,2,75,8,0,0,0,12,13,65,22,0,89,39,75,66,61,73,122,35,8,72,43,0,22,133,76,0,90,87,80,53,0,32,0,1,0,0,42,8,5,0,0,0,3,8,58,17,77,0,0,0,0,37,14,51,122,75,8,72,67,36,47,2,0,1,0,0,30,6,34,14,0,0,6,1,0,0,5,12,2,47,48,32,24,4,9,1,0,0,0,1,1,0,7,29,26,32,20,1,14,2,9,14,0,0,52,16,0,36,148,7,129,70,2,24,2,0,4,0,1,0,28,19,14,53,102,69,63,0,78,95,1,4,49,25,0,12,150,2,0,44,139,14,8,0,0,0,0,14,1,1,24,20,116,35,0,10,160,41,18,18,87,72,51,62,67,155,49,25,40,21,42,4,8,73,8,0,2,80,13,0,0,10,16,50,0,115,17,0,14,50,0,2,3,40,0,7,0,13,18,44,20,54,48,13,175,27,148,99,7,4,0,0,0,1,11,11,3,2,1,1,1,0,7,0,12,0,11,84,66,35,11,142,30,78,148,5,30,93,66,1,9,106,74,0,109,156,35,10,45,116,150,12,35,29,68,12,9,0,17,0,34,15,75,0,52,40,80,47,0,59,72,0,0,33,12,1,3,129,14,106,63,1,12,0,0,0,0,1,2,1,36,9,70,64,10,70,4,66,17,0,0,97,9,0,24,66,0,44,161,95,17,64,60,85,44,3,9,0,0,2,0,2,1,4,88,110,3,49,117,0,15,34,65,0,8,130,76,146,16,0,1,1,33,1,2,8,35,0,0,27,0,0,5,3,0,15,38,0,27,120,15,63,43,21,1,108,116,33,93,47,138,227,64,42,104,105,40,0,84,42,7,72,152,109,60,70,123,18,1,8,10,27,37,0,0,129,0,0,50,47,21,38,1,57,26,2,68,36,62,44,0,127,44,33,90,65,0,2,82,46,0,130,108,26,31,79,47,0,9,0,10,2,3,3,51,87,11,69,118,25,78,94,28,23,0,38,60,87,66,17,164,45,54,116,66,0,40,85,2,19,112,67,0,34,102,24,0,132,152,73,30,96,139,16,121,61,52,6,1,0,0,2,44,56,12,76,119,23,11,82,0,3,0,4,6,54,56,8,84,20,3,18,21,0,0,33,0,0,2,7,30,34,30,22,91,36,50,187,17,39,0,22,1,0,2,79,13,26,86,37,4,0,53,23,0,0,109,74,6,169,3,45,110,12,0,58,26,48,162,75,73,120,68,10,36,41,108,21,0,7,55,1,0,31,61,0,0,99,0,0,64,96,0,122,29,0,21,85,4,64,0,41,24,0,14,1,42,80,180,24,8,50,0,25,36,3,53,0,59,7,145,106,102,6,82,81,0,0,55,9,58,2,0,0,0,9,18,1,26,128,59,88,80,109,54,1,7,25,0,2,85,7,0,56,71,8,22,21,183,30,112,9,16,0,7,22,114,126,13,102,74,7,106,61,53,134,7,33,77,91,4,36,58,11,105,66,106,2,0,0,0,0,0,22,25,91,31,118,124,0,33,48,27,0,44,19,0,7,153,32,36,2,60,7,0,0,0,12,12,64,20,0,66,32,65,66,62,84,114,32,9,89,40,0,20,133,66,0,88,76,90,62,0,57,0,0,0,0,42,8,5,0,0,0,3,9,60,21,96,0,0,0,0,13,12,51,135,86,10,74,68,28,46,2,0,1,0,0,19,6,35,9,2,0,3,1,0,0,6,17,2,45,48,32,21,3,8,1,0,0,0,1,1,0,6,22,19,30,21,0,9,1,7,12,0,0,51,16,0,32,130,6,129,66,2,24,1,0,4,0,1,0,20,18,12,47,98,68,60,0,65,98,2,4,47,27,0,5,121,0,0,60,139,15,9,0,0,0,0,12,1,1,24,23,137,53,0,10,60,25,5,15,80,47,23,35,61,121,49,22,41,25,46,7,7,78,7,0,4,87,7,0,1,11,17,50,0,106,16,0,27,34,0,2,4,37,1,8,0,12,20,42,25,56,45,9,173,27,124,82,4,1,0,0,1,0,5,14,1,2,2,10,1,0,8,1,10,0,12,75,68,34,9,141,34,61,124,1,13,92,67,1,7,108,75,0,109,155,42,13,20,134,117,12,52,27,68,10,20,0,26,0,10,30,102,0,51,39,78,33,0,59,56,0,0,28,13,0,3,117,12,118,73,0,27,0,0,0,0,1,3,0,34,18,69,81,10,68,3,67,22,0,0,106,9,0,11,66,0,47,142,91,15,67,62,86,46,3,7,0,0,1,0,2,1,5,79,110,3,41,116,0,15,37,61,0,8,145,67,142,18,0,1,0,32,0,2,8,31,0,0,27,0,0,5,4,0,9,37,2,20,99,14,52,36,13,0,96,123,24,65,128,110,28,112,82,31,3,92,90,6,68,148,94,69,92,70,24,2,30,14,34,30,0,0,123,1,0,48,62,42,39,1,60,29,5,71,48,66,47,0,132,43,30,95,64,0,15,85,38,0,67,124,34,29,80,27,0,8,0,12,2,4,3,32,76,13,65,122,27,70,89,25,22,0,35,54,82,65,11,141,46,90,71,73,0,54,122,2,25,124,56,0,39,104,21,1,113,154,72,34,96,139,15,91,54,62,6,1,0,0,2,32,54,10,85,116,22,12,79,0,3,0,4,6,52,59,11,73,8,3,21,21,0,0,37,0,0,2,8,32,33,29,25,97,37,50,72,18,39,1,25,0,0,2,77,12,26,101,29,6,0,54,15,0,0,103,79,6,166,3,49,110,11,0,58,29,52,163,79,57,119,70,10,26,34,103,21,0,5,57,1,0,57,82,0,0,142,0,0,67,88,5,127,44,0,19,93,4,57,0,42,24,0,15,0,36,90,171,18,12,53,0,26,25,1,64,0,44,19,181

Organism: Korarchaeum cryptofilum (strain OPF8) (NCBI:txid374847)

Secondary structure (DSSP, 8-state):
----HHHHS-SEEEEET--SSTTSHHHHHHHHHHHHT--SEEEEE-SS-SEETTEE-BSSGGGSSS--SEEEE-S-HHHHHHHHHHHHHHT-SEEEE----SGGGT-HHHHHHHHHHHHHTT-EEE-SS--EEEEGGGTEEEESS-S---EEEEEEEES-HHHHHHHHHHHHHTT--EEEEEE-TT-SSS-HHHHHHHHHH-TT--EEEEEES---TT-HHHHHHHHHHHHTTS-EEEEETT-SHHHHHHHHHHHT-PPPPHHHHHHHHHHTTPEEESSHHHHHHHHHHHHHSPPPSSS-EEEEESSHHHHHHHHHHHHHTT----PPPHHHHHHHHTTS-TT-B-SSSEE--TT--HHHHHHHHHHHHH-TT--EEEEEEE--TTS-HHHHHHHHHHHHHHH-S---EEEEEE-SHHHHHHHHHHHHTT-EEESSHHHHHHHHHHHHHHHHHHHHHHHHH---/--THHHHHHHHTT-SEE-HHHHHHHHHTTT--B--EEEESSHHHHHHHHHHH-SSEEEEEE-TT-S-TGGGT-EEEEE-SHHHHHHHHHHHHHHHHHH-TT----EEEEEE-PPP-EEEEEEEEEETTTEEEEEEEETTHHHHTT---EEEESSPPHHHHHHHHHHSTTGGGGS-BTTBPPP-HHHHHHHHHHHHHHHHH-TTEEEEEEEEEEE-SS-EEE---EEEE-/---HHHHS-SEEEEET--SSTTSHHHHHHHHHHHTT--SEEEEE-SS-SEETTEE-BSSGGGSSS--SEEEE-S-HHHHHHHHHHHHHTT-SEEEE----SGGGT-HHHHHHHHHHHHHTT-EEE-SS--EEEEGGGTEEEESS-S---EEEEEEEES-SHHHHHHHHHHHHTT--EEEEEE-TT-SSS-HHHHHHHHHH-TT--EEEEEES---TT-HHHHHHHHHHHHTTS-EEEEES--SHHHHHHHHHHHT-PPPPHHHHHHHHHHTTPEEESSHHHHHHHHHHHHSSPPPSSS-EEEEES-HHHHHHHHHHHHHTT----PPPHHHHHHHHTTS-TT-B-SSSEE--TT--HHHHHHHHHHHHH-TT--EEEEEEE--TT--HHHHHHHHHHHHHHH-S---EEEEEE-SHHHHHHHHHHHHTT--EESSHHHHHHHHHHHHHHHHHHHHHHHHT-/-THHHHHHHHHTT-SEE-HHHHHHHHHTTT--B---EEESSHHHHHHHHHHH-SSEEEEEE-TT-S-TGGGT-EEEEE-SHHHHHHHHHHHHHHHHHH-TT----EEEEEE-PPP-EEEEEEEEEETTTEEEEEEEETTHHHHTT---EEEESSPPHHHHHHHHHHSTTGGGGS-BTTBPPP-HHHHHHHHHHHHHHHHH-TTEEEEEEEEEEE-SS-EEE---EEEE-

Radius of gyration: 36.16 Å; Cα contacts (8 Å, |Δi|>4): 3292; chains: 4; bounding box: 108×110×68 Å

Sequence (1383 aa):
MNDLERLFNPSAIAVVGASKDPSKIGSQILRNLLSYGFKGKVYPINPTADELMGLKCYPKVSDVPDKVDVAVISVPSDKVLGVIDDCGKAGVKFAVVITSGFKEVGNEELEEELVRRAHSYGMRVLGPNIFGYLYAPARLNATFGPKDVLSGNVAFISQSGALGIALMGYTVVENIGISSIVSVGNKADLDDVDLLDFFDKDPNTGVIMIYLEGIAPGRGRMFIDVASRVSLRKPIIVIKAGRTEVGARAAASHTGSIAGSVAIYESAFKQSGILMAKSVEDAFDWTKALSWNPIPEGERLIVLTNGGGAGVQSTDTFADNGIYLSKPPESLIQEIKKFVPPFASFANPIDITGMAPDDWYYMGTLAALKNPDVDALTVLYCQTAVTTPIGVAKGIVDAIKEAGNSKPVTVGMVGGPEVAEAVSFLNKQRIAAYPTPERASSAMSALYAYARARSYVMKSLAVRSSRDLLLKAKENGRKSLLEHEAKYFISSYGIPVTNIRLAKSEEEAVNFSREIGFPVVLKIVSPQVVHKSDVGGVKVNLRSEEEVRKAYREIIENVKRNVPNAEIEGILVQEFAPPGVELIIGLLRDPQFGPTVMFGLGGVFVELFRDVSFRVAPLSEQDAESMIKEVKAYKLLTGFRGMEPVDIEAIKDALIRAGRIGVENEEIAEMDLNPVIAYPKGIKVVDARIILRNDLERLFNPSAIAVVGASKDPSKIGSQILRNLLSYGFKGKVYPINPTADELMGLKCYPKVSDVPDKVDVAVISVPSDKVLGVIDDCGKAGVKFAVVITSGFKEVGNEELEEELVRRAHSYGMRVLGPNIFGYLYAPARLNATFGPKDVLSGNVAFISQSGALGIALMGYTVVENIGISSIVSVGNKADLDDVDLLDFFDKDPNTGVIMIYLEGIAPGRGRMFIDVASRVSLRKPIIVIKAGRTEVGARAAASHTGSIAGSVAIYESAFKQSGILMAKSVEDAFDWTKALSWNPIPEGERLIVLTNGGGAGVQSTDTFADNGIYLSKPPESLIQEIKKFVPPFASFANPIDITGMAPDDWYYMGTLAALKNPDVDALTVLYCQTAVTTPIGVAKGIVDAIKEAGNSKPVTVGMVGGPEVAEAVSFLNKQRIAAYPTPERASSAMSALYAYARARSYVMKSLASSRDLLLKAKENGRKSLLEHEAKYFISSYGIPVTNIRLAKSEEEAVNFSREIGFPVVLKIVSPQVVHKSDVGGVKVNLRSEEEVRKAYREIIENVKRNVPNAEIEGILVQEFAPPGVELIIGLLRDPQFGPTVMFGLGGVFVELFRDVSFRVAPLSEQDAESMIKEVKAYKLLTGFRGMEPVDIEAIKDALIRAGRIGVENEEIAEMDLNPVIAYPKGIKVVDARIILR

Nearest PDB structures (foldseek):
  4xym-assembly1_B  TM=9.991E-01  e=2.128E-47  Candidatus Korarchaeum cryptofilum OPF8
  4xyl-assembly1_D  TM=9.811E-01  e=1.409E-43  Candidatus Korarchaeum cryptofilum OPF8
  4xyl-assembly1_B  TM=9.600E-01  e=2.142E-43  Candidatus Korarchaeum cryptofilum OPF8
  4yak-assembly1_D  TM=9.686E-01  e=3.790E-42  Candidatus Korarchaeum cryptofilum OPF8
  1wr2-assembly1_A  TM=9.526E-01  e=2.405E-28  Pyrococcus horikoshii OT3

Foldseek 3Di:
DLACCCVQAPQEEEQEPQDPPCVALSNLLVVLQVLLPFPHYYEYADCDDCDHPPHGHHPALLPDPDQHAEYEYRDELVCQLVNLQRCLNSLHAEYEAAYDDDLLVPNPVSLLVNQVSQVVSNHFYADYNAQAKHANVSSGRRGSADSDAAAAAEEEEELDHPVLSVVRVVCRVLLNHYRMRGHRHPVSTDDPLSVLVNSLPDPRHAEYEYEDADDDPPCLVSVLVSLQVSLLGHAYEYAYQQLDVVRQVVSCSSSVHDRDDNVVVVVSCLLSLHHYDPDPLLSSLQSLLSRQADFFPDLAEEEEEADCPLQVLLQVLCVVLVRHHAQHDVQLVVQLCVPADPPWDRRGNTHSHNLDELQSLLSSLLSQLLDPSHREYEYEHEDDPRYFLQSNLVSNVVSVVVSVDGHRYFYEYEDDPRNVVSQVVCVNVSHSYDDGSSSSSSNSSSSVSSVVSSVSNCVVVDDD/DCCVLVVVCVVVVHFKDWWVSQQVVLVVLVQAAWDKDFAADLVSQLVVCVVQDPDKKKFWTWSVPPPTVVQLGIDARQGHSVSSSVSQVRNVVSCCVRPVPTDGPGMMMTYHDDAAWWKKWKWAQDPPQGIKIKIDTADCTCPPVVFIFIDRPQDDLVRLLCRLVPTPVSVSQPDDDPHHHFDSVQSSVSRNSSRVCRVVPVQWRMKIQHIWGTHNDHIYRHGIMTGGD/DDCCCVQANQEEEQEPADPPCVALSNLLVVLQVLLPFDHYYEYADCDDCAHPPHGHHPAPLPDPDQHAEYEHDDELVCQLVNLQRNLVSLHAEYEACYDDDLLVPNPVSLLSSQVSNVVSNHFYADYNAQAKDANVSSGRRGSADSDDAAAAEEEEELDHPVLSVVRVVCRVLLNHYRMRHHRHLVSGDDPLNVLQVSLPDPRHAEYEYEDLDDDPPCLVSVLVSLLSSLLGHAYEYAYQPLDVVRQVVSCSSNNHDRDDNVVVVVSCLSRLYHYDPDPLLRSLQSLLRRQAAFFPDQAEAEEEQDVVQQVLLQVLCVVLVRHHAFHDPQLVVQLPVPADPPWDRRGNTHSHNLDELQSLLSSLLSQLLDPSHREYEYEYEDDPRYFLQSNLVSNVVSVVVSVDGHRYFYEYEDDPRNVVSQVVCSNVSHSYDPGSSSSSSNSSSSVSSVVSSVSSVVVVD/DLCVQVVVCVVVVAFKDWWLSQQVSLVVLVQAAWDWDFAADLVSQLVVDVVQAPDKKKFWTWSVPPPTVVQLGIDGRQGDSVSSSVSQVRNVVSCCVPPVPTDTPGMIMTYHDDAAWWKKWKWAQDPVQGIKIKIFTADCTCPPVVFIFIDRPQDDLVRLLVRLVPTPCNVSQPDDVPHHHFDSVQSSSSRNSVRVCRVPPVQWRMKMQHIWGTHNDHIYRHGIMTGGD

InterPro domains:
  IPR003781 CoA-binding [PF13380] (12-129)
  IPR003781 CoA-binding [SM00881] (7-102)
  IPR0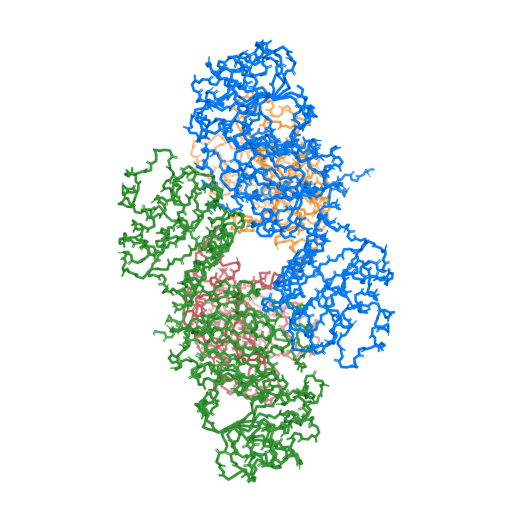16102 Succinyl-CoA synthetase-like [G3DSA:3.40.50.261] (130-293)
  IPR016102 Succinyl-CoA synthetase-like [G3DSA:3.40.50.261] (294-464)
  IPR016102 Succinyl-CoA synthetase-like [SSF52210] (132-291)
  IPR016102 Succinyl-CoA synthetase-like [SSF52210] (296-454)
  IPR032875 Succinyl-CoA synthetase-like, flavodoxin domain [PF13607] (152-290)
  IPR036291 NAD(P)-binding domain superfamily [SSF51735] (2-136)
  IPR043938 Ligase-CoA domain [PF19045] (302-455)

B-factor: mean 43.47, std 14.55, range [18.4, 142.19]